Protein 6ME6 (pdb70)

Structure (mmCIF, N/CA/C/O backbone):
data_6ME6
#
_entry.id   6ME6
#
_cell.length_a   69.500
_cell.length_b   146.180
_cell.length_c   77.280
_cell.angle_alpha   90.00
_cell.angle_beta   111.72
_cell.angle_gamma   90.00
#
_symmetry.space_group_name_H-M   'P 1 21 1'
#
loop_
_entity.id
_entity.type
_entity.pdbx_description
1 polymer 'Soluble cytochrome b562,Melatonin receptor type 1B,Rubredoxin'
2 non-polymer N-[2-(5-methoxy-2-phenyl-1H-indol-3-yl)ethyl]acetamide
3 non-polymer 'ZINC ION'
4 non-polymer '(2R)-2,3-dihydroxypropyl (9Z)-octadec-9-enoate'
#
loop_
_atom_site.group_PDB
_atom_site.id
_atom_site.type_symbol
_atom_site.label_atom_id
_atom_site.label_alt_id
_atom_site.label_comp_id
_atom_site.label_asym_id
_atom_site.label_entity_id
_atom_site.label_seq_id
_atom_site.pdbx_PDB_ins_code
_atom_site.Cartn_x
_atom_site.Cartn_y
_atom_site.Cartn_z
_atom_site.occupancy
_atom_site.B_iso_or_equiv
_atom_site.auth_seq_id
_atom_site.auth_comp_id
_atom_site.auth_asym_id
_atom_site.auth_atom_id
_atom_site.pdbx_PDB_model_num
ATOM 1 N N . ALA A 1 1 ? 35.686 -73.441 95.773 1.00 182.30 2001 ALA A N 1
ATOM 2 C CA . ALA A 1 1 ? 35.416 -72.054 95.414 1.00 182.11 2001 ALA A CA 1
ATOM 3 C C . ALA A 1 1 ? 36.338 -71.578 94.280 1.00 186.64 2001 ALA A C 1
ATOM 4 O O . ALA A 1 1 ? 37.506 -71.975 94.231 1.00 186.39 2001 ALA A O 1
ATOM 6 N N . ASP A 1 2 ? 35.806 -70.732 93.370 1.00 183.78 2002 ASP A N 1
ATOM 7 C CA . ASP A 1 2 ? 36.525 -70.169 92.215 1.00 184.03 2002 ASP A CA 1
ATOM 8 C C . ASP A 1 2 ? 37.633 -69.176 92.654 1.00 189.14 2002 ASP A C 1
ATOM 9 O O . ASP A 1 2 ? 37.475 -68.498 93.673 1.00 189.70 2002 ASP A O 1
ATOM 14 N N . LEU A 1 3 ? 38.744 -69.099 91.877 1.00 185.19 2003 LEU A N 1
ATOM 15 C CA . LEU A 1 3 ? 39.907 -68.228 92.126 1.00 184.83 2003 LEU A CA 1
ATOM 16 C C . LEU A 1 3 ? 39.552 -66.729 92.051 1.00 186.89 2003 LEU A C 1
ATOM 17 O O . LEU A 1 3 ? 40.040 -65.949 92.876 1.00 185.96 2003 LEU A O 1
ATOM 22 N N . GLU A 1 4 ? 38.733 -66.334 91.054 1.00 182.72 2004 GLU A N 1
ATOM 23 C CA . GLU A 1 4 ? 38.281 -64.952 90.876 1.00 182.38 2004 GLU A CA 1
ATOM 24 C C . GLU A 1 4 ? 37.324 -64.567 92.019 1.00 185.05 2004 GLU A C 1
ATOM 25 O O . GLU A 1 4 ? 37.391 -63.447 92.533 1.00 184.37 2004 GLU A O 1
ATOM 27 N N . ASP A 1 5 ? 36.470 -65.527 92.435 1.00 180.80 2005 ASP A N 1
ATOM 28 C CA . ASP A 1 5 ? 35.501 -65.404 93.525 1.00 180.15 2005 ASP A CA 1
ATOM 29 C C . ASP A 1 5 ? 36.225 -65.257 94.876 1.00 180.96 2005 ASP A C 1
ATOM 30 O O . ASP A 1 5 ? 35.871 -64.369 95.652 1.00 180.31 2005 ASP A O 1
ATOM 35 N N . ASN A 1 6 ? 37.258 -66.097 95.133 1.00 175.34 2006 ASN A N 1
ATOM 36 C CA . ASN A 1 6 ? 38.079 -66.066 96.348 1.00 174.10 2006 ASN A CA 1
ATOM 37 C C . ASN A 1 6 ? 38.893 -64.767 96.458 1.00 177.27 2006 ASN A C 1
ATOM 38 O O . ASN A 1 6 ? 39.195 -64.349 97.577 1.00 176.67 2006 ASN A O 1
ATOM 43 N N . TRP A 1 7 ? 39.241 -64.123 95.315 1.00 173.63 2007 TRP A N 1
ATOM 44 C CA . TRP A 1 7 ? 39.980 -62.852 95.314 1.00 173.11 2007 TRP A CA 1
ATOM 45 C C . TRP A 1 7 ? 39.053 -61.718 95.783 1.00 171.83 2007 TRP A C 1
ATOM 46 O O . TRP A 1 7 ? 39.515 -60.789 96.443 1.00 171.39 2007 TRP A O 1
ATOM 57 N N . GLU A 1 8 ? 37.748 -61.824 95.487 1.00 164.25 2008 GLU A N 1
ATOM 58 C CA . GLU A 1 8 ? 36.756 -60.856 95.941 1.00 162.17 2008 GLU A CA 1
ATOM 59 C C . GLU A 1 8 ? 36.527 -61.006 97.456 1.00 162.56 2008 GLU A C 1
ATOM 60 O O . GLU A 1 8 ? 36.408 -59.994 98.142 1.00 162.79 2008 GLU A O 1
ATOM 62 N N . THR A 1 9 ? 36.514 -62.264 97.975 1.00 155.41 2009 THR A N 1
ATOM 63 C CA . THR A 1 9 ? 36.324 -62.622 99.392 1.00 153.37 2009 THR A CA 1
ATOM 64 C C . THR A 1 9 ? 37.411 -61.971 100.272 1.00 152.75 2009 THR A C 1
ATOM 65 O O . THR A 1 9 ? 37.066 -61.262 101.216 1.00 152.29 2009 THR A O 1
ATOM 69 N N . LEU A 1 10 ? 38.704 -62.196 99.947 1.00 146.25 2010 LEU A N 1
ATOM 70 C CA . LEU A 1 10 ? 39.868 -61.671 100.672 1.00 144.55 2010 LEU A CA 1
ATOM 71 C C . LEU A 1 10 ? 39.920 -60.126 100.691 1.00 146.12 2010 LEU A C 1
ATOM 72 O O . LEU A 1 10 ? 40.472 -59.559 101.633 1.00 145.63 2010 LEU A O 1
ATOM 74 N N . ASN A 1 11 ? 39.351 -59.453 99.674 1.00 141.04 2011 ASN A N 1
ATOM 75 C CA . ASN A 1 11 ? 39.327 -57.983 99.586 1.00 140.13 2011 ASN A CA 1
ATOM 76 C C . ASN A 1 11 ? 38.127 -57.393 100.351 1.00 140.58 2011 ASN A C 1
ATOM 77 O O . ASN A 1 11 ? 38.221 -56.279 100.865 1.00 139.81 2011 ASN A O 1
ATOM 82 N N . ASP A 1 12 ? 37.009 -58.141 100.428 1.00 135.10 2012 ASP A N 1
ATOM 83 C CA . ASP A 1 12 ? 35.784 -57.748 101.131 1.00 133.86 2012 ASP A CA 1
ATOM 84 C C . ASP A 1 12 ? 35.996 -57.732 102.648 1.00 133.76 2012 ASP A C 1
ATOM 85 O O . ASP A 1 12 ? 35.617 -56.762 103.299 1.00 133.14 2012 ASP A O 1
ATOM 90 N N . ASN A 1 13 ? 36.616 -58.799 103.201 1.00 127.78 2013 ASN A N 1
ATOM 91 C CA . ASN A 1 13 ? 36.947 -58.938 104.627 1.00 126.27 2013 ASN A CA 1
ATOM 92 C C . ASN A 1 13 ? 38.040 -57.944 105.044 1.00 127.81 2013 ASN A C 1
ATOM 93 O O . ASN A 1 13 ? 38.110 -57.567 106.214 1.00 126.57 2013 ASN A O 1
ATOM 98 N N . LEU A 1 14 ? 38.886 -57.529 104.081 1.00 123.51 2014 LEU A N 1
ATOM 99 C CA . LEU A 1 14 ? 39.954 -56.549 104.265 1.00 122.79 2014 LEU A CA 1
ATOM 100 C C . LEU A 1 14 ? 39.328 -55.178 104.543 1.00 125.36 2014 LEU A C 1
ATOM 101 O O . LEU A 1 14 ? 39.807 -54.450 105.420 1.00 125.30 2014 LEU A O 1
ATOM 106 N N . LYS A 1 15 ? 38.213 -54.865 103.837 1.00 120.16 2015 LYS A N 1
ATOM 107 C CA . LYS A 1 15 ? 37.419 -53.643 104.005 1.00 118.99 2015 LYS A CA 1
ATOM 108 C C . LYS A 1 15 ? 36.689 -53.656 105.363 1.00 122.55 2015 LYS A C 1
ATOM 109 O O . LYS A 1 15 ? 36.569 -52.606 105.994 1.00 122.66 2015 LYS A O 1
ATOM 111 N N . VAL A 1 16 ? 36.236 -54.853 105.817 1.00 118.64 2016 VAL A N 1
ATOM 112 C CA . VAL A 1 16 ? 35.519 -55.101 107.084 1.00 118.10 2016 VAL A CA 1
ATOM 113 C C . VAL A 1 16 ? 36.414 -54.779 108.295 1.00 121.89 2016 VAL A C 1
ATOM 114 O O . VAL A 1 16 ? 35.930 -54.169 109.249 1.00 119.53 2016 VAL A O 1
ATOM 118 N N . ILE A 1 17 ? 37.705 -55.190 108.246 1.00 120.72 2017 ILE A N 1
ATOM 119 C CA . ILE A 1 17 ? 38.716 -54.979 109.291 1.00 121.61 2017 ILE A CA 1
ATOM 120 C C . ILE A 1 17 ? 38.880 -53.469 109.545 1.00 128.22 2017 ILE A C 1
ATOM 121 O O . ILE A 1 17 ? 39.029 -53.069 110.704 1.00 128.03 2017 ILE A O 1
ATOM 126 N N . GLU A 1 18 ? 38.806 -52.641 108.473 1.00 126.35 2018 GLU A N 1
ATOM 127 C CA . GLU A 1 18 ? 38.902 -51.180 108.556 1.00 127.01 2018 GLU A CA 1
ATOM 128 C C . GLU A 1 18 ? 37.683 -50.599 109.282 1.00 132.26 2018 GLU A C 1
ATOM 129 O O . GLU A 1 18 ? 37.849 -49.938 110.313 1.00 133.01 2018 GLU A O 1
ATOM 135 N N . LYS A 1 19 ? 36.465 -50.907 108.795 1.00 128.13 2019 LYS A N 1
ATOM 136 C CA . LYS A 1 19 ? 35.217 -50.430 109.381 1.00 128.07 2019 LYS A CA 1
ATOM 137 C C . LYS A 1 19 ? 34.841 -51.165 110.723 1.00 134.82 2019 LYS A C 1
ATOM 138 O O . LYS A 1 19 ? 33.745 -50.929 111.253 1.00 134.77 2019 LYS A O 1
ATOM 140 N N . ALA A 1 20 ? 35.764 -52.000 111.291 1.00 132.89 2020 ALA A N 1
ATOM 141 C CA . ALA A 1 20 ? 35.552 -52.779 112.532 1.00 133.01 2020 ALA A CA 1
ATOM 142 C C . ALA A 1 20 ? 35.759 -51.949 113.797 1.00 136.61 2020 ALA A C 1
ATOM 143 O O . ALA A 1 20 ? 36.649 -51.095 113.846 1.00 136.41 2020 ALA A O 1
ATOM 145 N N . ASP A 1 21 ? 34.943 -52.245 114.835 1.00 132.58 2021 ASP A N 1
ATOM 146 C CA . ASP A 1 21 ? 34.947 -51.554 116.123 1.00 131.88 2021 ASP A CA 1
ATOM 147 C C . ASP A 1 21 ? 35.478 -52.415 117.276 1.00 133.86 2021 ASP A C 1
ATOM 148 O O . ASP A 1 21 ? 35.760 -51.858 118.332 1.00 133.71 2021 ASP A O 1
ATOM 153 N N . ASN A 1 22 ? 35.633 -53.747 117.090 1.00 128.96 2022 ASN A N 1
ATOM 154 C CA . ASN A 1 22 ? 36.159 -54.636 118.142 1.00 127.84 2022 ASN A CA 1
ATOM 155 C C . ASN A 1 22 ? 37.019 -55.766 117.557 1.00 128.01 2022 ASN A C 1
ATOM 156 O O . ASN A 1 22 ? 36.793 -56.184 116.421 1.00 127.44 2022 ASN A O 1
ATOM 161 N N . ALA A 1 23 ? 37.995 -56.255 118.354 1.00 121.70 2023 ALA A N 1
ATOM 162 C CA . ALA A 1 23 ? 38.947 -57.320 118.032 1.00 120.18 2023 ALA A CA 1
ATOM 163 C C . ALA A 1 23 ? 38.276 -58.615 117.531 1.00 122.39 2023 ALA A C 1
ATOM 164 O O . ALA A 1 23 ? 38.867 -59.297 116.697 1.00 122.70 2023 ALA A O 1
ATOM 166 N N . ALA A 1 24 ? 37.061 -58.944 118.013 1.00 117.36 2024 ALA A N 1
ATOM 167 C CA . ALA A 1 24 ? 36.309 -60.135 117.595 1.00 116.62 2024 ALA A CA 1
ATOM 168 C C . ALA A 1 24 ? 35.845 -60.020 116.147 1.00 118.81 2024 ALA A C 1
ATOM 169 O O . ALA A 1 24 ? 35.886 -61.025 115.436 1.00 118.76 2024 ALA A O 1
ATOM 171 N N . GLN A 1 25 ? 35.418 -58.804 115.713 1.00 114.37 2025 GLN A N 1
ATOM 172 C CA . GLN A 1 25 ? 35.001 -58.500 114.334 1.00 114.65 2025 GLN A CA 1
ATOM 173 C C . GLN A 1 25 ? 36.182 -58.661 113.377 1.00 119.04 2025 GLN A C 1
ATOM 174 O O . GLN A 1 25 ? 35.992 -59.056 112.228 1.00 118.18 2025 GLN A O 1
ATOM 180 N N . VAL A 1 26 ? 37.401 -58.326 113.872 1.00 116.82 2026 VAL A N 1
ATOM 181 C CA . VAL A 1 26 ? 38.701 -58.389 113.185 1.00 116.94 2026 VAL A CA 1
ATOM 182 C C . VAL A 1 26 ? 39.155 -59.861 113.099 1.00 120.50 2026 VAL A C 1
ATOM 183 O O . VAL A 1 26 ? 39.505 -60.307 111.996 1.00 121.19 2026 VAL A O 1
ATOM 187 N N . LYS A 1 27 ? 39.127 -60.608 114.249 1.00 114.40 2027 LYS A N 1
ATOM 188 C CA . LYS A 1 27 ? 39.495 -62.029 114.351 1.00 113.39 2027 LYS A CA 1
ATOM 189 C C . LYS A 1 27 ? 38.602 -62.894 113.465 1.00 117.72 2027 LYS A C 1
ATOM 190 O O . LYS A 1 27 ? 39.081 -63.879 112.915 1.00 117.51 2027 LYS A O 1
ATOM 192 N N . ASP A 1 28 ? 37.321 -62.511 113.302 1.00 114.70 2028 ASP A N 1
ATOM 193 C CA . ASP A 1 28 ? 36.357 -63.202 112.441 1.00 114.56 2028 ASP A CA 1
ATOM 194 C C . ASP A 1 28 ? 36.716 -62.984 110.955 1.00 118.24 2028 ASP A C 1
ATOM 195 O O . ASP A 1 28 ? 36.731 -63.950 110.184 1.00 117.46 2028 ASP A O 1
ATOM 200 N N . ALA A 1 29 ? 37.044 -61.729 110.575 1.00 114.79 2029 ALA A N 1
ATOM 201 C CA . ALA A 1 29 ? 37.420 -61.344 109.213 1.00 114.84 2029 ALA A CA 1
ATOM 202 C C . ALA A 1 29 ? 38.772 -61.946 108.789 1.00 119.51 2029 ALA A C 1
ATOM 203 O O . ALA A 1 29 ? 38.909 -62.357 107.628 1.00 118.99 2029 ALA A O 1
ATOM 205 N N . LEU A 1 30 ? 39.757 -62.023 109.727 1.00 116.12 2030 LEU A N 1
ATOM 206 C CA . LEU A 1 30 ? 41.088 -62.597 109.465 1.00 115.54 2030 LEU A CA 1
ATOM 207 C C . LEU A 1 30 ? 41.036 -64.134 109.285 1.00 122.23 2030 LEU A C 1
ATOM 208 O O . LEU A 1 30 ? 41.938 -64.692 108.666 1.00 122.17 2030 LEU A O 1
ATOM 213 N N . THR A 1 31 ? 39.983 -64.809 109.815 1.00 119.84 2031 THR A N 1
ATOM 214 C CA . THR A 1 31 ? 39.790 -66.263 109.698 1.00 119.12 2031 THR A CA 1
ATOM 215 C C . THR A 1 31 ? 39.225 -66.593 108.311 1.00 121.52 2031 THR A C 1
ATOM 216 O O . THR A 1 31 ? 39.623 -67.589 107.716 1.00 120.77 2031 THR A O 1
ATOM 220 N N . LYS A 1 32 ? 38.310 -65.764 107.801 1.00 118.40 2032 LYS A N 1
ATOM 221 C CA . LYS A 1 32 ? 37.715 -65.958 106.483 1.00 119.19 2032 LYS A CA 1
ATOM 222 C C . LYS A 1 32 ? 38.755 -65.662 105.391 1.00 128.95 2032 LYS A C 1
ATOM 223 O O . LYS A 1 32 ? 38.725 -66.294 104.331 1.00 129.58 2032 LYS A O 1
ATOM 229 N N . MET A 1 33 ? 39.690 -64.716 105.667 1.00 128.25 2033 MET A N 1
ATOM 230 C CA . MET A 1 33 ? 40.775 -64.312 104.762 1.00 128.93 2033 MET A CA 1
ATOM 231 C C . MET A 1 33 ? 41.829 -65.418 104.585 1.00 135.17 2033 MET A C 1
ATOM 232 O O . MET A 1 33 ? 42.279 -65.636 103.463 1.00 135.04 2033 MET A O 1
ATOM 237 N N . ARG A 1 34 ? 42.228 -66.101 105.681 1.00 133.50 2034 ARG A N 1
ATOM 238 C CA . ARG A 1 34 ? 43.217 -67.191 105.662 1.00 134.31 2034 ARG A CA 1
ATOM 239 C C . ARG A 1 34 ? 42.651 -68.427 104.933 1.00 139.65 2034 ARG A C 1
ATOM 240 O O . ARG A 1 34 ? 43.383 -69.086 104.195 1.00 139.02 2034 ARG A O 1
ATOM 248 N N . ALA A 1 35 ? 41.348 -68.715 105.138 1.00 136.99 2035 ALA A N 1
ATOM 249 C CA . ALA A 1 35 ? 40.621 -69.832 104.538 1.00 137.23 2035 ALA A CA 1
ATOM 250 C C . ALA A 1 35 ? 40.492 -69.674 103.018 1.00 142.49 2035 ALA A C 1
ATOM 251 O O . ALA A 1 35 ? 40.714 -70.640 102.282 1.00 141.74 2035 ALA A O 1
ATOM 253 N N . ALA A 1 36 ? 40.154 -68.454 102.557 1.00 141.34 2036 ALA A N 1
ATOM 254 C CA . ALA A 1 36 ? 40.006 -68.107 101.140 1.00 142.44 2036 ALA A CA 1
ATOM 255 C C . ALA A 1 36 ? 41.377 -67.991 100.435 1.00 147.97 2036 ALA A C 1
ATOM 256 O O . ALA A 1 36 ? 41.429 -68.101 99.207 1.00 147.74 2036 ALA A O 1
ATOM 258 N N . ALA A 1 37 ? 42.477 -67.779 101.210 1.00 145.08 2037 ALA A N 1
ATOM 259 C CA . ALA A 1 37 ? 43.849 -67.690 100.700 1.00 145.03 2037 ALA A CA 1
ATOM 260 C C . ALA A 1 37 ? 44.372 -69.075 100.310 1.00 151.65 2037 ALA A C 1
ATOM 261 O O . ALA A 1 37 ? 45.002 -69.212 99.261 1.00 151.47 2037 ALA A O 1
ATOM 263 N N . LEU A 1 38 ? 44.095 -70.097 101.159 1.00 149.98 2038 LEU A N 1
ATOM 264 C CA . LEU A 1 38 ? 44.487 -71.500 100.988 1.00 150.46 2038 LEU A CA 1
ATOM 265 C C . LEU A 1 38 ? 43.699 -72.178 99.860 1.00 157.78 2038 LEU A C 1
ATOM 266 O O . L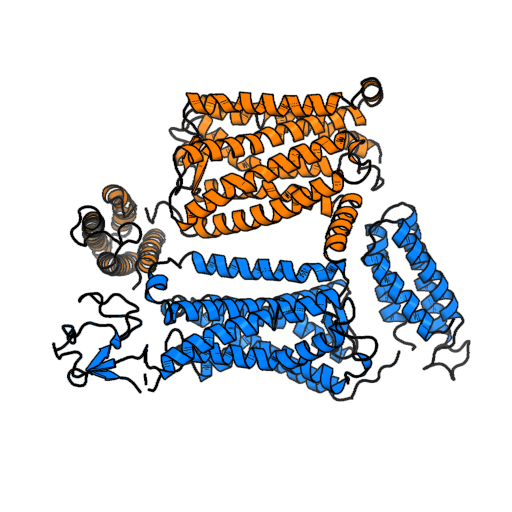EU A 1 38 ? 44.213 -73.108 99.240 1.00 157.98 2038 LEU A O 1
ATOM 271 N N . ASP A 1 39 ? 42.459 -71.726 99.603 1.00 156.80 2039 ASP A N 1
ATOM 272 C CA . ASP A 1 39 ? 41.599 -72.250 98.538 1.00 158.24 2039 ASP A CA 1
ATOM 273 C C . ASP A 1 39 ? 42.095 -71.761 97.162 1.00 165.62 2039 ASP A C 1
ATOM 274 O O . ASP A 1 39 ? 42.149 -72.549 96.215 1.00 165.41 2039 ASP A O 1
ATOM 279 N N . ALA A 1 40 ? 42.466 -70.463 97.067 1.00 164.65 2040 ALA A N 1
ATOM 280 C CA . ALA A 1 40 ? 42.964 -69.811 95.850 1.00 165.69 2040 ALA A CA 1
ATOM 281 C C . ALA A 1 40 ? 44.369 -70.296 95.482 1.00 172.67 2040 ALA A C 1
ATOM 282 O O . ALA A 1 40 ? 44.732 -70.267 94.305 1.00 172.33 2040 ALA A O 1
ATOM 284 N N . GLN A 1 41 ? 45.154 -70.739 96.488 1.00 171.48 2041 GLN A N 1
ATOM 285 C CA . GLN A 1 41 ? 46.503 -71.291 96.322 1.00 172.32 2041 GLN A CA 1
ATOM 286 C C . GLN A 1 41 ? 46.417 -72.655 95.605 1.00 180.01 2041 GLN A C 1
ATOM 287 O O . GLN A 1 41 ? 47.315 -73.005 94.836 1.00 179.59 2041 GLN A O 1
ATOM 293 N N . LYS A 1 42 ? 45.310 -73.396 95.835 1.00 179.55 2042 LYS A N 1
ATOM 294 C CA . LYS A 1 42 ? 45.024 -74.695 95.223 1.00 180.75 2042 LYS A CA 1
ATOM 295 C C . LYS A 1 42 ? 44.541 -74.534 93.767 1.00 188.23 2042 LYS A C 1
ATOM 296 O O . LYS A 1 42 ? 44.496 -75.526 93.032 1.00 188.13 2042 LYS A O 1
ATOM 298 N N . ALA A 1 43 ? 44.199 -73.288 93.355 1.00 187.23 2043 ALA A N 1
ATOM 299 C CA . ALA A 1 43 ? 43.699 -72.947 92.017 1.00 188.35 2043 ALA A CA 1
ATOM 300 C C . ALA A 1 43 ? 44.819 -72.502 91.055 1.00 195.10 2043 ALA A C 1
ATOM 301 O O . ALA A 1 43 ? 45.850 -71.979 91.494 1.00 194.47 2043 ALA A O 1
ATOM 303 N N . THR A 1 44 ? 44.597 -72.710 89.737 1.00 193.98 2044 THR A N 1
ATOM 304 C CA . THR A 1 44 ? 45.535 -72.355 88.662 1.00 194.79 2044 THR A CA 1
ATOM 305 C C . THR A 1 44 ? 45.220 -70.947 88.124 1.00 201.08 2044 THR A C 1
ATOM 306 O O . THR A 1 44 ? 44.062 -70.670 87.788 1.00 200.19 2044 THR A O 1
ATOM 310 N N . PRO A 1 45 ? 46.239 -70.058 88.006 1.00 200.23 2045 PRO A N 1
ATOM 311 C CA . PRO A 1 45 ? 45.978 -68.702 87.485 1.00 201.07 2045 PRO A CA 1
ATOM 312 C C . PRO A 1 45 ? 45.592 -68.705 85.995 1.00 207.98 2045 PRO A C 1
ATOM 313 O O . PRO A 1 45 ? 45.866 -69.696 85.310 1.00 207.57 2045 PRO A O 1
ATOM 317 N N . PRO A 1 46 ? 44.956 -67.634 85.458 1.00 207.04 2046 PRO A N 1
ATOM 318 C CA . PRO A 1 46 ? 44.570 -67.662 84.032 1.00 207.82 2046 PRO A CA 1
ATOM 319 C C . PRO A 1 46 ? 45.722 -67.351 83.058 1.00 213.58 2046 PRO A C 1
ATOM 320 O O . PRO A 1 46 ? 45.797 -67.991 82.003 1.00 213.12 2046 PRO A O 1
ATOM 324 N N . LYS A 1 47 ? 46.603 -66.374 83.395 1.00 211.20 2047 LYS A N 1
ATOM 325 C CA . LYS A 1 47 ? 47.751 -65.969 82.578 1.00 211.28 2047 LYS A CA 1
ATOM 326 C C . LYS A 1 47 ? 48.766 -67.117 82.458 1.00 215.69 2047 LYS A C 1
ATOM 327 O O . LYS A 1 47 ? 49.201 -67.429 81.348 1.00 215.29 2047 LYS A O 1
ATOM 329 N N . LEU A 1 48 ? 49.101 -67.761 83.597 1.00 212.54 2048 LEU A N 1
ATOM 330 C CA . LEU A 1 48 ? 50.023 -68.900 83.687 1.00 212.45 2048 LEU A CA 1
ATOM 331 C C . LEU A 1 48 ? 49.232 -70.228 83.848 1.00 216.80 2048 LEU A C 1
ATOM 332 O O . LEU A 1 48 ? 49.467 -70.999 84.790 1.00 216.46 2048 LEU A O 1
ATOM 334 N N . GLU A 1 49 ? 48.292 -70.480 82.907 1.00 213.40 2049 GLU A N 1
ATOM 335 C CA . GLU A 1 49 ? 47.456 -71.687 82.856 1.00 213.21 2049 GLU A CA 1
ATOM 336 C C . GLU A 1 49 ? 48.143 -72.788 82.037 1.00 217.56 2049 GLU A C 1
ATOM 337 O O . GLU A 1 49 ? 47.972 -73.971 82.340 1.00 217.15 2049 GLU A O 1
ATOM 339 N N . ASP A 1 50 ? 48.919 -72.389 81.001 1.00 214.44 2050 ASP A N 1
ATOM 340 C CA . ASP A 1 50 ? 49.673 -73.271 80.104 1.00 214.29 2050 ASP A CA 1
ATOM 341 C C . ASP A 1 50 ? 50.991 -73.748 80.739 1.00 218.48 2050 ASP A C 1
ATOM 342 O O . ASP A 1 50 ? 51.542 -74.764 80.308 1.00 217.61 2050 ASP A O 1
ATOM 344 N N . LYS A 1 51 ? 51.491 -73.012 81.755 1.00 215.80 2051 LYS A N 1
ATOM 345 C CA . LYS A 1 51 ? 52.730 -73.310 82.477 1.00 215.88 2051 LYS A CA 1
ATOM 346 C C . LYS A 1 51 ? 52.596 -74.566 83.361 1.00 220.80 2051 LYS A C 1
ATOM 347 O O . LYS A 1 51 ? 51.484 -74.947 83.732 1.00 220.47 2051 LYS A O 1
ATOM 349 N N . SER A 1 52 ? 53.740 -75.205 83.683 1.00 218.01 2052 SER A N 1
ATOM 350 C CA . SER A 1 52 ? 53.830 -76.415 84.514 1.00 218.06 2052 SER A CA 1
ATOM 351 C C . SER A 1 52 ? 53.519 -76.111 85.987 1.00 222.28 2052 SER A C 1
ATOM 352 O O . SER A 1 52 ? 53.890 -75.029 86.450 1.00 221.76 2052 SER A O 1
ATOM 354 N N . PRO A 1 53 ? 52.900 -77.052 86.757 1.00 219.35 2053 PRO A N 1
ATOM 355 C CA . PRO A 1 53 ? 52.597 -76.769 88.180 1.00 219.54 2053 PRO A CA 1
ATOM 356 C C . PRO A 1 53 ? 53.839 -76.515 89.066 1.00 224.12 2053 PRO A C 1
ATOM 357 O O . PRO A 1 53 ? 53.711 -75.936 90.154 1.00 223.99 2053 PRO A O 1
ATOM 361 N N . ASP A 1 54 ? 55.032 -76.933 88.588 1.00 220.51 2054 ASP A N 1
ATOM 362 C CA . ASP A 1 54 ? 56.307 -76.765 89.286 1.00 220.18 2054 ASP A CA 1
ATOM 363 C C . ASP A 1 54 ? 57.207 -75.713 88.595 1.00 223.40 2054 ASP A C 1
ATOM 364 O O . ASP A 1 54 ? 58.295 -75.420 89.104 1.00 222.74 2054 ASP A O 1
ATOM 366 N N . SER A 1 55 ? 56.739 -75.137 87.457 1.00 219.71 2055 SER A N 1
ATOM 367 C CA . SER A 1 55 ? 57.433 -74.108 86.668 1.00 219.40 2055 SER A CA 1
ATOM 368 C C . SER A 1 55 ? 57.739 -72.874 87.525 1.00 223.27 2055 SER A C 1
ATOM 369 O O . SER A 1 55 ? 56.923 -72.530 88.387 1.00 222.91 2055 SER A O 1
ATOM 372 N N . PRO A 1 56 ? 58.868 -72.164 87.268 1.00 219.76 2056 PRO A N 1
ATOM 373 C CA . PRO A 1 56 ? 59.218 -70.989 88.092 1.00 219.44 2056 PRO A CA 1
ATOM 374 C C . PRO A 1 56 ? 58.184 -69.855 88.084 1.00 222.56 2056 PRO A C 1
ATOM 375 O O . PRO A 1 56 ? 58.222 -69.011 88.983 1.00 221.91 2056 PRO A O 1
ATOM 379 N N . GLU A 1 57 ? 57.259 -69.844 87.095 1.00 218.67 2057 GLU A N 1
ATOM 380 C CA . GLU A 1 57 ? 56.184 -68.854 86.964 1.00 218.05 2057 GLU A CA 1
ATOM 381 C C . GLU A 1 57 ? 54.953 -69.240 87.820 1.00 220.31 2057 GLU A C 1
ATOM 382 O O . GLU A 1 57 ? 54.405 -68.373 88.506 1.00 219.89 2057 GLU A O 1
ATOM 384 N N . MET A 1 58 ? 54.538 -70.534 87.791 1.00 215.18 2058 MET A N 1
ATOM 385 C CA . MET A 1 58 ? 53.377 -71.061 88.526 1.00 214.00 2058 MET A CA 1
ATOM 386 C C . MET A 1 58 ? 53.672 -71.335 90.014 1.00 215.52 2058 MET A C 1
ATOM 387 O O . MET A 1 58 ? 52.763 -71.209 90.835 1.00 215.22 2058 MET A O 1
ATOM 389 N N . LYS A 1 59 ? 54.920 -71.705 90.361 1.00 210.12 2059 LYS A N 1
ATOM 390 C CA . LYS A 1 59 ? 55.330 -71.945 91.748 1.00 208.90 2059 LYS A CA 1
ATOM 391 C C . LYS A 1 59 ? 55.576 -70.597 92.487 1.00 210.52 2059 LYS A C 1
ATOM 392 O O . LYS A 1 59 ? 55.668 -70.581 93.718 1.00 209.70 2059 LYS A O 1
ATOM 394 N N . ASP A 1 60 ? 55.668 -69.476 91.724 1.00 205.69 2060 ASP A N 1
ATOM 395 C CA . ASP A 1 60 ? 55.855 -68.105 92.222 1.00 204.81 2060 ASP A CA 1
ATOM 396 C C . ASP A 1 60 ? 54.558 -67.588 92.846 1.00 206.37 2060 ASP A C 1
ATOM 397 O O . ASP A 1 60 ? 54.609 -66.856 93.837 1.00 205.80 2060 ASP A O 1
ATOM 402 N N . PHE A 1 61 ? 53.398 -67.953 92.250 1.00 201.08 2061 PHE A N 1
ATOM 403 C CA . PHE A 1 61 ? 52.064 -67.586 92.735 1.00 199.90 2061 PHE A CA 1
ATOM 404 C C . PHE A 1 61 ? 51.726 -68.379 94.005 1.00 201.83 2061 PHE A C 1
ATOM 405 O O . PHE A 1 61 ? 51.133 -67.815 94.925 1.00 201.64 2061 PHE A O 1
ATOM 407 N N . ARG A 1 62 ? 52.122 -69.678 94.056 1.00 196.29 2062 ARG A N 1
ATOM 408 C CA . ARG A 1 62 ? 51.923 -70.591 95.190 1.00 194.78 2062 ARG A CA 1
ATOM 409 C C . ARG A 1 62 ? 52.636 -70.079 96.448 1.00 195.77 2062 ARG A C 1
ATOM 410 O O . ARG A 1 62 ? 52.057 -70.101 97.535 1.00 195.09 2062 ARG A O 1
ATOM 412 N N . HIS A 1 63 ? 53.886 -69.609 96.283 1.00 190.57 2063 HIS A N 1
ATOM 413 C CA . HIS A 1 63 ? 54.722 -69.089 97.361 1.00 189.65 2063 HIS A CA 1
ATOM 414 C C . HIS A 1 63 ? 54.222 -67.733 97.880 1.00 191.45 2063 HIS A C 1
ATOM 415 O O . HIS A 1 63 ? 54.347 -67.462 99.077 1.00 191.27 2063 HIS A O 1
ATOM 422 N N . GLY A 1 64 ? 53.671 -66.908 96.986 1.00 185.94 2064 GLY A N 1
ATOM 423 C CA . GLY A 1 64 ? 53.118 -65.594 97.317 1.00 184.47 2064 GLY A CA 1
ATOM 424 C C . GLY A 1 64 ? 52.020 -65.656 98.362 1.00 184.60 2064 GLY A C 1
ATOM 425 O O . GLY A 1 64 ? 51.927 -64.773 99.217 1.00 183.68 2064 GLY A O 1
ATOM 426 N N . PHE A 1 65 ? 51.205 -66.725 98.312 1.00 178.93 2065 PHE A N 1
ATOM 427 C CA . PHE A 1 65 ? 50.127 -66.991 99.256 1.00 177.79 2065 PHE A CA 1
ATOM 428 C C . PHE A 1 65 ? 50.669 -67.436 100.613 1.00 179.08 2065 PHE A C 1
ATOM 429 O O . PHE A 1 65 ? 50.069 -67.094 101.632 1.00 179.18 2065 PHE A O 1
ATOM 437 N N . ASP A 1 66 ? 51.793 -68.194 100.634 1.00 172.75 2066 ASP A N 1
ATOM 438 C CA . ASP A 1 66 ? 52.424 -68.694 101.864 1.00 171.12 2066 ASP A CA 1
ATOM 439 C C . ASP A 1 66 ? 52.840 -67.553 102.790 1.00 172.17 2066 ASP A C 1
ATOM 440 O O . ASP A 1 66 ? 52.715 -67.687 104.007 1.00 171.71 2066 ASP A O 1
ATOM 445 N N . ILE A 1 67 ? 53.314 -66.431 102.207 1.00 166.68 2067 ILE A N 1
ATOM 446 C CA . ILE A 1 67 ? 53.740 -65.223 102.925 1.00 165.55 2067 ILE A CA 1
ATOM 447 C C . ILE A 1 67 ? 52.514 -64.537 103.558 1.00 166.25 2067 ILE A C 1
ATOM 448 O O . ILE A 1 67 ? 52.536 -64.236 104.753 1.00 165.93 2067 ILE A O 1
ATOM 453 N N . LEU A 1 68 ? 51.453 -64.308 102.744 1.00 159.82 2068 LEU A N 1
ATOM 454 C CA . LEU A 1 68 ? 50.194 -63.681 103.139 1.00 158.24 2068 LEU A CA 1
ATOM 455 C C . LEU A 1 68 ? 49.539 -64.434 104.300 1.00 162.14 2068 LEU A C 1
ATOM 456 O O . LEU A 1 68 ? 49.103 -63.789 105.251 1.00 162.07 2068 LEU A O 1
ATOM 459 N N . VAL A 1 69 ? 49.509 -65.793 104.247 1.00 158.33 2069 VAL A N 1
ATOM 460 C CA . VAL A 1 69 ? 48.916 -66.649 105.293 1.00 157.86 2069 VAL A CA 1
ATOM 461 C C . VAL A 1 69 ? 49.710 -66.491 106.606 1.00 160.79 2069 VAL A C 1
ATOM 462 O O . VAL A 1 69 ? 49.115 -66.468 107.684 1.00 160.53 2069 VAL A O 1
ATOM 466 N N . GLY A 1 70 ? 51.022 -66.332 106.495 1.00 156.63 2070 GLY A N 1
ATOM 467 C CA . GLY A 1 70 ? 51.892 -66.132 107.646 1.00 156.19 2070 GLY A CA 1
ATOM 468 C C . GLY A 1 70 ? 51.615 -64.838 108.387 1.00 158.73 2070 GLY A C 1
ATOM 469 O O . GLY A 1 70 ? 51.520 -64.844 109.620 1.00 158.38 2070 GLY A O 1
ATOM 470 N N . GLN A 1 71 ? 51.462 -63.722 107.629 1.00 153.78 2071 GLN A N 1
ATOM 471 C CA . GLN A 1 71 ? 51.199 -62.388 108.182 1.00 152.74 2071 GLN A CA 1
ATOM 472 C C . GLN A 1 71 ? 49.732 -62.245 108.677 1.00 153.36 2071 GLN A C 1
ATOM 473 O O . GLN A 1 71 ? 49.499 -61.439 109.584 1.00 152.65 2071 GLN A O 1
ATOM 479 N N . ILE A 1 72 ? 48.761 -63.023 108.096 1.00 147.05 2072 ILE A N 1
ATOM 480 C CA . ILE A 1 72 ? 47.368 -63.064 108.564 1.00 145.21 2072 ILE A CA 1
ATOM 481 C C . ILE A 1 72 ? 47.391 -63.674 109.986 1.00 150.26 2072 ILE A C 1
ATOM 482 O O . ILE A 1 72 ? 46.764 -63.120 110.888 1.00 150.21 2072 ILE A O 1
ATOM 487 N N . ASP A 1 73 ? 48.160 -64.783 110.178 1.00 147.31 2073 ASP A N 1
ATOM 488 C CA . ASP A 1 73 ? 48.363 -65.476 111.459 1.00 147.23 2073 ASP A CA 1
ATOM 489 C C . ASP A 1 73 ? 49.037 -64.541 112.482 1.00 151.01 2073 ASP A C 1
ATOM 490 O O . ASP A 1 73 ? 48.719 -64.590 113.673 1.00 150.83 2073 ASP A O 1
ATOM 495 N N . ASP A 1 74 ? 49.945 -63.679 111.995 1.00 147.36 2074 ASP A N 1
ATOM 496 C CA . ASP A 1 74 ? 50.662 -62.670 112.769 1.00 147.27 2074 ASP A CA 1
ATOM 497 C C . ASP A 1 74 ? 49.696 -61.568 113.228 1.00 150.69 2074 ASP A C 1
ATOM 498 O O . ASP A 1 74 ? 49.807 -61.086 114.359 1.00 149.66 2074 ASP A O 1
ATOM 503 N N . ALA A 1 75 ? 48.743 -61.186 112.342 1.00 147.46 2075 ALA A N 1
ATOM 504 C CA . ALA A 1 75 ? 47.709 -60.169 112.585 1.00 147.08 2075 ALA A CA 1
ATOM 505 C C . ALA A 1 75 ? 46.631 -60.674 113.556 1.00 150.17 2075 ALA A C 1
ATOM 506 O O . ALA A 1 75 ? 46.188 -59.897 114.405 1.00 150.06 2075 ALA A O 1
ATOM 508 N N . LEU A 1 76 ? 46.215 -61.964 113.450 1.00 145.48 2076 LEU A N 1
ATOM 509 C CA . LEU A 1 76 ? 45.213 -62.526 114.361 1.00 144.53 2076 LEU A CA 1
ATOM 510 C C . LEU A 1 76 ? 45.840 -62.861 115.731 1.00 148.36 2076 LEU A C 1
ATOM 511 O O . LEU A 1 76 ? 45.102 -63.055 116.700 1.00 148.49 2076 LEU A O 1
ATOM 516 N N . LYS A 1 77 ? 47.188 -62.862 115.828 1.00 144.27 2077 LYS A N 1
ATOM 517 C CA . LYS A 1 77 ? 47.891 -63.062 117.097 1.00 143.82 2077 LYS A CA 1
ATOM 518 C C . LYS A 1 77 ? 47.719 -61.802 117.962 1.00 147.98 2077 LYS A C 1
ATOM 519 O O . LYS A 1 77 ? 47.709 -61.892 119.191 1.00 148.17 2077 LYS A O 1
ATOM 521 N N . LEU A 1 78 ? 47.531 -60.633 117.300 1.00 143.99 2078 LEU A N 1
ATOM 522 C CA . LEU A 1 78 ? 47.300 -59.316 117.919 1.00 143.19 2078 LEU A CA 1
ATOM 523 C C . LEU A 1 78 ? 45.825 -59.141 118.259 1.00 144.72 2078 LEU A C 1
ATOM 524 O O . LEU A 1 78 ? 45.513 -58.643 119.338 1.00 144.37 2078 LEU A O 1
ATOM 529 N N . ALA A 1 79 ? 44.924 -59.546 117.329 1.00 139.64 2079 ALA A N 1
ATOM 530 C CA . ALA A 1 79 ? 43.466 -59.471 117.467 1.00 138.91 2079 ALA A CA 1
ATOM 531 C C . ALA A 1 79 ? 42.944 -60.372 118.608 1.00 142.76 2079 ALA A C 1
ATOM 532 O O . ALA A 1 79 ? 41.894 -60.072 119.181 1.00 142.66 2079 ALA A O 1
ATOM 534 N N . ASN A 1 80 ? 43.680 -61.453 118.952 1.00 138.69 2080 ASN A N 1
ATOM 535 C CA . ASN A 1 80 ? 43.320 -62.344 120.060 1.00 138.11 2080 ASN A CA 1
ATOM 536 C C . ASN A 1 80 ? 43.630 -61.673 121.403 1.00 140.55 2080 ASN A C 1
ATOM 537 O O . ASN A 1 80 ? 42.880 -61.847 122.367 1.00 139.72 2080 ASN A O 1
ATOM 542 N N . GLU A 1 81 ? 44.711 -60.865 121.438 1.00 136.37 2081 GLU A N 1
ATOM 543 C CA . GLU A 1 81 ? 45.150 -60.116 122.614 1.00 135.85 2081 GLU A CA 1
ATOM 544 C C . GLU A 1 81 ? 44.181 -58.948 122.947 1.00 138.64 2081 GLU A C 1
ATOM 545 O O . GLU A 1 81 ? 44.284 -58.364 124.028 1.00 138.85 2081 GLU A O 1
ATOM 547 N N . GLY A 1 82 ? 43.243 -58.654 122.041 1.00 133.46 2082 GLY A N 1
ATOM 548 C CA . GLY A 1 82 ? 42.260 -57.586 122.196 1.00 132.73 2082 GLY A CA 1
ATOM 549 C C . GLY A 1 82 ? 42.724 -56.241 121.664 1.00 136.01 2082 GLY A C 1
ATOM 550 O O . GLY A 1 82 ? 42.053 -55.227 121.883 1.00 135.37 2082 GLY A O 1
ATOM 551 N N . LYS A 1 83 ? 43.890 -56.232 120.963 1.00 131.98 2083 LYS A N 1
ATOM 552 C CA . LYS A 1 83 ? 44.543 -55.071 120.338 1.00 131.19 2083 LYS A CA 1
ATOM 553 C C . LYS A 1 83 ? 43.948 -54.868 118.933 1.00 135.22 2083 LYS A C 1
ATOM 554 O O . LYS A 1 83 ? 44.384 -55.513 117.974 1.00 134.61 2083 LYS A O 1
ATOM 558 N N . VAL A 1 84 ? 42.924 -53.998 118.826 1.00 131.95 2084 VAL A N 1
ATOM 559 C CA . VAL A 1 84 ? 42.182 -53.769 117.582 1.00 131.74 2084 VAL A CA 1
ATOM 560 C C . VAL A 1 84 ? 42.993 -52.933 116.583 1.00 136.17 2084 VAL A C 1
ATOM 561 O O . VAL A 1 84 ? 43.252 -53.431 115.487 1.00 135.88 2084 VAL A O 1
ATOM 565 N N . LYS A 1 85 ? 43.383 -51.684 116.938 1.00 132.72 2085 LYS A N 1
ATOM 566 C CA . LYS A 1 85 ? 44.143 -50.799 116.042 1.00 132.26 2085 LYS A CA 1
ATOM 567 C C . LYS A 1 85 ? 45.480 -51.427 115.611 1.00 136.79 2085 LYS A C 1
ATOM 568 O O . LYS A 1 85 ? 45.847 -51.292 114.447 1.00 136.62 2085 LYS A O 1
ATOM 570 N N . GLU A 1 86 ? 46.168 -52.142 116.534 1.00 133.96 2086 GLU A N 1
ATOM 571 C CA . GLU A 1 86 ? 47.460 -52.819 116.326 1.00 134.45 2086 GLU A CA 1
ATOM 572 C C . GLU A 1 86 ? 47.393 -53.890 115.208 1.00 139.38 2086 GLU A C 1
ATOM 573 O O . GLU A 1 86 ? 48.365 -54.060 114.459 1.00 138.37 2086 GLU A O 1
ATOM 579 N N . ALA A 1 87 ? 46.247 -54.606 115.114 1.00 136.56 2087 ALA A N 1
ATOM 580 C CA . ALA A 1 87 ? 45.988 -55.637 114.103 1.00 136.13 2087 ALA A CA 1
ATOM 581 C C . ALA A 1 87 ? 45.400 -55.008 112.833 1.00 139.91 2087 ALA A C 1
ATOM 582 O O . ALA A 1 87 ? 45.647 -55.523 111.748 1.00 139.00 2087 ALA A O 1
ATOM 584 N N . GLN A 1 88 ? 44.639 -53.886 112.969 1.00 137.49 2088 GLN A N 1
ATOM 585 C CA . GLN A 1 88 ? 44.034 -53.115 111.862 1.00 137.77 2088 GLN A CA 1
ATOM 586 C C . GLN A 1 88 ? 45.125 -52.505 110.992 1.00 144.25 2088 GLN A C 1
ATOM 587 O O . GLN A 1 88 ? 44.943 -52.346 109.784 1.00 143.45 2088 GLN A O 1
ATOM 593 N N . ALA A 1 89 ? 46.261 -52.163 111.629 1.00 143.73 2089 ALA A N 1
ATOM 594 C CA . ALA A 1 89 ? 47.466 -51.605 111.011 1.00 144.73 2089 ALA A CA 1
ATOM 595 C C . ALA A 1 89 ? 48.277 -52.710 110.323 1.00 149.34 2089 ALA A C 1
ATOM 596 O O . ALA A 1 89 ? 48.728 -52.517 109.191 1.00 149.56 2089 ALA A O 1
ATOM 598 N N . ALA A 1 90 ? 48.431 -53.877 110.992 1.00 145.52 2090 ALA A N 1
ATOM 599 C CA . ALA A 1 90 ? 49.149 -55.045 110.466 1.00 145.11 2090 ALA A CA 1
ATOM 600 C C . ALA A 1 90 ? 48.356 -55.734 109.337 1.00 149.30 2090 ALA A C 1
ATOM 601 O O . ALA A 1 90 ? 48.872 -56.662 108.711 1.00 149.21 2090 ALA A O 1
ATOM 603 N N . ALA A 1 91 ? 47.096 -55.295 109.110 1.00 145.93 2091 ALA A N 1
ATOM 604 C CA . ALA A 1 91 ? 46.202 -55.777 108.056 1.00 145.82 2091 ALA A CA 1
ATOM 605 C C . ALA A 1 91 ? 46.376 -54.932 106.798 1.00 151.37 2091 ALA A C 1
ATOM 606 O O . ALA A 1 91 ? 45.838 -55.285 105.750 1.00 151.12 2091 ALA A O 1
ATOM 608 N N . GLU A 1 92 ? 47.129 -53.813 106.901 1.00 149.28 2092 GLU A N 1
ATOM 609 C CA . GLU A 1 92 ? 47.446 -52.927 105.774 1.00 149.52 2092 GLU A CA 1
ATOM 610 C C . GLU A 1 92 ? 48.755 -53.380 105.134 1.00 154.24 2092 GLU A C 1
ATOM 611 O O . GLU A 1 92 ? 48.882 -53.308 103.912 1.00 153.53 2092 GLU A O 1
ATOM 617 N N . GLN A 1 93 ? 49.698 -53.922 105.949 1.00 151.93 2093 GLN A N 1
ATOM 618 C CA . GLN A 1 93 ? 50.948 -54.531 105.472 1.00 152.28 2093 GLN A CA 1
ATOM 619 C C . GLN A 1 93 ? 50.590 -55.788 104.641 1.00 157.50 2093 GLN A C 1
ATOM 620 O O . GLN A 1 93 ? 51.340 -56.163 103.737 1.00 157.60 2093 GLN A O 1
ATOM 622 N N . LEU A 1 94 ? 49.408 -56.397 104.941 1.00 154.03 2094 LEU A N 1
ATOM 623 C CA . LEU A 1 94 ? 48.790 -57.531 104.247 1.00 153.76 2094 LEU A CA 1
ATOM 624 C C . LEU A 1 94 ? 48.090 -57.030 102.969 1.00 158.66 2094 LEU A C 1
ATOM 625 O O . LEU A 1 94 ? 48.054 -57.750 101.976 1.00 157.94 2094 LEU A O 1
ATOM 628 N N . LYS A 1 95 ? 47.560 -55.791 102.993 1.00 156.84 2095 LYS A N 1
ATOM 629 C CA . LYS A 1 95 ? 46.886 -55.166 101.851 1.00 157.41 2095 LYS A CA 1
ATOM 630 C C . LYS A 1 95 ? 47.890 -54.813 100.754 1.00 163.56 2095 LYS A C 1
ATOM 631 O O . LYS A 1 95 ? 47.538 -54.843 99.572 1.00 163.34 2095 LYS A O 1
ATOM 633 N N . THR A 1 96 ? 49.140 -54.487 101.147 1.00 161.44 2096 THR A N 1
ATOM 634 C CA . THR A 1 96 ? 50.202 -54.094 100.210 1.00 161.67 2096 THR A CA 1
ATOM 635 C C . THR A 1 96 ? 50.751 -55.302 99.448 1.00 163.83 2096 THR A C 1
ATOM 636 O O . THR A 1 96 ? 50.797 -55.256 98.221 1.00 162.78 2096 THR A O 1
ATOM 640 N N . THR A 1 97 ? 51.164 -56.369 100.177 1.00 159.71 2097 THR A N 1
ATOM 641 C CA . THR A 1 97 ? 51.732 -57.600 99.615 1.00 159.25 2097 THR A CA 1
ATOM 642 C C . THR A 1 97 ? 50.725 -58.300 98.706 1.00 163.84 2097 THR A C 1
ATOM 643 O O . THR A 1 97 ? 51.100 -58.778 97.642 1.00 163.04 2097 THR A O 1
ATOM 647 N N . ARG A 1 98 ? 49.438 -58.293 99.091 1.00 161.72 2098 ARG A N 1
ATOM 648 C CA . ARG A 1 98 ? 48.368 -58.879 98.284 1.00 162.23 2098 ARG A CA 1
ATOM 649 C C . ARG A 1 98 ? 48.079 -58.032 97.024 1.00 167.05 2098 ARG A C 1
ATOM 650 O O . ARG A 1 98 ? 47.390 -58.514 96.123 1.00 166.94 2098 ARG A O 1
ATOM 652 N N . ASN A 1 99 ? 48.609 -56.790 96.953 1.00 163.72 2099 ASN A N 1
ATOM 653 C CA . ASN A 1 99 ? 48.402 -55.919 95.797 1.00 163.55 2099 ASN A CA 1
ATOM 654 C C . ASN A 1 99 ? 49.717 -55.646 95.028 1.00 166.75 2099 ASN A C 1
ATOM 655 O O . ASN A 1 99 ? 49.676 -55.066 93.938 1.00 166.44 2099 ASN A O 1
ATOM 660 N N . ALA A 1 100 ? 50.865 -56.116 95.570 1.00 162.01 2100 ALA A N 1
ATOM 661 C CA . ALA A 1 100 ? 52.186 -55.996 94.944 1.00 160.84 2100 ALA A CA 1
ATOM 662 C C . ALA A 1 100 ? 52.656 -57.349 94.417 1.00 163.23 2100 ALA A C 1
ATOM 663 O O . ALA A 1 100 ? 53.361 -57.395 93.411 1.00 162.90 2100 ALA A O 1
ATOM 665 N N . TYR A 1 101 ? 52.268 -58.447 95.102 1.00 158.48 2101 TYR A N 1
ATOM 666 C CA . TYR A 1 101 ? 52.682 -59.805 94.760 1.00 157.82 2101 TYR A CA 1
ATOM 667 C C . TYR A 1 101 ? 51.563 -60.596 94.060 1.00 163.24 2101 TYR A C 1
ATOM 668 O O . TYR A 1 101 ? 51.852 -61.304 93.100 1.00 162.63 2101 TYR A O 1
ATOM 677 N N . ILE A 1 102 ? 50.301 -60.477 94.520 1.00 161.83 2102 ILE A N 1
ATOM 678 C CA . ILE A 1 102 ? 49.158 -61.209 93.942 1.00 162.71 2102 ILE A CA 1
ATOM 679 C C . ILE A 1 102 ? 48.416 -60.416 92.818 1.00 168.72 2102 ILE A C 1
ATOM 680 O O . ILE A 1 102 ? 47.453 -60.940 92.243 1.00 168.12 2102 ILE A O 1
ATOM 682 N N . GLN A 1 103 ? 48.867 -59.181 92.494 1.00 167.04 2103 GLN A N 1
ATOM 683 C CA . GLN A 1 103 ? 48.281 -58.385 91.408 1.00 167.70 2103 GLN A CA 1
ATOM 684 C C . GLN A 1 103 ? 48.909 -58.800 90.059 1.00 174.64 2103 GLN A C 1
ATOM 685 O O . GLN A 1 103 ? 48.359 -58.480 88.999 1.00 174.40 2103 GLN A O 1
ATOM 687 N N . LYS A 1 104 ? 50.054 -59.533 90.120 1.00 173.15 2104 LYS A N 1
ATOM 688 C CA . LYS A 1 104 ? 50.841 -60.092 89.007 1.00 173.73 2104 LYS A CA 1
ATOM 689 C C . LYS A 1 104 ? 49.948 -61.041 88.166 1.00 180.71 2104 LYS A C 1
ATOM 690 O O . LYS A 1 104 ? 49.629 -60.722 87.015 1.00 180.29 2104 LYS A O 1
ATOM 696 N N . TYR A 1 105 ? 49.520 -62.176 88.765 1.00 179.39 2105 TYR A N 1
ATOM 697 C CA . TYR A 1 105 ? 48.642 -63.165 88.142 1.00 180.00 2105 TYR A CA 1
ATOM 698 C C . TYR A 1 105 ? 47.183 -62.747 88.330 1.00 186.26 2105 TYR A C 1
ATOM 699 O O . TYR A 1 105 ? 46.861 -62.043 89.296 1.00 185.54 2105 TYR A O 1
ATOM 701 N N . LEU A 1 106 ? 46.310 -63.159 87.384 1.00 184.95 2106 LEU A N 1
ATOM 702 C CA . LEU A 1 106 ? 44.870 -62.855 87.340 1.00 185.58 2106 LEU A CA 1
ATOM 703 C C . LEU A 1 106 ? 44.602 -61.336 87.171 1.00 190.73 2106 LEU A C 1
ATOM 704 O O . LEU A 1 106 ? 45.538 -60.523 87.123 1.00 190.27 2106 LEU A O 1
ATOM 706 N N . GLY A 1 107 ? 43.321 -60.990 87.041 1.00 187.74 31 GLY A N 1
ATOM 707 C CA . GLY A 1 107 ? 42.869 -59.616 86.866 1.00 187.35 31 GLY A CA 1
ATOM 708 C C . GLY A 1 107 ? 42.668 -59.233 85.416 1.00 189.97 31 GLY A C 1
ATOM 709 O O . GLY A 1 107 ? 43.540 -59.486 84.576 1.00 189.57 31 GLY A O 1
ATOM 710 N N . ASP A 1 108 ? 41.509 -58.619 85.118 1.00 185.37 32 ASP A N 1
ATOM 711 C CA . ASP A 1 108 ? 41.146 -58.173 83.776 1.00 184.49 32 ASP A CA 1
ATOM 712 C C . ASP A 1 108 ? 41.676 -56.756 83.533 1.00 186.15 32 ASP A C 1
ATOM 713 O O . ASP A 1 108 ? 41.041 -55.767 83.919 1.00 185.69 32 ASP A O 1
ATOM 715 N N . GLY A 1 109 ? 42.851 -56.685 82.911 1.00 180.90 33 GLY A N 1
ATOM 716 C CA . GLY A 1 109 ? 43.514 -55.430 82.580 1.00 179.74 33 GLY A CA 1
ATOM 717 C C . GLY A 1 109 ? 43.133 -54.934 81.203 1.00 180.81 33 GLY A C 1
ATOM 718 O O . GLY A 1 109 ? 44.006 -54.749 80.352 1.00 180.50 33 GLY A O 1
ATOM 719 N N . ALA A 1 110 ? 41.820 -54.714 80.980 1.00 174.73 34 ALA A N 1
ATOM 720 C CA . ALA A 1 110 ? 41.262 -54.255 79.712 1.00 173.05 34 ALA A CA 1
ATOM 721 C C . ALA A 1 110 ? 40.900 -52.763 79.765 1.00 172.59 34 ALA A C 1
ATOM 722 O O . ALA A 1 110 ? 39.775 -52.374 80.112 1.00 171.95 34 ALA A O 1
ATOM 724 N N . ARG A 1 111 ? 41.921 -51.946 79.445 1.00 165.44 35 ARG A N 1
ATOM 725 C CA . ARG A 1 111 ? 41.957 -50.487 79.324 1.00 163.03 35 ARG A CA 1
ATOM 726 C C . ARG A 1 111 ? 42.302 -50.136 77.899 1.00 160.67 35 ARG A C 1
ATOM 727 O O . ARG A 1 111 ? 43.176 -50.793 77.333 1.00 160.08 35 ARG A O 1
ATOM 735 N N . PRO A 1 112 ? 41.713 -49.094 77.291 1.00 152.77 36 PRO A N 1
ATOM 736 C CA . PRO A 1 112 ? 42.148 -48.728 75.936 1.00 150.70 36 PRO A CA 1
ATOM 737 C C . PRO A 1 112 ? 43.537 -48.108 75.976 1.00 149.04 36 PRO A C 1
ATOM 738 O O . PRO A 1 112 ? 43.947 -47.530 76.990 1.00 148.23 36 PRO A O 1
ATOM 742 N N . SER A 1 113 ? 44.270 -48.254 74.870 1.00 141.49 37 SER A N 1
ATOM 743 C CA . SER A 1 113 ? 45.650 -47.792 74.761 1.00 138.81 37 SER A CA 1
ATOM 744 C C . SER A 1 113 ? 45.786 -46.280 74.901 1.00 134.93 37 SER A C 1
ATOM 745 O O . SER A 1 113 ? 46.897 -45.827 75.159 1.00 134.38 37 SER A O 1
ATOM 748 N N . TRP A 1 114 ? 44.685 -45.510 74.796 1.00 125.64 38 TRP A N 1
ATOM 749 C CA . TRP A 1 114 ? 44.736 -44.052 74.858 1.00 122.95 38 TRP A CA 1
ATOM 750 C C . TRP A 1 114 ? 44.611 -43.459 76.259 1.00 122.08 38 TRP A C 1
ATOM 751 O O . TRP A 1 114 ? 45.073 -42.337 76.465 1.00 120.35 38 TRP A O 1
ATOM 762 N N . VAL A 1 115 ? 43.982 -44.162 77.210 1.00 116.43 39 VAL A N 1
ATOM 763 C CA . VAL A 1 115 ? 43.786 -43.614 78.557 1.00 115.44 39 VAL A CA 1
ATOM 764 C C . VAL A 1 115 ? 45.120 -43.265 79.240 1.00 114.55 39 VAL A C 1
ATOM 765 O O . VAL A 1 115 ? 45.115 -42.442 80.151 1.00 115.74 39 VAL A O 1
ATOM 769 N N . ALA A 1 116 ? 46.240 -43.870 78.817 1.00 105.44 40 ALA A N 1
ATOM 770 C CA . ALA A 1 116 ? 47.531 -43.543 79.405 1.00 102.98 40 ALA A CA 1
ATOM 771 C C . ALA A 1 116 ? 48.094 -42.244 78.806 1.00 104.77 40 ALA A C 1
ATOM 772 O O . ALA A 1 116 ? 48.340 -41.325 79.581 1.00 104.49 40 ALA A O 1
ATOM 774 N N . PRO A 1 117 ? 48.260 -42.083 77.469 1.00 100.11 41 PRO A N 1
ATOM 775 C CA . PRO A 1 117 ? 48.843 -40.835 76.965 1.00 99.79 41 PRO A CA 1
ATOM 776 C C . PRO A 1 117 ? 47.919 -39.616 77.058 1.00 102.96 41 PRO A C 1
ATOM 777 O O . PRO A 1 117 ? 48.423 -38.503 77.210 1.00 102.63 41 PRO A O 1
ATOM 781 N N . ALA A 1 118 ? 46.596 -39.804 76.954 1.00 98.17 42 ALA A N 1
ATOM 782 C CA . ALA A 1 118 ? 45.673 -38.675 77.042 1.00 97.61 42 ALA A CA 1
ATOM 783 C C . ALA A 1 118 ? 45.685 -38.094 78.456 1.00 100.54 42 ALA A C 1
ATOM 784 O O . ALA A 1 118 ? 45.941 -36.902 78.630 1.00 100.67 42 ALA A O 1
ATOM 786 N N . LEU A 1 119 ? 45.443 -38.944 79.461 1.00 96.61 43 LEU A N 1
ATOM 787 C CA . LEU A 1 119 ? 45.454 -38.567 80.866 1.00 96.13 43 LEU A CA 1
ATOM 788 C C . LEU A 1 119 ? 46.733 -37.831 81.209 1.00 98.04 43 LEU A C 1
ATOM 789 O O . LEU A 1 119 ? 46.668 -36.752 81.777 1.00 97.02 43 LEU A O 1
ATOM 794 N N . SER A 1 120 ? 47.897 -38.415 80.863 1.00 93.70 44 SER A N 1
ATOM 795 C CA . SER A 1 120 ? 49.179 -37.823 81.209 1.00 93.30 44 SER A CA 1
ATOM 796 C C . SER A 1 120 ? 49.376 -36.488 80.500 1.00 97.41 44 SER A C 1
ATOM 797 O O . SER A 1 120 ? 49.905 -35.556 81.102 1.00 96.33 44 SER A O 1
ATOM 800 N N . ALA A 1 121 ? 48.876 -36.350 79.264 1.00 94.36 45 ALA A N 1
ATOM 801 C CA . ALA A 1 121 ? 48.966 -35.062 78.569 1.00 92.86 45 ALA A CA 1
ATOM 802 C C . ALA A 1 121 ? 48.090 -34.028 79.268 1.00 95.57 45 ALA A C 1
ATOM 803 O O . ALA A 1 121 ? 48.561 -32.922 79.544 1.00 95.44 45 ALA A O 1
ATOM 805 N N . VAL A 1 122 ? 46.839 -34.396 79.593 1.00 90.32 46 VAL A N 1
ATOM 806 C CA . VAL A 1 122 ? 45.904 -33.482 80.251 1.00 89.98 46 VAL A CA 1
ATOM 807 C C . VAL A 1 122 ? 46.446 -33.038 81.608 1.00 95.33 46 VAL A C 1
ATOM 808 O O . VAL A 1 122 ? 46.427 -31.851 81.896 1.00 96.18 46 VAL A O 1
ATOM 812 N N . LEU A 1 123 ? 46.950 -33.965 82.414 1.00 92.10 47 LEU A N 1
ATOM 813 C CA . LEU A 1 123 ? 47.488 -33.629 83.730 1.00 91.82 47 LEU A CA 1
ATOM 814 C C . LEU A 1 123 ? 48.718 -32.735 83.625 1.00 97.71 47 LEU A C 1
ATOM 815 O O . LEU A 1 123 ? 48.810 -31.760 84.376 1.00 99.84 47 LEU A O 1
ATOM 820 N N . ILE A 1 124 ? 49.638 -33.020 82.679 1.00 92.30 48 ILE A N 1
ATOM 821 C CA . ILE A 1 124 ? 50.845 -32.198 82.532 1.00 92.14 48 ILE A CA 1
ATOM 822 C C . ILE A 1 124 ? 50.467 -30.743 82.212 1.00 97.12 48 ILE A C 1
ATOM 823 O O . ILE A 1 124 ? 50.975 -29.803 82.833 1.00 95.46 48 ILE A O 1
ATOM 828 N N . VAL A 1 125 ? 49.571 -30.571 81.249 1.00 95.22 49 VAL A N 1
ATOM 829 C CA . VAL A 1 125 ? 49.127 -29.257 80.815 1.00 94.30 49 VAL A CA 1
ATOM 830 C C . VAL A 1 125 ? 48.356 -28.592 81.941 1.00 95.67 49 VAL A C 1
ATOM 831 O O . VAL A 1 125 ? 48.624 -27.426 82.245 1.00 96.47 49 VAL A O 1
ATOM 835 N N . THR A 1 126 ? 47.428 -29.320 82.579 1.00 88.80 50 THR A N 1
ATOM 836 C CA . THR A 1 126 ? 46.623 -28.756 83.662 1.00 86.86 50 THR A CA 1
ATOM 837 C C . THR A 1 126 ? 47.508 -28.308 84.819 1.00 88.48 50 THR A C 1
ATOM 838 O O . THR A 1 126 ? 47.351 -27.178 85.271 1.00 87.78 50 THR A O 1
ATOM 842 N N . THR A 1 127 ? 48.442 -29.154 85.273 1.00 83.95 51 THR A N 1
ATOM 843 C CA . THR A 1 127 ? 49.347 -28.786 86.362 1.00 84.27 51 THR A CA 1
ATOM 844 C C . THR A 1 127 ? 50.177 -27.563 85.983 1.00 89.20 51 THR A C 1
ATOM 845 O O . THR A 1 127 ? 50.337 -26.670 86.809 1.00 89.86 51 THR A O 1
ATOM 849 N N . ALA A 1 128 ? 50.684 -27.509 84.750 1.00 86.69 52 ALA A N 1
ATOM 850 C CA . ALA A 1 128 ? 51.535 -26.399 84.309 1.00 87.61 52 ALA A CA 1
ATOM 851 C C . ALA A 1 128 ? 50.809 -25.053 84.296 1.00 93.68 52 ALA A C 1
ATOM 852 O O . ALA A 1 128 ? 51.340 -24.061 84.802 1.00 93.10 52 ALA A O 1
ATOM 854 N N . VAL A 1 129 ? 49.612 -24.999 83.726 1.00 91.79 53 VAL A N 1
ATOM 855 C CA . VAL A 1 129 ? 48.887 -23.736 83.673 1.00 92.26 53 VAL A CA 1
ATOM 856 C C . VAL A 1 129 ? 48.339 -23.420 85.064 1.00 99.40 53 VAL A C 1
ATOM 857 O O . VAL A 1 129 ? 48.315 -22.250 85.449 1.00 101.06 53 VAL A O 1
ATOM 861 N N . ASP A 1 130 ? 47.920 -24.451 85.823 1.00 95.24 54 ASP A N 1
ATOM 862 C CA . ASP A 1 130 ? 47.406 -24.261 87.178 1.00 94.23 54 ASP A CA 1
ATOM 863 C C . ASP A 1 130 ? 48.398 -23.455 88.050 1.00 100.16 54 ASP A C 1
ATOM 864 O O . ASP A 1 130 ? 48.020 -22.423 88.612 1.00 100.11 54 ASP A O 1
ATOM 869 N N . VAL A 1 131 ? 49.651 -23.926 88.158 1.00 96.75 55 VAL A N 1
ATOM 870 C CA . VAL A 1 131 ? 50.623 -23.282 89.024 1.00 96.58 55 VAL A CA 1
ATOM 871 C C . VAL A 1 131 ? 50.872 -21.837 88.584 1.00 99.15 55 VAL A C 1
ATOM 872 O O . VAL A 1 131 ? 50.659 -20.927 89.378 1.00 98.17 55 VAL A O 1
ATOM 876 N N . VAL A 1 132 ? 51.254 -21.616 87.330 1.00 96.88 56 VAL A N 1
ATOM 877 C CA . VAL A 1 132 ? 51.558 -20.262 86.828 1.00 96.79 56 VAL A CA 1
ATOM 878 C C . VAL A 1 132 ? 50.308 -19.357 86.926 1.00 102.31 56 VAL A C 1
ATOM 879 O O . VAL A 1 132 ? 50.345 -18.310 87.590 1.00 101.20 56 VAL A O 1
ATOM 883 N N . GLY A 1 133 ? 49.225 -19.808 86.289 1.00 100.57 57 GLY A N 1
ATOM 884 C CA . GLY A 1 133 ? 47.955 -19.100 86.209 1.00 100.94 57 GLY A CA 1
ATOM 885 C C . GLY A 1 133 ? 47.421 -18.631 87.536 1.00 106.18 57 GLY A C 1
ATOM 886 O O . GLY A 1 133 ? 47.219 -17.436 87.727 1.00 104.32 57 GLY A O 1
ATOM 887 N N . ASN A 1 134 ? 47.192 -19.557 88.468 1.00 105.31 58 ASN A N 1
ATOM 888 C CA . ASN A 1 134 ? 46.643 -19.159 89.764 1.00 105.75 58 ASN A CA 1
ATOM 889 C C . ASN A 1 134 ? 47.663 -18.436 90.640 1.00 112.96 58 ASN A C 1
ATOM 890 O O . ASN A 1 134 ? 47.254 -17.602 91.465 1.00 113.73 58 ASN A O 1
ATOM 895 N N . LEU A 1 135 ? 48.979 -18.703 90.449 1.00 109.66 59 LEU A N 1
ATOM 896 C CA . LEU A 1 135 ? 49.987 -17.949 91.194 1.00 109.36 59 LEU A CA 1
ATOM 897 C C . LEU A 1 135 ? 49.944 -16.475 90.777 1.00 111.97 59 LEU A C 1
ATOM 898 O O . LEU A 1 135 ? 50.238 -15.602 91.595 1.00 111.65 59 LEU A O 1
ATOM 903 N N . LEU A 1 136 ? 49.534 -16.197 89.523 1.00 106.72 60 LEU A N 1
ATOM 904 C CA . LEU A 1 136 ? 49.351 -14.819 89.084 1.00 105.28 60 LEU A CA 1
ATOM 905 C C . LEU A 1 136 ? 48.160 -14.191 89.810 1.00 107.37 60 LEU A C 1
ATOM 906 O O . LEU A 1 136 ? 48.292 -13.072 90.300 1.00 108.21 60 LEU A O 1
ATOM 911 N N . VAL A 1 137 ? 46.998 -14.885 89.885 1.00 101.40 61 VAL A N 1
ATOM 912 C CA . VAL A 1 137 ? 45.773 -14.356 90.525 1.00 99.91 61 VAL A CA 1
ATOM 913 C C . VAL A 1 137 ? 46.043 -14.066 92.006 1.00 103.61 61 VAL A C 1
ATOM 914 O O . VAL A 1 137 ? 45.706 -12.970 92.466 1.00 102.39 61 VAL A O 1
ATOM 918 N N . ILE A 1 138 ? 46.659 -15.023 92.746 1.00 99.81 62 ILE A N 1
ATOM 919 C CA . ILE A 1 138 ? 47.010 -14.753 94.135 1.00 99.54 62 ILE A CA 1
ATOM 920 C C . ILE A 1 138 ? 47.802 -13.434 94.189 1.00 102.06 62 ILE A C 1
ATOM 921 O O . ILE A 1 138 ? 47.381 -12.510 94.876 1.00 101.12 62 ILE A O 1
ATOM 926 N N . LEU A 1 139 ? 48.879 -13.318 93.404 1.00 97.74 63 LEU A N 1
ATOM 927 C CA . LEU A 1 139 ? 49.728 -12.139 93.410 1.00 97.96 63 LEU A CA 1
ATOM 928 C C . LEU A 1 139 ? 48.985 -10.830 93.091 1.00 104.04 63 LEU A C 1
ATOM 929 O O . LEU A 1 139 ? 49.101 -9.858 93.837 1.00 103.63 63 LEU A O 1
ATOM 934 N N . SER A 1 140 ? 48.235 -10.796 91.999 1.00 101.64 64 SER A N 1
ATOM 935 C CA . SER A 1 140 ? 47.544 -9.582 91.585 1.00 101.53 64 SER A CA 1
ATOM 936 C C . SER A 1 140 ? 46.488 -9.107 92.590 1.00 107.77 64 SER A C 1
ATOM 937 O O . SER A 1 140 ? 46.213 -7.906 92.668 1.00 107.73 64 SER A O 1
ATOM 940 N N . VAL A 1 141 ? 45.904 -10.022 93.367 1.00 105.86 65 VAL A N 1
ATOM 941 C CA . VAL A 1 141 ? 44.881 -9.606 94.315 1.00 105.87 65 VAL A CA 1
ATOM 942 C C . VAL A 1 141 ? 45.534 -9.001 95.552 1.00 114.33 65 VAL A C 1
ATOM 943 O O . VAL A 1 141 ? 45.108 -7.925 95.969 1.00 115.17 65 VAL A O 1
ATOM 947 N N . LEU A 1 142 ? 46.576 -9.639 96.111 1.00 112.88 66 LEU A N 1
ATOM 948 C CA . LEU A 1 142 ? 47.257 -9.057 97.272 1.00 113.65 66 LEU A CA 1
ATOM 949 C C . LEU A 1 142 ? 48.055 -7.813 96.872 1.00 119.87 66 LEU A C 1
ATOM 950 O O . LEU A 1 142 ? 48.179 -6.892 97.682 1.00 120.07 66 LEU A O 1
ATOM 955 N N . ARG A 1 143 ? 48.582 -7.772 95.630 1.00 116.97 67 ARG A N 1
ATOM 956 C CA . ARG A 1 143 ? 49.343 -6.621 95.125 1.00 117.04 67 ARG A CA 1
ATOM 957 C C . ARG A 1 143 ? 48.447 -5.376 95.074 1.00 120.26 67 ARG A C 1
ATOM 958 O O . ARG A 1 143 ? 48.729 -4.382 95.749 1.00 120.31 67 ARG A O 1
ATOM 966 N N . ASN A 1 144 ? 47.355 -5.459 94.303 1.00 115.43 68 ASN A N 1
ATOM 967 C CA . ASN A 1 144 ? 46.432 -4.357 94.083 1.00 114.20 68 ASN A CA 1
ATOM 968 C C . ASN A 1 144 ? 45.359 -4.340 95.203 1.00 118.55 68 ASN A C 1
ATOM 969 O O . ASN A 1 144 ? 44.457 -5.179 95.242 1.00 118.42 68 ASN A O 1
ATOM 974 N N . ARG A 1 145 ? 45.490 -3.374 96.123 1.00 115.31 69 ARG A N 1
ATOM 975 C CA . ARG A 1 145 ? 44.610 -3.209 97.284 1.00 114.67 69 ARG A CA 1
ATOM 976 C C . ARG A 1 145 ? 43.193 -2.793 96.905 1.00 115.77 69 ARG A C 1
ATOM 977 O O . ARG A 1 145 ? 42.276 -3.032 97.686 1.00 115.53 69 ARG A O 1
ATOM 979 N N . LYS A 1 146 ? 43.006 -2.173 95.739 1.00 110.49 70 LYS A N 1
ATOM 980 C CA . LYS A 1 146 ? 41.680 -1.738 95.318 1.00 109.98 70 LYS A CA 1
ATOM 981 C C . LYS A 1 146 ? 40.851 -2.900 94.791 1.00 113.46 70 LYS A C 1
ATOM 982 O O . LYS A 1 146 ? 39.680 -3.018 95.162 1.00 114.08 70 LYS A O 1
ATOM 984 N N . LEU A 1 147 ? 41.435 -3.756 93.944 1.00 108.31 71 LEU A N 1
ATOM 985 C CA . LEU A 1 147 ? 40.709 -4.893 93.368 1.00 107.04 71 LEU A CA 1
ATOM 986 C C . LEU A 1 147 ? 40.470 -5.989 94.434 1.00 107.32 71 LEU A C 1
ATOM 987 O O . LEU A 1 147 ? 39.465 -6.700 94.362 1.00 106.78 71 LEU A O 1
ATOM 992 N N . ARG A 1 148 ? 41.341 -6.079 95.448 1.00 101.17 72 ARG A N 1
ATOM 993 C CA . ARG A 1 148 ? 41.137 -7.008 96.552 1.00 100.21 72 ARG A CA 1
ATOM 994 C C . ARG A 1 148 ? 39.813 -6.674 97.292 1.00 103.07 72 ARG A C 1
ATOM 995 O O . ARG A 1 148 ? 38.989 -7.555 97.518 1.00 101.55 72 ARG A O 1
ATOM 1003 N N . ASN A 1 149 ? 39.600 -5.396 97.613 1.00 100.69 73 ASN A N 1
ATOM 1004 C CA . ASN A 1 149 ? 38.422 -4.959 98.354 1.00 100.82 73 ASN A CA 1
ATOM 1005 C C . ASN A 1 149 ? 37.150 -5.006 97.511 1.00 106.33 73 ASN A C 1
ATOM 1006 O O . ASN A 1 149 ? 36.054 -4.858 98.072 1.00 106.08 73 ASN A O 1
ATOM 1011 N N . ALA A 1 150 ? 37.272 -5.272 96.190 1.00 102.37 74 ALA A N 1
ATOM 1012 C CA . ALA A 1 150 ? 36.118 -5.374 95.295 1.00 101.87 74 ALA A CA 1
ATOM 1013 C C . ALA A 1 150 ? 35.486 -6.788 95.338 1.00 104.87 74 ALA A C 1
ATOM 1014 O O . ALA A 1 150 ? 35.185 -7.363 94.290 1.00 104.26 74 ALA A O 1
ATOM 1016 N N . GLY A 1 151 ? 35.295 -7.321 96.550 1.00 101.04 75 GLY A N 1
ATOM 1017 C CA . GLY A 1 151 ? 34.711 -8.638 96.817 1.00 100.00 75 GLY A CA 1
ATOM 1018 C C . GLY A 1 151 ? 35.494 -9.821 96.278 1.00 100.57 75 GLY A C 1
ATOM 1019 O O . GLY A 1 151 ? 34.982 -10.944 96.246 1.00 97.19 75 GLY A O 1
ATOM 1020 N N . ASN A 1 152 ? 36.747 -9.584 95.860 1.00 97.59 76 ASN A N 1
ATOM 1021 C CA . ASN A 1 152 ? 37.570 -10.614 95.248 1.00 97.09 76 ASN A CA 1
ATOM 1022 C C . ASN A 1 152 ? 38.496 -11.284 96.255 1.00 102.65 76 ASN A C 1
ATOM 1023 O O . ASN A 1 152 ? 39.521 -11.838 95.872 1.00 103.58 76 ASN A O 1
ATOM 1028 N N . LEU A 1 153 ? 38.115 -11.302 97.527 1.00 99.08 77 LEU A N 1
ATOM 1029 C CA . LEU A 1 153 ? 38.9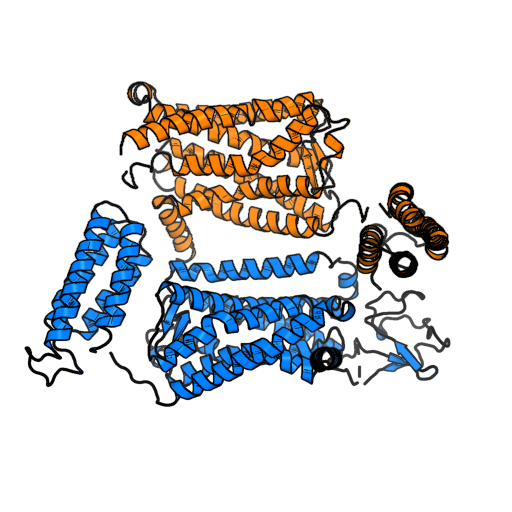18 -12.038 98.481 1.00 99.69 77 LEU A CA 1
ATOM 1030 C C . LEU A 1 153 ? 38.579 -13.551 98.398 1.00 103.72 77 LEU A C 1
ATOM 1031 O O . LEU A 1 153 ? 39.433 -14.387 98.708 1.00 104.68 77 LEU A O 1
ATOM 1036 N N . PHE A 1 154 ? 37.379 -13.903 97.911 1.00 97.71 78 PHE A N 1
ATOM 1037 C CA . PHE A 1 154 ? 37.053 -15.304 97.688 1.00 96.38 78 PHE A CA 1
ATOM 1038 C C . PHE A 1 154 ? 37.826 -15.878 96.477 1.00 98.00 78 PHE A C 1
ATOM 1039 O O . PHE A 1 154 ? 37.979 -17.093 96.370 1.00 98.00 78 PHE A O 1
ATOM 1047 N N . LEU A 1 155 ? 38.351 -15.017 95.583 1.00 91.51 79 LEU A N 1
ATOM 1048 C CA . LEU A 1 155 ? 39.113 -15.492 94.419 1.00 88.18 79 LEU A CA 1
ATOM 1049 C C . LEU A 1 155 ? 40.458 -16.077 94.819 1.00 90.87 79 LEU A C 1
ATOM 1050 O O . LEU A 1 155 ? 40.906 -17.020 94.167 1.00 89.11 79 LEU A O 1
ATOM 1055 N N . VAL A 1 156 ? 41.100 -15.541 95.886 1.00 89.13 80 VAL A N 1
ATOM 1056 C CA . VAL A 1 156 ? 42.360 -16.095 96.425 1.00 89.45 80 VAL A CA 1
ATOM 1057 C C . VAL A 1 156 ? 42.043 -17.444 97.065 1.00 94.84 80 VAL A C 1
ATOM 1058 O O . VAL A 1 156 ? 42.847 -18.386 96.982 1.00 95.41 80 VAL A O 1
ATOM 1062 N N . SER A 1 157 ? 40.871 -17.531 97.717 1.00 90.81 81 SER A N 1
ATOM 1063 C CA . SER A 1 157 ? 40.426 -18.797 98.305 1.00 90.37 81 SER A CA 1
ATOM 1064 C C . SER A 1 157 ? 40.173 -19.835 97.192 1.00 96.21 81 SER A C 1
ATOM 1065 O O . SER A 1 157 ? 40.590 -20.990 97.322 1.00 98.01 81 SER A O 1
ATOM 1068 N N . LEU A 1 158 ? 39.539 -19.409 96.071 1.00 90.07 82 LEU A N 1
ATOM 1069 C CA . LEU A 1 158 ? 39.254 -20.316 94.956 1.00 87.01 82 LEU A CA 1
ATOM 1070 C C . LEU A 1 158 ? 40.521 -20.754 94.292 1.00 92.37 82 LEU A C 1
ATOM 1071 O O . LEU A 1 158 ? 40.625 -21.910 93.900 1.00 91.17 82 LEU A O 1
ATOM 1076 N N . ALA A 1 159 ? 41.486 -19.833 94.165 1.00 92.65 83 ALA A N 1
ATOM 1077 C CA . ALA A 1 159 ? 42.762 -20.125 93.518 1.00 93.59 83 ALA A CA 1
ATOM 1078 C C . ALA A 1 159 ? 43.602 -21.104 94.358 1.00 98.32 83 ALA A C 1
ATOM 1079 O O . ALA A 1 159 ? 44.242 -21.985 93.781 1.00 97.88 83 ALA A O 1
ATOM 1081 N N . LEU A 1 160 ? 43.540 -21.013 95.700 1.00 94.76 84 LEU A N 1
ATOM 1082 C CA . LEU A 1 160 ? 44.253 -21.963 96.552 1.00 94.89 84 LEU A CA 1
ATOM 1083 C C . LEU A 1 160 ? 43.652 -23.369 96.428 1.00 100.23 84 LEU A C 1
ATOM 1084 O O . LEU A 1 160 ? 44.402 -24.354 96.488 1.00 100.27 84 LEU A O 1
ATOM 1089 N N . ALA A 1 161 ? 42.316 -23.460 96.195 1.00 96.53 85 ALA A N 1
ATOM 1090 C CA . ALA A 1 161 ? 41.644 -24.735 95.943 1.00 96.13 85 ALA A CA 1
ATOM 1091 C C . ALA A 1 161 ? 42.179 -25.359 94.648 1.00 102.55 85 ALA A C 1
ATOM 1092 O O . ALA A 1 161 ? 42.446 -26.558 94.612 1.00 104.68 85 ALA A O 1
ATOM 1094 N N . ASN A 1 162 ? 42.390 -24.545 93.603 1.00 98.02 86 ASN A N 1
ATOM 1095 C CA . ASN A 1 162 ? 42.929 -25.055 92.354 1.00 97.93 86 ASN A CA 1
ATOM 1096 C C . ASN A 1 162 ? 44.379 -25.471 92.541 1.00 105.84 86 ASN A C 1
ATOM 1097 O O . ASN A 1 162 ? 44.761 -26.545 92.086 1.00 107.27 86 ASN A O 1
ATOM 1102 N N . LEU A 1 163 ? 45.178 -24.660 93.255 1.00 104.36 87 LEU A N 1
ATOM 1103 C CA . LEU A 1 163 ? 46.620 -24.900 93.359 1.00 105.29 87 LEU A CA 1
ATOM 1104 C C . LEU A 1 163 ? 47.001 -26.171 94.056 1.00 110.76 87 LEU A C 1
ATOM 1105 O O . LEU A 1 163 ? 47.769 -26.957 93.509 1.00 109.79 87 LEU A O 1
ATOM 1110 N N . VAL A 1 164 ? 46.522 -26.352 95.279 1.00 109.06 88 VAL A N 1
ATOM 1111 C CA . VAL A 1 164 ? 46.923 -27.441 96.170 1.00 108.91 88 VAL A CA 1
ATOM 1112 C C . VAL A 1 164 ? 46.948 -28.808 95.464 1.00 113.55 88 VAL A C 1
ATOM 1113 O O . VAL A 1 164 ? 47.850 -29.623 95.709 1.00 114.68 88 VAL A O 1
ATOM 1117 N N . VAL A 1 165 ? 45.970 -29.043 94.585 1.00 107.91 89 VAL A N 1
ATOM 1118 C CA . VAL A 1 165 ? 45.829 -30.318 93.905 1.00 105.78 89 VAL A CA 1
ATOM 1119 C C . VAL A 1 165 ? 46.977 -30.524 92.886 1.00 107.13 89 VAL A C 1
ATOM 1120 O O . VAL A 1 165 ? 47.405 -31.655 92.681 1.00 106.91 89 VAL A O 1
ATOM 1124 N N . ALA A 1 166 ? 47.520 -29.441 92.312 1.00 101.77 90 ALA A N 1
ATOM 1125 C CA . ALA A 1 166 ? 48.636 -29.536 91.377 1.00 100.63 90 ALA A CA 1
ATOM 1126 C C . ALA A 1 166 ? 49.948 -29.846 92.078 1.00 104.99 90 ALA A C 1
ATOM 1127 O O . ALA A 1 166 ? 50.892 -30.255 91.421 1.00 103.62 90 ALA A O 1
ATOM 1129 N N . PHE A 1 167 ? 50.011 -29.666 93.399 1.00 104.50 91 PHE A N 1
ATOM 1130 C CA . PHE A 1 167 ? 51.233 -29.891 94.162 1.00 105.86 91 PHE A CA 1
ATOM 1131 C C . PHE A 1 167 ? 51.317 -31.276 94.822 1.00 108.97 91 PHE A C 1
ATOM 1132 O O . PHE A 1 167 ? 52.412 -31.657 95.245 1.00 110.51 91 PHE A O 1
ATOM 1140 N N . TYR A 1 168 ? 50.209 -32.032 94.924 1.00 101.92 92 TYR A N 1
ATOM 1141 C CA . TYR A 1 168 ? 50.319 -33.320 95.589 1.00 100.55 92 TYR A CA 1
ATOM 1142 C C . TYR A 1 168 ? 49.654 -34.434 94.776 1.00 103.02 92 TYR A C 1
ATOM 1143 O O . TYR A 1 168 ? 50.402 -35.292 94.292 1.00 101.63 92 TYR A O 1
ATOM 1152 N N . PRO A 1 169 ? 48.313 -34.493 94.567 1.00 99.64 93 PRO A N 1
ATOM 1153 C CA . PRO A 1 169 ? 47.761 -35.662 93.853 1.00 99.05 93 PRO A CA 1
ATOM 1154 C C . PRO A 1 169 ? 48.097 -35.729 92.360 1.00 104.71 93 PRO A C 1
ATOM 1155 O O . PRO A 1 169 ? 48.412 -36.821 91.890 1.00 105.30 93 PRO A O 1
ATOM 1159 N N . TYR A 1 170 ? 48.067 -34.603 91.617 1.00 100.16 94 TYR A N 1
ATOM 1160 C CA . TYR A 1 170 ? 48.370 -34.637 90.177 1.00 98.79 94 TYR A CA 1
ATOM 1161 C C . TYR A 1 170 ? 49.760 -35.205 89.884 1.00 102.63 94 TYR A C 1
ATOM 1162 O O . TYR A 1 170 ? 49.826 -36.140 89.082 1.00 102.30 94 TYR A O 1
ATOM 1171 N N . PRO A 1 171 ? 50.861 -34.768 90.544 1.00 99.37 95 PRO A N 1
ATOM 1172 C CA . PRO A 1 171 ? 52.165 -35.401 90.267 1.00 99.43 95 PRO A CA 1
ATOM 1173 C C . PRO A 1 171 ? 52.194 -36.904 90.580 1.00 105.11 95 PRO A C 1
ATOM 1174 O O . PRO A 1 171 ? 52.826 -37.658 89.856 1.00 105.58 95 PRO A O 1
ATOM 1178 N N . LEU A 1 172 ? 51.476 -37.351 91.618 1.00 102.22 96 LEU A N 1
ATOM 1179 C CA . LEU A 1 172 ? 51.451 -38.771 91.980 1.00 101.46 96 LEU A CA 1
ATOM 1180 C C . LEU A 1 172 ? 50.799 -39.610 90.892 1.00 103.46 96 LEU A C 1
ATOM 1181 O O . LEU A 1 172 ? 51.380 -40.603 90.474 1.00 102.42 96 LEU A O 1
ATOM 1186 N N . ILE A 1 173 ? 49.609 -39.201 90.410 1.00 100.30 97 ILE A N 1
ATOM 1187 C CA . ILE A 1 173 ? 48.899 -39.890 89.321 1.00 99.73 97 ILE A CA 1
ATOM 1188 C C . ILE A 1 173 ? 49.818 -40.100 88.141 1.00 106.46 97 ILE A C 1
ATOM 1189 O O . ILE A 1 173 ? 49.779 -41.146 87.503 1.00 106.00 97 ILE A O 1
ATOM 1194 N N . LEU A 1 174 ? 50.613 -39.076 87.816 1.00 104.84 98 LEU A N 1
ATOM 1195 C CA . LEU A 1 174 ? 51.532 -39.173 86.695 1.00 105.25 98 LEU A CA 1
ATOM 1196 C C . LEU A 1 174 ? 52.561 -40.261 86.957 1.00 109.12 98 LEU A C 1
ATOM 1197 O O . LEU A 1 174 ? 52.903 -40.995 86.027 1.00 109.21 98 LEU A O 1
ATOM 1202 N N . VAL A 1 175 ? 52.974 -40.446 88.214 1.00 104.49 99 VAL A N 1
ATOM 1203 C CA . VAL A 1 175 ? 53.866 -41.556 88.519 1.00 104.05 99 VAL A CA 1
ATOM 1204 C C . VAL A 1 175 ? 53.081 -42.879 88.393 1.00 107.07 99 VAL A C 1
ATOM 1205 O O . VAL A 1 175 ? 53.654 -43.890 87.991 1.00 106.93 99 VAL A O 1
ATOM 1209 N N . ALA A 1 176 ? 51.771 -42.859 88.689 1.00 102.88 100 ALA A N 1
ATOM 1210 C CA . ALA A 1 176 ? 50.940 -44.056 88.597 1.00 102.88 100 ALA A CA 1
ATOM 1211 C C . ALA A 1 176 ? 50.685 -44.479 87.142 1.00 109.38 100 ALA A C 1
ATOM 1212 O O . ALA A 1 176 ? 50.407 -45.650 86.897 1.00 109.35 100 ALA A O 1
ATOM 1214 N N . ILE A 1 177 ? 50.782 -43.562 86.181 1.00 108.50 101 ILE A N 1
ATOM 1215 C CA . ILE A 1 177 ? 50.597 -43.941 84.777 1.00 109.65 101 ILE A CA 1
ATOM 1216 C C . ILE A 1 177 ? 51.899 -44.570 84.251 1.00 115.51 101 ILE A C 1
ATOM 1217 O O . ILE A 1 177 ? 51.865 -45.643 83.639 1.00 114.65 101 ILE A O 1
ATOM 1222 N N . PHE A 1 178 ? 53.038 -43.903 84.502 1.00 114.13 102 PHE A N 1
ATOM 1223 C CA . PHE A 1 178 ? 54.344 -44.357 84.032 1.00 115.48 102 PHE A CA 1
ATOM 1224 C C . PHE A 1 178 ? 54.815 -45.634 84.736 1.00 121.89 102 PHE A C 1
ATOM 1225 O O . PHE A 1 178 ? 55.694 -46.316 84.203 1.00 121.21 102 PHE A O 1
ATOM 1233 N N . TYR A 1 179 ? 54.229 -45.969 85.905 1.00 121.04 103 TYR A N 1
ATOM 1234 C CA . TYR A 1 179 ? 54.547 -47.197 86.644 1.00 122.20 103 TYR A CA 1
ATOM 1235 C C . TYR A 1 179 ? 53.436 -48.238 86.510 1.00 125.90 103 TYR A C 1
ATOM 1236 O O . TYR A 1 179 ? 53.626 -49.371 86.961 1.00 125.68 103 TYR A O 1
ATOM 1245 N N . ASP A 1 180 ? 52.290 -47.867 85.883 1.00 122.40 104 ASP A N 1
ATOM 1246 C CA . ASP A 1 180 ? 51.125 -48.728 85.647 1.00 122.58 104 ASP A CA 1
ATOM 1247 C C . ASP A 1 180 ? 50.678 -49.394 86.948 1.00 129.43 104 ASP A C 1
ATOM 1248 O O . ASP A 1 180 ? 50.943 -50.578 87.171 1.00 129.48 104 ASP A O 1
ATOM 1253 N N . GLY A 1 181 ? 50.021 -48.607 87.793 1.00 128.19 105 GLY A N 1
ATOM 1254 C CA . GLY A 1 181 ? 49.570 -49.003 89.121 1.00 128.54 105 GLY A CA 1
ATOM 1255 C C . GLY A 1 181 ? 50.087 -48.029 90.158 1.00 132.82 105 GLY A C 1
ATOM 1256 O O . GLY A 1 181 ? 51.127 -47.393 89.957 1.00 131.36 105 GLY A O 1
ATOM 1257 N N . TRP A 1 182 ? 49.373 -47.911 91.271 1.00 131.87 106 TRP A N 1
ATOM 1258 C CA . TRP A 1 182 ? 49.747 -46.959 92.303 1.00 133.55 106 TRP A CA 1
ATOM 1259 C C . TRP A 1 182 ? 51.087 -47.323 92.954 1.00 133.42 106 TRP A C 1
ATOM 1260 O O . TRP A 1 182 ? 51.183 -48.287 93.707 1.00 132.73 106 TRP A O 1
ATOM 1271 N N . ALA A 1 183 ? 52.090 -46.474 92.712 1.00 127.34 107 ALA A N 1
ATOM 1272 C CA . ALA A 1 183 ? 53.470 -46.644 93.136 1.00 127.04 107 ALA A CA 1
ATOM 1273 C C . ALA A 1 183 ? 53.793 -46.165 94.558 1.00 132.88 107 ALA A C 1
ATOM 1274 O O . ALA A 1 183 ? 54.939 -46.317 94.982 1.00 132.42 107 ALA A O 1
ATOM 1276 N N . PHE A 1 184 ? 52.837 -45.584 95.285 1.00 131.38 108 PHE A N 1
ATOM 1277 C CA . PHE A 1 184 ? 53.079 -45.088 96.645 1.00 131.84 108 PHE A CA 1
ATOM 1278 C C . PHE A 1 184 ? 52.233 -45.863 97.653 1.00 137.53 108 PHE A C 1
ATOM 1279 O O . PHE A 1 184 ? 51.454 -46.746 97.265 1.00 138.96 108 PHE A O 1
ATOM 1287 N N . GLY A 1 185 ? 52.418 -45.574 98.936 1.00 132.81 109 GLY A N 1
ATOM 1288 C CA . GLY A 1 185 ? 51.725 -46.326 99.973 1.00 132.42 109 GLY A CA 1
ATOM 1289 C C . GLY A 1 185 ? 50.223 -46.155 99.984 1.00 135.59 109 GLY A C 1
ATOM 1290 O O . GLY A 1 185 ? 49.673 -45.336 99.246 1.00 135.64 109 GLY A O 1
ATOM 1291 N N . GLU A 1 186 ? 49.550 -46.913 100.840 1.00 131.08 110 GLU A N 1
ATOM 1292 C CA . GLU A 1 186 ? 48.111 -46.772 101.038 1.00 130.14 110 GLU A CA 1
ATOM 1293 C C . GLU A 1 186 ? 47.852 -45.482 101.839 1.00 132.06 110 GLU A C 1
ATOM 1294 O O . GLU A 1 186 ? 46.730 -44.968 101.835 1.00 131.39 110 GLU A O 1
ATOM 1300 N N . GLU A 1 187 ? 48.909 -44.948 102.501 1.00 127.53 111 GLU A N 1
ATOM 1301 C CA . GLU A 1 187 ? 48.858 -43.679 103.232 1.00 127.21 111 GLU A CA 1
ATOM 1302 C C . GLU A 1 187 ? 48.596 -42.560 102.224 1.00 127.41 111 GLU A C 1
ATOM 1303 O O . GLU A 1 187 ? 47.569 -41.884 102.298 1.00 126.80 111 GLU A O 1
ATOM 1309 N N . HIS A 1 188 ? 49.500 -42.425 101.229 1.00 120.86 112 HIS A N 1
ATOM 1310 C CA . HIS A 1 188 ? 49.415 -41.429 100.173 1.00 118.81 112 HIS A CA 1
ATOM 1311 C C . HIS A 1 188 ? 48.227 -41.660 99.257 1.00 120.83 112 HIS A C 1
ATOM 1312 O O . HIS A 1 188 ? 47.922 -40.778 98.468 1.00 120.94 112 HIS A O 1
ATOM 1319 N N . CYS A 1 189 ? 47.547 -42.813 99.351 1.00 116.61 113 CYS A N 1
ATOM 1320 C CA . CYS A 1 189 ? 46.401 -43.121 98.499 1.00 116.16 113 CYS A CA 1
ATOM 1321 C C . CYS A 1 189 ? 45.178 -42.328 98.934 1.00 115.85 113 CYS A C 1
ATOM 1322 O O . CYS A 1 189 ? 44.712 -41.452 98.192 1.00 113.16 113 CYS A O 1
ATOM 1325 N N . LYS A 1 190 ? 44.622 -42.680 100.115 1.00 111.60 114 LYS A N 1
ATOM 1326 C CA . LYS A 1 190 ? 43.424 -42.059 100.665 1.00 110.27 114 LYS A CA 1
ATOM 1327 C C . LYS A 1 190 ? 43.676 -40.596 100.979 1.00 111.47 114 LYS A C 1
ATOM 1328 O O . LYS A 1 190 ? 42.721 -39.826 100.992 1.00 111.83 114 LYS A O 1
ATOM 1330 N N . ALA A 1 191 ? 44.950 -40.202 101.192 1.00 105.74 115 ALA A N 1
ATOM 1331 C CA . ALA A 1 191 ? 45.321 -38.810 101.456 1.00 105.15 115 ALA A CA 1
ATOM 1332 C C . ALA A 1 191 ? 45.212 -37.971 100.183 1.00 109.82 115 ALA A C 1
ATOM 1333 O O . ALA A 1 191 ? 44.566 -36.927 100.211 1.00 110.26 115 ALA A O 1
ATOM 1335 N N . SER A 1 192 ? 45.830 -38.426 99.061 1.00 105.45 116 SER A N 1
ATOM 1336 C CA . SER A 1 192 ? 45.725 -37.755 97.771 1.00 104.25 116 SER A CA 1
ATOM 1337 C C . SER A 1 192 ? 44.284 -37.678 97.357 1.00 107.23 116 SER A C 1
ATOM 1338 O O . SER A 1 192 ? 43.872 -36.653 96.850 1.00 108.05 116 SER A O 1
ATOM 1341 N N . ALA A 1 193 ? 43.501 -38.722 97.622 1.00 103.03 117 ALA A N 1
ATOM 1342 C CA . ALA A 1 193 ? 42.073 -38.723 97.324 1.00 103.18 117 ALA A CA 1
ATOM 1343 C C . ALA A 1 193 ? 41.323 -37.673 98.165 1.00 105.46 117 ALA A C 1
ATOM 1344 O O . ALA A 1 193 ? 40.293 -37.165 97.727 1.00 103.60 117 ALA A O 1
ATOM 1346 N N . PHE A 1 194 ? 41.827 -37.354 99.366 1.00 102.67 118 PHE A N 1
ATOM 1347 C CA . PHE A 1 194 ? 41.190 -36.356 100.221 1.00 102.66 118 PHE A CA 1
ATOM 1348 C C . PHE A 1 194 ? 41.471 -34.937 99.718 1.00 106.20 118 PHE A C 1
ATOM 1349 O O . PHE A 1 194 ? 40.550 -34.119 99.629 1.00 107.30 118 PHE A O 1
ATOM 1357 N N . VAL A 1 195 ? 42.739 -34.662 99.369 1.00 100.95 119 VAL A N 1
ATOM 1358 C CA . VAL A 1 195 ? 43.171 -33.363 98.854 1.00 100.48 119 VAL A CA 1
ATOM 1359 C C . VAL A 1 195 ? 42.370 -32.980 97.598 1.00 104.40 119 VAL A C 1
ATOM 1360 O O . VAL A 1 195 ? 42.059 -31.804 97.420 1.00 104.96 119 VAL A O 1
ATOM 1364 N N . MET A 1 196 ? 42.010 -33.955 96.758 1.00 100.07 120 MET A N 1
ATOM 1365 C CA . MET A 1 196 ? 41.180 -33.681 95.591 1.00 100.21 120 MET A CA 1
ATOM 1366 C C . MET A 1 196 ? 39.745 -33.362 96.011 1.00 103.53 120 MET A C 1
ATOM 1367 O O . MET A 1 196 ? 39.139 -32.446 95.449 1.00 104.01 120 MET A O 1
ATOM 1372 N N . GLY A 1 197 ? 39.229 -34.061 97.017 1.00 97.93 121 GLY A N 1
ATOM 1373 C CA . GLY A 1 197 ? 37.891 -33.804 97.533 1.00 97.46 121 GLY A CA 1
ATOM 1374 C C . GLY A 1 197 ? 37.764 -32.408 98.097 1.00 102.70 121 GLY A C 1
ATOM 1375 O O . GLY A 1 197 ? 36.734 -31.745 97.914 1.00 102.29 121 GLY A O 1
ATOM 1376 N N . LEU A 1 198 ? 38.824 -31.940 98.780 1.00 99.84 122 LEU A N 1
ATOM 1377 C CA . LEU A 1 198 ? 38.827 -30.583 99.322 1.00 100.16 122 LEU A CA 1
ATOM 1378 C C . LEU A 1 198 ? 38.682 -29.558 98.195 1.00 103.38 122 LEU A C 1
ATOM 1379 O O . LEU A 1 198 ? 37.851 -28.655 98.288 1.00 103.80 122 LEU A O 1
ATOM 1384 N N . SER A 1 199 ? 39.485 -29.709 97.131 1.00 98.06 123 SER A N 1
ATOM 1385 C CA . SER A 1 199 ? 39.467 -28.777 96.020 1.00 98.21 123 SER A CA 1
ATOM 1386 C C . SER A 1 199 ? 38.142 -28.776 95.288 1.00 101.32 123 SER A C 1
ATOM 1387 O O . SER A 1 199 ? 37.531 -27.722 95.172 1.00 101.83 123 SER A O 1
ATOM 1390 N N . VAL A 1 200 ? 37.687 -29.931 94.815 1.00 96.70 124 VAL A N 1
ATOM 1391 C CA . VAL A 1 200 ? 36.457 -30.014 94.035 1.00 96.77 124 VAL A CA 1
ATOM 1392 C C . VAL A 1 200 ? 35.230 -29.577 94.863 1.00 100.62 124 VAL A C 1
ATOM 1393 O O . VAL A 1 200 ? 34.366 -28.869 94.337 1.00 99.29 124 VAL A O 1
ATOM 1397 N N . ILE A 1 201 ? 35.167 -29.972 96.152 1.00 98.39 125 ILE A N 1
ATOM 1398 C CA . ILE A 1 201 ? 34.035 -29.606 96.996 1.00 98.81 125 ILE A CA 1
ATOM 1399 C C . ILE A 1 201 ? 34.162 -28.149 97.427 1.00 102.04 125 ILE A C 1
ATOM 1400 O O . ILE A 1 201 ? 33.193 -27.387 97.302 1.00 101.43 125 ILE A O 1
ATOM 1405 N N . GLY A 1 202 ? 35.339 -27.776 97.922 1.00 97.64 126 GLY A N 1
ATOM 1406 C CA . GLY A 1 202 ? 35.589 -26.422 98.394 1.00 97.19 126 GLY A CA 1
ATOM 1407 C C . GLY A 1 202 ? 35.366 -25.377 97.318 1.00 102.90 126 GLY A C 1
ATOM 1408 O O . GLY A 1 202 ? 34.925 -24.256 97.606 1.00 102.22 126 GLY A O 1
ATOM 1409 N N . SER A 1 203 ? 35.663 -25.736 96.059 1.00 100.92 127 SER A N 1
ATOM 1410 C CA . SER A 1 203 ? 35.474 -24.817 94.933 1.00 100.91 127 SER A CA 1
ATOM 1411 C C . SER A 1 203 ? 34.007 -24.483 94.731 1.00 102.58 127 SER A C 1
ATOM 1412 O O . SER A 1 203 ? 33.727 -23.307 94.577 1.00 104.11 127 SER A O 1
ATOM 1415 N N . VAL A 1 204 ? 33.071 -25.455 94.769 1.00 95.34 128 VAL A N 1
ATOM 1416 C CA . VAL A 1 204 ? 31.681 -25.072 94.556 1.00 95.28 128 VAL A CA 1
ATOM 1417 C C . VAL A 1 204 ? 31.179 -24.187 95.655 1.00 101.82 128 VAL A C 1
ATOM 1418 O O . VAL A 1 204 ? 30.385 -23.287 95.390 1.00 102.11 128 VAL A O 1
ATOM 1422 N N . TRP A 1 205 ? 31.637 -24.398 96.893 1.00 99.60 129 TRP A N 1
ATOM 1423 C CA . TRP A 1 205 ? 31.172 -23.520 97.955 1.00 99.67 129 TRP A CA 1
ATOM 1424 C C . TRP A 1 205 ? 31.813 -22.149 97.816 1.00 99.47 129 TRP A C 1
ATOM 1425 O O . TRP A 1 205 ? 31.142 -21.151 98.081 1.00 100.50 129 TRP A O 1
ATOM 1436 N N . ASN A 1 206 ? 33.055 -22.094 97.281 1.00 91.79 130 ASN A N 1
ATOM 1437 C CA . ASN A 1 206 ? 33.690 -20.816 96.996 1.00 90.70 130 ASN A CA 1
ATOM 1438 C C . ASN A 1 206 ? 32.931 -20.080 95.885 1.00 92.13 130 ASN A C 1
ATOM 1439 O O . ASN A 1 206 ? 32.644 -18.895 96.028 1.00 91.09 130 ASN A O 1
ATOM 1444 N N . ILE A 1 207 ? 32.565 -20.790 94.823 1.00 88.41 131 ILE A N 1
ATOM 1445 C CA . ILE A 1 207 ? 31.811 -20.276 93.684 1.00 88.97 131 ILE A CA 1
ATOM 1446 C C . ILE A 1 207 ? 30.386 -19.884 94.126 1.00 99.39 131 ILE A C 1
ATOM 1447 O O . ILE A 1 207 ? 29.821 -18.917 93.593 1.00 102.20 131 ILE A O 1
ATOM 1452 N N . THR A 1 208 ? 29.821 -20.592 95.117 1.00 96.16 132 THR A N 1
ATOM 1453 C CA . THR A 1 208 ? 28.490 -20.221 95.601 1.00 96.09 132 THR A CA 1
ATOM 1454 C C . THR A 1 208 ? 28.582 -18.959 96.424 1.00 97.12 132 THR A C 1
ATOM 1455 O O . THR A 1 208 ? 27.794 -18.041 96.202 1.00 94.61 132 THR A O 1
ATOM 1459 N N . ALA A 1 209 ? 29.573 -18.891 97.338 1.00 93.48 133 ALA A N 1
ATOM 1460 C CA . ALA A 1 209 ? 29.777 -17.740 98.209 1.00 92.87 133 ALA A CA 1
ATOM 1461 C C . ALA A 1 209 ? 29.906 -16.454 97.405 1.00 101.37 133 ALA A C 1
ATOM 1462 O O . ALA A 1 209 ? 29.411 -15.411 97.852 1.00 102.09 133 ALA A O 1
ATOM 1464 N N . ILE A 1 210 ? 30.541 -16.510 96.217 1.00 98.77 134 ILE A N 1
ATOM 1465 C CA . ILE A 1 210 ? 30.663 -15.322 95.387 1.00 98.66 134 ILE A CA 1
ATOM 1466 C C . ILE A 1 210 ? 29.301 -15.036 94.738 1.00 103.79 134 ILE A C 1
ATOM 1467 O O . ILE A 1 210 ? 28.855 -13.896 94.745 1.00 104.65 134 ILE A O 1
ATOM 1472 N N . ALA A 1 211 ? 28.638 -16.062 94.196 1.00 100.15 135 ALA A N 1
ATOM 1473 C CA . ALA A 1 211 ? 27.347 -15.866 93.534 1.00 100.10 135 ALA A CA 1
ATOM 1474 C C . ALA A 1 211 ? 26.352 -15.157 94.455 1.00 103.39 135 ALA A C 1
ATOM 1475 O O . ALA A 1 211 ? 25.669 -14.239 94.000 1.00 102.28 135 ALA A O 1
ATOM 1477 N N . ILE A 1 212 ? 26.322 -15.537 95.761 1.00 100.16 136 ILE A N 1
ATOM 1478 C CA . ILE A 1 212 ? 25.473 -14.890 96.757 1.00 100.53 136 ILE A CA 1
ATOM 1479 C C . ILE A 1 212 ? 25.998 -13.480 96.993 1.00 106.63 136 ILE A C 1
ATOM 1480 O O . ILE A 1 212 ? 25.192 -12.543 97.082 1.00 107.84 136 ILE A O 1
ATOM 1485 N N . ASP A 1 213 ? 27.343 -13.319 97.109 1.00 100.80 137 ASP A N 1
ATOM 1486 C CA . ASP A 1 213 ? 27.948 -12.004 97.357 1.00 97.82 137 ASP A CA 1
ATOM 1487 C C . ASP A 1 213 ? 27.561 -11.028 96.268 1.00 98.53 137 ASP A C 1
ATOM 1488 O O . ASP A 1 213 ? 27.059 -9.951 96.557 1.00 97.59 137 ASP A O 1
ATOM 1493 N N . ARG A 1 214 ? 27.775 -11.398 95.016 1.00 95.14 138 ARG A N 1
ATOM 1494 C CA . ARG A 1 214 ? 27.434 -10.516 93.913 1.00 95.01 138 ARG A CA 1
ATOM 1495 C C . ARG A 1 214 ? 25.907 -10.384 93.792 1.00 103.97 138 ARG A C 1
ATOM 1496 O O . ARG A 1 214 ? 25.438 -9.310 93.424 1.00 103.35 138 ARG A O 1
ATOM 1504 N N . TYR A 1 215 ? 25.134 -11.413 94.204 1.00 103.67 139 TYR A N 1
ATOM 1505 C CA . TYR A 1 215 ? 23.675 -11.302 94.176 1.00 104.66 139 TYR A CA 1
ATOM 1506 C C . TYR A 1 215 ? 23.201 -10.172 95.102 1.00 108.53 139 TYR A C 1
ATOM 1507 O O . TYR A 1 215 ? 22.375 -9.355 94.704 1.00 107.21 139 TYR A O 1
ATOM 1516 N N . LEU A 1 216 ? 23.708 -10.140 96.330 1.00 106.16 140 LEU A N 1
ATOM 1517 C CA . LEU A 1 216 ? 23.301 -9.110 97.273 1.00 106.26 140 LEU A CA 1
ATOM 1518 C C . LEU A 1 216 ? 23.865 -7.743 96.881 1.00 110.31 140 LEU A C 1
ATOM 1519 O O . LEU A 1 216 ? 23.162 -6.749 97.008 1.00 110.21 140 LEU A O 1
ATOM 1524 N N . TYR A 1 217 ? 25.097 -7.690 96.365 1.00 106.47 141 TYR A N 1
ATOM 1525 C CA . TYR A 1 217 ? 25.737 -6.433 95.988 1.00 105.98 141 TYR A CA 1
ATOM 1526 C C . TYR A 1 217 ? 24.988 -5.707 94.865 1.00 109.95 141 TYR A C 1
ATOM 1527 O O . TYR A 1 217 ? 24.948 -4.476 94.856 1.00 110.38 141 TYR A O 1
ATOM 1536 N N . ILE A 1 218 ? 24.387 -6.454 93.949 1.00 106.36 142 ILE A N 1
ATOM 1537 C CA . ILE A 1 218 ? 23.691 -5.894 92.800 1.00 105.94 142 ILE A CA 1
ATOM 1538 C C . ILE A 1 218 ? 22.187 -5.743 93.073 1.00 114.22 142 ILE A C 1
ATOM 1539 O O . ILE A 1 218 ? 21.619 -4.713 92.715 1.00 114.05 142 ILE A O 1
ATOM 1544 N N . CYS A 1 219 ? 21.551 -6.743 93.704 1.00 114.01 143 CYS A N 1
ATOM 1545 C CA . CYS A 1 219 ? 20.104 -6.733 93.918 1.00 115.98 143 CYS A CA 1
ATOM 1546 C C . CYS A 1 219 ? 19.684 -6.071 95.214 1.00 122.33 143 CYS A C 1
ATOM 1547 O O . CYS A 1 219 ? 18.618 -5.459 95.254 1.00 123.03 143 CYS A O 1
ATOM 1550 N N . HIS A 1 220 ? 20.458 -6.256 96.291 1.00 119.01 144 HIS A N 1
ATOM 1551 C CA . HIS A 1 220 ? 20.133 -5.678 97.594 1.00 118.66 144 HIS A CA 1
ATOM 1552 C C . HIS A 1 220 ? 21.210 -4.692 97.996 1.00 120.23 144 HIS A C 1
ATOM 1553 O O . HIS A 1 220 ? 21.650 -4.674 99.139 1.00 118.12 144 HIS A O 1
ATOM 1560 N N . SER A 1 221 ? 21.630 -3.863 97.037 1.00 118.52 145 SER A N 1
ATOM 1561 C CA . SER A 1 221 ? 22.721 -2.897 97.155 1.00 119.10 145 SER A CA 1
ATOM 1562 C C . SER A 1 221 ? 22.608 -2.011 98.385 1.00 123.96 145 SER A C 1
ATOM 1563 O O . SER A 1 221 ? 23.595 -1.842 99.105 1.00 123.27 145 SER A O 1
ATOM 1566 N N . MET A 1 222 ? 21.414 -1.455 98.632 1.00 121.54 146 MET A N 1
ATOM 1567 C CA . MET A 1 222 ? 21.158 -0.557 99.757 1.00 121.71 146 MET A CA 1
ATOM 1568 C C . MET A 1 222 ? 21.399 -1.257 101.101 1.00 122.22 146 MET A C 1
ATOM 1569 O O . MET A 1 222 ? 22.205 -0.785 101.915 1.00 120.20 146 MET A O 1
ATOM 1574 N N . ALA A 1 223 ? 20.727 -2.413 101.295 1.00 117.84 147 ALA A N 1
ATOM 1575 C CA . ALA A 1 223 ? 20.854 -3.237 102.495 1.00 116.97 147 ALA A CA 1
ATOM 1576 C C . ALA A 1 223 ? 22.257 -3.790 102.627 1.00 119.59 147 ALA A C 1
ATOM 1577 O O . ALA A 1 223 ? 22.737 -3.986 103.737 1.00 117.83 147 ALA A O 1
ATOM 1579 N N . TYR A 1 224 ? 22.910 -4.025 101.492 1.00 117.29 148 TYR A N 1
ATOM 1580 C CA . TYR A 1 224 ? 24.259 -4.550 101.440 1.00 117.79 148 TYR A CA 1
ATOM 1581 C C . TYR A 1 224 ? 25.224 -3.637 102.150 1.00 122.02 148 TYR A C 1
ATOM 1582 O O . TYR A 1 224 ? 25.903 -4.070 103.086 1.00 120.71 148 TYR A O 1
ATOM 1591 N N . HIS A 1 225 ? 25.279 -2.371 101.703 1.00 119.45 149 HIS A N 1
ATOM 1592 C CA . HIS A 1 225 ? 26.218 -1.396 102.227 1.00 119.37 149 HIS A CA 1
ATOM 1593 C C . HIS A 1 225 ? 25.974 -1.103 103.702 1.00 125.46 149 HIS A C 1
ATOM 1594 O O . HIS A 1 225 ? 26.939 -0.795 104.412 1.00 124.28 149 HIS A O 1
ATOM 1601 N N . ARG A 1 226 ? 24.725 -1.289 104.175 1.00 124.96 150 ARG A N 1
ATOM 1602 C CA . ARG A 1 226 ? 24.362 -1.105 105.580 1.00 125.83 150 ARG A CA 1
ATOM 1603 C C . ARG A 1 226 ? 25.088 -2.131 106.480 1.00 130.92 150 ARG A C 1
ATOM 1604 O O . ARG A 1 226 ? 25.445 -1.818 107.618 1.00 129.34 150 ARG A O 1
ATOM 1608 N N . ILE A 1 227 ? 25.342 -3.343 105.934 1.00 129.40 151 ILE A N 1
ATOM 1609 C CA . ILE A 1 227 ? 26.001 -4.451 106.626 1.00 129.30 151 ILE A CA 1
ATOM 1610 C C . ILE A 1 227 ? 27.504 -4.431 106.347 1.00 135.00 151 ILE A C 1
ATOM 1611 O O . ILE A 1 227 ? 27.932 -4.344 105.194 1.00 132.36 151 ILE A O 1
ATOM 1616 N N . TYR A 1 228 ? 28.303 -4.560 107.425 1.00 134.84 152 TYR A N 1
ATOM 1617 C CA . TYR A 1 228 ? 29.777 -4.528 107.437 1.00 135.37 152 TYR A CA 1
ATOM 1618 C C . TYR A 1 228 ? 30.355 -5.617 106.572 1.00 137.37 152 TYR A C 1
ATOM 1619 O O . TYR A 1 228 ? 29.595 -6.405 106.022 1.00 138.59 152 TYR A O 1
ATOM 1628 N N . ARG A 1 229 ? 31.687 -5.699 106.450 1.00 132.19 153 ARG A N 1
ATOM 1629 C CA . ARG A 1 229 ? 32.277 -6.761 105.617 1.00 131.61 153 ARG A CA 1
ATOM 1630 C C . ARG A 1 229 ? 33.708 -7.075 105.949 1.00 135.43 153 ARG A C 1
ATOM 1631 O O . ARG A 1 229 ? 34.117 -8.223 105.790 1.00 136.25 153 ARG A O 1
ATOM 1636 N N . ARG A 1 230 ? 34.500 -6.069 106.350 1.00 130.36 154 ARG A N 1
ATOM 1637 C CA . ARG A 1 230 ? 35.941 -6.242 106.545 1.00 129.56 154 ARG A CA 1
ATOM 1638 C C . ARG A 1 230 ? 36.295 -7.516 107.318 1.00 128.66 154 ARG A C 1
ATOM 1639 O O . ARG A 1 230 ? 37.236 -8.225 106.925 1.00 129.61 154 ARG A O 1
ATOM 1647 N N . TRP A 1 231 ? 35.502 -7.838 108.352 1.00 118.25 155 TRP A N 1
ATOM 1648 C CA . TRP A 1 231 ? 35.732 -9.030 109.140 1.00 115.21 155 TRP A CA 1
ATOM 1649 C C . TRP A 1 231 ? 34.746 -10.142 108.767 1.00 112.02 155 TRP A C 1
ATOM 1650 O O . TRP A 1 231 ? 34.979 -11.292 109.146 1.00 112.31 155 TRP A O 1
ATOM 1661 N N . HIS A 1 232 ? 33.680 -9.826 108.012 1.00 102.35 156 HIS A N 1
ATOM 1662 C CA . HIS A 1 232 ? 32.697 -10.832 107.610 1.00 99.73 156 HIS A CA 1
ATOM 1663 C C . HIS A 1 232 ? 33.259 -11.861 106.631 1.00 102.82 156 HIS A C 1
ATOM 1664 O O . HIS A 1 232 ? 33.114 -13.065 106.869 1.00 102.57 156 HIS A O 1
ATOM 1671 N N . THR A 1 233 ? 33.856 -11.427 105.507 1.00 99.12 157 THR A N 1
ATOM 1672 C CA . THR A 1 233 ? 34.295 -12.366 104.461 1.00 98.88 157 THR A CA 1
ATOM 1673 C C . THR A 1 233 ? 35.426 -13.301 104.918 1.00 102.13 157 THR A C 1
ATOM 1674 O O . THR A 1 233 ? 35.340 -14.477 104.559 1.00 101.56 157 THR A O 1
ATOM 1678 N N . PRO A 1 234 ? 36.445 -12.891 105.723 1.00 97.32 158 PRO A N 1
ATOM 1679 C CA . PRO A 1 234 ? 37.401 -13.897 106.226 1.00 96.78 158 PRO A CA 1
ATOM 1680 C C . PRO A 1 234 ? 36.706 -14.924 107.152 1.00 102.34 158 PRO A C 1
ATOM 1681 O O . PRO A 1 234 ? 37.128 -16.083 107.203 1.00 103.77 158 PRO A O 1
ATOM 1685 N N . LEU A 1 235 ? 35.617 -14.531 107.851 1.00 97.35 159 LEU A N 1
ATOM 1686 C CA . LEU A 1 235 ? 34.833 -15.488 108.628 1.00 96.06 159 LEU A CA 1
ATOM 1687 C C . LEU A 1 235 ? 34.090 -16.416 107.665 1.00 101.43 159 LEU A C 1
ATOM 1688 O O . LEU A 1 235 ? 34.098 -17.628 107.873 1.00 103.21 159 LEU A O 1
ATOM 1693 N N . HIS A 1 236 ? 33.501 -15.871 106.591 1.00 97.41 160 HIS A N 1
ATOM 1694 C CA . HIS A 1 236 ? 32.813 -16.698 105.600 1.00 97.56 160 HIS A CA 1
ATOM 1695 C C . HIS A 1 236 ? 33.758 -17.698 104.911 1.00 101.00 160 HIS A C 1
ATOM 1696 O O . HIS A 1 236 ? 33.384 -18.861 104.735 1.00 101.11 160 HIS A O 1
ATOM 1703 N N . ILE A 1 237 ? 34.978 -17.260 104.528 1.00 96.69 161 ILE A N 1
ATOM 1704 C CA . ILE A 1 237 ? 35.965 -18.137 103.869 1.00 96.10 161 ILE A CA 1
ATOM 1705 C C . ILE A 1 237 ? 36.359 -19.258 104.827 1.00 102.54 161 ILE A C 1
ATOM 1706 O O . ILE A 1 237 ? 36.414 -20.433 104.438 1.00 101.96 161 ILE A O 1
ATOM 1711 N N . CYS A 1 238 ? 36.607 -18.894 106.085 1.00 100.38 162 CYS A N 1
ATOM 1712 C CA . CYS A 1 238 ? 36.973 -19.875 107.086 1.00 100.77 162 CYS A CA 1
ATOM 1713 C C . CYS A 1 238 ? 35.843 -20.890 107.276 1.00 101.56 162 CYS A C 1
ATOM 1714 O O . CYS A 1 238 ? 36.111 -22.086 107.431 1.00 100.06 162 CYS A O 1
ATOM 1717 N N . LEU A 1 239 ? 34.593 -20.427 107.242 1.00 96.87 163 LEU A N 1
ATOM 1718 C CA . LEU A 1 239 ? 33.469 -21.314 107.455 1.00 97.26 163 LEU A CA 1
ATOM 1719 C C . LEU A 1 239 ? 33.291 -22.316 106.331 1.00 104.61 163 LEU A C 1
ATOM 1720 O O . LEU A 1 239 ? 33.014 -23.484 106.611 1.00 103.84 163 LEU A O 1
ATOM 1725 N N . ILE A 1 240 ? 33.482 -21.888 105.072 1.00 105.62 164 ILE A N 1
ATOM 1726 C CA . ILE A 1 240 ? 33.291 -22.798 103.935 1.00 107.24 164 ILE A CA 1
ATOM 1727 C C . ILE A 1 240 ? 34.331 -23.935 103.945 1.00 111.60 164 ILE A C 1
ATOM 1728 O O . ILE A 1 240 ? 34.006 -25.049 103.529 1.00 111.44 164 ILE A O 1
ATOM 1733 N N . TRP A 1 241 ? 35.559 -23.658 104.399 1.00 107.75 165 TRP A N 1
ATOM 1734 C CA . TRP A 1 241 ? 36.595 -24.682 104.406 1.00 107.67 165 TRP A CA 1
ATOM 1735 C C . TRP A 1 241 ? 36.391 -25.697 105.520 1.00 110.65 165 TRP A C 1
ATOM 1736 O O . TRP A 1 241 ? 36.704 -26.867 105.318 1.00 109.88 165 TRP A O 1
ATOM 1747 N N . LEU A 1 242 ? 35.837 -25.277 106.669 1.00 107.42 166 LEU A N 1
ATOM 1748 C CA . LEU A 1 242 ? 35.516 -26.218 107.739 1.00 107.26 166 LEU A CA 1
ATOM 1749 C C . LEU A 1 242 ? 34.288 -27.011 107.328 1.00 111.23 166 LEU A C 1
ATOM 1750 O O . LEU A 1 242 ? 34.282 -28.232 107.513 1.00 110.78 166 LEU A O 1
ATOM 1755 N N . LEU A 1 243 ? 33.275 -26.331 106.713 1.00 106.63 167 LEU A N 1
ATOM 1756 C CA . LEU A 1 243 ? 32.088 -26.963 106.133 1.00 105.83 167 LEU A CA 1
ATOM 1757 C C . LEU A 1 243 ? 32.514 -28.107 105.234 1.00 110.00 167 LEU A C 1
ATOM 1758 O O . LEU A 1 243 ? 31.906 -29.169 105.273 1.00 109.59 167 LEU A O 1
ATOM 1763 N N . THR A 1 244 ? 33.541 -27.867 104.400 1.00 107.13 168 THR A N 1
ATOM 1764 C CA . THR A 1 244 ? 34.051 -28.803 103.403 1.00 106.88 168 THR A CA 1
ATOM 1765 C C . THR A 1 244 ? 34.684 -30.016 104.065 1.00 110.25 168 THR A C 1
ATOM 1766 O O . THR A 1 244 ? 34.323 -31.138 103.709 1.00 110.44 168 THR A O 1
ATOM 1770 N N . VAL A 1 245 ? 35.616 -29.796 105.016 1.00 104.60 169 VAL A N 1
ATOM 1771 C CA . VAL A 1 245 ? 36.294 -30.875 105.729 1.00 102.94 169 VAL A CA 1
ATOM 1772 C C . VAL A 1 245 ? 35.253 -31.773 106.382 1.00 108.40 169 VAL A C 1
ATOM 1773 O O . VAL A 1 245 ? 35.367 -32.989 106.303 1.00 108.24 169 VAL A O 1
ATOM 1777 N N . VAL A 1 246 ? 34.218 -31.179 106.968 1.00 107.52 170 VAL A N 1
ATOM 1778 C CA . VAL A 1 246 ? 33.130 -31.917 107.601 1.00 108.76 170 VAL A CA 1
ATOM 1779 C C . VAL A 1 246 ? 32.429 -32.846 106.595 1.00 112.69 170 VAL A C 1
ATOM 1780 O O . VAL A 1 246 ? 32.237 -34.031 106.895 1.00 113.04 170 VAL A O 1
ATOM 1784 N N . ALA A 1 247 ? 32.082 -32.331 105.418 1.00 108.16 171 ALA A N 1
ATOM 1785 C CA . ALA A 1 247 ? 31.377 -33.095 104.394 1.00 108.42 171 ALA A CA 1
ATOM 1786 C C . ALA A 1 247 ? 32.192 -34.273 103.847 1.00 112.86 171 ALA A C 1
ATOM 1787 O O . ALA A 1 247 ? 31.623 -35.185 103.241 1.00 112.21 171 ALA A O 1
ATOM 1789 N N . LEU A 1 248 ? 33.514 -34.242 104.044 1.00 109.16 172 LEU A N 1
ATOM 1790 C CA . LEU A 1 248 ? 34.447 -35.235 103.528 1.00 108.55 172 LEU A CA 1
ATOM 1791 C C . LEU A 1 248 ? 34.769 -36.351 104.520 1.00 115.39 172 LEU A C 1
ATOM 1792 O O . LEU A 1 248 ? 35.273 -37.391 104.098 1.00 115.44 172 LEU A O 1
ATOM 1797 N N . LEU A 1 249 ? 34.499 -36.149 105.817 1.00 113.15 173 LEU A N 1
ATOM 1798 C CA . LEU A 1 249 ? 34.829 -37.126 106.859 1.00 113.70 173 LEU A CA 1
ATOM 1799 C C . LEU A 1 249 ? 34.091 -38.479 106.728 1.00 118.15 173 LEU A C 1
ATOM 1800 O O . LEU A 1 249 ? 34.730 -39.488 107.039 1.00 116.85 173 LEU A O 1
ATOM 1805 N N . PRO A 1 250 ? 32.812 -38.574 106.245 1.00 115.91 174 PRO A N 1
ATOM 1806 C CA . PRO A 1 250 ? 32.184 -39.905 106.103 1.00 116.11 174 PRO A CA 1
ATOM 1807 C C . PRO A 1 250 ? 32.976 -40.886 105.216 1.00 121.20 174 PRO A C 1
ATOM 1808 O O . PRO A 1 250 ? 32.720 -42.093 105.241 1.00 120.25 174 PRO A O 1
ATOM 1812 N N . ASN A 1 251 ? 33.941 -40.368 104.445 1.00 118.95 175 ASN A N 1
ATOM 1813 C CA . ASN A 1 251 ? 34.787 -41.162 103.559 1.00 119.06 175 ASN A CA 1
ATOM 1814 C C . ASN A 1 251 ? 35.651 -42.168 104.317 1.00 124.33 175 ASN A C 1
ATOM 1815 O O . ASN A 1 251 ? 35.992 -43.213 103.763 1.00 123.39 175 ASN A O 1
ATOM 1820 N N . PHE A 1 252 ? 36.006 -41.851 105.568 1.00 122.95 176 PHE A N 1
ATOM 1821 C CA . PHE A 1 252 ? 36.865 -42.693 106.396 1.00 124.49 176 PHE A CA 1
ATOM 1822 C C . PHE A 1 252 ? 36.086 -43.772 107.166 1.00 128.91 176 PHE A C 1
ATOM 1823 O O . PHE A 1 252 ? 36.685 -44.730 107.671 1.00 127.86 176 PHE A O 1
ATOM 1831 N N . PHE A 1 253 ? 34.761 -43.631 107.230 1.00 125.48 177 PHE A N 1
ATOM 1832 C CA . PHE A 1 253 ? 33.921 -44.601 107.905 1.00 125.24 177 PHE A CA 1
ATOM 1833 C C . PHE A 1 253 ? 33.259 -45.534 106.898 1.00 125.94 177 PHE A C 1
ATOM 1834 O O . PHE A 1 253 ? 33.081 -46.719 107.191 1.00 127.20 177 PHE A O 1
ATOM 1842 N N . VAL A 1 254 ? 32.953 -45.033 105.707 1.00 117.94 178 VAL A N 1
ATOM 1843 C CA . VAL A 1 254 ? 32.284 -45.815 104.679 1.00 116.00 178 VAL A CA 1
ATOM 1844 C C . VAL A 1 254 ? 33.305 -46.445 103.691 1.00 117.51 178 VAL A C 1
ATOM 1845 O O . VAL A 1 254 ? 32.916 -47.261 102.843 1.00 115.84 178 VAL A O 1
ATOM 1849 N N . GLY A 1 255 ? 34.592 -46.114 103.859 1.00 114.25 179 GLY A N 1
ATOM 1850 C CA . GLY A 1 255 ? 35.702 -46.636 103.050 1.00 113.92 179 GLY A CA 1
ATOM 1851 C C . GLY A 1 255 ? 35.561 -46.406 101.549 1.00 115.55 179 GLY A C 1
ATOM 1852 O O . GLY A 1 255 ? 35.551 -47.364 100.762 1.00 114.42 179 GLY A O 1
ATOM 1853 N N . SER A 1 256 ? 35.453 -45.121 101.143 1.00 110.19 180 SER A N 1
ATOM 1854 C CA . SER A 1 256 ? 35.214 -44.769 99.747 1.00 108.76 180 SER A CA 1
ATOM 1855 C C . SER A 1 256 ? 36.426 -44.153 99.034 1.00 108.52 180 SER A C 1
ATOM 1856 O O . SER A 1 256 ? 36.304 -43.778 97.875 1.00 104.14 180 SER A O 1
ATOM 1859 N N . LEU A 1 257 ? 37.585 -44.077 99.694 1.00 106.90 181 LEU A N 1
ATOM 1860 C CA . LEU A 1 257 ? 38.787 -43.535 99.062 1.00 107.66 181 LEU A CA 1
ATOM 1861 C C . LEU A 1 257 ? 39.788 -44.642 98.786 1.00 113.89 181 LEU A C 1
ATOM 1862 O O . LEU A 1 257 ? 40.522 -45.059 99.691 1.00 114.21 181 LEU A O 1
ATOM 1867 N N . GLU A 1 258 ? 39.827 -45.115 97.532 1.00 110.82 182 GLU A N 1
ATOM 1868 C CA . GLU A 1 258 ? 40.729 -46.175 97.100 1.00 110.64 182 GLU A CA 1
ATOM 1869 C C . GLU A 1 258 ? 41.099 -45.970 95.628 1.00 110.56 182 GLU A C 1
ATOM 1870 O O . GLU A 1 258 ? 40.439 -45.213 94.911 1.00 107.98 182 GLU A O 1
ATOM 1872 N N . TYR A 1 259 ? 42.180 -46.638 95.195 1.00 106.14 183 TYR A N 1
ATOM 1873 C CA . TYR A 1 259 ? 42.697 -46.500 93.849 1.00 105.07 183 TYR A CA 1
ATOM 1874 C C . TYR A 1 259 ? 41.782 -47.126 92.833 1.00 104.57 183 TYR A C 1
ATOM 1875 O O . TYR A 1 259 ? 41.339 -48.252 92.996 1.00 104.28 183 TYR A O 1
ATOM 1884 N N . ASP A 1 260 ? 41.505 -46.359 91.783 1.00 98.28 184 ASP A N 1
ATOM 1885 C CA . ASP A 1 260 ? 40.713 -46.760 90.646 1.00 97.49 184 ASP A CA 1
ATOM 1886 C C . ASP A 1 260 ? 41.635 -47.064 89.475 1.00 104.29 184 ASP A C 1
ATOM 1887 O O . ASP A 1 260 ? 42.238 -46.143 88.927 1.00 104.41 184 ASP A O 1
ATOM 1892 N N . PRO A 1 261 ? 41.757 -48.335 89.057 1.00 102.72 185 PRO A N 1
ATOM 1893 C CA . PRO A 1 261 ? 42.691 -48.662 87.970 1.00 103.06 185 PRO A CA 1
ATOM 1894 C C . PRO A 1 261 ? 42.354 -48.019 86.632 1.00 106.81 185 PRO A C 1
ATOM 1895 O O . PRO A 1 261 ? 43.269 -47.793 85.844 1.00 107.43 185 PRO A O 1
ATOM 1899 N N . ARG A 1 262 ? 41.063 -47.730 86.372 1.00 101.95 186 ARG A N 1
ATOM 1900 C CA . ARG A 1 262 ? 40.641 -47.158 85.095 1.00 101.06 186 ARG A CA 1
ATOM 1901 C C . ARG A 1 262 ? 41.237 -45.776 84.868 1.00 106.49 186 ARG A C 1
ATOM 1902 O O . ARG A 1 262 ? 41.610 -45.445 83.741 1.00 107.45 186 ARG A O 1
ATOM 1910 N N . ILE A 1 263 ? 41.350 -44.981 85.926 1.00 103.88 187 ILE A N 1
ATOM 1911 C CA . ILE A 1 263 ? 41.827 -43.600 85.823 1.00 103.70 187 ILE A CA 1
ATOM 1912 C C . ILE A 1 263 ? 43.197 -43.403 86.466 1.00 107.17 187 ILE A C 1
ATOM 1913 O O . ILE A 1 263 ? 43.594 -42.258 86.699 1.00 106.30 187 ILE A O 1
ATOM 1918 N N . TYR A 1 264 ? 43.907 -44.509 86.776 1.00 104.04 188 TYR A N 1
ATOM 1919 C CA . TYR A 1 264 ? 45.227 -44.503 87.421 1.00 104.94 188 TYR A CA 1
ATOM 1920 C C . TYR A 1 264 ? 45.295 -43.614 88.673 1.00 109.03 188 TYR A C 1
ATOM 1921 O O . TYR A 1 264 ? 46.405 -43.305 89.116 1.00 107.20 188 TYR A O 1
ATOM 1930 N N . SER A 1 265 ? 44.135 -43.225 89.253 1.00 108.16 189 SER A N 1
ATOM 1931 C CA . SER A 1 265 ? 44.093 -42.325 90.406 1.00 109.09 189 SER A CA 1
ATOM 1932 C C . SER A 1 265 ? 43.364 -42.885 91.606 1.00 116.33 189 SER A C 1
ATOM 1933 O O . SER A 1 265 ? 42.287 -43.465 91.455 1.00 117.01 189 SER A O 1
ATOM 1936 N N . CYS A 1 266 ? 43.913 -42.662 92.812 1.00 114.07 190 CYS A N 1
ATOM 1937 C CA . CYS A 1 266 ? 43.213 -43.003 94.049 1.00 114.28 190 CYS A CA 1
ATOM 1938 C C . CYS A 1 266 ? 42.253 -41.864 94.292 1.00 114.05 190 CYS A C 1
ATOM 1939 O O . CYS A 1 266 ? 42.671 -40.728 94.517 1.00 113.59 190 CYS A O 1
ATOM 1942 N N . THR A 1 267 ? 40.969 -42.171 94.229 1.00 107.35 191 THR A N 1
ATOM 1943 C CA . THR A 1 267 ? 39.896 -41.211 94.285 1.00 105.63 191 THR A CA 1
ATOM 1944 C C . THR A 1 267 ? 38.715 -41.796 95.070 1.00 107.96 191 THR A C 1
ATOM 1945 O O . THR A 1 267 ? 38.845 -42.847 95.701 1.00 109.04 191 THR A O 1
ATOM 1949 N N . PHE A 1 268 ? 37.567 -41.105 95.021 1.00 101.75 192 PHE A N 1
ATOM 1950 C CA . PHE A 1 268 ? 36.308 -41.469 95.654 1.00 100.25 192 PHE A CA 1
ATOM 1951 C C . PHE A 1 268 ? 35.528 -42.466 94.795 1.00 105.27 192 PHE A C 1
ATOM 1952 O O . PHE A 1 268 ? 35.312 -42.212 93.606 1.00 105.79 192 PHE A O 1
ATOM 1960 N N . ILE A 1 269 ? 35.061 -43.565 95.417 1.00 102.08 193 ILE A N 1
ATOM 1961 C CA . ILE A 1 269 ? 34.357 -44.652 94.735 1.00 101.68 193 ILE A CA 1
ATOM 1962 C C . ILE A 1 269 ? 32.858 -44.537 94.944 1.00 106.40 193 ILE A C 1
ATOM 1963 O O . ILE A 1 269 ? 32.362 -44.551 96.073 1.00 104.83 193 ILE A O 1
ATOM 1968 N N . GLN A 1 270 ? 32.151 -44.437 93.821 1.00 105.73 194 GLN A N 1
ATOM 1969 C CA . GLN A 1 270 ? 30.715 -44.230 93.730 1.00 107.63 194 GLN A CA 1
ATOM 1970 C C . GLN A 1 270 ? 29.906 -45.431 94.156 1.00 118.34 194 GLN A C 1
ATOM 1971 O O . GLN A 1 270 ? 28.737 -45.262 94.510 1.00 119.73 194 GLN A O 1
ATOM 1977 N N . THR A 1 271 ? 30.495 -46.639 94.104 1.00 117.59 195 THR A N 1
ATOM 1978 C CA . THR A 1 271 ? 29.795 -47.886 94.444 1.00 118.19 195 THR A CA 1
ATOM 1979 C C . THR A 1 271 ? 30.014 -48.321 95.900 1.00 124.61 195 THR A C 1
ATOM 1980 O O . THR A 1 271 ? 29.234 -49.138 96.392 1.00 126.04 195 THR A O 1
ATOM 1984 N N . ALA A 1 272 ? 31.058 -47.790 96.583 1.00 120.46 196 ALA A N 1
ATOM 1985 C CA . ALA A 1 272 ? 31.394 -48.159 97.959 1.00 119.92 196 ALA A CA 1
ATOM 1986 C C . ALA A 1 272 ? 30.222 -47.947 98.913 1.00 127.62 196 ALA A C 1
ATOM 1987 O O . ALA A 1 272 ? 30.047 -48.748 99.833 1.00 128.47 196 ALA A O 1
ATOM 1989 N N . SER A 1 273 ? 29.398 -46.902 98.677 1.00 125.92 197 SER A N 1
ATOM 1990 C CA . SER A 1 273 ? 28.193 -46.578 99.461 1.00 125.81 197 SER A CA 1
ATOM 1991 C C . SER A 1 273 ? 27.324 -45.651 98.666 1.00 129.20 197 SER A C 1
ATOM 1992 O O . SER A 1 273 ? 27.590 -44.448 98.619 1.00 128.97 197 SER A O 1
ATOM 1995 N N . THR A 1 274 ? 26.275 -46.194 98.054 1.00 124.98 198 THR A N 1
ATOM 1996 C CA . THR A 1 274 ? 25.413 -45.382 97.213 1.00 124.94 198 THR A CA 1
ATOM 1997 C C . THR A 1 274 ? 24.665 -44.313 98.011 1.00 130.03 198 THR A C 1
ATOM 1998 O O . THR A 1 274 ? 24.237 -43.328 97.411 1.00 130.87 198 THR A O 1
ATOM 2002 N N . GLN A 1 275 ? 24.539 -44.471 99.347 1.00 125.48 199 GLN A N 1
ATOM 2003 C CA . GLN A 1 275 ? 23.872 -43.475 100.200 1.00 123.97 199 GLN A CA 1
ATOM 2004 C C . GLN A 1 275 ? 24.701 -42.192 100.258 1.00 123.76 199 GLN A C 1
ATOM 2005 O O . GLN A 1 275 ? 24.170 -41.111 100.012 1.00 123.00 199 GLN A O 1
ATOM 2007 N N . TYR A 1 276 ? 26.001 -42.318 100.556 1.00 118.30 200 TYR A N 1
ATOM 2008 C CA . TYR A 1 276 ? 26.913 -41.184 100.636 1.00 117.60 200 TYR A CA 1
ATOM 2009 C C . TYR A 1 276 ? 27.053 -40.498 99.269 1.00 119.37 200 TYR A C 1
ATOM 2010 O O . TYR A 1 276 ? 26.929 -39.278 99.196 1.00 117.81 200 TYR A O 1
ATOM 2019 N N . THR A 1 277 ? 27.261 -41.268 98.198 1.00 116.41 201 THR A N 1
ATOM 2020 C CA . THR A 1 277 ? 27.434 -40.682 96.872 1.00 117.14 201 THR A CA 1
ATOM 2021 C C . THR A 1 277 ? 26.155 -39.984 96.407 1.00 122.67 201 THR A C 1
ATOM 2022 O O . THR A 1 277 ? 26.250 -38.975 95.708 1.00 124.73 201 THR A O 1
ATOM 2026 N N . ALA A 1 278 ? 24.970 -40.490 96.787 1.00 117.43 202 ALA A N 1
ATOM 2027 C CA . ALA A 1 278 ? 23.725 -39.822 96.410 1.00 116.80 202 ALA A CA 1
ATOM 2028 C C . ALA A 1 278 ? 23.668 -38.438 97.050 1.00 121.83 202 ALA A C 1
ATOM 2029 O O . ALA A 1 278 ? 23.278 -37.471 96.390 1.00 120.64 202 ALA A O 1
ATOM 2031 N N . ALA A 1 279 ? 24.104 -38.332 98.325 1.00 119.86 203 ALA A N 1
ATOM 2032 C CA . ALA A 1 279 ? 24.158 -37.048 99.028 1.00 119.69 203 ALA A CA 1
ATOM 2033 C C . ALA A 1 279 ? 25.222 -36.153 98.409 1.00 123.71 203 ALA A C 1
ATOM 2034 O O . ALA A 1 279 ? 24.971 -34.967 98.218 1.00 124.52 203 ALA A O 1
ATOM 2036 N N . VAL A 1 280 ? 26.392 -36.716 98.063 1.00 119.06 204 VAL A N 1
ATOM 2037 C CA . VAL A 1 280 ? 27.494 -35.959 97.460 1.00 118.29 204 VAL A CA 1
ATOM 2038 C C . VAL A 1 280 ? 27.030 -35.329 96.134 1.00 122.43 204 VAL A C 1
ATOM 2039 O O . VAL A 1 280 ? 27.336 -34.168 95.875 1.00 122.49 204 VAL A O 1
ATOM 2043 N N . VAL A 1 281 ? 26.267 -36.068 95.327 1.00 117.83 205 VAL A N 1
ATOM 2044 C CA . VAL A 1 281 ? 25.790 -35.534 94.063 1.00 117.23 205 VAL A CA 1
ATOM 2045 C C . VAL A 1 281 ? 24.698 -34.468 94.307 1.00 122.11 205 VAL A C 1
ATOM 2046 O O . VAL A 1 281 ? 24.674 -33.454 93.610 1.00 122.24 205 VAL A O 1
ATOM 2050 N N . VAL A 1 282 ? 23.843 -34.658 95.312 1.00 118.75 206 VAL A N 1
ATOM 2051 C CA . VAL A 1 282 ? 22.758 -33.706 95.545 1.00 118.60 206 VAL A CA 1
ATOM 2052 C C . VAL A 1 282 ? 23.229 -32.475 96.328 1.00 121.94 206 VAL A C 1
ATOM 2053 O O . VAL A 1 282 ? 23.197 -31.359 95.797 1.00 121.72 206 VAL A O 1
ATOM 2057 N N . ILE A 1 283 ? 23.632 -32.676 97.582 1.00 116.93 207 ILE A N 1
ATOM 2058 C CA . ILE A 1 283 ? 23.995 -31.601 98.501 1.00 115.62 207 ILE A CA 1
ATOM 2059 C C . ILE A 1 283 ? 25.226 -30.820 98.027 1.00 117.07 207 ILE A C 1
ATOM 2060 O O . ILE A 1 283 ? 25.312 -29.613 98.275 1.00 116.61 207 ILE A O 1
ATOM 2065 N N . HIS A 1 284 ? 26.146 -31.478 97.324 1.00 112.15 208 HIS A N 1
ATOM 2066 C CA . HIS A 1 284 ? 27.368 -30.809 96.910 1.00 111.29 208 HIS A CA 1
ATOM 2067 C C . HIS A 1 284 ? 27.511 -30.645 95.381 1.00 113.27 208 HIS A C 1
ATOM 2068 O O . HIS A 1 284 ? 28.627 -30.506 94.877 1.00 112.59 208 HIS A O 1
ATOM 2075 N N . PHE A 1 285 ? 26.389 -30.613 94.655 1.00 109.08 209 PHE A N 1
ATOM 2076 C CA . PHE A 1 285 ? 26.424 -30.271 93.246 1.00 109.45 209 PHE A CA 1
ATOM 2077 C C . PHE A 1 285 ? 25.108 -29.688 92.804 1.00 119.09 209 PHE A C 1
ATOM 2078 O O . PHE A 1 285 ? 25.037 -28.485 92.578 1.00 119.67 209 PHE A O 1
ATOM 2086 N N . LEU A 1 286 ? 24.065 -30.512 92.661 1.00 119.09 210 LEU A N 1
ATOM 2087 C CA . LEU A 1 286 ? 22.794 -30.009 92.126 1.00 120.25 210 LEU A CA 1
ATOM 2088 C C . LEU A 1 286 ? 22.166 -28.962 93.041 1.00 125.46 210 LEU A C 1
ATOM 2089 O O . LEU A 1 286 ? 21.544 -28.025 92.536 1.00 124.60 210 LEU A O 1
ATOM 2094 N N . LEU A 1 287 ? 22.372 -29.070 94.369 1.00 123.64 211 LEU A N 1
ATOM 2095 C CA . LEU A 1 287 ? 21.868 -28.037 95.283 1.00 124.12 211 LEU A CA 1
ATOM 2096 C C . LEU A 1 287 ? 22.608 -26.700 94.996 1.00 128.61 211 LEU A C 1
ATOM 2097 O O . LEU A 1 287 ? 21.937 -25.750 94.583 1.00 128.98 211 LEU A O 1
ATOM 2102 N N . PRO A 1 288 ? 23.960 -26.598 95.125 1.00 123.55 212 PRO A N 1
ATOM 2103 C CA . PRO A 1 288 ? 24.617 -25.311 94.849 1.00 121.85 212 PRO A CA 1
ATOM 2104 C C . PRO A 1 288 ? 24.462 -24.820 93.404 1.00 121.73 212 PRO A C 1
ATOM 2105 O O . PRO A 1 288 ? 24.278 -23.622 93.217 1.00 121.67 212 PRO A O 1
ATOM 2109 N N . ILE A 1 289 ? 24.486 -25.710 92.395 1.00 115.07 213 ILE A N 1
ATOM 2110 C CA . ILE A 1 289 ? 24.288 -25.291 90.999 1.00 113.16 213 ILE A CA 1
ATOM 2111 C C . ILE A 1 289 ? 22.907 -24.644 90.853 1.00 114.77 213 ILE A C 1
ATOM 2112 O O . ILE A 1 289 ? 22.743 -23.732 90.052 1.00 113.12 213 ILE A O 1
ATOM 2117 N N . ALA A 1 290 ? 21.937 -25.076 91.667 1.00 111.88 214 ALA A N 1
ATOM 2118 C CA . ALA A 1 290 ? 20.594 -24.524 91.614 1.00 112.38 214 ALA A CA 1
ATOM 2119 C C . ALA A 1 290 ? 20.525 -23.137 92.241 1.00 118.78 214 ALA A C 1
ATOM 2120 O O . ALA A 1 290 ? 20.014 -22.212 91.604 1.00 120.66 214 ALA A O 1
ATOM 2122 N N . VAL A 1 291 ? 21.057 -22.966 93.458 1.00 114.42 215 VAL A N 1
ATOM 2123 C CA . VAL A 1 291 ? 20.995 -21.667 94.140 1.00 113.89 215 VAL A CA 1
ATOM 2124 C C . VAL A 1 291 ? 21.766 -20.581 93.362 1.00 116.80 215 VAL A C 1
ATOM 2125 O O . VAL A 1 291 ? 21.358 -19.425 93.378 1.00 116.36 215 VAL A O 1
ATOM 2129 N N . VAL A 1 292 ? 22.852 -20.945 92.679 1.00 112.44 216 VAL A N 1
ATOM 2130 C CA . VAL A 1 292 ? 23.641 -19.967 91.943 1.00 112.06 216 VAL A CA 1
ATOM 2131 C C . VAL A 1 292 ? 22.966 -19.673 90.624 1.00 116.99 216 VAL A C 1
ATOM 2132 O O . VAL A 1 292 ? 23.021 -18.532 90.165 1.00 116.82 216 VAL A O 1
ATOM 2136 N N . SER A 1 293 ? 22.312 -20.671 90.013 1.00 114.94 217 SER A N 1
ATOM 2137 C CA . SER A 1 293 ? 21.558 -20.373 88.797 1.00 115.55 217 SER A CA 1
ATOM 2138 C C . SER A 1 293 ? 20.449 -19.390 89.158 1.00 119.22 217 SER A C 1
ATOM 2139 O O . SER A 1 293 ? 20.148 -18.497 88.364 1.00 119.14 217 SER A O 1
ATOM 2142 N N . PHE A 1 294 ? 19.912 -19.493 90.397 1.00 114.99 218 PHE A N 1
ATOM 2143 C CA . PHE A 1 294 ? 18.921 -18.545 90.904 1.00 114.94 218 PHE A CA 1
ATOM 2144 C C . PHE A 1 294 ? 19.564 -17.176 91.126 1.00 115.36 218 PHE A C 1
ATOM 2145 O O . PHE A 1 294 ? 18.962 -16.161 90.781 1.00 113.14 218 PHE A O 1
ATOM 2153 N N . CYS A 1 295 ? 20.764 -17.139 91.713 1.00 111.19 219 CYS A N 1
ATOM 2154 C CA . CYS A 1 295 ? 21.425 -15.873 91.956 1.00 110.46 219 CYS A CA 1
ATOM 2155 C C . CYS A 1 295 ? 21.645 -15.103 90.657 1.00 116.46 219 CYS A C 1
ATOM 2156 O O . CYS A 1 295 ? 21.302 -13.923 90.595 1.00 116.94 219 CYS A O 1
ATOM 2159 N N . TYR A 1 296 ? 22.143 -15.775 89.609 1.00 113.44 220 TYR A N 1
ATOM 2160 C CA . TYR A 1 296 ? 22.451 -15.127 88.341 1.00 113.38 220 TYR A CA 1
ATOM 2161 C C . TYR A 1 296 ? 21.226 -14.886 87.462 1.00 121.68 220 TYR A C 1
ATOM 2162 O O . TYR A 1 296 ? 21.323 -14.087 86.527 1.00 122.13 220 TYR A O 1
ATOM 2171 N N . LEU A 1 297 ? 20.077 -15.520 87.757 1.00 120.30 221 LEU A N 1
ATOM 2172 C CA . LEU A 1 297 ? 18.860 -15.225 86.997 1.00 121.03 221 LEU A CA 1
ATOM 2173 C C . LEU A 1 297 ? 18.280 -13.897 87.472 1.00 124.12 221 LEU A C 1
ATOM 2174 O O . LEU A 1 297 ? 17.786 -13.122 86.657 1.00 124.43 221 LEU A O 1
ATOM 2179 N N . ARG A 1 298 ? 18.364 -13.613 88.780 1.00 119.16 222 ARG A N 1
ATOM 2180 C CA . ARG A 1 298 ? 17.890 -12.350 89.332 1.00 118.34 222 ARG A CA 1
ATOM 2181 C C . ARG A 1 298 ? 18.848 -11.185 88.986 1.00 122.11 222 ARG A C 1
ATOM 2182 O O . ARG A 1 298 ? 18.451 -10.023 89.092 1.00 122.97 222 ARG A O 1
ATOM 2188 N N . ILE A 1 299 ? 20.085 -11.478 88.574 1.00 116.66 223 ILE A N 1
ATOM 2189 C CA . ILE A 1 299 ? 20.995 -10.421 88.155 1.00 115.63 223 ILE A CA 1
ATOM 2190 C C . ILE A 1 299 ? 20.700 -10.098 86.703 1.00 121.60 223 ILE A C 1
ATOM 2191 O O . ILE A 1 299 ? 20.546 -8.927 86.349 1.00 120.71 223 ILE A O 1
ATOM 2196 N N . TRP A 1 300 ? 20.618 -11.145 85.860 1.00 121.36 224 TRP A N 1
ATOM 2197 C CA . TRP A 1 300 ? 20.394 -10.988 84.423 1.00 122.54 224 TRP A CA 1
ATOM 2198 C C . TRP A 1 300 ? 19.041 -10.352 84.124 1.00 126.86 224 TRP A C 1
ATOM 2199 O O . TRP A 1 300 ? 18.905 -9.708 83.082 1.00 125.02 224 TRP A O 1
ATOM 2210 N N . VAL A 1 301 ? 18.072 -10.475 85.046 1.00 125.70 225 VAL A N 1
ATOM 2211 C CA . VAL A 1 301 ? 16.788 -9.818 84.845 1.00 127.29 225 VAL A CA 1
ATOM 2212 C C . VAL A 1 301 ? 16.942 -8.302 85.031 1.00 133.96 225 VAL A C 1
ATOM 2213 O O . VAL A 1 301 ? 16.293 -7.546 84.303 1.00 134.62 225 VAL A O 1
ATOM 2217 N N . LEU A 1 302 ? 17.822 -7.860 85.963 1.00 130.34 226 LEU A N 1
ATOM 2218 C CA . LEU A 1 302 ? 18.100 -6.439 86.160 1.00 129.54 226 LEU A CA 1
ATOM 2219 C C . LEU A 1 302 ? 18.801 -5.868 84.945 1.00 134.61 226 LEU A C 1
ATOM 2220 O O . LEU A 1 302 ? 18.463 -4.773 84.510 1.00 134.75 226 LEU A O 1
ATOM 2225 N N . VAL A 1 303 ? 19.773 -6.595 84.398 1.00 132.34 227 VAL A N 1
ATOM 2226 C CA . VAL A 1 303 ? 20.544 -6.148 83.235 1.00 133.16 227 VAL A CA 1
ATOM 2227 C C . VAL A 1 303 ? 19.619 -6.000 82.024 1.00 136.97 227 VAL A C 1
ATOM 2228 O O . VAL A 1 303 ? 19.721 -5.022 81.281 1.00 135.36 227 VAL A O 1
ATOM 2232 N N . LEU A 1 304 ? 18.717 -6.975 81.838 1.00 134.86 228 LEU A N 1
ATOM 2233 C CA . LEU A 1 304 ? 17.747 -6.946 80.751 1.00 134.79 228 LEU A CA 1
ATOM 2234 C C . LEU A 1 304 ? 16.792 -5.757 80.934 1.00 138.36 228 LEU A C 1
ATOM 2235 O O . LEU A 1 304 ? 16.432 -5.109 79.952 1.00 137.66 228 LEU A O 1
ATOM 2237 N N . GLN A 1 305 ? 16.427 -5.443 82.196 1.00 134.56 229 GLN A N 1
ATOM 2238 C CA . GLN A 1 305 ? 15.542 -4.328 82.527 1.00 133.93 229 GLN A CA 1
ATOM 2239 C C . GLN A 1 305 ? 16.298 -2.987 82.542 1.00 136.77 229 GLN A C 1
ATOM 2240 O O . GLN A 1 305 ? 15.644 -1.940 82.587 1.00 136.26 229 GLN A O 1
ATOM 2243 N N . ALA A 1 306 ? 17.664 -3.019 82.504 1.00 131.69 230 ALA A N 1
ATOM 2244 C CA . ALA A 1 306 ? 18.588 -1.863 82.571 1.00 129.94 230 ALA A CA 1
ATOM 2245 C C . ALA A 1 306 ? 18.512 -1.201 83.961 1.00 128.42 230 ALA A C 1
ATOM 2246 O O . ALA A 1 306 ? 18.755 0.000 84.122 1.00 127.69 230 ALA A O 1
ATOM 2248 N N . ARG A 1 307 ? 18.223 -2.017 84.968 1.00 121.93 231 ARG A N 1
ATOM 2249 C CA . ARG A 1 307 ? 18.027 -1.522 86.319 1.00 120.80 231 ARG A CA 1
ATOM 2250 C C . ARG A 1 307 ? 19.334 -1.307 87.110 1.00 121.76 231 ARG A C 1
ATOM 2251 O O . ARG A 1 307 ? 19.238 -1.030 88.313 1.00 124.34 231 ARG A O 1
ATOM 2253 N N . MET A 1 308 ? 20.538 -1.429 86.494 1.00 111.23 1000 MET A N 1
ATOM 2254 C CA . MET A 1 308 ? 21.738 -1.089 87.272 1.00 108.68 1000 MET A CA 1
ATOM 2255 C C . MET A 1 308 ? 22.857 -0.620 86.335 1.00 115.78 1000 MET A C 1
ATOM 2256 O O . MET A 1 308 ? 24.032 -0.968 86.510 1.00 116.13 1000 MET A O 1
ATOM 2261 N N . LYS A 1 309 ? 22.477 0.207 85.341 1.00 113.38 1001 LYS A N 1
ATOM 2262 C CA . LYS A 1 309 ? 23.343 0.699 84.277 1.00 112.81 1001 LYS A CA 1
ATOM 2263 C C . LYS A 1 309 ? 23.917 2.079 84.587 1.00 116.46 1001 LYS A C 1
ATOM 2264 O O . LYS A 1 309 ? 23.295 2.851 85.329 1.00 116.67 1001 LYS A O 1
ATOM 2266 N N . LYS A 1 310 ? 25.112 2.377 83.989 1.00 111.22 1002 LYS A N 1
ATOM 2267 C CA . LYS A 1 310 ? 25.819 3.662 84.073 1.00 109.75 1002 LYS A CA 1
ATOM 2268 C C . LYS A 1 310 ? 25.202 4.639 83.097 1.00 115.86 1002 LYS A C 1
ATOM 2269 O O . LYS A 1 310 ? 24.885 4.259 81.965 1.00 116.03 1002 LYS A O 1
ATOM 2275 N N . TYR A 1 311 ? 25.073 5.909 83.508 1.00 113.13 1003 TYR A N 1
ATOM 2276 C CA . TYR A 1 311 ? 24.475 6.940 82.674 1.00 112.72 1003 TYR A CA 1
ATOM 2277 C C . TYR A 1 311 ? 25.465 8.052 82.403 1.00 116.52 1003 TYR A C 1
ATOM 2278 O O . TYR A 1 311 ? 25.913 8.725 83.327 1.00 116.19 1003 TYR A O 1
ATOM 2287 N N . THR A 1 312 ? 25.802 8.247 81.131 1.00 113.30 1004 THR A N 1
ATOM 2288 C CA . THR A 1 312 ? 26.725 9.293 80.715 1.00 113.73 1004 THR A CA 1
ATOM 2289 C C . THR A 1 312 ? 25.960 10.588 80.387 1.00 117.51 1004 THR A C 1
ATOM 2290 O O . THR A 1 312 ? 24.890 10.544 79.766 1.00 117.57 1004 THR A O 1
ATOM 2294 N N . CYS A 1 313 ? 26.523 11.732 80.797 1.00 113.03 1005 CYS A N 1
ATOM 2295 C CA . CYS A 1 313 ? 25.929 13.040 80.572 1.00 113.13 1005 CYS A CA 1
ATOM 2296 C C . CYS A 1 313 ? 26.173 13.504 79.153 1.00 114.76 1005 CYS A C 1
ATOM 2297 O O . CYS A 1 313 ? 27.323 13.586 78.716 1.00 113.23 1005 CYS A O 1
ATOM 2300 N N . THR A 1 314 ? 25.093 13.877 78.460 1.00 110.54 1006 THR A N 1
ATOM 2301 C CA . THR A 1 314 ? 25.171 14.323 77.068 1.00 109.81 1006 THR A CA 1
ATOM 2302 C C . THR A 1 314 ? 25.696 15.771 76.931 1.00 113.60 1006 THR A C 1
ATOM 2303 O O . THR A 1 314 ? 25.697 16.297 75.817 1.00 114.85 1006 THR A O 1
ATOM 2307 N N . VAL A 1 315 ? 26.159 16.405 78.032 1.00 107.16 1007 VAL A N 1
ATOM 2308 C CA . VAL A 1 315 ? 26.624 17.784 77.994 1.00 104.84 1007 VAL A CA 1
ATOM 2309 C C . VAL A 1 315 ? 28.059 17.912 78.550 1.00 107.75 1007 VAL A C 1
ATOM 2310 O O . VAL A 1 315 ? 28.938 18.351 77.816 1.00 108.60 1007 VAL A O 1
ATOM 2314 N N . CYS A 1 316 ? 28.302 17.583 79.827 1.00 102.34 1008 CYS A N 1
ATOM 2315 C CA . CYS A 1 316 ? 29.653 17.741 80.376 1.00 101.09 1008 CYS A CA 1
ATOM 2316 C C . CYS A 1 316 ? 30.413 16.434 80.338 1.00 103.52 1008 CYS A C 1
ATOM 2317 O O . CYS A 1 316 ? 31.622 16.448 80.584 1.00 103.24 1008 CYS A O 1
ATOM 2320 N N . GLY A 1 317 ? 29.716 15.331 80.029 1.00 98.23 1009 GLY A N 1
ATOM 2321 C CA . GLY A 1 317 ? 30.329 14.019 79.889 1.00 97.40 1009 GLY A CA 1
ATOM 2322 C C . GLY A 1 317 ? 30.406 13.188 81.142 1.00 102.50 1009 GLY A C 1
ATOM 2323 O O . GLY A 1 317 ? 30.830 12.029 81.073 1.00 102.86 1009 GLY A O 1
ATOM 2324 N N . TYR A 1 318 ? 30.007 13.760 82.291 1.00 99.68 1010 TYR A N 1
ATOM 2325 C CA . TYR A 1 318 ? 29.997 13.062 83.581 1.00 99.41 1010 TYR A CA 1
ATOM 2326 C C . TYR A 1 318 ? 29.212 11.772 83.487 1.00 107.21 1010 TYR A C 1
ATOM 2327 O O . TYR A 1 318 ? 28.087 11.777 82.977 1.00 107.39 1010 TYR A O 1
ATOM 2336 N N . ILE A 1 319 ? 29.792 10.672 83.999 1.00 105.81 1011 ILE A N 1
ATOM 2337 C CA . ILE A 1 319 ? 29.119 9.373 84.018 1.00 106.04 1011 ILE A CA 1
ATOM 2338 C C . ILE A 1 319 ? 28.602 9.095 85.412 1.00 109.57 1011 ILE A C 1
ATOM 2339 O O . ILE A 1 319 ? 29.364 9.135 86.386 1.00 108.33 1011 ILE A O 1
ATOM 2344 N N . TYR A 1 320 ? 27.312 8.807 85.503 1.00 107.39 1012 TYR A N 1
ATOM 2345 C CA . TYR A 1 320 ? 26.689 8.387 86.744 1.00 107.90 1012 TYR A CA 1
ATOM 2346 C C . TYR A 1 320 ? 26.957 6.909 86.943 1.00 111.08 1012 TYR A C 1
ATOM 2347 O O . TYR A 1 320 ? 26.772 6.125 86.014 1.00 111.19 1012 TYR A O 1
ATOM 2356 N N . ASN A 1 321 ? 27.394 6.530 88.146 1.00 105.58 1013 ASN A N 1
ATOM 2357 C CA . ASN A 1 321 ? 27.690 5.145 88.479 1.00 103.86 1013 ASN A CA 1
ATOM 2358 C C . ASN A 1 321 ? 26.765 4.665 89.606 1.00 105.96 1013 ASN A C 1
ATOM 2359 O O . ASN A 1 321 ? 26.853 5.188 90.728 1.00 106.32 1013 ASN A O 1
ATOM 2364 N N . PRO A 1 322 ? 25.867 3.677 89.360 1.00 98.30 1014 PRO A N 1
ATOM 2365 C CA . PRO A 1 322 ? 24.984 3.235 90.445 1.00 96.16 1014 PRO A CA 1
ATOM 2366 C C . PRO A 1 322 ? 25.764 2.653 91.617 1.00 97.24 1014 PRO A C 1
ATOM 2367 O O . PRO A 1 322 ? 25.322 2.796 92.747 1.00 95.86 1014 PRO A O 1
ATOM 2371 N N . GLU A 1 323 ? 26.944 2.064 91.364 1.00 94.05 1015 GLU A N 1
ATOM 2372 C CA . GLU A 1 323 ? 27.822 1.530 92.415 1.00 94.03 1015 GLU A CA 1
ATOM 2373 C C . GLU A 1 323 ? 28.352 2.638 93.314 1.00 96.01 1015 GLU A C 1
ATOM 2374 O O . GLU A 1 323 ? 28.720 2.373 94.455 1.00 95.88 1015 GLU A O 1
ATOM 2380 N N . ASP A 1 324 ? 28.412 3.859 92.794 1.00 91.68 1016 ASP A N 1
ATOM 2381 C CA . ASP A 1 324 ? 28.966 4.999 93.501 1.00 92.12 1016 ASP A CA 1
ATOM 2382 C C . ASP A 1 324 ? 27.897 5.961 94.070 1.00 95.87 1016 ASP A C 1
ATOM 2383 O O . ASP A 1 324 ? 28.064 6.469 95.202 1.00 93.66 1016 ASP A O 1
ATOM 2388 N N . GLY A 1 325 ? 26.847 6.223 93.269 1.00 91.82 1017 GLY A N 1
ATOM 2389 C CA . GLY A 1 325 ? 25.812 7.189 93.585 1.00 90.91 1017 GLY A CA 1
ATOM 2390 C C . GLY A 1 325 ? 26.374 8.597 93.496 1.00 95.81 1017 GLY A C 1
ATOM 2391 O O . GLY A 1 325 ? 27.386 8.849 92.841 1.00 94.35 1017 GLY A O 1
ATOM 2392 N N . ASP A 1 326 ? 25.713 9.533 94.169 1.00 94.73 1018 ASP A N 1
ATOM 2393 C CA . ASP A 1 326 ? 26.116 10.933 94.266 1.00 95.07 1018 ASP A CA 1
ATOM 2394 C C . ASP A 1 326 ? 25.871 11.304 95.702 1.00 103.19 1018 ASP A C 1
ATOM 2395 O O . ASP A 1 326 ? 24.848 11.913 96.026 1.00 103.07 1018 ASP A O 1
ATOM 2400 N N . PRO A 1 327 ? 26.728 10.805 96.612 1.00 103.67 1019 PRO A N 1
ATOM 2401 C CA . PRO A 1 327 ? 26.445 10.960 98.045 1.00 104.51 1019 PRO A CA 1
ATOM 2402 C C . PRO A 1 327 ? 26.361 12.408 98.512 1.00 111.17 1019 PRO A C 1
ATOM 2403 O O . PRO A 1 327 ? 25.476 12.731 99.306 1.00 113.17 1019 PRO A O 1
ATOM 2407 N N . ASP A 1 328 ? 27.222 13.282 97.986 1.00 107.30 1020 ASP A N 1
ATOM 2408 C CA . ASP A 1 328 ? 27.260 14.679 98.392 1.00 106.86 1020 ASP A CA 1
ATOM 2409 C C . ASP A 1 328 ? 25.983 15.445 98.039 1.00 108.64 1020 ASP A C 1
ATOM 2410 O O . ASP A 1 328 ? 25.759 16.510 98.602 1.00 109.22 1020 ASP A O 1
ATOM 2415 N N . ASN A 1 329 ? 25.143 14.917 97.143 1.00 103.33 1021 ASN A N 1
ATOM 2416 C CA . ASN A 1 329 ? 23.889 15.572 96.789 1.00 102.44 1021 ASN A CA 1
ATOM 2417 C C . ASN A 1 329 ? 22.704 14.669 97.087 1.00 104.38 1021 ASN A C 1
ATOM 2418 O O . ASN A 1 329 ? 21.664 14.761 96.420 1.00 102.40 1021 ASN A O 1
ATOM 2423 N N . GLY A 1 330 ? 22.869 13.820 98.104 1.00 101.84 1022 GLY A N 1
ATOM 2424 C CA . GLY A 1 330 ? 21.811 12.978 98.650 1.00 101.72 1022 GLY A CA 1
ATOM 2425 C C . GLY A 1 330 ? 21.657 11.555 98.167 1.00 106.42 1022 GLY A C 1
ATOM 2426 O O . GLY A 1 330 ? 20.996 10.779 98.849 1.00 107.39 1022 GLY A O 1
ATOM 2427 N N . VAL A 1 331 ? 22.212 11.184 97.012 1.00 102.27 1023 VAL A N 1
ATOM 2428 C CA . VAL A 1 331 ? 22.044 9.826 96.468 1.00 102.36 1023 VAL A CA 1
ATOM 2429 C C . VAL A 1 331 ? 23.118 8.913 97.004 1.00 105.44 1023 VAL A C 1
ATOM 2430 O O . VAL A 1 331 ? 24.222 8.881 96.455 1.00 103.42 1023 VAL A O 1
ATOM 2434 N N . ASN A 1 332 ? 22.816 8.187 98.078 1.00 102.96 1024 ASN A N 1
ATOM 2435 C CA . ASN A 1 332 ? 23.746 7.262 98.726 1.00 103.03 1024 ASN A CA 1
ATOM 2436 C C . ASN A 1 332 ? 24.201 6.127 97.752 1.00 106.15 1024 ASN A C 1
ATOM 2437 O O . ASN A 1 332 ? 23.492 5.793 96.804 1.00 103.98 1024 ASN A O 1
ATOM 2442 N N . PRO A 1 333 ? 25.412 5.566 97.937 1.00 103.77 1025 PRO A N 1
ATOM 2443 C CA . PRO A 1 333 ? 25.894 4.541 96.998 1.00 103.45 1025 PRO A CA 1
ATOM 2444 C C . PRO A 1 333 ? 24.980 3.330 96.922 1.00 106.38 1025 PRO A C 1
ATOM 2445 O O . PRO A 1 333 ? 24.448 2.883 97.942 1.00 107.12 1025 PRO A O 1
ATOM 2449 N N . GLY A 1 334 ? 24.801 2.828 95.711 1.00 102.07 1026 GLY A N 1
ATOM 2450 C CA . GLY A 1 334 ? 23.941 1.688 95.438 1.00 102.43 1026 GLY A CA 1
ATOM 2451 C C . GLY A 1 334 ? 22.607 2.071 94.833 1.00 108.92 1026 GLY A C 1
ATOM 2452 O O . GLY A 1 334 ? 21.781 1.194 94.567 1.00 108.78 1026 GLY A O 1
ATOM 2453 N N . THR A 1 335 ? 22.373 3.369 94.615 1.00 107.89 1027 THR A N 1
ATOM 2454 C CA . THR A 1 335 ? 21.097 3.829 94.060 1.00 109.01 1027 THR A CA 1
ATOM 2455 C C . THR A 1 335 ? 21.081 3.699 92.547 1.00 116.33 1027 THR A C 1
ATOM 2456 O O . THR A 1 335 ? 22.056 4.073 91.899 1.00 118.03 1027 THR A O 1
ATOM 2460 N N . ASP A 1 336 ? 19.976 3.192 91.980 1.00 113.02 1028 ASP A N 1
ATOM 2461 C CA . ASP A 1 336 ? 19.855 3.137 90.530 1.00 113.12 1028 ASP A CA 1
ATOM 2462 C C . ASP A 1 336 ? 19.450 4.514 90.015 1.00 116.86 1028 ASP A C 1
ATOM 2463 O O . ASP A 1 336 ? 18.685 5.221 90.678 1.00 115.53 1028 ASP A O 1
ATOM 2468 N N . PHE A 1 337 ? 19.970 4.893 88.832 1.00 114.25 1029 PHE A N 1
ATOM 2469 C CA . PHE A 1 337 ? 19.649 6.167 88.200 1.00 114.25 1029 PHE A CA 1
ATOM 2470 C C . PHE A 1 337 ? 18.147 6.324 88.014 1.00 119.60 1029 PHE A C 1
ATOM 2471 O O . PHE A 1 337 ? 17.628 7.421 88.198 1.00 119.98 1029 PHE A O 1
ATOM 2479 N N . LYS A 1 338 ? 17.437 5.240 87.689 1.00 116.48 1030 LYS A N 1
ATOM 2480 C CA . LYS A 1 338 ? 16.001 5.350 87.506 1.00 116.35 1030 LYS A CA 1
ATOM 2481 C C . LYS A 1 338 ? 15.278 5.606 88.848 1.00 121.11 1030 LYS A C 1
ATOM 2482 O O . LYS A 1 338 ? 14.071 5.857 88.838 1.00 121.10 1030 LYS A O 1
ATOM 2484 N N . ASP A 1 339 ? 16.007 5.568 89.985 1.00 117.68 1031 ASP A N 1
ATOM 2485 C CA . ASP A 1 339 ? 15.422 5.775 91.310 1.00 118.02 1031 ASP A CA 1
ATOM 2486 C C . ASP A 1 339 ? 15.789 7.135 91.903 1.00 123.38 1031 ASP A C 1
ATOM 2487 O O . ASP A 1 339 ? 15.353 7.447 93.025 1.00 123.51 1031 ASP A O 1
ATOM 2492 N N . ILE A 1 340 ? 16.546 7.963 91.150 1.00 119.34 1032 ILE A N 1
ATOM 2493 C CA . ILE A 1 340 ? 16.846 9.309 91.625 1.00 118.35 1032 ILE A CA 1
ATOM 2494 C C . ILE A 1 340 ? 15.658 10.213 91.307 1.00 121.94 1032 ILE A C 1
ATOM 2495 O O . ILE A 1 340 ? 15.196 10.177 90.152 1.00 120.95 1032 ILE A O 1
ATOM 2500 N N . PRO A 1 341 ? 15.173 11.034 92.294 1.00 118.11 1033 PRO A N 1
ATOM 2501 C CA . PRO A 1 341 ? 14.057 11.961 92.003 1.00 118.13 1033 PRO A CA 1
ATOM 2502 C C . PRO A 1 341 ? 14.437 13.012 90.946 1.00 122.08 1033 PRO A C 1
ATOM 2503 O O . PRO A 1 341 ? 15.616 13.355 90.797 1.00 121.68 1033 PRO A O 1
ATOM 2507 N N . ASP A 1 342 ? 13.425 13.500 90.202 1.00 118.35 1034 ASP A N 1
ATOM 2508 C CA . ASP A 1 342 ? 13.546 14.417 89.058 1.00 118.10 1034 ASP A CA 1
ATOM 2509 C C . ASP A 1 342 ? 14.331 15.714 89.324 1.00 119.88 1034 ASP A C 1
ATOM 2510 O O . ASP A 1 342 ? 14.943 16.254 88.393 1.00 119.49 1034 ASP A O 1
ATOM 2515 N N . ASP A 1 343 ? 14.333 16.197 90.573 1.00 113.17 1035 ASP A N 1
ATOM 2516 C CA . ASP A 1 343 ? 15.005 17.437 90.933 1.00 110.80 1035 ASP A CA 1
ATOM 2517 C C . ASP A 1 343 ? 16.544 17.306 91.008 1.00 111.04 1035 ASP A C 1
ATOM 2518 O O . ASP A 1 343 ? 17.223 18.311 91.247 1.00 110.58 1035 ASP A O 1
ATOM 2523 N N . TRP A 1 344 ? 17.085 16.091 90.821 1.00 105.52 1036 TRP A N 1
ATOM 2524 C CA . TRP A 1 344 ? 18.526 15.848 90.8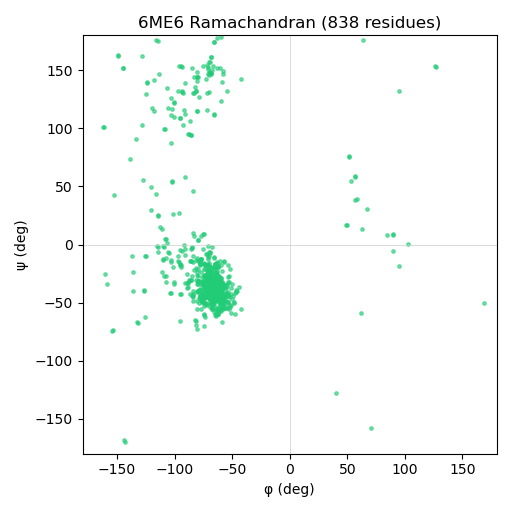06 1.00 105.38 1036 TRP A CA 1
ATOM 2525 C C . TRP A 1 344 ? 19.117 16.401 89.519 1.00 109.05 1036 TRP A C 1
ATOM 2526 O O . TRP A 1 344 ? 18.493 16.310 88.448 1.00 109.46 1036 TRP A O 1
ATOM 2537 N N . VAL A 1 345 ? 20.325 16.973 89.621 1.00 103.74 1037 VAL A N 1
ATOM 2538 C CA . VAL A 1 345 ? 21.038 17.527 88.459 1.00 101.76 1037 VAL A CA 1
ATOM 2539 C C . VAL A 1 345 ? 22.459 16.959 88.403 1.00 105.78 1037 VAL A C 1
ATOM 2540 O O . VAL A 1 345 ? 22.974 16.448 89.409 1.00 105.03 1037 VAL A O 1
ATOM 2544 N N . CYS A 1 346 ? 23.096 17.066 87.232 1.00 102.19 1038 CYS A N 1
ATOM 2545 C CA . CYS A 1 346 ? 24.473 16.628 87.065 1.00 101.70 1038 CYS A CA 1
ATOM 2546 C C . CYS A 1 346 ? 25.353 17.412 88.023 1.00 103.87 1038 CYS A C 1
ATOM 2547 O O . CYS A 1 346 ? 25.364 18.640 87.962 1.00 103.76 1038 CYS A O 1
ATOM 2550 N N . PRO A 1 347 ? 26.109 16.726 88.892 1.00 99.25 1039 PRO A N 1
ATOM 2551 C CA . PRO A 1 347 ? 26.947 17.442 89.868 1.00 99.34 1039 PRO A CA 1
ATOM 2552 C C . PRO A 1 347 ? 28.121 18.232 89.277 1.00 104.32 1039 PRO A C 1
ATOM 2553 O O . PRO A 1 347 ? 28.832 18.892 90.038 1.00 103.91 1039 PRO A O 1
ATOM 2557 N N . LEU A 1 348 ? 28.324 18.178 87.944 1.00 101.35 1040 LEU A N 1
ATOM 2558 C CA . LEU A 1 348 ? 29.430 18.868 87.296 1.00 100.95 1040 LEU A CA 1
ATOM 2559 C C . LEU A 1 348 ? 28.999 20.060 86.454 1.00 106.47 1040 LEU A C 1
ATOM 2560 O O . LEU A 1 348 ? 29.808 20.974 86.271 1.00 105.72 1040 LEU A O 1
ATOM 2565 N N . CYS A 1 349 ? 27.759 20.064 85.920 1.00 103.97 1041 CYS A N 1
ATOM 2566 C CA . CYS A 1 349 ? 27.314 21.190 85.095 1.00 103.54 1041 CYS A CA 1
ATOM 2567 C C . CYS A 1 349 ? 25.870 21.646 85.389 1.00 108.49 1041 CYS A C 1
ATOM 2568 O O . CYS A 1 349 ? 25.470 22.700 84.889 1.00 109.85 1041 CYS A O 1
ATOM 2571 N N . GLY A 1 350 ? 25.111 20.894 86.176 1.00 103.37 1042 GLY A N 1
ATOM 2572 C CA . GLY A 1 350 ? 23.774 21.328 86.558 1.00 102.51 1042 GLY A CA 1
ATOM 2573 C C . GLY A 1 350 ? 22.675 21.009 85.583 1.00 107.29 1042 GLY A C 1
ATOM 2574 O O . GLY A 1 350 ? 21.554 21.480 85.755 1.00 106.21 1042 GLY A O 1
ATOM 2575 N N . VAL A 1 351 ? 22.980 20.220 84.556 1.00 107.43 1043 VAL A N 1
ATOM 2576 C CA . VAL A 1 351 ? 21.987 19.727 83.595 1.00 109.44 1043 VAL A CA 1
ATOM 2577 C C . VAL A 1 351 ? 21.070 18.733 84.354 1.00 116.40 1043 VAL A C 1
ATOM 2578 O O . VAL A 1 351 ? 21.527 18.031 85.261 1.00 115.68 1043 VAL A O 1
ATOM 2582 N N . GLY A 1 352 ? 19.800 18.689 83.974 1.00 115.57 1044 GLY A N 1
ATOM 2583 C CA . GLY A 1 352 ? 18.853 17.790 84.615 1.00 117.33 1044 GLY A CA 1
ATOM 2584 C C . GLY A 1 352 ? 19.022 16.345 84.200 1.00 125.08 1044 GLY A C 1
ATOM 2585 O O . GLY A 1 352 ? 19.475 16.074 83.082 1.00 124.97 1044 GLY A O 1
ATOM 2586 N N . LYS A 1 353 ? 18.621 15.394 85.089 1.00 123.88 1045 LYS A N 1
ATOM 2587 C CA . LYS A 1 353 ? 18.653 13.939 84.794 1.00 124.51 1045 LYS A CA 1
ATOM 2588 C C . LYS A 1 353 ? 17.888 13.635 83.486 1.00 130.92 1045 LYS A C 1
ATOM 2589 O O . LYS A 1 353 ? 18.057 12.588 82.870 1.00 130.62 1045 LYS A O 1
ATOM 2591 N N . ASP A 1 354 ? 17.075 14.595 83.084 1.00 129.68 1046 ASP A N 1
ATOM 2592 C CA . ASP A 1 354 ? 16.329 14.746 81.857 1.00 130.71 1046 ASP A CA 1
ATOM 2593 C C . ASP A 1 354 ? 17.205 14.532 80.606 1.00 134.68 1046 ASP A C 1
ATOM 2594 O O . ASP A 1 354 ? 16.702 14.056 79.589 1.00 134.55 1046 ASP A O 1
ATOM 2599 N N . GLN A 1 355 ? 18.495 14.928 80.669 1.00 131.11 1047 GLN A N 1
ATOM 2600 C CA . GLN A 1 355 ? 19.421 14.905 79.528 1.00 130.79 1047 GLN A CA 1
ATOM 2601 C C . GLN A 1 355 ? 20.662 14.005 79.796 1.00 133.88 1047 GLN A C 1
ATOM 2602 O O . GLN A 1 355 ? 21.826 14.393 79.574 1.00 132.80 1047 GLN A O 1
ATOM 2608 N N . PHE A 1 356 ? 20.378 12.777 80.251 1.00 129.40 1048 PHE A N 1
ATOM 2609 C CA . PHE A 1 356 ? 21.358 11.736 80.552 1.00 127.79 1048 PHE A CA 1
ATOM 2610 C C . PHE A 1 356 ? 21.014 10.484 79.766 1.00 131.48 1048 PHE A C 1
ATOM 2611 O O . PHE A 1 356 ? 19.860 10.036 79.823 1.00 131.68 1048 PHE A O 1
ATOM 2619 N N . GLU A 1 357 ? 21.995 9.905 79.046 1.00 127.60 1049 GLU A N 1
ATOM 2620 C CA . GLU A 1 357 ? 21.777 8.662 78.297 1.00 127.49 1049 GLU A CA 1
ATOM 2621 C C . GLU A 1 357 ? 22.600 7.518 78.897 1.00 130.69 1049 GLU A C 1
ATOM 2622 O O . GLU A 1 357 ? 23.690 7.758 79.419 1.00 129.75 1049 GLU A O 1
ATOM 2628 N N . GLU A 1 358 ? 22.068 6.281 78.834 1.00 127.29 1050 GLU A N 1
ATOM 2629 C CA . GLU A 1 358 ? 22.745 5.114 79.416 1.00 126.90 1050 GLU A CA 1
ATOM 2630 C C . GLU A 1 358 ? 23.840 4.555 78.547 1.00 130.00 1050 GLU A C 1
ATOM 2631 O O . GLU A 1 358 ? 23.731 4.573 77.319 1.00 130.20 1050 GLU A O 1
ATOM 2637 N N . VAL A 1 359 ? 24.875 4.000 79.202 1.00 125.40 1051 VAL A N 1
ATOM 2638 C CA . VAL A 1 359 ? 25.954 3.286 78.535 1.00 125.17 1051 VAL A CA 1
ATOM 2639 C C . VAL A 1 359 ? 25.351 1.960 78.061 1.00 131.46 1051 VAL A C 1
ATOM 2640 O O . VAL A 1 359 ? 24.909 1.162 78.894 1.00 130.52 1051 VAL A O 1
ATOM 2642 N N . GLU A 1 360 ? 25.297 1.743 76.718 1.00 131.13 1052 GLU A N 1
ATOM 2643 C CA . GLU A 1 360 ? 24.643 0.601 76.062 1.00 132.46 1052 GLU A CA 1
ATOM 2644 C C . GLU A 1 360 ? 25.327 -0.722 76.366 1.00 139.10 1052 GLU A C 1
ATOM 2645 O O . GLU A 1 360 ? 24.684 -1.647 76.877 1.00 138.55 1052 GLU A O 1
ATOM 2647 N N . CYS A 1 361 ? 26.651 -0.768 76.138 1.00 137.70 241 CYS A N 1
ATOM 2648 C CA . CYS A 1 361 ? 27.465 -1.966 76.273 1.00 138.21 241 CYS A CA 1
ATOM 2649 C C . CYS A 1 361 ? 28.077 -2.097 77.681 1.00 143.07 241 CYS A C 1
ATOM 2650 O O . CYS A 1 361 ? 28.876 -1.253 78.093 1.00 142.94 241 CYS A O 1
ATOM 2652 N N . LEU A 1 362 ? 27.665 -3.151 78.415 1.00 139.36 242 LEU A N 1
ATOM 2653 C CA . LEU A 1 362 ? 28.142 -3.440 79.766 1.00 138.59 242 LEU A CA 1
ATOM 2654 C C . LEU A 1 362 ? 29.362 -4.348 79.723 1.00 139.52 242 LEU A C 1
ATOM 2655 O O . LEU A 1 362 ? 29.243 -5.507 79.321 1.00 138.29 242 LEU A O 1
ATOM 2657 N N . LYS A 1 363 ? 30.538 -3.812 80.120 1.00 134.70 243 LYS A N 1
ATOM 2658 C CA . LYS A 1 363 ? 31.811 -4.535 80.125 1.00 133.72 243 LYS A CA 1
ATOM 2659 C C . LYS A 1 363 ? 31.805 -5.686 81.157 1.00 135.47 243 LYS A C 1
ATOM 2660 O O . LYS A 1 363 ? 31.066 -5.619 82.147 1.00 135.28 243 LYS A O 1
ATOM 2662 N N . PRO A 1 364 ? 32.606 -6.758 80.947 1.00 129.55 244 PRO A N 1
ATOM 2663 C CA . PRO A 1 364 ? 32.601 -7.870 81.913 1.00 128.08 244 PRO A CA 1
ATOM 2664 C C . PRO A 1 364 ? 33.148 -7.485 83.285 1.00 128.28 244 PRO A C 1
ATOM 2665 O O . PRO A 1 364 ? 32.793 -8.158 84.248 1.00 128.69 244 PRO A O 1
ATOM 2669 N N . SER A 1 365 ? 33.964 -6.403 83.390 1.00 120.47 245 SER A N 1
ATOM 2670 C CA . SER A 1 365 ? 34.515 -5.939 84.669 1.00 117.83 245 SER A CA 1
ATOM 2671 C C . SER A 1 365 ? 33.437 -5.287 85.591 1.00 117.47 245 SER A C 1
ATOM 2672 O O . SER A 1 365 ? 33.635 -5.149 86.810 1.00 114.27 245 SER A O 1
ATOM 2674 N N . ASP A 1 366 ? 32.297 -4.914 85.003 1.00 113.24 246 ASP A N 1
ATOM 2675 C CA . ASP A 1 366 ? 31.229 -4.221 85.698 1.00 112.16 246 ASP A CA 1
ATOM 2676 C C . ASP A 1 366 ? 30.555 -5.065 86.735 1.00 113.98 246 ASP A C 1
ATOM 2677 O O . ASP A 1 366 ? 30.486 -6.290 86.600 1.00 114.95 246 ASP A O 1
ATOM 2682 N N . LEU A 1 367 ? 30.055 -4.384 87.785 1.00 107.51 247 LEU A N 1
ATOM 2683 C CA . LEU A 1 367 ? 29.289 -4.956 88.887 1.00 105.58 247 LEU A CA 1
ATOM 2684 C C . LEU A 1 367 ? 30.040 -6.115 89.516 1.00 109.76 247 LEU A C 1
ATOM 2685 O O . LEU A 1 367 ? 29.541 -7.241 89.605 1.00 109.47 247 LEU A O 1
ATOM 2690 N N . ARG A 1 368 ? 31.283 -5.818 89.922 1.00 106.00 248 ARG A N 1
ATOM 2691 C CA . ARG A 1 368 ? 32.221 -6.760 90.528 1.00 104.85 248 ARG A CA 1
ATOM 2692 C C . ARG A 1 368 ? 32.494 -7.942 89.591 1.00 108.66 248 ARG A C 1
ATOM 2693 O O . ARG A 1 368 ? 32.596 -9.086 90.045 1.00 107.92 248 ARG A O 1
ATOM 2701 N N . SER A 1 369 ? 32.601 -7.655 88.270 1.00 105.04 249 SER A N 1
ATOM 2702 C CA . SER A 1 369 ? 32.897 -8.631 87.224 1.00 104.16 249 SER A CA 1
ATOM 2703 C C . SER A 1 369 ? 31.886 -9.770 87.222 1.00 107.09 249 SER A C 1
ATOM 2704 O O . SER A 1 369 ? 32.251 -10.930 87.002 1.00 106.18 249 SER A O 1
ATOM 2707 N N . PHE A 1 370 ? 30.607 -9.451 87.466 1.00 103.14 250 PHE A N 1
ATOM 2708 C CA . PHE A 1 370 ? 29.577 -10.476 87.547 1.00 102.49 250 PHE A CA 1
ATOM 2709 C C . PHE A 1 370 ? 29.571 -11.355 86.280 1.00 106.26 250 PHE A C 1
ATOM 2710 O O . PHE A 1 370 ? 29.319 -12.550 86.386 1.00 106.87 250 PHE A O 1
ATOM 2718 N N . LEU A 1 371 ? 29.883 -10.788 85.111 1.00 102.06 251 LEU A N 1
ATOM 2719 C CA . LEU A 1 371 ? 29.923 -11.541 83.857 1.00 101.65 251 LEU A CA 1
ATOM 2720 C C . LEU A 1 371 ? 31.050 -12.570 83.866 1.00 103.24 251 LEU A C 1
ATOM 2721 O O . LEU A 1 371 ? 30.792 -13.757 83.599 1.00 102.00 251 LEU A O 1
ATOM 2726 N N . THR A 1 372 ? 32.282 -12.127 84.217 1.00 97.40 252 THR A N 1
ATOM 2727 C CA . THR A 1 372 ? 33.445 -13.012 84.344 1.00 95.74 252 THR A CA 1
ATOM 2728 C C . THR A 1 372 ? 33.167 -14.161 85.333 1.00 98.50 252 THR A C 1
ATOM 2729 O O . THR A 1 372 ? 33.510 -15.305 85.036 1.00 98.26 252 THR A O 1
ATOM 2733 N N . MET A 1 373 ? 32.551 -13.842 86.507 1.00 93.30 253 MET A N 1
ATOM 2734 C CA . MET A 1 373 ? 32.224 -14.802 87.563 1.00 91.57 253 MET A CA 1
ATOM 2735 C C . MET A 1 373 ? 31.140 -15.783 87.098 1.00 98.09 253 MET A C 1
ATOM 2736 O O . MET A 1 373 ? 31.193 -16.978 87.435 1.00 97.54 253 MET A O 1
ATOM 2741 N N . PHE A 1 374 ? 30.164 -15.285 86.327 1.00 96.10 254 PHE A N 1
ATOM 2742 C CA . PHE A 1 374 ? 29.095 -16.124 85.811 1.00 96.45 254 PHE A CA 1
ATOM 2743 C C . PHE A 1 374 ? 29.652 -17.117 84.825 1.00 97.75 254 PHE A C 1
ATOM 2744 O O . PHE A 1 374 ? 29.214 -18.262 84.803 1.00 97.76 254 PHE A O 1
ATOM 2752 N N . VAL A 1 375 ? 30.621 -16.685 84.014 1.00 93.65 255 VAL A N 1
ATOM 2753 C CA . VAL A 1 375 ? 31.273 -17.558 83.043 1.00 93.28 255 VAL A CA 1
ATOM 2754 C C . VAL A 1 375 ? 31.958 -18.715 83.783 1.00 99.75 255 VAL A C 1
ATOM 2755 O O . VAL A 1 375 ? 31.688 -19.866 83.453 1.00 99.34 255 VAL A O 1
ATOM 2759 N N . VAL A 1 376 ? 32.784 -18.414 84.813 1.00 98.26 256 VAL A N 1
ATOM 2760 C CA . VAL A 1 376 ? 33.489 -19.425 85.628 1.00 98.91 256 VAL A CA 1
ATOM 2761 C C . VAL A 1 376 ? 32.468 -20.460 86.160 1.00 104.51 256 VAL A C 1
ATOM 2762 O O . VAL A 1 376 ? 32.737 -21.674 86.124 1.00 104.82 256 VAL A O 1
ATOM 2766 N N . PHE A 1 377 ? 31.308 -19.979 86.651 1.00 101.25 257 PHE A N 1
ATOM 2767 C CA . PHE A 1 377 ? 30.272 -20.883 87.131 1.00 101.31 257 PHE A CA 1
ATOM 2768 C C . PHE A 1 377 ? 29.834 -21.847 86.012 1.00 105.72 257 PHE A C 1
ATOM 2769 O O . PHE A 1 377 ? 29.818 -23.063 86.224 1.00 105.64 257 PHE A O 1
ATOM 2777 N N . VAL A 1 378 ? 29.509 -21.306 84.830 1.00 100.97 258 VAL A N 1
ATOM 2778 C CA . VAL A 1 378 ? 29.070 -22.118 83.701 1.00 99.69 258 VAL A CA 1
ATOM 2779 C C . VAL A 1 378 ? 30.147 -23.154 83.342 1.00 103.18 258 VAL A C 1
ATOM 2780 O O . VAL A 1 378 ? 29.821 -24.331 83.188 1.00 101.47 258 VAL A O 1
ATOM 2784 N N . ILE A 1 379 ? 31.421 -22.730 83.234 1.00 101.28 259 ILE A N 1
ATOM 2785 C CA . ILE A 1 379 ? 32.539 -23.629 82.926 1.00 101.57 259 ILE A CA 1
ATOM 2786 C C . ILE A 1 379 ? 32.594 -24.727 83.977 1.00 106.47 259 ILE A C 1
ATOM 2787 O O . ILE A 1 379 ? 32.724 -25.904 83.620 1.00 106.11 259 ILE A O 1
ATOM 2792 N N . PHE A 1 380 ? 32.507 -24.350 85.274 1.00 103.20 260 PHE A N 1
ATOM 2793 C CA . PHE A 1 380 ? 32.564 -25.351 86.334 1.00 103.01 260 PHE A CA 1
ATOM 2794 C C . PHE A 1 380 ? 31.490 -26.389 86.123 1.00 105.99 260 PHE A C 1
ATOM 2795 O O . PHE A 1 380 ? 31.793 -27.579 86.109 1.00 106.31 260 PHE A O 1
ATOM 2803 N N . ALA A 1 381 ? 30.243 -25.937 85.939 1.00 101.34 261 ALA A N 1
ATOM 2804 C CA . ALA A 1 381 ? 29.104 -26.812 85.735 1.00 101.50 261 ALA A CA 1
ATOM 2805 C C . ALA A 1 381 ? 29.344 -27.786 84.592 1.00 108.80 261 ALA A C 1
ATOM 2806 O O . ALA A 1 381 ? 29.164 -28.983 84.801 1.00 109.45 261 ALA A O 1
ATOM 2808 N N . ILE A 1 382 ? 29.793 -27.303 83.409 1.00 105.35 262 ILE A N 1
ATOM 2809 C CA . ILE A 1 382 ? 30.071 -28.202 82.278 1.00 104.61 262 ILE A CA 1
ATOM 2810 C C . ILE A 1 382 ? 31.134 -29.206 82.683 1.00 107.02 262 ILE A C 1
ATOM 2811 O O . ILE A 1 382 ? 30.975 -30.384 82.427 1.00 105.56 262 ILE A O 1
ATOM 2816 N N . CYS A 1 383 ? 32.192 -28.744 83.342 1.00 104.76 263 CYS A N 1
ATOM 2817 C CA . CYS A 1 383 ? 33.299 -29.601 83.730 1.00 105.06 263 CYS A CA 1
ATOM 2818 C C . CYS A 1 383 ? 32.891 -30.720 84.686 1.00 109.85 263 CYS A C 1
ATOM 2819 O O . CYS A 1 383 ? 33.474 -31.809 84.616 1.00 110.86 263 CYS A O 1
ATOM 2822 N N . PHE A 1 384 ? 31.897 -30.486 85.544 1.00 105.16 264 PHE A N 1
ATOM 2823 C CA . PHE A 1 384 ? 31.571 -31.513 86.513 1.00 105.54 264 PHE A CA 1
ATOM 2824 C C . PHE A 1 384 ? 30.192 -32.115 86.342 1.00 113.00 264 PHE A C 1
ATOM 2825 O O . PHE A 1 384 ? 29.849 -33.040 87.087 1.00 112.73 264 PHE A O 1
ATOM 2833 N N . ALA A 1 385 ? 29.412 -31.648 85.363 1.00 111.06 265 ALA A N 1
ATOM 2834 C CA . ALA A 1 385 ? 28.081 -32.203 85.146 1.00 111.14 265 ALA A CA 1
ATOM 2835 C C . ALA A 1 385 ? 28.136 -33.675 84.704 1.00 114.68 265 ALA A C 1
ATOM 2836 O O . ALA A 1 385 ? 27.370 -34.460 85.262 1.00 114.95 265 ALA A O 1
ATOM 2838 N N . PRO A 1 386 ? 29.023 -34.106 83.765 1.00 110.53 266 PRO A N 1
ATOM 2839 C CA . PRO A 1 386 ? 28.993 -35.513 83.342 1.00 110.15 266 PRO A CA 1
ATOM 2840 C C . PRO A 1 386 ? 29.259 -36.509 84.470 1.00 113.36 266 PRO A C 1
ATOM 2841 O O . PRO A 1 386 ? 28.469 -37.435 84.636 1.00 114.11 266 PRO A O 1
ATOM 2845 N N . LEU A 1 387 ? 30.333 -36.321 85.253 1.00 106.89 267 LEU A N 1
ATOM 2846 C CA . LEU A 1 387 ? 30.678 -37.261 86.316 1.00 104.58 267 LEU A CA 1
ATOM 2847 C C . LEU A 1 387 ? 29.617 -37.296 87.399 1.00 108.71 267 LEU A C 1
ATOM 2848 O O . LEU A 1 387 ? 29.354 -38.360 87.956 1.00 107.39 267 LEU A O 1
ATOM 2853 N N . ASN A 1 388 ? 28.989 -36.160 87.684 1.00 108.60 268 ASN A N 1
ATOM 2854 C CA . ASN A 1 388 ? 27.935 -36.143 88.690 1.00 110.23 268 ASN A CA 1
ATOM 2855 C C . ASN A 1 388 ? 26.730 -36.919 88.176 1.00 119.43 268 ASN A C 1
ATOM 2856 O O . ASN A 1 388 ? 26.009 -37.497 88.986 1.00 119.11 268 ASN A O 1
ATOM 2861 N N . CYS A 1 389 ? 26.550 -36.994 86.841 1.00 120.08 269 CYS A N 1
ATOM 2862 C CA . CYS A 1 389 ? 25.462 -37.771 86.252 1.00 122.37 269 CYS A CA 1
ATOM 2863 C C . CYS A 1 389 ? 25.751 -39.257 86.359 1.00 127.89 269 CYS A C 1
ATOM 2864 O O . CYS A 1 389 ? 24.832 -40.030 86.630 1.00 127.85 269 CYS A O 1
ATOM 2867 N N . ILE A 1 390 ? 27.016 -39.657 86.170 1.00 124.65 270 ILE A N 1
ATOM 2868 C CA . ILE A 1 390 ? 27.449 -41.043 86.302 1.00 124.33 270 ILE A CA 1
ATOM 2869 C C . ILE A 1 390 ? 27.193 -41.492 87.748 1.00 128.33 270 ILE A C 1
ATOM 2870 O O . ILE A 1 390 ? 26.607 -42.554 87.969 1.00 128.03 270 ILE A O 1
ATOM 2875 N N . GLY A 1 391 ? 27.593 -40.652 88.701 1.00 125.43 271 GLY A N 1
ATOM 2876 C CA . GLY A 1 391 ? 27.414 -40.882 90.130 1.00 125.94 271 GLY A CA 1
ATOM 2877 C C . GLY A 1 391 ? 25.965 -40.967 90.559 1.00 131.62 271 GLY A C 1
ATOM 2878 O O . GLY A 1 391 ? 25.644 -41.663 91.519 1.00 130.11 271 GLY A O 1
ATOM 2879 N N . LEU A 1 392 ? 25.085 -40.256 89.856 1.00 130.76 272 LEU A N 1
ATOM 2880 C CA . LEU A 1 392 ? 23.654 -40.240 90.132 1.00 131.64 272 LEU A CA 1
ATOM 2881 C C . LEU A 1 392 ? 23.025 -41.523 89.604 1.00 137.15 272 LEU A C 1
ATOM 2882 O O . LEU A 1 392 ? 22.187 -42.114 90.283 1.00 136.56 272 LEU A O 1
ATOM 2887 N N . ALA A 1 393 ? 23.436 -41.966 88.405 1.00 135.47 273 ALA A N 1
ATOM 2888 C CA . ALA A 1 393 ? 22.922 -43.201 87.814 1.00 136.31 273 ALA A CA 1
ATOM 2889 C C . ALA A 1 393 ? 23.313 -44.409 88.663 1.00 142.61 273 ALA A C 1
ATOM 2890 O O . ALA A 1 393 ? 22.487 -45.297 88.877 1.00 142.66 273 ALA A O 1
ATOM 2892 N N . VAL A 1 394 ? 24.542 -44.409 89.195 1.00 140.18 274 VAL A N 1
ATOM 2893 C CA . VAL A 1 394 ? 25.028 -45.476 90.063 1.00 140.30 274 VAL A CA 1
ATOM 2894 C C . VAL A 1 394 ? 24.303 -45.410 91.422 1.00 148.01 274 VAL A C 1
ATOM 2895 O O . VAL A 1 394 ? 24.054 -46.449 92.026 1.00 148.02 274 VAL A O 1
ATOM 2899 N N . ALA A 1 395 ? 23.936 -44.210 91.877 1.00 147.78 275 ALA A N 1
ATOM 2900 C CA . ALA A 1 395 ? 23.275 -44.040 93.168 1.00 149.25 275 ALA A CA 1
ATOM 2901 C C . ALA A 1 395 ? 21.851 -44.598 93.196 1.00 156.91 275 ALA A C 1
ATOM 2902 O O . ALA A 1 395 ? 21.380 -44.954 94.277 1.00 156.54 275 ALA A O 1
ATOM 2904 N N . ILE A 1 396 ? 21.177 -44.694 92.040 1.00 156.52 276 ILE A N 1
ATOM 2905 C CA . ILE A 1 396 ? 19.805 -45.201 91.994 1.00 158.14 276 ILE A CA 1
ATOM 2906 C C . ILE A 1 396 ? 19.843 -46.736 92.031 1.00 165.89 276 ILE A C 1
ATOM 2907 O O . ILE A 1 396 ? 19.500 -47.345 93.054 1.00 165.38 276 ILE A O 1
ATOM 2912 N N . ASN A 1 397 ? 20.253 -47.346 90.916 1.00 164.77 277 ASN A N 1
ATOM 2913 C CA . ASN A 1 397 ? 20.379 -48.784 90.833 1.00 165.34 277 ASN A CA 1
ATOM 2914 C C . ASN A 1 397 ? 21.761 -49.151 90.314 1.00 170.57 277 ASN A C 1
ATOM 2915 O O . ASN A 1 397 ? 22.009 -49.050 89.117 1.00 169.75 277 ASN A O 1
ATOM 2920 N N . PRO A 1 398 ? 22.679 -49.580 91.198 1.00 168.59 278 PRO A N 1
ATOM 2921 C CA . PRO A 1 398 ? 24.017 -49.991 90.726 1.00 169.07 278 PRO A CA 1
ATOM 2922 C C . PRO A 1 398 ? 24.103 -51.461 90.263 1.00 174.53 278 PRO A C 1
ATOM 2923 O O . PRO A 1 398 ? 25.088 -51.845 89.624 1.00 173.78 278 PRO A O 1
ATOM 2927 N N . GLN A 1 399 ? 23.092 -52.286 90.586 1.00 171.96 279 GLN A N 1
ATOM 2928 C CA . GLN A 1 399 ? 23.091 -53.699 90.206 1.00 171.87 279 GLN A CA 1
ATOM 2929 C C . GLN A 1 399 ? 22.893 -53.881 88.693 1.00 175.75 279 GLN A C 1
ATOM 2930 O O . GLN A 1 399 ? 23.332 -54.890 88.135 1.00 175.48 279 GLN A O 1
ATOM 2936 N N . GLU A 1 400 ? 22.246 -52.901 88.038 1.00 171.78 280 GLU A N 1
ATOM 2937 C CA . GLU A 1 400 ? 21.935 -52.955 86.614 1.00 171.31 280 GLU A CA 1
ATOM 2938 C C . GLU A 1 400 ? 22.440 -51.726 85.840 1.00 175.23 280 GLU A C 1
ATOM 2939 O O . GLU A 1 400 ? 22.915 -51.879 84.711 1.00 175.01 280 GLU A O 1
ATOM 2945 N N . MET A 1 401 ? 22.329 -50.521 86.422 1.00 171.17 281 MET A N 1
ATOM 2946 C CA . MET A 1 401 ? 22.734 -49.300 85.722 1.00 170.40 281 MET A CA 1
ATOM 2947 C C . MET A 1 401 ? 24.245 -49.066 85.763 1.00 171.64 281 MET A C 1
ATOM 2948 O O . MET A 1 401 ? 24.768 -48.408 84.864 1.00 170.72 281 MET A O 1
ATOM 2953 N N . ALA A 1 402 ? 24.946 -49.584 86.785 1.00 167.05 282 ALA A N 1
ATOM 2954 C CA . ALA A 1 402 ? 26.385 -49.360 86.910 1.00 166.65 282 ALA A CA 1
ATOM 2955 C C . ALA A 1 402 ? 27.218 -50.101 85.841 1.00 170.41 282 ALA A C 1
ATOM 2956 O O . ALA A 1 402 ? 28.093 -49.452 85.255 1.00 170.63 282 ALA A O 1
ATOM 2958 N N . PRO A 1 403 ? 26.988 -51.404 85.518 1.00 165.40 283 PRO A N 1
ATOM 2959 C CA . PRO A 1 403 ? 27.817 -52.043 84.473 1.00 163.85 283 PRO A CA 1
ATOM 2960 C C . PRO A 1 403 ? 27.613 -51.430 83.083 1.00 162.88 283 PRO A C 1
ATOM 2961 O O . PRO A 1 403 ? 28.456 -51.621 82.206 1.00 161.91 283 PRO A O 1
ATOM 2965 N N . GLN A 1 404 ? 26.516 -50.668 82.898 1.00 156.41 284 GLN A N 1
ATOM 2966 C CA . GLN A 1 404 ? 26.169 -50.005 81.642 1.00 154.76 284 GLN A CA 1
ATOM 2967 C C . GLN A 1 404 ? 26.956 -48.694 81.425 1.00 154.82 284 GLN A C 1
ATOM 2968 O O . GLN A 1 404 ? 26.700 -47.995 80.439 1.00 155.11 284 GLN A O 1
ATOM 2970 N N . ILE A 1 405 ? 27.903 -48.357 82.326 1.00 146.94 285 ILE A N 1
ATOM 2971 C CA . ILE A 1 405 ? 28.736 -47.163 82.183 1.00 144.24 285 ILE A CA 1
ATOM 2972 C C . ILE A 1 405 ? 30.047 -47.578 81.504 1.00 142.47 285 ILE A C 1
ATOM 2973 O O . ILE A 1 405 ? 30.840 -48.303 82.111 1.00 141.53 285 ILE A O 1
ATOM 2975 N N . PRO A 1 406 ? 30.265 -47.192 80.228 1.00 135.58 286 PRO A N 1
ATOM 2976 C CA . PRO A 1 406 ? 31.490 -47.614 79.532 1.00 134.35 286 PRO A CA 1
ATOM 2977 C C . PRO A 1 406 ? 32.730 -46.935 80.074 1.00 136.00 286 PRO A C 1
ATOM 2978 O O . PRO A 1 406 ? 32.666 -45.789 80.502 1.00 135.65 286 PRO A O 1
ATOM 2982 N N . GLU A 1 407 ? 33.864 -47.637 80.030 1.00 131.18 287 GLU A N 1
ATOM 2983 C CA . GLU A 1 407 ? 35.137 -47.113 80.508 1.00 130.51 287 GLU A CA 1
ATOM 2984 C C . GLU A 1 407 ? 35.533 -45.843 79.752 1.00 134.49 287 GLU A C 1
ATOM 2985 O O . GLU A 1 407 ? 36.034 -44.903 80.374 1.00 134.77 287 GLU A O 1
ATOM 2991 N N . GLY A 1 408 ? 35.275 -45.813 78.437 1.00 129.87 288 GLY A N 1
ATOM 2992 C CA . GLY A 1 408 ? 35.575 -44.671 77.571 1.00 128.41 288 GLY A CA 1
ATOM 2993 C C . GLY A 1 408 ? 34.876 -43.400 78.011 1.00 128.26 288 GLY A C 1
ATOM 2994 O O . GLY A 1 408 ? 35.458 -42.311 77.950 1.00 128.97 288 GLY A O 1
ATOM 2995 N N . LEU A 1 409 ? 33.628 -43.534 78.473 1.00 119.46 289 LEU A N 1
ATOM 2996 C CA . LEU A 1 409 ? 32.872 -42.393 78.958 1.00 116.75 289 LEU A CA 1
ATOM 2997 C C . LEU A 1 409 ? 33.367 -41.967 80.337 1.00 117.31 289 LEU A C 1
ATOM 2998 O O . LEU A 1 409 ? 33.563 -40.772 80.569 1.00 118.99 289 LEU A O 1
ATOM 3003 N N . PHE A 1 410 ? 33.574 -42.928 81.245 1.00 108.80 290 PHE A N 1
ATOM 3004 C CA . PHE A 1 410 ? 34.010 -42.644 82.602 1.00 106.11 290 PHE A CA 1
ATOM 3005 C C . PHE A 1 410 ? 35.302 -41.840 82.627 1.00 110.63 290 PHE A C 1
ATOM 3006 O O . PHE A 1 410 ? 35.360 -40.835 83.355 1.00 111.43 290 PHE A O 1
ATOM 3014 N N . VAL A 1 411 ? 36.325 -42.259 81.847 1.00 105.41 291 VAL A N 1
ATOM 3015 C CA . VAL A 1 411 ? 37.596 -41.535 81.835 1.00 105.79 291 VAL A CA 1
ATOM 3016 C C . VAL A 1 411 ? 37.386 -40.122 81.255 1.00 112.28 291 VAL A C 1
ATOM 3017 O O . VAL A 1 411 ? 37.956 -39.161 81.779 1.00 112.32 291 VAL A O 1
ATOM 3021 N N . THR A 1 412 ? 36.530 -39.991 80.216 1.00 109.43 292 THR A N 1
ATOM 3022 C CA . THR A 1 412 ? 36.223 -38.693 79.603 1.00 108.90 292 THR A CA 1
ATOM 3023 C C . THR A 1 412 ? 35.667 -37.725 80.656 1.00 111.72 292 THR A C 1
ATOM 3024 O O . THR A 1 412 ? 36.006 -36.544 80.607 1.00 112.55 292 THR A O 1
ATOM 3028 N N . SER A 1 413 ? 34.871 -38.217 81.617 1.00 105.63 293 SER A N 1
ATOM 3029 C CA . SER A 1 413 ? 34.347 -37.385 82.693 1.00 104.79 293 SER A CA 1
ATOM 3030 C C . SER A 1 413 ? 35.436 -36.947 83.650 1.00 104.25 293 SER A C 1
ATOM 3031 O O . SER A 1 413 ? 35.398 -35.807 84.110 1.00 103.92 293 SER A O 1
ATOM 3034 N N . TYR A 1 414 ? 36.398 -37.826 83.956 1.00 98.89 294 TYR A N 1
ATOM 3035 C CA . TYR A 1 414 ? 37.491 -37.453 84.846 1.00 98.59 294 TYR A CA 1
ATOM 3036 C C . TYR A 1 414 ? 38.499 -36.539 84.149 1.00 102.75 294 TYR A C 1
ATOM 3037 O O . TYR A 1 414 ? 39.068 -35.671 84.822 1.00 102.73 294 TYR A O 1
ATOM 3046 N N . LEU A 1 415 ? 38.693 -36.689 82.811 1.00 98.30 295 LEU A N 1
ATOM 3047 C CA . LEU A 1 415 ? 39.638 -35.844 82.069 1.00 97.77 295 LEU A CA 1
ATOM 3048 C C . LEU A 1 415 ? 39.216 -34.380 82.088 1.00 101.10 295 LEU A C 1
ATOM 3049 O O . LEU A 1 415 ? 40.072 -33.503 82.233 1.00 99.07 295 LEU A O 1
ATOM 3054 N N . LEU A 1 416 ? 37.909 -34.103 81.948 1.00 99.05 296 LEU A N 1
ATOM 3055 C CA . LEU A 1 416 ? 37.426 -32.725 82.024 1.00 99.94 296 LEU A CA 1
ATOM 3056 C C . LEU A 1 416 ? 37.512 -32.178 83.431 1.00 102.22 296 LEU A C 1
ATOM 3057 O O . LEU A 1 416 ? 37.831 -31.010 83.624 1.00 102.27 296 LEU A O 1
ATOM 3062 N N . ALA A 1 417 ? 37.087 -32.987 84.407 1.00 96.72 297 ALA A N 1
ATOM 3063 C CA . ALA A 1 417 ? 37.069 -32.576 85.800 1.00 95.49 297 ALA A CA 1
ATOM 3064 C C . ALA A 1 417 ? 38.477 -32.212 86.288 1.00 97.14 297 ALA A C 1
ATOM 3065 O O . ALA A 1 417 ? 38.621 -31.322 87.126 1.00 96.08 297 ALA A O 1
ATOM 3067 N N . TYR A 1 418 ? 39.504 -32.886 85.768 1.00 92.69 298 TYR A N 1
ATOM 3068 C CA . TYR A 1 418 ? 40.872 -32.554 86.122 1.00 92.32 298 TYR A CA 1
ATOM 3069 C C . TYR A 1 418 ? 41.287 -31.253 85.453 1.00 94.93 298 TYR A C 1
ATOM 3070 O O . TYR A 1 418 ? 41.941 -30.417 86.075 1.00 96.04 298 TYR A O 1
ATOM 3079 N N . PHE A 1 419 ? 40.886 -31.073 84.195 1.00 88.46 299 PHE A N 1
ATOM 3080 C CA . PHE A 1 419 ? 41.209 -29.902 83.390 1.00 86.71 299 PHE A CA 1
ATOM 3081 C C . PHE A 1 419 ? 40.700 -28.585 83.997 1.00 90.00 299 PHE A C 1
ATOM 3082 O O . PHE A 1 419 ? 41.310 -27.527 83.793 1.00 91.56 299 PHE A O 1
ATOM 3090 N N . ASN A 1 420 ? 39.607 -28.645 84.762 1.00 84.56 300 ASN A N 1
ATOM 3091 C CA . ASN A 1 420 ? 38.987 -27.467 85.362 1.00 83.80 300 ASN A CA 1
ATOM 3092 C C . ASN A 1 420 ? 39.901 -26.732 86.356 1.00 88.62 300 ASN A C 1
ATOM 3093 O O . ASN A 1 420 ? 39.673 -25.543 86.622 1.00 88.21 300 ASN A O 1
ATOM 3098 N N . SER A 1 421 ? 40.941 -27.410 86.870 1.00 86.48 301 SER A N 1
ATOM 3099 C CA . SER A 1 421 ? 41.849 -26.854 87.875 1.00 87.54 301 SER A CA 1
ATOM 3100 C C . SER A 1 421 ? 42.743 -25.727 87.348 1.00 94.27 301 SER A C 1
ATOM 3101 O O . SER A 1 421 ? 43.420 -25.077 88.152 1.00 91.39 301 SER A O 1
ATOM 3104 N N . CYS A 1 422 ? 42.723 -25.464 86.023 1.00 95.85 302 CYS A N 1
ATOM 3105 C CA . CYS A 1 422 ? 43.616 -24.464 85.445 1.00 97.32 302 CYS A CA 1
ATOM 3106 C C . CYS A 1 422 ? 42.896 -23.377 84.649 1.00 101.86 302 CYS A C 1
ATOM 3107 O O . CYS A 1 422 ? 43.543 -22.391 84.289 1.00 100.62 302 CYS A O 1
ATOM 3110 N N . LEU A 1 423 ? 41.597 -23.539 84.375 1.00 98.54 303 LEU A N 1
ATOM 3111 C CA . LEU A 1 423 ? 40.873 -22.656 83.473 1.00 97.68 303 LEU A CA 1
ATOM 3112 C C . LEU A 1 423 ? 40.561 -21.259 83.990 1.00 101.98 303 LEU A C 1
ATOM 3113 O O . LEU A 1 423 ? 40.638 -20.300 83.224 1.00 103.82 303 LEU A O 1
ATOM 3118 N N . ASN A 1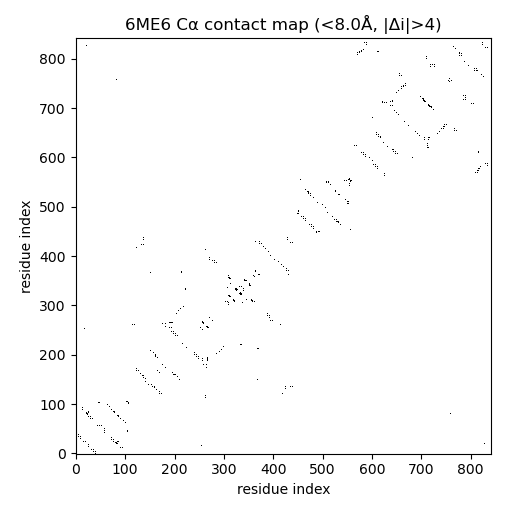 424 ? 40.136 -21.120 85.217 1.00 96.77 304 ASN A N 1
ATOM 3119 C CA . ASN A 1 424 ? 39.648 -19.826 85.667 1.00 95.79 304 ASN A CA 1
ATOM 3120 C C . ASN A 1 424 ? 40.688 -18.679 85.529 1.00 97.52 304 ASN A C 1
ATOM 3121 O O . ASN A 1 424 ? 40.297 -17.648 84.972 1.00 96.59 304 ASN A O 1
ATOM 3126 N N . PRO A 1 425 ? 41.991 -18.795 85.901 1.00 93.66 305 PRO A N 1
ATOM 3127 C CA . PRO A 1 425 ? 42.904 -17.664 85.657 1.00 93.07 305 PRO A CA 1
ATOM 3128 C C . PRO A 1 425 ? 42.891 -17.178 84.202 1.00 97.26 305 PRO A C 1
ATOM 3129 O O . PRO A 1 425 ? 43.111 -15.987 83.964 1.00 96.80 305 PRO A O 1
ATOM 3133 N N . ILE A 1 426 ? 42.568 -18.067 83.246 1.00 93.36 306 ILE A N 1
ATOM 3134 C CA . ILE A 1 426 ? 42.475 -17.700 81.839 1.00 92.38 306 ILE A CA 1
ATOM 3135 C C . ILE A 1 426 ? 41.189 -16.904 81.598 1.00 97.90 306 ILE A C 1
ATOM 3136 O O . ILE A 1 426 ? 41.249 -15.852 80.963 1.00 97.90 306 ILE A O 1
ATOM 3141 N N . VAL A 1 427 ? 40.039 -17.365 82.140 1.00 95.30 307 VAL A N 1
ATOM 3142 C CA . VAL A 1 427 ? 38.789 -16.627 81.943 1.00 95.53 307 VAL A CA 1
ATOM 3143 C C . VAL A 1 427 ? 38.889 -15.229 82.573 1.00 97.74 307 VAL A C 1
ATOM 3144 O O . VAL A 1 427 ? 38.334 -14.269 82.025 1.00 97.18 307 VAL A O 1
ATOM 3148 N N . TYR A 1 428 ? 39.634 -15.095 83.670 1.00 92.83 308 TYR A N 1
ATOM 3149 C CA . TYR A 1 428 ? 39.847 -13.769 84.232 1.00 91.47 308 TYR A CA 1
ATOM 3150 C C . TYR A 1 428 ? 40.630 -12.886 83.245 1.00 95.76 308 TYR A C 1
ATOM 3151 O O . TYR A 1 428 ? 40.266 -11.736 83.053 1.00 95.23 308 TYR A O 1
ATOM 3160 N N . GLY A 1 429 ? 41.699 -13.415 82.647 1.00 92.37 309 GLY A N 1
ATOM 3161 C CA . GLY A 1 429 ? 42.555 -12.644 81.739 1.00 91.80 309 GLY A CA 1
ATOM 3162 C C . GLY A 1 429 ? 41.900 -12.253 80.435 1.00 93.76 309 GLY A C 1
ATOM 3163 O O . GLY A 1 429 ? 42.198 -11.211 79.861 1.00 90.57 309 GLY A O 1
ATOM 3164 N N . LEU A 1 430 ? 40.997 -13.080 79.967 1.00 92.20 310 LEU A N 1
ATOM 3165 C CA . LEU A 1 430 ? 40.282 -12.823 78.732 1.00 91.61 310 LEU A CA 1
ATOM 3166 C C . LEU A 1 430 ? 39.107 -11.869 78.925 1.00 95.97 310 LEU A C 1
ATOM 3167 O O . LEU A 1 430 ? 38.751 -11.169 77.989 1.00 95.31 310 LEU A O 1
ATOM 3172 N N . LEU A 1 431 ? 38.474 -11.864 80.096 1.00 94.23 311 LEU A N 1
ATOM 3173 C CA . LEU A 1 431 ? 37.280 -11.041 80.286 1.00 96.06 311 LEU A CA 1
ATOM 3174 C C . LEU A 1 431 ? 37.457 -9.862 81.238 1.00 105.17 311 LEU A C 1
ATOM 3175 O O . LEU A 1 431 ? 36.707 -8.894 81.124 1.00 104.21 311 LEU A O 1
ATOM 3180 N N . ASP A 1 432 ? 38.425 -9.919 82.165 1.00 105.98 312 ASP A N 1
ATOM 3181 C CA . ASP A 1 432 ? 38.654 -8.810 83.097 1.00 107.01 312 ASP A CA 1
ATOM 3182 C C . ASP A 1 432 ? 39.845 -7.997 82.674 1.00 110.16 312 ASP A C 1
ATOM 3183 O O . ASP A 1 432 ? 40.972 -8.491 82.653 1.00 107.32 312 ASP A O 1
ATOM 3188 N N . GLN A 1 433 ? 39.575 -6.729 82.350 1.00 109.14 313 GLN A N 1
ATOM 3189 C CA . GLN A 1 433 ? 40.569 -5.751 81.934 1.00 109.45 313 GLN A CA 1
ATOM 3190 C C . GLN A 1 433 ? 41.587 -5.500 83.059 1.00 115.12 313 GLN A C 1
ATOM 3191 O O . GLN A 1 433 ? 42.792 -5.438 82.803 1.00 114.56 313 GLN A O 1
ATOM 3193 N N . ASN A 1 434 ? 41.098 -5.399 84.301 1.00 112.79 314 ASN A N 1
ATOM 3194 C CA . ASN A 1 434 ? 41.916 -5.107 85.476 1.00 113.03 314 ASN A CA 1
ATOM 3195 C C . ASN A 1 434 ? 42.812 -6.283 85.862 1.00 115.71 314 ASN A C 1
ATOM 3196 O O . ASN A 1 434 ? 43.885 -6.062 86.439 1.00 115.41 314 ASN A O 1
ATOM 3201 N N . PHE A 1 435 ? 42.403 -7.519 85.521 1.00 110.46 315 PHE A N 1
ATOM 3202 C CA . PHE A 1 435 ? 43.244 -8.673 85.782 1.00 109.14 315 PHE A CA 1
ATOM 3203 C C . PHE A 1 435 ? 44.337 -8.742 84.724 1.00 112.20 315 PHE A C 1
ATOM 3204 O O . PHE A 1 435 ? 45.501 -8.943 85.060 1.00 111.34 315 PHE A O 1
ATOM 3212 N N . ARG A 1 436 ? 43.966 -8.548 83.454 1.00 109.20 316 ARG A N 1
ATOM 3213 C CA . ARG A 1 436 ? 44.883 -8.543 82.310 1.00 109.42 316 ARG A CA 1
ATOM 3214 C C . ARG A 1 436 ? 46.005 -7.513 82.543 1.00 116.24 316 ARG A C 1
ATOM 3215 O O . ARG A 1 436 ? 47.179 -7.827 82.305 1.00 114.80 316 ARG A O 1
ATOM 3223 N N . ARG A 1 437 ? 45.636 -6.294 83.037 1.00 114.61 317 ARG A N 1
ATOM 3224 C CA . ARG A 1 437 ? 46.579 -5.231 83.375 1.00 114.97 317 ARG A CA 1
ATOM 3225 C C . ARG A 1 437 ? 47.526 -5.714 84.473 1.00 119.47 317 ARG A C 1
ATOM 3226 O O . ARG A 1 437 ? 48.741 -5.507 84.374 1.00 118.52 317 ARG A O 1
ATOM 3234 N N . GLU A 1 438 ? 46.960 -6.366 85.514 1.00 116.40 318 GLU A N 1
ATOM 3235 C CA . GLU A 1 438 ? 47.727 -6.860 86.644 1.00 116.27 318 GLU A CA 1
ATOM 3236 C C . GLU A 1 438 ? 48.677 -7.966 86.224 1.00 121.43 318 GLU A C 1
ATOM 3237 O O . GLU A 1 438 ? 49.835 -7.955 86.634 1.00 120.81 318 GLU A O 1
ATOM 3243 N N . TYR A 1 439 ? 48.204 -8.888 85.374 1.00 119.74 319 TYR A N 1
ATOM 3244 C CA . TYR A 1 439 ? 49.039 -9.961 84.849 1.00 120.40 319 TYR A CA 1
ATOM 3245 C C . TYR A 1 439 ? 50.273 -9.379 84.153 1.00 124.73 319 TYR A C 1
ATOM 3246 O O . TYR A 1 439 ? 51.385 -9.859 84.384 1.00 123.27 319 TYR A O 1
ATOM 3255 N N . LYS A 1 440 ? 50.076 -8.319 83.331 1.00 122.59 320 LYS A N 1
ATOM 3256 C CA . LYS A 1 440 ? 51.153 -7.656 82.592 1.00 122.43 320 LYS A CA 1
ATOM 3257 C C . LYS A 1 440 ? 52.152 -7.025 83.547 1.00 126.75 320 LYS A C 1
ATOM 3258 O O . LYS A 1 440 ? 53.355 -7.133 83.316 1.00 126.09 320 LYS A O 1
ATOM 3260 N N . ARG A 1 441 ? 51.655 -6.402 84.636 1.00 123.56 321 ARG A N 1
ATOM 3261 C CA . ARG A 1 441 ? 52.502 -5.756 85.643 1.00 123.58 321 ARG A CA 1
ATOM 3262 C C . ARG A 1 441 ? 53.375 -6.778 86.378 1.00 130.16 321 ARG A C 1
ATOM 3263 O O . ARG A 1 441 ? 54.507 -6.469 86.740 1.00 129.44 321 ARG A O 1
ATOM 3271 N N . ILE A 1 442 ? 52.849 -7.989 86.600 1.00 129.60 322 ILE A N 1
ATOM 3272 C CA . ILE A 1 442 ? 53.601 -9.059 87.251 1.00 130.49 322 ILE A CA 1
ATOM 3273 C C . ILE A 1 442 ? 54.666 -9.564 86.285 1.00 137.32 322 ILE A C 1
ATOM 3274 O O . ILE A 1 442 ? 55.842 -9.632 86.641 1.00 136.23 322 ILE A O 1
ATOM 3279 N N . LEU A 1 443 ? 54.259 -9.874 85.053 1.00 136.99 323 LEU A N 1
ATOM 3280 C CA . LEU A 1 443 ? 55.171 -10.413 84.054 1.00 138.30 323 LEU A CA 1
ATOM 3281 C C . LEU A 1 443 ? 56.282 -9.430 83.705 1.00 148.41 323 LEU A C 1
ATOM 3282 O O . LEU A 1 443 ? 57.420 -9.859 83.553 1.00 148.83 323 LEU A O 1
ATOM 3287 N N . LEU A 1 444 ? 55.971 -8.125 83.615 1.00 148.47 324 LEU A N 1
ATOM 3288 C CA . LEU A 1 444 ? 56.963 -7.118 83.248 1.00 149.89 324 LEU A CA 1
ATOM 3289 C C . LEU A 1 444 ? 57.939 -6.806 84.374 1.00 158.20 324 LEU A C 1
ATOM 3290 O O . LEU A 1 444 ? 59.059 -6.394 84.080 1.00 158.30 324 LEU A O 1
ATOM 3295 N N . ALA A 1 445 ? 57.538 -6.992 85.642 1.00 158.10 325 ALA A N 1
ATOM 3296 C CA . ALA A 1 445 ? 58.427 -6.708 86.774 1.00 159.83 325 ALA A CA 1
ATOM 3297 C C . ALA A 1 445 ? 59.491 -7.801 86.937 1.00 168.93 325 ALA A C 1
ATOM 3298 O O . ALA A 1 445 ? 60.644 -7.496 87.253 1.00 169.11 325 ALA A O 1
ATOM 3300 N N . LEU A 1 446 ? 59.110 -9.063 86.713 1.00 168.59 326 LEU A N 1
ATOM 3301 C CA . LEU A 1 446 ? 60.036 -10.181 86.811 1.00 169.86 326 LEU A CA 1
ATOM 3302 C C . LEU A 1 446 ? 60.972 -10.230 85.603 1.00 177.91 326 LEU A C 1
ATOM 3303 O O . LEU A 1 446 ? 62.132 -10.627 85.744 1.00 178.05 326 LEU A O 1
ATOM 3308 N N . TRP A 1 447 ? 60.467 -9.828 84.422 1.00 176.66 327 TRP A N 1
ATOM 3309 C CA . TRP A 1 447 ? 61.225 -9.818 83.173 1.00 177.34 327 TRP A CA 1
ATOM 3310 C C . TRP A 1 447 ? 62.266 -8.705 83.198 1.00 179.95 327 TRP A C 1
ATOM 3311 O O . TRP A 1 447 ? 63.390 -8.921 82.743 1.00 179.27 327 TRP A O 1
ATOM 3322 N N . ASN A 1 448 ? 61.896 -7.531 83.751 1.00 175.86 328 ASN A N 1
ATOM 3323 C CA . ASN A 1 448 ? 62.777 -6.370 83.879 1.00 191.44 328 ASN A CA 1
ATOM 3324 C C . ASN A 1 448 ? 63.266 -6.224 85.318 1.00 194.16 328 ASN A C 1
ATOM 3325 O O . ASN A 1 448 ? 64.288 -5.584 85.562 1.00 141.43 328 ASN A O 1
ATOM 3327 N N . ALA B 1 1 ? 37.173 6.394 99.066 1.00 192.92 2001 ALA B N 1
ATOM 3328 C CA . ALA B 1 1 ? 37.650 5.285 99.891 1.00 192.75 2001 ALA B CA 1
ATOM 3329 C C . ALA B 1 1 ? 36.711 5.024 101.076 1.00 196.65 2001 ALA B C 1
ATOM 3330 O O . ALA B 1 1 ? 36.154 5.968 101.639 1.00 196.50 2001 ALA B O 1
ATOM 3332 N N . ASP B 1 2 ? 36.538 3.736 101.445 1.00 192.72 2002 ASP B N 1
ATOM 3333 C CA . ASP B 1 2 ? 35.672 3.277 102.542 1.00 192.14 2002 ASP B CA 1
ATOM 3334 C C . ASP B 1 2 ? 36.224 3.704 103.924 1.00 194.39 2002 ASP B C 1
ATOM 3335 O O . ASP B 1 2 ? 37.444 3.790 104.092 1.00 193.87 2002 ASP B O 1
ATOM 3340 N N . LEU B 1 3 ? 35.316 3.967 104.904 1.00 189.38 2003 LEU B N 1
ATOM 3341 C CA . LEU B 1 3 ? 35.638 4.395 106.279 1.00 188.27 2003 LEU B CA 1
ATOM 3342 C C . LEU B 1 3 ? 36.414 3.328 107.064 1.00 189.67 2003 LEU B C 1
ATOM 3343 O O . LEU B 1 3 ? 37.342 3.677 107.795 1.00 188.68 2003 LEU B O 1
ATOM 3345 N N . GLU B 1 4 ? 36.020 2.038 106.927 1.00 184.81 2004 GLU B N 1
ATOM 3346 C CA . GLU B 1 4 ? 36.681 0.902 107.580 1.00 183.64 2004 GLU B CA 1
ATOM 3347 C C . GLU B 1 4 ? 38.069 0.697 106.963 1.00 185.87 2004 GLU B C 1
ATOM 3348 O O . GLU B 1 4 ? 39.027 0.419 107.684 1.00 185.25 2004 GLU B O 1
ATOM 3350 N N . ASP B 1 5 ? 38.172 0.889 105.631 1.00 181.43 2005 ASP B N 1
ATOM 3351 C CA . ASP B 1 5 ? 39.399 0.781 104.840 1.00 180.88 2005 ASP B CA 1
ATOM 3352 C C . ASP B 1 5 ? 40.386 1.898 105.221 1.00 182.79 2005 ASP B C 1
ATOM 3353 O O . ASP B 1 5 ? 41.562 1.610 105.451 1.00 181.78 2005 ASP B O 1
ATOM 3358 N N . ASN B 1 6 ? 39.892 3.159 105.328 1.00 178.50 2006 ASN B N 1
ATOM 3359 C CA . ASN B 1 6 ? 40.681 4.335 105.717 1.00 177.85 2006 ASN B CA 1
ATOM 3360 C C . ASN B 1 6 ? 41.178 4.237 107.160 1.00 181.30 2006 ASN B C 1
ATOM 3361 O O . ASN B 1 6 ? 42.226 4.810 107.468 1.00 180.84 2006 ASN B O 1
ATOM 3366 N N . TRP B 1 7 ? 40.419 3.532 108.041 1.00 177.60 2007 TRP B N 1
ATOM 3367 C CA . TRP B 1 7 ? 40.793 3.294 109.441 1.00 177.33 2007 TRP B CA 1
ATOM 3368 C C . TRP B 1 7 ? 42.035 2.402 109.504 1.00 179.66 2007 TRP B C 1
ATOM 3369 O O . TRP B 1 7 ? 42.876 2.592 110.383 1.00 178.44 2007 TRP B O 1
ATOM 3380 N N . GLU B 1 8 ? 42.139 1.422 108.568 1.00 176.24 2008 GLU B N 1
ATOM 3381 C CA . GLU B 1 8 ? 43.270 0.495 108.461 1.00 175.95 2008 GLU B CA 1
ATOM 3382 C C . GLU B 1 8 ? 44.514 1.232 107.950 1.00 179.15 2008 GLU B C 1
ATOM 3383 O O . GLU B 1 8 ? 45.605 0.988 108.460 1.00 178.43 2008 GLU B O 1
ATOM 3385 N N . THR B 1 9 ? 44.334 2.157 106.973 1.00 175.48 2009 THR B N 1
ATOM 3386 C CA . THR B 1 9 ? 45.384 2.977 106.347 1.00 174.92 2009 THR B CA 1
ATOM 3387 C C . THR B 1 9 ? 46.126 3.816 107.404 1.00 178.07 2009 THR B C 1
ATOM 3388 O O . THR B 1 9 ? 47.349 3.709 107.498 1.00 177.06 2009 THR B O 1
ATOM 3392 N N . LEU B 1 10 ? 45.382 4.623 108.200 1.00 174.78 2010 LEU B N 1
ATOM 3393 C CA . LEU B 1 10 ? 45.909 5.509 109.247 1.00 174.66 2010 LEU B CA 1
ATOM 3394 C C . LEU B 1 10 ? 46.651 4.749 110.367 1.00 178.72 2010 LEU B C 1
ATOM 3395 O O . LEU B 1 10 ? 47.550 5.322 110.982 1.00 178.00 2010 LEU B O 1
ATOM 3397 N N . ASN B 1 11 ? 46.288 3.478 110.627 1.00 175.97 2011 ASN B N 1
ATOM 3398 C CA . ASN B 1 11 ? 46.924 2.654 111.661 1.00 176.30 2011 ASN B CA 1
ATOM 3399 C C . ASN B 1 11 ? 48.189 1.955 111.126 1.00 181.51 2011 ASN B C 1
ATOM 3400 O O . ASN B 1 11 ? 49.123 1.715 111.896 1.00 181.02 2011 ASN B O 1
ATOM 3405 N N . ASP B 1 12 ? 48.211 1.633 109.810 1.00 178.89 2012 ASP B N 1
ATOM 3406 C CA . ASP B 1 12 ? 49.333 0.978 109.126 1.00 178.81 2012 ASP B CA 1
ATOM 3407 C C . ASP B 1 12 ? 50.542 1.917 109.024 1.00 183.75 2012 ASP B C 1
ATOM 3408 O O . ASP B 1 12 ? 51.659 1.506 109.347 1.00 182.98 2012 ASP B O 1
ATOM 3413 N N . ASN B 1 13 ? 50.309 3.179 108.592 1.00 181.23 2013 ASN B N 1
ATOM 3414 C CA . ASN B 1 13 ? 51.330 4.224 108.462 1.00 181.28 2013 ASN B CA 1
ATOM 3415 C C . ASN B 1 13 ? 51.840 4.673 109.836 1.00 185.63 2013 ASN B C 1
ATOM 3416 O O . ASN B 1 13 ? 52.973 5.149 109.940 1.00 185.89 2013 ASN B O 1
ATOM 3421 N N . LEU B 1 14 ? 50.997 4.524 110.881 1.00 181.70 2014 LEU B N 1
ATOM 3422 C CA . LEU B 1 14 ? 51.316 4.843 112.273 1.00 181.38 2014 LEU B CA 1
ATOM 3423 C C . LEU B 1 14 ? 52.391 3.875 112.772 1.00 185.87 2014 LEU B C 1
ATOM 3424 O O . LEU B 1 14 ? 53.326 4.296 113.462 1.00 185.20 2014 LEU B O 1
ATOM 3426 N N . LYS B 1 15 ? 52.277 2.587 112.365 1.00 183.13 2015 LYS B N 1
ATOM 3427 C CA . LYS B 1 15 ? 53.227 1.516 112.673 1.00 183.16 2015 LYS B CA 1
ATOM 3428 C C . LYS B 1 15 ? 54.558 1.747 111.929 1.00 187.90 2015 LYS B C 1
ATOM 3429 O O . LYS B 1 15 ? 55.621 1.466 112.489 1.00 187.64 2015 LYS B O 1
ATOM 3431 N N . VAL B 1 16 ? 54.486 2.286 110.680 1.00 184.64 2016 VAL B N 1
ATOM 3432 C CA . VAL B 1 16 ? 55.618 2.596 109.795 1.00 184.37 2016 VAL B CA 1
ATOM 3433 C C . VAL B 1 16 ? 56.518 3.684 110.402 1.00 189.15 2016 VAL B C 1
ATOM 3434 O O . VAL B 1 16 ? 57.740 3.545 110.341 1.00 188.81 2016 VAL B O 1
ATOM 3436 N N . ILE B 1 17 ? 55.911 4.750 110.998 1.00 186.24 2017 ILE B N 1
ATOM 3437 C CA . ILE B 1 17 ? 56.592 5.885 111.648 1.00 186.07 2017 ILE B CA 1
ATOM 3438 C C . ILE B 1 17 ? 57.485 5.367 112.798 1.00 192.31 2017 ILE B C 1
ATOM 3439 O O . ILE B 1 17 ? 58.598 5.875 112.977 1.00 191.74 2017 ILE B O 1
ATOM 3444 N N . GLU B 1 18 ? 57.016 4.329 113.529 1.00 190.88 2018 GLU B N 1
ATOM 3445 C CA . GLU B 1 18 ? 57.759 3.698 114.622 1.00 191.59 2018 GLU B CA 1
ATOM 3446 C C . GLU B 1 18 ? 58.996 2.962 114.082 1.00 197.28 2018 GLU B C 1
ATOM 3447 O O . GLU B 1 18 ? 60.117 3.279 114.486 1.00 196.99 2018 GLU B O 1
ATOM 3449 N N . LYS B 1 19 ? 58.798 2.039 113.122 1.00 195.01 2019 LYS B N 1
ATOM 3450 C CA . LYS B 1 19 ? 59.873 1.257 112.507 1.00 195.41 2019 LYS B CA 1
ATOM 3451 C C . LYS B 1 19 ? 60.722 2.080 111.482 1.00 201.02 2019 LYS B C 1
ATOM 3452 O O . LYS B 1 19 ? 61.568 1.493 110.798 1.00 200.82 2019 LYS B O 1
ATOM 3454 N N . ALA B 1 20 ? 60.529 3.428 111.406 1.00 198.66 2020 ALA B N 1
ATOM 3455 C CA . ALA B 1 20 ? 61.241 4.327 110.478 1.00 198.79 2020 ALA B CA 1
ATOM 3456 C C . ALA B 1 20 ? 62.637 4.715 110.970 1.00 203.31 2020 ALA B C 1
ATOM 3457 O O . ALA B 1 20 ? 62.839 4.927 112.171 1.00 202.51 2020 ALA B O 1
ATOM 3459 N N . ASP B 1 21 ? 63.585 4.840 110.012 1.00 200.69 2021 ASP B N 1
ATOM 3460 C CA . ASP B 1 21 ? 64.991 5.165 110.257 1.00 200.71 2021 ASP B CA 1
ATOM 3461 C C . ASP B 1 21 ? 65.389 6.580 109.773 1.00 204.47 2021 ASP B C 1
ATOM 3462 O O . ASP B 1 21 ? 66.463 7.051 110.149 1.00 203.73 2021 ASP B O 1
ATOM 3464 N N . ASN B 1 22 ? 64.548 7.254 108.953 1.00 201.14 2022 ASN B N 1
ATOM 3465 C CA . ASN B 1 22 ? 64.844 8.612 108.471 1.00 200.92 2022 ASN B CA 1
ATOM 3466 C C . ASN B 1 22 ? 63.567 9.462 108.350 1.00 205.09 2022 ASN B C 1
ATOM 3467 O O . ASN B 1 22 ? 62.479 8.923 108.129 1.00 204.61 2022 ASN B O 1
ATOM 3469 N N . ALA B 1 23 ? 63.722 10.798 108.497 1.00 202.02 2023 ALA B N 1
ATOM 3470 C CA . ALA B 1 23 ? 62.665 11.820 108.446 1.00 202.08 2023 ALA B CA 1
ATOM 3471 C C . ALA B 1 23 ? 61.802 11.748 107.172 1.00 206.43 2023 ALA B C 1
ATOM 3472 O O . ALA B 1 23 ? 60.616 12.065 107.248 1.00 206.14 2023 ALA B O 1
ATOM 3474 N N . ALA B 1 24 ? 62.383 11.326 106.020 1.00 203.03 2024 ALA B N 1
ATOM 3475 C CA . ALA B 1 24 ? 61.673 11.186 104.738 1.00 202.66 2024 ALA B CA 1
ATOM 3476 C C . ALA B 1 24 ? 60.646 10.051 104.790 1.00 205.39 2024 ALA B C 1
ATOM 3477 O O . ALA B 1 24 ? 59.556 10.209 104.236 1.00 204.83 2024 ALA B O 1
ATOM 3479 N N . GLN B 1 25 ? 60.990 8.920 105.465 1.00 200.92 2025 GLN B N 1
ATOM 3480 C CA . GLN B 1 25 ? 60.110 7.759 105.674 1.00 200.00 2025 GLN B CA 1
ATOM 3481 C C . GLN B 1 25 ? 58.911 8.156 106.538 1.00 202.00 2025 GLN B C 1
ATOM 3482 O O . GLN B 1 25 ? 57.812 7.635 106.345 1.00 201.23 2025 GLN B O 1
ATOM 3488 N N . VAL B 1 26 ? 59.151 9.081 107.500 1.00 197.50 2026 VAL B N 1
ATOM 3489 C CA . VAL B 1 26 ? 58.193 9.643 108.459 1.00 196.83 2026 VAL B CA 1
ATOM 3490 C C . VAL B 1 26 ? 57.282 10.652 107.729 1.00 199.51 2026 VAL B C 1
ATOM 3491 O O . VAL B 1 26 ? 56.059 10.547 107.857 1.00 199.23 2026 VAL B O 1
ATOM 3495 N N . LYS B 1 27 ? 57.881 11.607 106.959 1.00 195.00 2027 LYS B N 1
ATOM 3496 C CA . LYS B 1 27 ? 57.177 12.638 106.177 1.00 194.27 2027 LYS B CA 1
ATOM 3497 C C . LYS B 1 27 ? 56.266 12.007 105.117 1.00 196.41 2027 LYS B C 1
ATOM 3498 O O . LYS B 1 27 ? 55.201 12.558 104.834 1.00 196.08 2027 LYS B O 1
ATOM 3500 N N . ASP B 1 28 ? 56.671 10.846 104.559 1.00 191.31 2028 ASP B N 1
ATOM 3501 C CA . ASP B 1 28 ? 55.886 10.091 103.580 1.00 190.24 2028 ASP B CA 1
ATOM 3502 C C . ASP B 1 28 ? 54.655 9.465 104.256 1.00 192.30 2028 ASP B C 1
ATOM 3503 O O . ASP B 1 28 ? 53.541 9.575 103.731 1.00 191.82 2028 ASP B O 1
ATOM 3505 N N . ALA B 1 29 ? 54.861 8.844 105.439 1.00 187.51 2029 ALA B N 1
ATOM 3506 C CA . ALA B 1 29 ? 53.813 8.194 106.232 1.00 186.53 2029 ALA B CA 1
ATOM 3507 C C . ALA B 1 29 ? 52.797 9.201 106.800 1.00 188.35 2029 ALA B C 1
ATOM 3508 O O . ALA B 1 29 ? 51.602 8.895 106.821 1.00 188.12 2029 ALA B O 1
ATOM 3510 N N . LEU B 1 30 ? 53.264 10.397 107.239 1.00 182.85 2030 LEU B N 1
ATOM 3511 C CA . LEU B 1 30 ? 52.407 11.456 107.791 1.00 181.59 2030 LEU B CA 1
ATOM 3512 C C . LEU B 1 30 ? 51.525 12.119 106.706 1.00 183.35 2030 LEU B C 1
ATOM 3513 O O . LEU B 1 30 ? 50.489 12.695 107.049 1.00 182.93 2030 LEU B O 1
ATOM 3518 N N . THR B 1 31 ? 51.927 12.033 105.414 1.00 177.96 2031 THR B N 1
ATOM 3519 C CA . THR B 1 31 ? 51.178 12.597 104.286 1.00 176.82 2031 THR B CA 1
ATOM 3520 C C . THR B 1 31 ? 50.008 11.673 103.928 1.00 179.22 2031 THR B C 1
ATOM 3521 O O . THR B 1 31 ? 48.913 12.156 103.626 1.00 178.36 2031 THR B O 1
ATOM 3523 N N . LYS B 1 32 ? 50.238 10.346 103.976 1.00 175.24 2032 LYS B N 1
ATOM 3524 C CA . LYS B 1 32 ? 49.208 9.345 103.687 1.00 174.75 2032 LYS B CA 1
ATOM 3525 C C . LYS B 1 32 ? 48.160 9.323 104.814 1.00 177.16 2032 LYS B C 1
ATOM 3526 O O . LYS B 1 32 ? 46.980 9.081 104.546 1.00 176.20 2032 LYS B O 1
ATOM 3528 N N . MET B 1 33 ? 48.599 9.608 106.064 1.00 172.90 2033 MET B N 1
ATOM 3529 C CA . MET B 1 33 ? 47.759 9.656 107.265 1.00 172.16 2033 MET B CA 1
ATOM 3530 C C . MET B 1 33 ? 46.791 10.845 107.253 1.00 176.97 2033 MET B C 1
ATOM 3531 O O . MET B 1 33 ? 45.636 10.666 107.637 1.00 176.40 2033 MET B O 1
ATOM 3536 N N . ARG B 1 34 ? 47.257 12.049 106.838 1.00 174.36 2034 ARG B N 1
ATOM 3537 C CA . ARG B 1 34 ? 46.439 13.270 106.767 1.00 174.47 2034 ARG B CA 1
ATOM 3538 C C . ARG B 1 34 ? 45.373 13.148 105.663 1.00 179.03 2034 ARG B C 1
ATOM 3539 O O . ARG B 1 34 ? 44.237 13.591 105.857 1.00 178.97 2034 ARG B O 1
ATOM 3547 N N . ALA B 1 35 ? 45.749 12.535 104.523 1.00 175.46 2035 ALA B N 1
ATOM 3548 C CA . ALA B 1 35 ? 44.890 12.316 103.358 1.00 175.13 2035 ALA B CA 1
ATOM 3549 C C . ALA B 1 35 ? 43.739 11.352 103.683 1.00 178.53 2035 ALA B C 1
ATOM 3550 O O . ALA B 1 35 ? 42.589 11.625 103.322 1.00 177.50 2035 ALA B O 1
ATOM 3552 N N . ALA B 1 36 ? 44.056 10.241 104.383 1.00 175.41 2036 ALA B N 1
ATOM 3553 C CA . ALA B 1 36 ? 43.098 9.217 104.794 1.00 175.54 2036 ALA B CA 1
ATOM 3554 C C . ALA B 1 36 ? 42.211 9.694 105.958 1.00 180.29 2036 ALA B C 1
ATOM 3555 O O . ALA B 1 36 ? 41.131 9.137 106.154 1.00 180.20 2036 ALA B O 1
ATOM 3557 N N . ALA B 1 37 ? 42.663 10.720 106.721 1.00 177.01 2037 ALA B N 1
ATOM 3558 C CA . ALA B 1 37 ? 41.921 11.316 107.842 1.00 176.56 2037 ALA B CA 1
ATOM 3559 C C . ALA B 1 37 ? 40.769 12.182 107.335 1.00 179.52 2037 ALA B C 1
ATOM 3560 O O . ALA B 1 37 ? 39.668 12.120 107.889 1.00 178.71 2037 ALA B O 1
ATOM 3562 N N . LEU B 1 38 ? 41.036 12.986 106.278 1.00 176.07 2038 LEU B N 1
ATOM 3563 C CA . LEU B 1 38 ? 40.089 13.899 105.626 1.00 175.87 2038 LEU B CA 1
ATOM 3564 C C . LEU B 1 38 ? 39.022 13.138 104.821 1.00 180.17 2038 LEU B C 1
ATOM 3565 O O . LEU B 1 38 ? 37.905 13.641 104.656 1.00 179.70 2038 LEU B O 1
ATOM 3570 N N . ASP B 1 39 ? 39.372 11.941 104.309 1.00 176.76 2039 ASP B N 1
ATOM 3571 C CA . ASP B 1 39 ? 38.466 11.083 103.543 1.00 176.31 2039 ASP B CA 1
ATOM 3572 C C . ASP B 1 39 ? 37.442 10.418 104.486 1.00 179.17 2039 ASP B C 1
ATOM 3573 O O . ASP B 1 39 ? 36.253 10.369 104.160 1.00 178.55 2039 ASP B O 1
ATOM 3578 N N . ALA B 1 40 ? 37.913 9.922 105.657 1.00 174.80 2040 ALA B N 1
ATOM 3579 C CA . ALA B 1 40 ? 37.106 9.255 106.686 1.00 173.97 2040 ALA B CA 1
ATOM 3580 C C . ALA B 1 40 ? 36.188 10.239 107.410 1.00 176.88 2040 ALA B C 1
ATOM 3581 O O . ALA B 1 40 ? 35.140 9.831 107.909 1.00 176.76 2040 ALA B O 1
ATOM 3583 N N . GLN B 1 41 ? 36.579 11.531 107.466 1.00 172.25 2041 GLN B N 1
ATOM 3584 C CA . GLN B 1 41 ? 35.803 12.622 108.066 1.00 171.26 2041 GLN B CA 1
ATOM 3585 C C . GLN B 1 41 ? 34.549 12.899 107.200 1.00 174.89 2041 GLN B C 1
ATOM 3586 O O . GLN B 1 41 ? 33.496 13.268 107.728 1.00 174.34 2041 GLN B O 1
ATOM 3592 N N . LYS B 1 42 ? 34.667 12.677 105.872 1.00 171.31 2042 LYS B N 1
ATOM 3593 C CA . LYS B 1 42 ? 33.588 12.839 104.895 1.00 171.03 2042 LYS B CA 1
ATOM 3594 C C . LYS B 1 42 ? 32.603 11.652 104.945 1.00 174.82 2042 LYS B C 1
ATOM 3595 O O . LYS B 1 42 ? 31.517 11.741 104.367 1.00 174.65 2042 LYS B O 1
ATOM 3597 N N . ALA B 1 43 ? 32.984 10.552 105.642 1.00 170.82 2043 ALA B N 1
ATOM 3598 C CA . ALA B 1 43 ? 32.198 9.320 105.781 1.00 170.06 2043 ALA B CA 1
ATOM 3599 C C . ALA B 1 43 ? 31.335 9.292 107.055 1.00 172.11 2043 ALA B C 1
ATOM 3600 O O . ALA B 1 43 ? 31.666 9.926 108.060 1.00 171.06 2043 ALA B O 1
ATOM 3602 N N . THR B 1 44 ? 30.230 8.527 106.990 1.00 168.35 2044 THR B N 1
ATOM 3603 C CA . THR B 1 44 ? 29.250 8.367 108.062 1.00 168.18 2044 THR B CA 1
ATOM 3604 C C . THR B 1 44 ? 29.580 7.135 108.931 1.00 171.50 2044 THR B C 1
ATOM 3605 O O . THR B 1 44 ? 29.775 6.042 108.384 1.00 171.29 2044 THR B O 1
ATOM 3609 N N . PRO B 1 45 ? 29.591 7.280 110.281 1.00 167.05 2045 PRO B N 1
ATOM 3610 C CA . PRO B 1 45 ? 29.865 6.116 111.152 1.00 166.31 2045 PRO B CA 1
ATOM 3611 C C . PRO B 1 45 ? 28.739 5.065 111.119 1.00 168.38 2045 PRO B C 1
ATOM 3612 O O . PRO B 1 45 ? 27.630 5.402 110.698 1.00 168.13 2045 PRO B O 1
ATOM 3616 N N . PRO B 1 46 ? 28.970 3.795 111.545 1.00 163.46 2046 PRO B N 1
ATOM 3617 C CA . PRO B 1 46 ? 27.891 2.795 111.457 1.00 162.68 2046 PRO B CA 1
ATOM 3618 C C . PRO B 1 46 ? 26.858 2.875 112.592 1.00 165.73 2046 PRO B C 1
ATOM 3619 O O . PRO B 1 46 ? 25.661 2.708 112.323 1.00 165.25 2046 PRO B O 1
ATOM 3623 N N . LYS B 1 47 ? 27.307 3.115 113.846 1.00 161.57 2047 LYS B N 1
ATOM 3624 C CA . LYS B 1 47 ? 26.431 3.205 115.021 1.00 161.35 2047 LYS B CA 1
ATOM 3625 C C . LYS B 1 47 ? 25.507 4.426 114.914 1.00 166.62 2047 LYS B C 1
ATOM 3626 O O . LYS B 1 47 ? 24.297 4.301 115.139 1.00 165.74 2047 LYS B O 1
ATOM 3628 N N . LEU B 1 48 ? 26.085 5.594 114.532 1.00 164.60 2048 LEU B N 1
ATOM 3629 C CA . LEU B 1 48 ? 25.386 6.868 114.341 1.00 164.56 2048 LEU B CA 1
ATOM 3630 C C . LEU B 1 48 ? 25.155 7.139 112.827 1.00 168.78 2048 LEU B C 1
ATOM 3631 O O . LEU B 1 48 ? 25.533 8.200 112.309 1.00 168.68 2048 LEU B O 1
ATOM 3633 N N . GLU B 1 49 ? 24.526 6.156 112.129 1.00 164.65 2049 GLU B N 1
ATOM 3634 C CA . GLU B 1 49 ? 24.194 6.219 110.700 1.00 163.75 2049 GLU B CA 1
ATOM 3635 C C . GLU B 1 49 ? 22.811 6.855 110.485 1.00 165.28 2049 GLU B C 1
ATOM 3636 O O . GLU B 1 49 ? 22.599 7.539 109.482 1.00 164.81 2049 GLU B O 1
ATOM 3638 N N . ASP B 1 50 ? 21.885 6.632 111.433 1.00 159.89 2050 ASP B N 1
ATOM 3639 C CA . ASP B 1 50 ? 20.522 7.159 111.404 1.00 158.95 2050 ASP B CA 1
ATOM 3640 C C . ASP B 1 50 ? 20.463 8.618 111.897 1.00 161.02 2050 ASP B C 1
ATOM 3641 O O . ASP B 1 50 ? 19.498 9.321 111.597 1.00 160.02 2050 ASP B O 1
ATOM 3646 N N . LYS B 1 51 ? 21.491 9.060 112.652 1.00 157.35 2051 LYS B N 1
ATOM 3647 C CA . LYS B 1 51 ? 21.613 10.407 113.218 1.00 157.32 2051 LYS B CA 1
ATOM 3648 C C . LYS B 1 51 ? 21.844 11.466 112.127 1.00 162.33 2051 LYS B C 1
ATOM 3649 O O . LYS B 1 51 ? 22.317 11.140 111.032 1.00 161.40 2051 LYS B O 1
ATOM 3651 N N . SER B 1 52 ? 21.497 12.736 112.445 1.00 159.96 2052 SER B N 1
ATOM 3652 C CA . SER B 1 52 ? 21.626 13.905 111.567 1.00 160.00 2052 SER B CA 1
ATOM 3653 C C . SER B 1 52 ? 23.100 14.290 111.364 1.00 164.25 2052 SER B C 1
ATOM 3654 O O . SER B 1 52 ? 23.870 14.177 112.320 1.00 163.21 2052 SER B O 1
ATOM 3657 N N . PRO B 1 53 ? 23.505 14.810 110.166 1.00 161.75 2053 PRO B N 1
ATOM 3658 C CA . PRO B 1 53 ? 24.921 15.204 109.964 1.00 162.09 2053 PRO B CA 1
ATOM 3659 C C . PRO B 1 53 ? 25.398 16.352 110.874 1.00 168.59 2053 PRO B C 1
ATOM 3660 O O . PRO B 1 53 ? 26.609 16.545 111.027 1.00 167.55 2053 PRO B O 1
ATOM 3664 N N . ASP B 1 54 ? 24.456 17.090 111.497 1.00 167.81 2054 ASP B N 1
ATOM 3665 C CA . ASP B 1 54 ? 24.736 18.194 112.417 1.00 168.55 2054 ASP B CA 1
ATOM 3666 C C . ASP B 1 54 ? 24.377 17.832 113.883 1.00 174.48 2054 ASP B C 1
ATOM 3667 O O . ASP B 1 54 ? 24.627 18.642 114.783 1.00 174.18 2054 ASP B O 1
ATOM 3672 N N . SER B 1 55 ? 23.837 16.603 114.115 1.00 172.29 2055 SER B N 1
ATOM 3673 C CA . SER B 1 55 ? 23.465 16.061 115.432 1.00 172.71 2055 SER B CA 1
ATOM 3674 C C . SER B 1 55 ? 24.670 16.035 116.370 1.00 178.15 2055 SER B C 1
ATOM 3675 O O . SER B 1 55 ? 25.780 15.770 115.905 1.00 177.71 2055 SER B O 1
ATOM 3678 N N . PRO B 1 56 ? 24.456 16.186 117.696 1.00 176.29 2056 PRO B N 1
ATOM 3679 C CA . PRO B 1 56 ? 25.595 16.252 118.642 1.00 177.06 2056 PRO B CA 1
ATOM 3680 C C . PRO B 1 56 ? 26.452 14.976 118.689 1.00 182.75 2056 PRO B C 1
ATOM 3681 O O . PRO B 1 56 ? 27.597 15.033 119.154 1.00 182.58 2056 PRO B O 1
ATOM 3683 N N . GLU B 1 57 ? 25.903 13.837 118.199 1.00 180.03 2057 GLU B N 1
ATOM 3684 C CA . GLU B 1 57 ? 26.579 12.537 118.144 1.00 179.93 2057 GLU B CA 1
ATOM 3685 C C . GLU B 1 57 ? 27.458 12.414 116.875 1.00 184.29 2057 GLU B C 1
ATOM 3686 O O . GLU B 1 57 ? 28.604 11.964 116.978 1.00 184.14 2057 GLU B O 1
ATOM 3688 N N . MET B 1 58 ? 26.921 12.827 115.690 1.00 180.47 2058 MET B N 1
ATOM 3689 C CA . MET B 1 58 ? 27.602 12.756 114.389 1.00 179.82 2058 MET B CA 1
ATOM 3690 C C . MET B 1 58 ? 28.622 13.890 114.175 1.00 182.30 2058 MET B C 1
ATOM 3691 O O . MET B 1 58 ? 29.615 13.674 113.481 1.00 181.99 2058 MET B O 1
ATOM 3693 N N . LYS B 1 59 ? 28.384 15.086 114.754 1.00 177.46 2059 LYS B N 1
ATOM 3694 C CA . LYS B 1 59 ? 29.301 16.232 114.663 1.00 176.24 2059 LYS B CA 1
ATOM 3695 C C . LYS B 1 59 ? 30.485 16.059 115.626 1.00 177.82 2059 LYS B C 1
ATOM 3696 O O . LYS B 1 59 ? 31.479 16.775 115.498 1.00 177.52 2059 LYS B O 1
ATOM 3698 N N . ASP B 1 60 ? 30.376 15.105 116.582 1.00 172.50 2060 ASP B N 1
ATOM 3699 C CA . ASP B 1 60 ? 31.406 14.762 117.569 1.00 171.51 2060 ASP B CA 1
ATOM 3700 C C . ASP B 1 60 ? 32.548 13.986 116.897 1.00 173.25 2060 ASP B C 1
ATOM 3701 O O . ASP B 1 60 ? 33.714 14.168 117.263 1.00 172.73 2060 ASP B O 1
ATOM 3706 N N . PHE B 1 61 ? 32.201 13.112 115.926 1.00 168.27 2061 PHE B N 1
ATOM 3707 C CA . PHE B 1 61 ? 33.153 12.315 115.148 1.00 167.41 2061 PHE B CA 1
ATOM 3708 C C . PHE B 1 61 ? 33.899 13.208 114.144 1.00 170.35 2061 PHE B C 1
ATOM 3709 O O . PHE B 1 61 ? 35.100 13.024 113.948 1.00 170.01 2061 PHE B O 1
ATOM 3711 N N . ARG B 1 62 ? 33.186 14.182 113.524 1.00 165.99 2062 ARG B N 1
ATOM 3712 C CA . ARG B 1 62 ? 33.718 15.157 112.558 1.00 165.27 2062 ARG B CA 1
ATOM 3713 C C . ARG B 1 62 ? 34.808 16.023 113.193 1.00 168.70 2062 ARG B C 1
ATOM 3714 O O . ARG B 1 62 ? 35.849 16.252 112.577 1.00 167.83 2062 ARG B O 1
ATOM 3718 N N . HIS B 1 63 ? 34.559 16.495 114.428 1.00 165.78 2063 HIS B N 1
ATOM 3719 C CA . HIS B 1 63 ? 35.466 17.349 115.187 1.00 165.95 2063 HIS B CA 1
ATOM 3720 C C . HIS B 1 63 ? 36.708 16.584 115.666 1.00 168.45 2063 HIS B C 1
ATOM 3721 O O . HIS B 1 63 ? 37.789 17.173 115.729 1.00 168.00 2063 HIS B O 1
ATOM 3728 N N . GLY B 1 64 ? 36.539 15.300 115.996 1.00 163.83 2064 GLY B N 1
ATOM 3729 C CA . GLY B 1 64 ? 37.618 14.424 116.442 1.00 163.18 2064 GLY B CA 1
ATOM 3730 C C . GLY B 1 64 ? 38.752 14.322 115.438 1.00 166.26 2064 GLY B C 1
ATOM 3731 O O . GLY B 1 64 ? 39.923 14.258 115.822 1.00 165.74 2064 GLY B O 1
ATOM 3732 N N . PHE B 1 65 ? 38.403 14.340 114.138 1.00 162.53 2065 PHE B N 1
ATOM 3733 C CA . PHE B 1 65 ? 39.348 14.289 113.028 1.00 162.46 2065 PHE B CA 1
ATOM 3734 C C . PHE B 1 65 ? 40.089 15.620 112.867 1.00 167.17 2065 PHE B C 1
ATOM 3735 O O . PHE B 1 65 ? 41.263 15.608 112.499 1.00 166.55 2065 PHE B O 1
ATOM 3737 N N . ASP B 1 66 ? 39.411 16.760 113.144 1.00 164.52 2066 ASP B N 1
ATOM 3738 C CA . ASP B 1 66 ? 39.989 18.107 113.036 1.00 164.64 2066 ASP B CA 1
ATOM 3739 C C . ASP B 1 66 ? 41.198 18.278 113.948 1.00 168.75 2066 ASP B C 1
ATOM 3740 O O . ASP B 1 66 ? 42.158 18.942 113.558 1.00 168.06 2066 ASP B O 1
ATOM 3745 N N . ILE B 1 67 ? 41.153 17.665 115.149 1.00 166.06 2067 ILE B N 1
ATOM 3746 C CA . ILE B 1 67 ? 42.221 17.699 116.150 1.00 166.42 2067 ILE B CA 1
ATOM 3747 C C . ILE B 1 67 ? 43.456 16.933 115.628 1.00 172.36 2067 ILE B C 1
ATOM 3748 O O . ILE B 1 67 ? 44.556 17.494 115.645 1.00 171.77 2067 ILE B O 1
ATOM 3753 N N . LEU B 1 68 ? 43.273 15.678 115.148 1.00 170.54 2068 LEU B N 1
ATOM 3754 C CA . LEU B 1 68 ? 44.365 14.838 114.643 1.00 170.95 2068 LEU B CA 1
ATOM 3755 C C . LEU B 1 68 ? 45.023 15.411 113.369 1.00 177.30 2068 LEU B C 1
ATOM 3756 O O . LEU B 1 68 ? 46.238 15.263 113.235 1.00 177.00 2068 LEU B O 1
ATOM 3759 N N . VAL B 1 69 ? 44.246 16.082 112.463 1.00 175.68 2069 VAL B N 1
ATOM 3760 C CA . VAL B 1 69 ? 44.744 16.710 111.212 1.00 176.16 2069 VAL B CA 1
ATOM 3761 C C . VAL B 1 69 ? 45.815 17.763 111.572 1.00 182.45 2069 VAL B C 1
ATOM 3762 O O . VAL B 1 69 ? 46.908 17.737 111.004 1.00 181.85 2069 VAL B O 1
ATOM 3766 N N . GLY B 1 70 ? 45.498 18.622 112.543 1.00 181.19 2070 GLY B N 1
ATOM 3767 C CA . GLY B 1 70 ? 46.400 19.644 113.061 1.00 182.03 2070 GLY B CA 1
ATOM 3768 C C . GLY B 1 70 ? 47.595 19.047 113.781 1.00 188.33 2070 GLY B C 1
ATOM 3769 O O . GLY B 1 70 ? 48.697 19.592 113.697 1.00 187.76 2070 GLY B O 1
ATOM 3770 N N . GLN B 1 71 ? 47.383 17.904 114.472 1.00 187.19 2071 GLN B N 1
ATOM 3771 C CA . GLN B 1 71 ? 48.418 17.156 115.196 1.00 188.34 2071 GLN B CA 1
ATOM 3772 C C . GLN B 1 71 ? 49.410 16.492 114.236 1.00 195.68 2071 GLN B C 1
ATOM 3773 O O . GLN B 1 71 ? 50.578 16.317 114.594 1.00 195.37 2071 GLN B O 1
ATOM 3779 N N . ILE B 1 72 ? 48.929 16.102 113.030 1.00 194.64 2072 ILE B N 1
ATOM 3780 C CA . ILE B 1 72 ? 49.704 15.462 111.956 1.00 195.48 2072 ILE B CA 1
ATOM 3781 C C . ILE B 1 72 ? 50.573 16.541 111.280 1.00 202.41 2072 ILE B C 1
ATOM 3782 O O . ILE B 1 72 ? 51.765 16.306 111.058 1.00 202.35 2072 ILE B O 1
ATOM 3787 N N . ASP B 1 73 ? 49.976 17.731 111.001 1.00 200.55 2073 ASP B N 1
ATOM 3788 C CA . ASP B 1 73 ? 50.641 18.906 110.416 1.00 200.99 2073 ASP B CA 1
ATOM 3789 C C . ASP B 1 73 ? 51.760 19.413 111.340 1.00 206.10 2073 ASP B C 1
ATOM 3790 O O . ASP B 1 73 ? 52.804 19.862 110.860 1.00 205.74 2073 ASP B O 1
ATOM 3795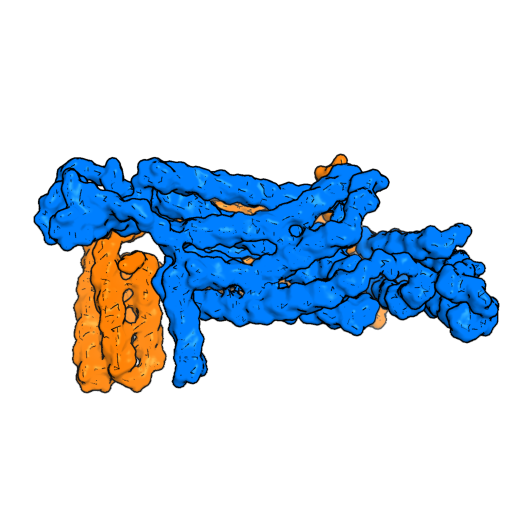 N N . ASP B 1 74 ? 51.535 19.313 112.666 1.00 203.45 2074 ASP B N 1
ATOM 3796 C CA . ASP B 1 74 ? 52.475 19.671 113.728 1.00 203.49 2074 ASP B CA 1
ATOM 3797 C C . ASP B 1 74 ? 53.663 18.702 113.727 1.00 207.15 2074 ASP B C 1
ATOM 3798 O O . ASP B 1 74 ? 54.803 19.131 113.923 1.00 206.60 2074 ASP B O 1
ATOM 3803 N N . ALA B 1 75 ? 53.383 17.395 113.493 1.00 203.59 2075 ALA B N 1
ATOM 3804 C CA . ALA B 1 75 ? 54.366 16.312 113.444 1.00 203.24 2075 ALA B CA 1
ATOM 3805 C C . ALA B 1 75 ? 55.209 16.367 112.167 1.00 206.91 2075 ALA B C 1
ATOM 3806 O O . ALA B 1 75 ? 56.415 16.125 112.244 1.00 206.45 2075 ALA B O 1
ATOM 3808 N N . LEU B 1 76 ? 54.596 16.697 111.001 1.00 203.43 2076 LEU B N 1
ATOM 3809 C CA . LEU B 1 76 ? 55.345 16.796 109.743 1.00 203.38 2076 LEU B CA 1
ATOM 3810 C C . LEU B 1 76 ? 56.134 18.118 109.676 1.00 208.61 2076 LEU B C 1
ATOM 3811 O O . LEU B 1 76 ? 57.037 18.233 108.846 1.00 208.57 2076 LEU B O 1
ATOM 3816 N N . LYS B 1 77 ? 55.844 19.083 110.580 1.00 205.80 2077 LYS B N 1
ATOM 3817 C CA . LYS B 1 77 ? 56.596 20.337 110.682 1.00 205.89 2077 LYS B CA 1
ATOM 3818 C C . LYS B 1 77 ? 57.982 20.035 111.276 1.00 210.89 2077 LYS B C 1
ATOM 3819 O O . LYS B 1 77 ? 58.950 20.731 110.967 1.00 210.65 2077 LYS B O 1
ATOM 3821 N N . LEU B 1 78 ? 58.069 18.962 112.100 1.00 208.20 2078 LEU B N 1
ATOM 3822 C CA . LEU B 1 78 ? 59.293 18.466 112.737 1.00 208.32 2078 LEU B CA 1
ATOM 3823 C C . LEU B 1 78 ? 60.066 17.559 111.783 1.00 212.98 2078 LEU B C 1
ATOM 3824 O O . LEU B 1 78 ? 61.289 17.670 111.709 1.00 212.41 2078 LEU B O 1
ATOM 3826 N N . ALA B 1 79 ? 59.346 16.660 111.060 1.00 210.13 2079 ALA B N 1
ATOM 3827 C CA . ALA B 1 79 ? 59.898 15.704 110.088 1.00 210.00 2079 ALA B CA 1
ATOM 3828 C C . ALA B 1 79 ? 60.537 16.414 108.877 1.00 213.76 2079 ALA B C 1
ATOM 3829 O O . ALA B 1 79 ? 61.444 15.849 108.258 1.00 213.44 2079 ALA B O 1
ATOM 3831 N N . ASN B 1 80 ? 60.080 17.649 108.552 1.00 209.71 2080 ASN B N 1
ATOM 3832 C CA . ASN B 1 80 ? 60.644 18.457 107.465 1.00 208.96 2080 ASN B CA 1
ATOM 3833 C C . ASN B 1 80 ? 61.987 19.045 107.887 1.00 213.00 2080 ASN B C 1
ATOM 3834 O O . ASN B 1 80 ? 62.894 19.152 107.061 1.00 212.63 2080 ASN B O 1
ATOM 3839 N N . GLU B 1 81 ? 62.126 19.378 109.186 1.00 209.75 2081 GLU B N 1
ATOM 3840 C CA . GLU B 1 81 ? 63.348 19.919 109.781 1.00 209.74 2081 GLU B CA 1
ATOM 3841 C C . GLU B 1 81 ? 64.467 18.847 109.875 1.00 214.45 2081 GLU B C 1
ATOM 3842 O O . GLU B 1 81 ? 65.618 19.195 110.144 1.00 214.18 2081 GLU B O 1
ATOM 3844 N N . GLY B 1 82 ? 64.124 17.578 109.624 1.00 211.38 2082 GLY B N 1
ATOM 3845 C CA . GLY B 1 82 ? 65.050 16.448 109.673 1.00 211.23 2082 GLY B CA 1
ATOM 3846 C C . GLY B 1 82 ? 65.150 15.799 111.042 1.00 215.08 2082 GLY B C 1
ATOM 3847 O O . GLY B 1 82 ? 66.017 14.947 111.260 1.00 214.74 2082 GLY B O 1
ATOM 3848 N N . LYS B 1 83 ? 64.258 16.212 111.977 1.00 211.42 2083 LYS B N 1
ATOM 3849 C CA . LYS B 1 83 ? 64.143 15.733 113.364 1.00 211.00 2083 LYS B CA 1
ATOM 3850 C C . LYS B 1 83 ? 63.252 14.481 113.383 1.00 214.76 2083 LYS B C 1
ATOM 3851 O O . LYS B 1 83 ? 62.024 14.596 113.417 1.00 214.13 2083 LYS B O 1
ATOM 3855 N N . VAL B 1 84 ? 63.873 13.288 113.316 1.00 211.55 2084 VAL B N 1
ATOM 3856 C CA . VAL B 1 84 ? 63.166 12.010 113.233 1.00 211.47 2084 VAL B CA 1
ATOM 3857 C C . VAL B 1 84 ? 62.539 11.607 114.572 1.00 215.96 2084 VAL B C 1
ATOM 3858 O O . VAL B 1 84 ? 61.319 11.447 114.611 1.00 215.94 2084 VAL B O 1
ATOM 3860 N N . LYS B 1 85 ? 63.343 11.441 115.654 1.00 212.38 2085 LYS B N 1
ATOM 3861 C CA . LYS B 1 85 ? 62.835 11.033 116.974 1.00 212.02 2085 LYS B CA 1
ATOM 3862 C C . LYS B 1 85 ? 61.806 12.028 117.527 1.00 215.96 2085 LYS B C 1
ATOM 3863 O O . LYS B 1 85 ? 60.815 11.591 118.113 1.00 215.49 2085 LYS B O 1
ATOM 3865 N N . GLU B 1 86 ? 62.023 13.352 117.300 1.00 212.52 2086 GLU B N 1
ATOM 3866 C CA . GLU B 1 86 ? 61.158 14.460 117.739 1.00 212.25 2086 GLU B CA 1
ATOM 3867 C C . GLU B 1 86 ? 59.733 14.363 117.155 1.00 216.11 2086 GLU B C 1
ATOM 3868 O O . GLU B 1 86 ? 58.768 14.711 117.843 1.00 215.68 2086 GLU B O 1
ATOM 3870 N N . ALA B 1 87 ? 59.612 13.896 115.890 1.00 212.38 2087 ALA B N 1
ATOM 3871 C CA . ALA B 1 87 ? 58.338 13.698 115.187 1.00 211.85 2087 ALA B CA 1
ATOM 3872 C C . ALA B 1 87 ? 57.759 12.307 115.485 1.00 214.82 2087 ALA B C 1
ATOM 3873 O O . ALA B 1 87 ? 56.537 12.160 115.507 1.00 214.45 2087 ALA B O 1
ATOM 3875 N N . GLN B 1 88 ? 58.637 11.293 115.726 1.00 210.39 2088 GLN B N 1
ATOM 3876 C CA . GLN B 1 88 ? 58.267 9.912 116.072 1.00 209.55 2088 GLN B CA 1
ATOM 3877 C C . GLN B 1 88 ? 57.554 9.883 117.422 1.00 212.53 2088 GLN B C 1
ATOM 3878 O O . GLN B 1 88 ? 56.672 9.049 117.639 1.00 212.02 2088 GLN B O 1
ATOM 3880 N N . ALA B 1 89 ? 57.946 10.814 118.319 1.00 208.51 2089 ALA B N 1
ATOM 3881 C CA . ALA B 1 89 ? 57.388 11.019 119.653 1.00 208.01 2089 ALA B CA 1
ATOM 3882 C C . ALA B 1 89 ? 56.059 11.775 119.570 1.00 211.12 2089 ALA B C 1
ATOM 3883 O O . ALA B 1 89 ? 55.104 11.394 120.246 1.00 210.73 2089 ALA B O 1
ATOM 3885 N N . ALA B 1 90 ? 55.987 12.822 118.716 1.00 207.15 2090 ALA B N 1
ATOM 3886 C CA . ALA B 1 90 ? 54.783 13.632 118.496 1.00 206.70 2090 ALA B CA 1
ATOM 3887 C C . ALA B 1 90 ? 53.705 12.847 117.720 1.00 209.98 2090 ALA B C 1
ATOM 3888 O O . ALA B 1 90 ? 52.607 13.361 117.504 1.00 208.99 2090 ALA B O 1
ATOM 3890 N N . ALA B 1 91 ? 54.007 11.593 117.338 1.00 206.84 2091 ALA B N 1
ATOM 3891 C CA . ALA B 1 91 ? 53.099 10.717 116.609 1.00 206.75 2091 ALA B CA 1
ATOM 3892 C C . ALA B 1 91 ? 52.339 9.799 117.564 1.00 210.76 2091 ALA B C 1
ATOM 3893 O O . ALA B 1 91 ? 51.125 9.934 117.693 1.00 209.81 2091 ALA B O 1
ATOM 3895 N N . GLU B 1 92 ? 53.059 8.884 118.248 1.00 208.17 2092 GLU B N 1
ATOM 3896 C CA . GLU B 1 92 ? 52.499 7.896 119.173 1.00 208.41 2092 GLU B CA 1
ATOM 3897 C C . GLU B 1 92 ? 51.867 8.536 120.414 1.00 213.38 2092 GLU B C 1
ATOM 3898 O O . GLU B 1 92 ? 50.754 8.158 120.783 1.00 213.06 2092 GLU B O 1
ATOM 3900 N N . GLN B 1 93 ? 52.563 9.502 121.045 1.00 210.54 2093 GLN B N 1
ATOM 3901 C CA . GLN B 1 93 ? 52.113 10.176 122.269 1.00 210.54 2093 GLN B CA 1
ATOM 3902 C C . GLN B 1 93 ? 51.153 11.366 122.002 1.00 214.26 2093 GLN B C 1
ATOM 3903 O O . GLN B 1 93 ? 50.834 12.108 122.938 1.00 213.85 2093 GLN B O 1
ATOM 3905 N N . LEU B 1 94 ? 50.667 11.530 120.753 1.00 210.55 2094 LEU B N 1
ATOM 3906 C CA . LEU B 1 94 ? 49.748 12.621 120.426 1.00 210.21 2094 LEU B CA 1
ATOM 3907 C C . LEU B 1 94 ? 48.585 12.161 119.539 1.00 213.42 2094 LEU B C 1
ATOM 3908 O O . LEU B 1 94 ? 47.460 12.610 119.767 1.00 213.32 2094 LEU B O 1
ATOM 3910 N N . LYS B 1 95 ? 48.830 11.282 118.541 1.00 208.90 2095 LYS B N 1
ATOM 3911 C CA . LYS B 1 95 ? 47.747 10.791 117.685 1.00 208.15 2095 LYS B CA 1
ATOM 3912 C C . LYS B 1 95 ? 46.845 9.832 118.475 1.00 211.32 2095 LYS B C 1
ATOM 3913 O O . LYS B 1 95 ? 45.633 9.841 118.266 1.00 211.19 2095 LYS B O 1
ATOM 3915 N N . THR B 1 96 ? 47.431 9.061 119.423 1.00 206.86 2096 THR B N 1
ATOM 3916 C CA . THR B 1 96 ? 46.736 8.097 120.284 1.00 206.16 2096 THR B CA 1
ATOM 3917 C C . THR B 1 96 ? 46.160 8.743 121.557 1.00 208.82 2096 THR B C 1
ATOM 3918 O O . THR B 1 96 ? 45.044 8.405 121.947 1.00 208.06 2096 THR B O 1
ATOM 3920 N N . THR B 1 97 ? 46.930 9.640 122.216 1.00 204.74 2097 THR B N 1
ATOM 3921 C CA . THR B 1 97 ? 46.536 10.324 123.451 1.00 204.12 2097 THR B CA 1
ATOM 3922 C C . THR B 1 97 ? 45.313 11.216 123.228 1.00 208.02 2097 THR B C 1
ATOM 3923 O O . THR B 1 97 ? 44.412 11.210 124.065 1.00 207.34 2097 THR B O 1
ATOM 3925 N N . ARG B 1 98 ? 45.270 11.970 122.110 1.00 205.24 2098 ARG B N 1
ATOM 3926 C CA . ARG B 1 98 ? 44.142 12.849 121.784 1.00 205.46 2098 ARG B CA 1
ATOM 3927 C C . ARG B 1 98 ? 42.969 12.058 121.232 1.00 210.28 2098 ARG B C 1
ATOM 3928 O O . ARG B 1 98 ? 41.856 12.585 121.194 1.00 209.67 2098 ARG B O 1
ATOM 3930 N N . ASN B 1 99 ? 43.214 10.800 120.801 1.00 208.03 2099 ASN B N 1
ATOM 3931 C CA . ASN B 1 99 ? 42.186 9.885 120.298 1.00 208.43 2099 ASN B CA 1
ATOM 3932 C C . ASN B 1 99 ? 41.201 9.536 121.430 1.00 213.13 2099 ASN B C 1
ATOM 3933 O O . ASN B 1 99 ? 39.991 9.466 121.192 1.00 213.20 2099 ASN B O 1
ATOM 3935 N N . ALA B 1 100 ? 41.728 9.363 122.669 1.00 209.18 2100 ALA B N 1
ATOM 3936 C CA . ALA B 1 100 ? 40.945 9.114 123.882 1.00 208.45 2100 ALA B CA 1
ATOM 3937 C C . ALA B 1 100 ? 40.191 10.398 124.292 1.00 210.70 2100 ALA B C 1
ATOM 3938 O O . ALA B 1 100 ? 39.119 10.306 124.897 1.00 210.77 2100 ALA B O 1
ATOM 3940 N N . TYR B 1 101 ? 40.741 11.588 123.927 1.00 204.95 2101 TYR B N 1
ATOM 3941 C CA . TYR B 1 101 ? 40.138 12.903 124.164 1.00 203.53 2101 TYR B CA 1
ATOM 3942 C C . TYR B 1 101 ? 39.080 13.217 123.074 1.00 205.32 2101 TYR B C 1
ATOM 3943 O O . TYR B 1 101 ? 38.285 14.141 123.254 1.00 204.79 2101 TYR B O 1
ATOM 3945 N N . ILE B 1 102 ? 39.063 12.425 121.962 1.00 200.28 2102 ILE B N 1
ATOM 3946 C CA . ILE B 1 102 ? 38.128 12.525 120.823 1.00 199.13 2102 ILE B CA 1
ATOM 3947 C C . ILE B 1 102 ? 37.100 11.367 120.821 1.00 200.36 2102 ILE B C 1
ATOM 3948 O O . ILE B 1 102 ? 36.139 11.416 120.045 1.00 199.88 2102 ILE B O 1
ATOM 3950 N N . GLN B 1 103 ? 37.330 10.329 121.678 1.00 194.63 2103 GLN B N 1
ATOM 3951 C CA . GLN B 1 103 ? 36.529 9.117 121.946 1.00 193.15 2103 GLN B CA 1
ATOM 3952 C C . GLN B 1 103 ? 36.350 8.181 120.726 1.00 193.70 2103 GLN B C 1
ATOM 3953 O O . GLN B 1 103 ? 36.716 7.007 120.822 1.00 192.54 2103 GLN B O 1
ATOM 3955 N N . LYS B 1 104 ? 35.766 8.685 119.610 1.00 188.48 2104 LYS B N 1
ATOM 3956 C CA . LYS B 1 104 ? 35.493 7.936 118.372 1.00 187.23 2104 LYS B CA 1
ATOM 3957 C C . LYS B 1 104 ? 36.783 7.552 117.613 1.00 188.22 2104 LYS B C 1
ATOM 3958 O O . LYS B 1 104 ? 36.759 6.627 116.795 1.00 187.39 2104 LYS B O 1
ATOM 3960 N N . TYR B 1 105 ? 37.896 8.257 117.882 1.00 182.73 2105 TYR B N 1
ATOM 3961 C CA . TYR B 1 105 ? 39.196 7.978 117.280 1.00 181.43 2105 TYR B CA 1
ATOM 3962 C C . TYR B 1 105 ? 40.001 6.986 118.162 1.00 183.54 2105 TYR B C 1
ATOM 3963 O O . TYR B 1 105 ? 41.086 6.561 117.761 1.00 182.84 2105 TYR B O 1
ATOM 3965 N N . LEU B 1 106 ? 39.452 6.607 119.350 1.00 179.17 2106 LEU B N 1
ATOM 3966 C CA . LEU B 1 106 ? 40.061 5.687 120.329 1.00 178.41 2106 LEU B CA 1
ATOM 3967 C C . LEU B 1 106 ? 39.481 4.269 120.271 1.00 180.69 2106 LEU B C 1
ATOM 3968 O O . LEU B 1 106 ? 40.103 3.339 120.789 1.00 179.66 2106 LEU B O 1
ATOM 3970 N N . GLY B 1 107 ? 38.294 4.131 119.679 1.00 176.87 31 GLY B N 1
ATOM 3971 C CA . GLY B 1 107 ? 37.576 2.867 119.562 1.00 176.59 31 GLY B CA 1
ATOM 3972 C C . GLY B 1 107 ? 38.158 1.904 118.552 1.00 180.57 31 GLY B C 1
ATOM 3973 O O . GLY B 1 107 ? 38.140 0.693 118.777 1.00 179.74 31 GLY B O 1
ATOM 3974 N N . ASP B 1 108 ? 38.659 2.431 117.425 1.00 177.68 32 ASP B N 1
ATOM 3975 C CA . ASP B 1 108 ? 39.257 1.628 116.359 1.00 177.61 32 ASP B CA 1
ATOM 3976 C C . ASP B 1 108 ? 40.607 1.008 116.804 1.00 182.00 32 ASP B C 1
ATOM 3977 O O . ASP B 1 108 ? 40.898 -0.139 116.442 1.00 182.55 32 ASP B O 1
ATOM 3982 N N . GLY B 1 109 ? 41.401 1.777 117.568 1.00 176.54 33 GLY B N 1
ATOM 3983 C CA . GLY B 1 109 ? 42.714 1.377 118.080 1.00 174.40 33 GLY B CA 1
ATOM 3984 C C . GLY B 1 109 ? 42.686 0.610 119.391 1.00 171.48 33 GLY B C 1
ATOM 3985 O O . GLY B 1 109 ? 43.738 0.177 119.882 1.00 170.89 33 GLY B O 1
ATOM 3986 N N . ALA B 1 110 ? 41.487 0.451 119.974 1.00 162.11 34 ALA B N 1
ATOM 3987 C CA . ALA B 1 110 ? 41.322 -0.283 121.217 1.00 158.93 34 ALA B CA 1
ATOM 3988 C C . ALA B 1 110 ? 41.385 -1.783 120.949 1.00 155.37 34 ALA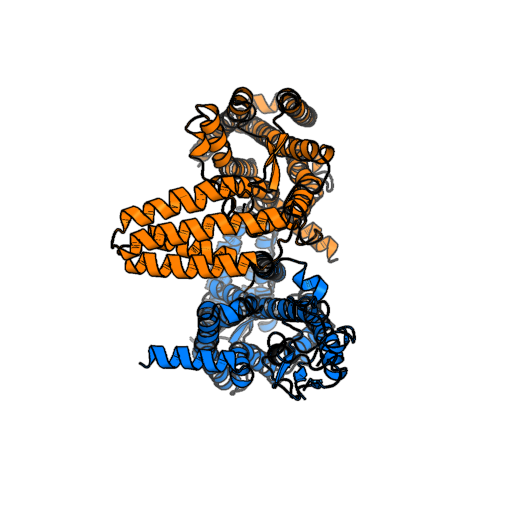 B C 1
ATOM 3989 O O . ALA B 1 110 ? 42.226 -2.475 121.524 1.00 154.97 34 ALA B O 1
ATOM 3991 N N . ARG B 1 111 ? 40.517 -2.268 120.041 1.00 145.99 35 ARG B N 1
ATOM 3992 C CA . ARG B 1 111 ? 40.361 -3.672 119.698 1.00 142.90 35 ARG B CA 1
ATOM 3993 C C . ARG B 1 111 ? 40.947 -3.998 118.330 1.00 140.77 35 ARG B C 1
ATOM 3994 O O . ARG B 1 111 ? 40.655 -3.279 117.369 1.00 140.28 35 ARG B O 1
ATOM 4002 N N . PRO B 1 112 ? 41.716 -5.108 118.201 1.00 132.56 36 PRO B N 1
ATOM 4003 C CA . PRO B 1 112 ? 42.246 -5.473 116.885 1.00 131.03 36 PRO B CA 1
ATOM 4004 C C . PRO B 1 112 ? 41.144 -5.990 115.982 1.00 132.11 36 PRO B C 1
ATOM 4005 O O . PRO B 1 112 ? 40.122 -6.498 116.452 1.00 131.96 36 PRO B O 1
ATOM 4009 N N . SER B 1 113 ? 41.354 -5.847 114.678 1.00 126.36 37 SER B N 1
ATOM 4010 C CA . SER B 1 113 ? 40.389 -6.249 113.661 1.00 124.72 37 SER B CA 1
ATOM 4011 C C . SER B 1 113 ? 40.111 -7.752 113.663 1.00 120.96 37 SER B C 1
ATOM 4012 O O . SER B 1 113 ? 39.054 -8.164 113.175 1.00 120.58 37 SER B O 1
ATOM 4015 N N . TRP B 1 114 ? 41.052 -8.553 114.204 1.00 111.62 38 TRP B N 1
ATOM 4016 C CA . TRP B 1 114 ? 40.960 -10.004 114.135 1.00 109.66 38 TRP B CA 1
ATOM 4017 C C . TRP B 1 114 ? 40.092 -10.678 115.206 1.00 110.79 38 TRP B C 1
ATOM 4018 O O . TRP B 1 114 ? 39.695 -11.829 114.989 1.00 110.31 38 TRP B O 1
ATOM 4029 N N . VAL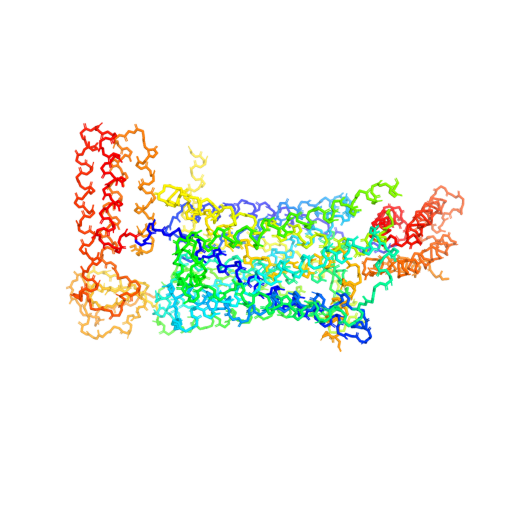 B 1 115 ? 39.845 -10.036 116.359 1.00 104.40 39 VAL B N 1
ATOM 4030 C CA . VAL B 1 115 ? 39.115 -10.719 117.416 1.00 103.09 39 VAL B CA 1
ATOM 4031 C C . VAL B 1 115 ? 37.678 -11.007 116.998 1.00 104.60 39 VAL B C 1
ATOM 4032 O O . VAL B 1 115 ? 37.202 -12.112 117.255 1.00 104.57 39 VAL B O 1
ATOM 4036 N N . ALA B 1 116 ? 37.000 -10.052 116.331 1.00 98.68 40 ALA B N 1
ATOM 4037 C CA . ALA B 1 116 ? 35.615 -10.284 115.922 1.00 97.67 40 ALA B CA 1
ATOM 4038 C C . ALA B 1 116 ? 35.485 -11.567 115.079 1.00 101.30 40 ALA B C 1
ATOM 4039 O O . ALA B 1 116 ? 34.739 -12.449 115.499 1.00 101.10 40 ALA B O 1
ATOM 4041 N N . PRO B 1 117 ? 36.228 -11.758 113.961 1.00 97.17 41 PRO B N 1
ATOM 4042 C CA . PRO B 1 117 ? 36.042 -13.000 113.180 1.00 96.69 41 PRO B CA 1
ATOM 4043 C C . PRO B 1 117 ? 36.623 -14.266 113.834 1.00 97.56 41 PRO B C 1
ATOM 4044 O O . PRO B 1 117 ? 36.095 -15.349 113.565 1.00 95.77 41 PRO B O 1
ATOM 4048 N N . ALA B 1 118 ? 37.686 -14.147 114.668 1.00 92.61 42 ALA B N 1
ATOM 4049 C CA . ALA B 1 118 ? 38.258 -15.323 115.320 1.00 92.15 42 ALA B CA 1
ATOM 4050 C C . ALA B 1 118 ? 37.288 -15.869 116.373 1.00 100.12 42 ALA B C 1
ATOM 4051 O O . ALA B 1 118 ? 36.918 -17.057 116.335 1.00 100.52 42 ALA B O 1
ATOM 4053 N N . LEU B 1 119 ? 36.849 -14.988 117.296 1.00 96.71 43 LEU B N 1
ATOM 4054 C CA . LEU B 1 119 ? 35.894 -15.319 118.348 1.00 95.64 43 LEU B CA 1
ATOM 4055 C C . LEU B 1 119 ? 34.663 -15.962 117.758 1.00 97.77 43 LEU B C 1
ATOM 4056 O O . LEU B 1 119 ? 34.263 -17.026 118.222 1.00 99.38 43 LEU B O 1
ATOM 4061 N N . SER B 1 120 ? 34.049 -15.315 116.740 1.00 90.82 44 SER B N 1
ATOM 4062 C CA . SER B 1 120 ? 32.819 -15.825 116.151 1.00 89.95 44 SER B CA 1
ATOM 4063 C C . SER B 1 120 ? 33.056 -17.169 115.480 1.00 93.04 44 SER B C 1
ATOM 4064 O O . SER B 1 120 ? 32.215 -18.060 115.609 1.00 93.73 44 SER B O 1
ATOM 4067 N N . ALA B 1 121 ? 34.232 -17.374 114.872 1.00 87.68 45 ALA B N 1
ATOM 4068 C CA . ALA B 1 121 ? 34.529 -18.682 114.289 1.00 86.40 45 ALA B CA 1
ATOM 4069 C C . ALA B 1 121 ? 34.648 -19.739 115.378 1.00 88.57 45 ALA B C 1
ATOM 4070 O O . ALA B 1 121 ? 34.037 -20.806 115.263 1.00 88.78 45 ALA B O 1
ATOM 4072 N N . VAL B 1 122 ? 35.388 -19.431 116.450 1.00 83.63 46 VAL B N 1
ATOM 4073 C CA . VAL B 1 122 ? 35.589 -20.384 117.544 1.00 82.94 46 VAL B CA 1
ATOM 4074 C C . VAL B 1 122 ? 34.260 -20.735 118.219 1.00 85.70 46 VAL B C 1
ATOM 4075 O O . VAL B 1 122 ? 33.997 -21.910 118.458 1.00 84.57 46 VAL B O 1
ATOM 4079 N N . LEU B 1 123 ? 33.416 -19.745 118.482 1.00 82.95 47 LEU B N 1
ATOM 4080 C CA . LEU B 1 123 ? 32.124 -19.998 119.126 1.00 83.73 47 LEU B CA 1
ATOM 4081 C C . LEU B 1 123 ? 31.196 -20.825 118.236 1.00 88.44 47 LEU B C 1
ATOM 4082 O O . LEU B 1 123 ? 30.544 -21.735 118.747 1.00 86.90 47 LEU B O 1
ATOM 4087 N N . ILE B 1 124 ? 31.152 -20.532 116.915 1.00 85.92 48 ILE B N 1
ATOM 4088 C CA . ILE B 1 124 ? 30.312 -21.287 115.990 1.00 86.17 48 ILE B CA 1
ATOM 4089 C C . ILE B 1 124 ? 30.717 -22.764 115.999 1.00 88.84 48 ILE B C 1
ATOM 4090 O O . ILE B 1 124 ? 29.864 -23.644 116.113 1.00 89.13 48 ILE B O 1
ATOM 4095 N N . VAL B 1 125 ? 32.010 -23.027 115.876 1.00 84.22 49 VAL B N 1
ATOM 4096 C CA . VAL B 1 125 ? 32.536 -24.384 115.843 1.00 83.63 49 VAL B CA 1
ATOM 4097 C C . VAL B 1 125 ? 32.314 -25.040 117.195 1.00 90.03 49 VAL B C 1
ATOM 4098 O O . VAL B 1 125 ? 31.837 -26.178 117.247 1.00 92.26 49 VAL B O 1
ATOM 4102 N N . THR B 1 126 ? 32.625 -24.329 118.290 1.00 85.17 50 THR B N 1
ATOM 4103 C CA . THR B 1 126 ? 32.467 -24.901 119.624 1.00 84.91 50 THR B CA 1
ATOM 4104 C C . THR B 1 126 ? 31.012 -25.249 119.895 1.00 88.47 50 THR B C 1
ATOM 4105 O O . THR B 1 126 ? 30.747 -26.373 120.300 1.00 87.95 50 THR B O 1
ATOM 4109 N N . THR B 1 127 ? 30.082 -24.321 119.633 1.00 85.89 51 THR B N 1
ATOM 4110 C CA . THR B 1 127 ? 28.659 -24.573 119.838 1.00 87.09 51 THR B CA 1
ATOM 4111 C C . THR B 1 127 ? 28.201 -25.763 118.993 1.00 95.80 51 THR B C 1
ATOM 4112 O O . THR B 1 127 ? 27.474 -26.611 119.499 1.00 97.95 51 THR B O 1
ATOM 4116 N N . ALA B 1 128 ? 28.639 -25.846 117.738 1.00 93.12 52 ALA B N 1
ATOM 4117 C CA . ALA B 1 128 ? 28.211 -26.912 116.844 1.00 94.44 52 ALA B CA 1
ATOM 4118 C C . ALA B 1 128 ? 28.690 -28.280 117.287 1.00 101.77 52 ALA B C 1
ATOM 4119 O O . ALA B 1 128 ? 27.895 -29.219 117.301 1.00 102.65 52 ALA B O 1
ATOM 4121 N N . VAL B 1 129 ? 29.979 -28.417 117.624 1.00 98.52 53 VAL B N 1
ATOM 4122 C CA . VAL B 1 129 ? 30.518 -29.725 118.000 1.00 98.44 53 VAL B CA 1
ATOM 4123 C C . VAL B 1 129 ? 30.031 -30.091 119.407 1.00 102.02 53 VAL B C 1
ATOM 4124 O O . VAL B 1 129 ? 29.882 -31.282 119.717 1.00 101.17 53 VAL B O 1
ATOM 4128 N N . ASP B 1 130 ? 29.741 -29.062 120.238 1.00 97.85 54 ASP B N 1
ATOM 4129 C CA . ASP B 1 130 ? 29.220 -29.241 121.597 1.00 96.69 54 ASP B CA 1
ATOM 4130 C C . ASP B 1 130 ? 27.851 -29.934 121.585 1.00 100.42 54 ASP B C 1
ATOM 4131 O O . ASP B 1 130 ? 27.690 -31.004 122.186 1.00 98.59 54 ASP B O 1
ATOM 4136 N N . VAL B 1 131 ? 26.866 -29.315 120.919 1.00 97.06 55 VAL B N 1
ATOM 4137 C CA . VAL B 1 131 ? 25.516 -29.853 120.884 1.00 96.30 55 VAL B CA 1
ATOM 4138 C C . VAL B 1 131 ? 25.526 -31.282 120.332 1.00 98.45 55 VAL B C 1
ATOM 4139 O O . VAL B 1 131 ? 25.090 -32.183 121.026 1.00 99.29 55 VAL B O 1
ATOM 4143 N N . VAL B 1 132 ? 26.086 -31.506 119.155 1.00 93.74 56 VAL B N 1
ATOM 4144 C CA . VAL B 1 132 ? 26.100 -32.845 118.533 1.00 92.87 56 VAL B CA 1
ATOM 4145 C C . VAL B 1 132 ? 26.891 -33.831 119.420 1.00 96.23 56 VAL B C 1
ATOM 4146 O O . VAL B 1 132 ? 26.322 -34.804 119.911 1.00 95.63 56 VAL B O 1
ATOM 4150 N N . GLY B 1 133 ? 28.169 -33.529 119.646 1.00 92.80 57 GLY B N 1
ATOM 4151 C CA . GLY B 1 133 ? 29.075 -34.349 120.436 1.00 92.41 57 GLY B CA 1
ATOM 4152 C C . GLY B 1 133 ? 28.520 -34.806 121.766 1.00 99.71 57 GLY B C 1
ATOM 4153 O O . GLY B 1 133 ? 28.411 -36.007 121.996 1.00 100.21 57 GLY B O 1
ATOM 4154 N N . ASN B 1 134 ? 28.145 -33.856 122.655 1.00 97.65 58 ASN B N 1
ATOM 4155 C CA . ASN B 1 134 ? 27.642 -34.206 123.988 1.00 96.79 58 ASN B CA 1
ATOM 4156 C C . ASN B 1 134 ? 26.250 -34.803 123.941 1.00 100.38 58 ASN B C 1
ATOM 4157 O O . ASN B 1 134 ? 25.934 -35.612 124.820 1.00 100.83 58 ASN B O 1
ATOM 4162 N N . LEU B 1 135 ? 25.432 -34.472 122.912 1.00 95.11 59 LEU B N 1
ATOM 4163 C CA . LEU B 1 135 ? 24.120 -35.122 122.780 1.00 94.33 59 LEU B CA 1
ATOM 4164 C C . LEU B 1 135 ? 24.308 -36.600 122.480 1.00 97.19 59 LEU B C 1
ATOM 4165 O O . LEU B 1 135 ? 23.515 -37.431 122.934 1.00 96.15 59 LEU B O 1
ATOM 4170 N N . LEU B 1 136 ? 25.378 -36.935 121.732 1.00 92.55 60 LEU B N 1
ATOM 4171 C CA . LEU B 1 136 ? 25.673 -38.331 121.455 1.00 91.96 60 LEU B CA 1
ATOM 4172 C C . LEU B 1 136 ? 26.066 -39.030 122.733 1.00 94.53 60 LEU B C 1
ATOM 4173 O O . LEU B 1 136 ? 25.600 -40.139 123.001 1.00 94.02 60 LEU B O 1
ATOM 4178 N N . VAL B 1 137 ? 26.890 -38.354 123.545 1.00 89.96 61 VAL B N 1
ATOM 4179 C CA . VAL B 1 137 ? 27.364 -38.927 124.793 1.00 89.26 61 VAL B CA 1
ATOM 4180 C C . VAL B 1 137 ? 26.163 -39.270 125.683 1.00 93.38 61 VAL B C 1
ATOM 4181 O O . VAL B 1 137 ? 26.080 -40.403 126.164 1.00 91.75 61 VAL B O 1
ATOM 4185 N N . ILE B 1 138 ? 25.201 -38.340 125.809 1.00 90.62 62 ILE B N 1
ATOM 4186 C CA . ILE B 1 138 ? 23.984 -38.585 126.589 1.00 91.03 62 ILE B CA 1
ATOM 4187 C C . ILE B 1 138 ? 23.275 -39.862 126.112 1.00 96.69 62 ILE B C 1
ATOM 4188 O O . ILE B 1 138 ? 23.030 -40.764 126.911 1.00 95.05 62 ILE B O 1
ATOM 4193 N N . LEU B 1 139 ? 22.977 -39.942 124.812 1.00 96.33 63 LEU B N 1
ATOM 4194 C CA . LEU B 1 139 ? 22.255 -41.073 124.228 1.00 97.33 63 LEU B CA 1
ATOM 4195 C C . LEU B 1 139 ? 23.016 -42.379 124.317 1.00 100.96 63 LEU B C 1
ATOM 4196 O O . LEU B 1 139 ? 22.399 -43.436 124.471 1.00 99.59 63 LEU B O 1
ATOM 4201 N N . SER B 1 140 ? 24.343 -42.326 124.203 1.00 99.18 64 SER B N 1
ATOM 4202 C CA . SER B 1 140 ? 25.144 -43.532 124.317 1.00 100.49 64 SER B CA 1
ATOM 4203 C C . SER B 1 140 ? 24.986 -44.139 125.714 1.00 109.35 64 SER B C 1
ATOM 4204 O O . SER B 1 140 ? 24.786 -45.346 125.847 1.00 110.51 64 SER B O 1
ATOM 4207 N N . VAL B 1 141 ? 25.016 -43.294 126.746 1.00 108.12 65 VAL B N 1
ATOM 4208 C CA . VAL B 1 141 ? 24.940 -43.703 128.146 1.00 107.94 65 VAL B CA 1
ATOM 4209 C C . VAL B 1 141 ? 23.495 -44.042 128.582 1.00 112.77 65 VAL B C 1
ATOM 4210 O O . VAL B 1 141 ? 23.328 -44.758 129.565 1.00 113.70 65 VAL B O 1
ATOM 4214 N N . LEU B 1 142 ? 22.471 -43.609 127.845 1.00 109.07 66 LEU B N 1
ATOM 4215 C CA . LEU B 1 142 ? 21.098 -43.892 128.257 1.00 109.14 66 LEU B CA 1
ATOM 4216 C C . LEU B 1 142 ? 20.621 -45.310 127.888 1.00 116.99 66 LEU B C 1
ATOM 4217 O O . LEU B 1 142 ? 19.946 -45.952 128.707 1.00 117.71 66 LEU B O 1
ATOM 4222 N N . ARG B 1 143 ? 20.977 -45.797 126.671 1.00 114.54 67 ARG B N 1
ATOM 4223 C CA . ARG B 1 143 ? 20.576 -47.109 126.101 1.00 113.71 67 ARG B CA 1
ATOM 4224 C C . ARG B 1 143 ? 20.622 -48.268 127.109 1.00 114.55 67 ARG B C 1
ATOM 4225 O O . ARG B 1 143 ? 21.525 -48.322 127.952 1.00 114.51 67 ARG B O 1
ATOM 4227 N N . ASN B 1 144 ? 19.644 -49.192 126.999 1.00 108.04 68 ASN B N 1
ATOM 4228 C CA . ASN B 1 144 ? 19.488 -50.403 127.824 1.00 106.64 68 ASN B CA 1
ATOM 4229 C C . ASN B 1 144 ? 19.809 -50.186 129.316 1.00 108.29 68 ASN B C 1
ATOM 4230 O O . ASN B 1 144 ? 19.276 -49.269 129.939 1.00 108.51 68 ASN B O 1
ATOM 4235 N N . ARG B 1 145 ? 20.694 -51.029 129.869 1.00 102.70 69 ARG B N 1
ATOM 4236 C CA . ARG B 1 145 ? 21.085 -51.011 131.276 1.00 101.95 69 ARG B CA 1
ATOM 4237 C C . ARG B 1 145 ? 22.423 -50.336 131.469 1.00 105.70 69 ARG B C 1
ATOM 4238 O O . ARG B 1 145 ? 23.100 -50.632 132.449 1.00 105.65 69 ARG B O 1
ATOM 4246 N N . LYS B 1 146 ? 22.811 -49.420 130.579 1.00 102.50 70 LYS B N 1
ATOM 4247 C CA . LYS B 1 146 ? 24.104 -48.765 130.733 1.00 102.32 70 LYS B CA 1
ATOM 4248 C C . LYS B 1 146 ? 24.150 -47.879 131.984 1.00 108.60 70 LYS B C 1
ATOM 4249 O O . LYS B 1 146 ? 25.180 -47.845 132.668 1.00 107.59 70 LYS B O 1
ATOM 4255 N N . LEU B 1 147 ? 23.019 -47.243 132.337 1.00 107.55 71 LEU B N 1
ATOM 4256 C CA . LEU B 1 147 ? 22.953 -46.364 133.516 1.00 108.26 71 LEU B CA 1
ATOM 4257 C C . LEU B 1 147 ? 23.149 -47.088 134.856 1.00 109.92 71 LEU B C 1
ATOM 4258 O O . LEU B 1 147 ? 23.523 -46.439 135.832 1.00 107.74 71 LEU B O 1
ATOM 4263 N N . ARG B 1 148 ? 22.945 -48.422 134.890 1.00 106.24 72 ARG B N 1
ATOM 4264 C CA . ARG B 1 148 ? 23.174 -49.264 136.067 1.00 105.90 72 ARG B CA 1
ATOM 4265 C C . ARG B 1 148 ? 24.660 -49.177 136.475 1.00 109.89 72 ARG B C 1
ATOM 4266 O O . ARG B 1 148 ? 25.022 -49.587 137.574 1.00 108.82 72 ARG B O 1
ATOM 4274 N N . ASN B 1 149 ? 25.517 -48.645 135.584 1.00 107.78 73 ASN B N 1
ATOM 4275 C CA . ASN B 1 149 ? 26.923 -48.409 135.879 1.00 108.21 73 ASN B CA 1
ATOM 4276 C C . ASN B 1 149 ? 27.006 -46.979 136.379 1.00 113.92 73 ASN B C 1
ATOM 4277 O O . ASN B 1 149 ? 26.886 -46.044 135.585 1.00 113.53 73 ASN B O 1
ATOM 4282 N N . ALA B 1 150 ? 27.130 -46.810 137.713 1.00 110.53 74 ALA B N 1
ATOM 4283 C CA . ALA B 1 150 ? 27.102 -45.527 138.415 1.00 109.10 74 ALA B CA 1
ATOM 4284 C C . ALA B 1 150 ? 28.003 -44.470 137.786 1.00 110.77 74 ALA B C 1
ATOM 4285 O O . ALA B 1 150 ? 27.543 -43.348 137.547 1.00 111.48 74 ALA B O 1
ATOM 4287 N N . GLY B 1 151 ? 29.254 -44.822 137.510 1.00 104.54 75 GLY B N 1
ATOM 4288 C CA . GLY B 1 151 ? 30.218 -43.883 136.942 1.00 103.75 75 GLY B CA 1
ATOM 4289 C C . GLY B 1 151 ? 29.755 -43.149 135.699 1.00 105.73 75 GLY B C 1
ATOM 4290 O O . GLY B 1 151 ? 30.302 -42.092 135.377 1.00 105.87 75 GLY B O 1
ATOM 4291 N N . ASN B 1 152 ? 28.740 -43.707 134.991 1.00 100.01 76 ASN B N 1
ATOM 4292 C CA . ASN B 1 152 ? 28.161 -43.115 133.786 1.00 98.81 76 ASN B CA 1
ATOM 4293 C C . ASN B 1 152 ? 27.368 -41.860 134.111 1.00 102.50 76 ASN B C 1
ATOM 4294 O O . ASN B 1 152 ? 27.085 -41.065 133.196 1.00 102.57 76 ASN B O 1
ATOM 4299 N N . LEU B 1 153 ? 27.029 -41.653 135.404 1.00 97.55 77 LEU B N 1
ATOM 4300 C CA . LEU B 1 153 ? 26.344 -40.441 135.845 1.00 96.67 77 LEU B CA 1
ATOM 4301 C C . LEU B 1 153 ? 27.288 -39.231 135.744 1.00 99.03 77 LEU B C 1
ATOM 4302 O O . LEU B 1 153 ? 26.843 -38.112 135.486 1.00 97.83 77 LEU B O 1
ATOM 4307 N N . PHE B 1 154 ? 28.594 -39.455 135.914 1.00 94.95 78 PHE B N 1
ATOM 4308 C CA . PHE B 1 154 ? 29.552 -38.368 135.804 1.00 94.45 78 PHE B CA 1
ATOM 4309 C C . PHE B 1 154 ? 29.727 -37.920 134.347 1.00 94.90 78 PHE B C 1
ATOM 4310 O O . PHE B 1 154 ? 30.053 -36.752 134.102 1.00 93.42 78 PHE B O 1
ATOM 4318 N N . LEU B 1 155 ? 29.491 -38.823 133.378 1.00 88.00 79 LEU B N 1
ATOM 4319 C CA . LEU B 1 155 ? 29.587 -38.394 131.991 1.00 86.44 79 LEU B CA 1
ATOM 4320 C C . LEU B 1 155 ? 28.367 -37.567 131.612 1.00 92.42 79 LEU B C 1
ATOM 4321 O O . LEU B 1 155 ? 28.514 -36.647 130.811 1.00 93.60 79 LEU B O 1
ATOM 4326 N N . VAL B 1 156 ? 27.178 -37.851 132.218 1.00 88.71 80 VAL B N 1
ATOM 4327 C CA . VAL B 1 156 ? 25.946 -37.082 131.978 1.00 88.31 80 VAL B CA 1
ATOM 4328 C C . VAL B 1 156 ? 26.055 -35.754 132.715 1.00 93.73 80 VAL B C 1
ATOM 4329 O O . VAL B 1 156 ? 25.523 -34.739 132.241 1.00 93.99 80 VAL B O 1
ATOM 4333 N N . SER B 1 157 ? 26.723 -35.755 133.882 1.00 90.48 81 SER B N 1
ATOM 4334 C CA . SER B 1 157 ? 26.897 -34.513 134.643 1.00 89.92 81 SER B CA 1
ATOM 4335 C C . SER B 1 157 ? 27.752 -33.514 133.851 1.00 96.88 81 SER B C 1
ATOM 4336 O O . SER B 1 157 ? 27.382 -32.335 133.743 1.00 99.46 81 SER B O 1
ATOM 4339 N N . LEU B 1 158 ? 28.866 -33.990 133.259 1.00 90.43 82 LEU B N 1
ATOM 4340 C CA . LEU B 1 158 ? 29.747 -33.127 132.482 1.00 88.54 82 LEU B CA 1
ATOM 4341 C C . LEU B 1 158 ? 29.128 -32.792 131.144 1.00 89.94 82 LEU B C 1
ATOM 4342 O O . LEU B 1 158 ? 29.377 -31.701 130.639 1.00 89.90 82 LEU B O 1
ATOM 4347 N N . ALA B 1 159 ? 28.342 -33.720 130.551 1.00 83.77 83 ALA B N 1
ATOM 4348 C CA . ALA B 1 159 ? 27.702 -33.459 129.263 1.00 82.71 83 ALA B CA 1
ATOM 4349 C C . ALA B 1 159 ? 26.756 -32.270 129.361 1.00 87.09 83 ALA B C 1
ATOM 4350 O O . ALA B 1 159 ? 26.755 -31.404 128.480 1.00 85.40 83 ALA B O 1
ATOM 4352 N N . LEU B 1 160 ? 25.988 -32.199 130.459 1.00 84.08 84 LEU B N 1
ATOM 4353 C CA . LEU B 1 160 ? 25.060 -31.094 130.657 1.00 83.73 84 LEU B CA 1
ATOM 4354 C C . LEU B 1 160 ? 25.813 -29.797 130.964 1.00 91.30 84 LEU B C 1
ATOM 4355 O O . LEU B 1 160 ? 25.409 -28.735 130.476 1.00 91.30 84 LEU B O 1
ATOM 4360 N N . ALA B 1 161 ? 26.927 -29.875 131.737 1.00 89.36 85 ALA B N 1
ATOM 4361 C CA . ALA B 1 161 ? 27.730 -28.677 132.033 1.00 89.49 85 ALA B CA 1
ATOM 4362 C C . ALA B 1 161 ? 28.264 -28.084 130.731 1.00 94.96 85 ALA B C 1
ATOM 4363 O O . ALA B 1 161 ? 28.168 -26.878 130.511 1.00 94.57 85 ALA B O 1
ATOM 4365 N N . ASN B 1 162 ? 28.771 -28.941 129.840 1.00 92.62 86 ASN B N 1
ATOM 4366 C CA . ASN B 1 162 ? 29.223 -28.489 128.535 1.00 92.67 86 ASN B CA 1
ATOM 4367 C C . ASN B 1 162 ? 28.036 -27.984 127.739 1.00 97.39 86 ASN B C 1
ATOM 4368 O O . ASN B 1 162 ? 28.116 -26.911 127.169 1.00 97.96 86 ASN B O 1
ATOM 4373 N N . LEU B 1 163 ? 26.924 -28.722 127.741 1.00 92.86 87 LEU B N 1
ATOM 4374 C CA . LEU B 1 163 ? 25.771 -28.426 126.905 1.00 91.92 87 LEU B CA 1
ATOM 4375 C C . LEU B 1 163 ? 25.087 -27.102 127.185 1.00 97.14 87 LEU B C 1
ATOM 4376 O O . LEU B 1 163 ? 24.882 -26.321 126.261 1.00 96.64 87 LEU B O 1
ATOM 4381 N N . VAL B 1 164 ? 24.699 -26.866 128.439 1.00 96.06 88 VAL B N 1
ATOM 4382 C CA . VAL B 1 164 ? 23.891 -25.717 128.845 1.00 97.58 88 VAL B CA 1
ATOM 4383 C C . VAL B 1 164 ? 24.459 -24.377 128.343 1.00 103.26 88 VAL B C 1
ATOM 4384 O O . VAL B 1 164 ? 23.696 -23.489 127.937 1.00 102.55 88 VAL B O 1
ATOM 4388 N N . VAL B 1 165 ? 25.790 -24.248 128.340 1.00 99.50 89 VAL B N 1
ATOM 4389 C CA . VAL B 1 165 ? 26.453 -23.025 127.934 1.00 97.24 89 VAL B CA 1
ATOM 4390 C C . VAL B 1 165 ? 26.270 -22.796 126.408 1.00 98.78 89 VAL B C 1
ATOM 4391 O O . VAL B 1 165 ? 26.167 -21.657 125.977 1.00 99.16 89 VAL B O 1
ATOM 4395 N N . ALA B 1 166 ? 26.154 -23.855 125.614 1.00 94.15 90 ALA B N 1
ATOM 4396 C CA . ALA B 1 166 ? 25.944 -23.717 124.173 1.00 94.27 90 ALA B CA 1
ATOM 4397 C C . ALA B 1 166 ? 24.519 -23.294 123.847 1.00 100.45 90 ALA B C 1
ATOM 4398 O O . ALA B 1 166 ? 24.269 -22.840 122.734 1.00 99.79 90 ALA B O 1
ATOM 4400 N N . PHE B 1 167 ? 23.589 -23.432 124.809 1.00 99.23 91 PHE B N 1
ATOM 4401 C CA . PHE B 1 167 ? 22.181 -23.104 124.592 1.00 99.66 91 PHE B CA 1
ATOM 4402 C C . PHE B 1 167 ? 21.778 -21.703 125.071 1.00 105.62 91 PHE B C 1
ATOM 4403 O O . PHE B 1 167 ? 20.700 -21.237 124.690 1.00 106.69 91 PHE B O 1
ATOM 4411 N N . TYR B 1 168 ? 22.606 -21.022 125.882 1.00 100.92 92 TYR B N 1
ATOM 4412 C CA . TYR B 1 168 ? 22.195 -19.710 126.349 1.00 99.45 92 TYR B CA 1
ATOM 4413 C C . TYR B 1 168 ? 23.309 -18.659 126.173 1.00 98.48 92 TYR B C 1
ATOM 4414 O O . TYR B 1 168 ? 23.123 -17.782 125.340 1.00 98.96 92 TYR B O 1
ATOM 4423 N N . PRO B 1 169 ? 24.460 -18.687 126.874 1.00 91.26 93 PRO B N 1
ATOM 4424 C CA . PRO B 1 169 ? 25.418 -17.593 126.698 1.00 89.89 93 PRO B CA 1
ATOM 4425 C C . PRO B 1 169 ? 26.136 -17.559 125.334 1.00 96.02 93 PRO B C 1
ATOM 4426 O O . PRO B 1 169 ? 26.281 -16.461 124.775 1.00 97.88 93 PRO B O 1
ATOM 4430 N N . TYR B 1 170 ? 26.569 -18.707 124.779 1.00 89.86 94 TYR B N 1
ATOM 4431 C CA . TYR B 1 170 ? 27.280 -18.704 123.493 1.00 87.96 94 TYR B CA 1
ATOM 4432 C C . TYR B 1 170 ? 26.454 -18.074 122.373 1.00 93.13 94 TYR B C 1
ATOM 4433 O O . TYR B 1 170 ? 26.995 -17.186 121.715 1.00 95.73 94 TYR B O 1
ATOM 4442 N N . PRO B 1 171 ? 25.160 -18.411 122.156 1.00 88.27 95 PRO B N 1
ATOM 4443 C CA . PRO B 1 171 ? 24.408 -17.735 121.088 1.00 87.72 95 PRO B CA 1
ATOM 4444 C C . PRO B 1 171 ? 24.300 -16.235 121.280 1.00 96.02 95 PRO B C 1
ATOM 4445 O O . PRO B 1 171 ? 24.367 -15.499 120.294 1.00 96.41 95 PRO B O 1
ATOM 4449 N N . LEU B 1 172 ? 24.165 -15.755 122.523 1.00 95.06 96 LEU B N 1
ATOM 4450 C CA . LEU B 1 172 ? 24.037 -14.308 122.712 1.00 94.88 96 LEU B CA 1
ATOM 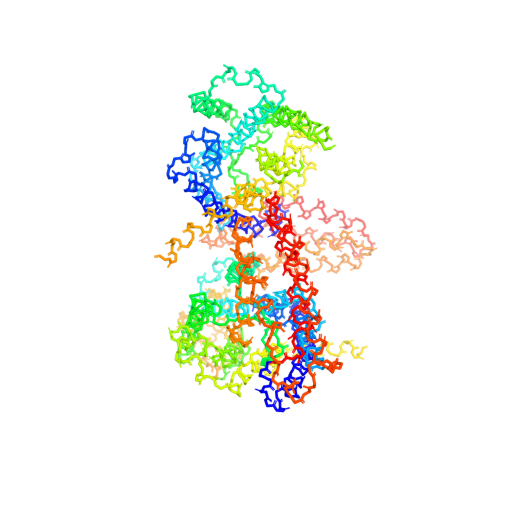4451 C C . LEU B 1 172 ? 25.359 -13.598 122.556 1.00 100.26 96 LEU B C 1
ATOM 4452 O O . LEU B 1 172 ? 25.327 -12.468 122.099 1.00 101.25 96 LEU B O 1
ATOM 4457 N N . ILE B 1 173 ? 26.520 -14.225 122.835 1.00 97.70 97 ILE B N 1
ATOM 4458 C CA . ILE B 1 173 ? 27.769 -13.480 122.567 1.00 98.57 97 ILE B CA 1
ATOM 4459 C C . ILE B 1 173 ? 27.933 -13.318 121.041 1.00 104.64 97 ILE B C 1
ATOM 4460 O O . ILE B 1 173 ? 28.462 -12.309 120.577 1.00 105.09 97 ILE B O 1
ATOM 4465 N N . LEU B 1 174 ? 27.455 -14.288 120.264 1.00 100.94 98 LEU B N 1
ATOM 4466 C CA . LEU B 1 174 ? 27.527 -14.182 118.813 1.00 99.54 98 LEU B CA 1
ATOM 4467 C C . LEU B 1 174 ? 26.656 -13.027 118.342 1.00 103.50 98 LEU B C 1
ATOM 4468 O O . LEU B 1 174 ? 27.058 -12.316 117.419 1.00 105.60 98 LEU B O 1
ATOM 4473 N N . VAL B 1 175 ? 25.529 -12.763 119.025 1.00 97.12 99 VAL B N 1
ATOM 4474 C CA . VAL B 1 175 ? 24.726 -11.590 118.677 1.00 96.11 99 VAL B CA 1
ATOM 4475 C C . VAL B 1 175 ? 25.479 -10.319 119.111 1.00 97.38 99 VAL B C 1
ATOM 4476 O O . VAL B 1 175 ? 25.372 -9.293 118.440 1.00 95.29 99 VAL B O 1
ATOM 4480 N N . ALA B 1 176 ? 26.272 -10.403 120.188 1.00 93.76 100 ALA B N 1
ATOM 4481 C CA . ALA B 1 176 ? 27.038 -9.261 120.670 1.00 93.42 100 ALA B CA 1
ATOM 4482 C C . ALA B 1 176 ? 28.206 -8.910 119.737 1.00 98.31 100 ALA B C 1
ATOM 4483 O O . ALA B 1 176 ? 28.637 -7.762 119.727 1.00 98.54 100 ALA B O 1
ATOM 4485 N N . ILE B 1 177 ? 28.706 -9.863 118.943 1.00 95.63 101 ILE B N 1
ATOM 4486 C CA . ILE B 1 177 ? 29.781 -9.567 117.991 1.00 95.74 101 ILE B CA 1
ATOM 4487 C C . ILE B 1 177 ? 29.182 -8.872 116.765 1.00 103.85 101 ILE B C 1
ATOM 4488 O O . ILE B 1 177 ? 29.673 -7.814 116.352 1.00 103.11 101 ILE B O 1
ATOM 4493 N N . PHE B 1 178 ? 28.114 -9.458 116.199 1.00 103.92 102 PHE B N 1
ATOM 4494 C CA . PHE B 1 178 ? 27.471 -8.941 114.998 1.00 105.96 102 PHE B CA 1
ATOM 4495 C C . PHE B 1 178 ? 26.752 -7.612 115.237 1.00 116.93 102 PHE B C 1
ATOM 4496 O O . PHE B 1 178 ? 26.506 -6.896 114.264 1.00 116.89 102 PHE B O 1
ATOM 4504 N N . TYR B 1 179 ? 26.442 -7.270 116.515 1.00 118.25 103 TYR B N 1
ATOM 4505 C CA . TYR B 1 179 ? 25.799 -6.000 116.880 1.00 119.96 103 TYR B CA 1
ATOM 4506 C C . TYR B 1 179 ? 26.789 -5.023 117.516 1.00 122.24 103 TYR B C 1
ATOM 4507 O O . TYR B 1 179 ? 26.421 -3.865 117.745 1.00 121.68 103 TYR B O 1
ATOM 4516 N N . ASP B 1 180 ? 28.036 -5.480 117.796 1.00 117.54 104 ASP B N 1
ATOM 4517 C CA . ASP B 1 180 ? 29.116 -4.693 118.402 1.00 116.84 104 ASP B CA 1
ATOM 4518 C C . ASP B 1 180 ? 28.626 -4.008 119.681 1.00 122.80 104 ASP B C 1
ATOM 4519 O O . ASP B 1 180 ? 28.349 -2.803 119.695 1.00 121.84 104 ASP B O 1
ATOM 4524 N N . GLY B 1 181 ? 28.505 -4.811 120.730 1.00 121.94 105 GLY B N 1
ATOM 4525 C CA . GLY B 1 181 ? 27.984 -4.407 122.027 1.00 122.71 105 GLY B CA 1
ATOM 4526 C C . GLY B 1 181 ? 26.862 -5.329 122.450 1.00 127.90 105 GLY B C 1
ATOM 4527 O O . GLY B 1 181 ? 26.169 -5.899 121.599 1.00 125.32 105 GLY B O 1
ATOM 4528 N N . TRP B 1 182 ? 26.671 -5.472 123.768 1.00 128.32 106 TRP B N 1
ATOM 4529 C CA . TRP B 1 182 ? 25.663 -6.377 124.297 1.00 130.06 106 TRP B CA 1
ATOM 4530 C C . TRP B 1 182 ? 24.237 -5.919 123.936 1.00 132.73 106 TRP B C 1
ATOM 4531 O O . TRP B 1 182 ? 23.726 -4.936 124.471 1.00 131.81 106 TRP B O 1
ATOM 4542 N N . ALA B 1 183 ? 23.589 -6.710 123.070 1.00 129.64 107 ALA B N 1
ATOM 4543 C CA . ALA B 1 183 ? 22.274 -6.463 122.486 1.00 129.73 107 ALA B CA 1
ATOM 4544 C C . ALA B 1 183 ? 21.083 -6.910 123.341 1.00 134.80 107 ALA B C 1
ATOM 4545 O O . ALA B 1 183 ? 19.941 -6.707 122.919 1.00 134.67 107 ALA B O 1
ATOM 4547 N N . PHE B 1 184 ? 21.313 -7.517 124.503 1.00 131.83 108 PHE B N 1
ATOM 4548 C CA . PHE B 1 184 ? 20.225 -7.979 125.377 1.00 131.51 108 PHE B CA 1
ATOM 4549 C C . PHE B 1 184 ? 20.235 -7.196 126.684 1.00 134.26 108 PHE B C 1
ATOM 4550 O O . PHE B 1 184 ? 21.114 -6.349 126.896 1.00 135.34 108 PHE B O 1
ATOM 4558 N N . GLY B 1 185 ? 19.246 -7.442 127.534 1.00 127.59 109 GLY B N 1
ATOM 4559 C CA . GLY B 1 185 ? 19.117 -6.679 128.767 1.00 126.53 109 GLY B CA 1
ATOM 4560 C C . GLY B 1 185 ? 20.231 -6.887 129.762 1.00 128.15 109 GLY B C 1
ATOM 4561 O O . GLY B 1 185 ? 21.098 -7.743 129.575 1.00 127.24 109 GLY B O 1
ATOM 4562 N N . GLU B 1 186 ? 20.200 -6.106 130.840 1.00 123.72 110 GLU B N 1
ATOM 4563 C CA . GLU B 1 186 ? 21.138 -6.279 131.943 1.00 123.14 110 GLU B CA 1
ATOM 4564 C C . GLU B 1 186 ? 20.750 -7.554 132.724 1.00 124.15 110 GLU B C 1
ATOM 4565 O O . GLU B 1 186 ? 21.571 -8.099 133.473 1.00 121.87 110 GLU B O 1
ATOM 4571 N N . GLU B 1 187 ? 19.500 -8.033 132.518 1.00 120.75 111 GLU B N 1
ATOM 4572 C CA . GLU B 1 187 ? 19.002 -9.277 133.110 1.00 121.10 111 GLU B CA 1
ATOM 4573 C C . GLU B 1 187 ? 19.801 -10.448 132.528 1.00 120.95 111 GLU B C 1
ATOM 4574 O O . GLU B 1 187 ? 20.484 -11.175 133.258 1.00 120.06 111 GLU B O 1
ATOM 4580 N N . HIS B 1 188 ? 19.758 -10.580 131.189 1.00 113.55 112 HIS B N 1
ATOM 4581 C CA . HIS B 1 188 ? 20.455 -11.616 130.450 1.00 110.66 112 HIS B CA 1
ATOM 4582 C C . HIS B 1 188 ? 21.962 -11.474 130.537 1.00 110.76 112 HIS B C 1
ATOM 4583 O O . HIS B 1 188 ? 22.646 -12.401 130.154 1.00 110.35 112 HIS B O 1
ATOM 4590 N N . CYS B 1 189 ? 22.487 -10.347 131.039 1.00 107.08 113 CYS B N 1
ATOM 4591 C CA . CYS B 1 189 ? 23.932 -10.122 131.152 1.00 107.43 113 CYS B CA 1
ATOM 4592 C C . CYS B 1 189 ? 24.507 -10.951 132.282 1.00 110.01 113 CYS B C 1
ATOM 4593 O O . CYS B 1 189 ? 25.330 -11.841 132.047 1.00 108.77 113 CYS B O 1
ATOM 4596 N N . LYS B 1 190 ? 24.044 -10.683 133.506 1.00 106.85 114 LYS B N 1
ATOM 4597 C CA . LYS B 1 190 ? 24.511 -11.377 134.702 1.00 106.64 114 LYS B CA 1
ATOM 4598 C C . LYS B 1 190 ? 24.076 -12.851 134.709 1.00 108.82 114 LYS B C 1
ATOM 4599 O O . LYS B 1 190 ? 24.771 -13.685 135.297 1.00 107.92 114 LYS B O 1
ATOM 4601 N N . ALA B 1 191 ? 22.949 -13.176 134.035 1.00 103.91 115 ALA B N 1
ATOM 4602 C CA . ALA B 1 191 ? 22.451 -14.551 133.940 1.00 102.29 115 ALA B CA 1
ATOM 4603 C C . ALA B 1 191 ? 23.319 -15.392 133.000 1.00 106.92 115 ALA B C 1
ATOM 4604 O O . ALA B 1 191 ? 23.606 -16.546 133.319 1.00 106.72 115 ALA B O 1
ATOM 4606 N N . SER B 1 192 ? 23.755 -14.820 131.850 1.00 103.37 116 SER B N 1
ATOM 4607 C CA . SER B 1 192 ? 24.661 -15.519 130.948 1.00 102.18 116 SER B CA 1
ATOM 4608 C C . SER B 1 192 ? 26.003 -15.692 131.627 1.00 101.69 116 SER B C 1
ATOM 4609 O O . SER B 1 192 ? 26.566 -16.777 131.602 1.00 99.29 116 SER B O 1
ATOM 4612 N N . ALA B 1 193 ? 26.475 -14.662 132.297 1.00 99.32 117 ALA B N 1
ATOM 4613 C CA . ALA B 1 193 ? 27.730 -14.737 133.036 1.00 100.87 117 ALA B CA 1
ATOM 4614 C C . ALA B 1 193 ? 27.667 -15.775 134.169 1.00 104.72 117 ALA B C 1
ATOM 4615 O O . ALA B 1 193 ? 28.695 -16.351 134.525 1.00 104.62 117 ALA B O 1
ATOM 4617 N N . PHE B 1 194 ? 26.473 -16.022 134.727 1.00 100.78 118 PHE B N 1
ATOM 4618 C CA . PHE B 1 194 ? 26.323 -16.992 135.803 1.00 100.29 118 PHE B CA 1
ATOM 4619 C C . PHE B 1 194 ? 26.374 -18.428 135.294 1.00 102.82 118 PHE B C 1
ATOM 4620 O O . PHE B 1 194 ? 27.094 -19.247 135.865 1.00 103.03 118 PHE B O 1
ATOM 4628 N N . VAL B 1 195 ? 25.606 -18.766 134.257 1.00 98.19 119 VAL B N 1
ATOM 4629 C CA . VAL B 1 195 ? 25.575 -20.146 133.758 1.00 97.38 119 VAL B CA 1
ATOM 4630 C C . VAL B 1 195 ? 26.979 -20.584 133.290 1.00 99.16 119 VAL B C 1
ATOM 4631 O O . VAL B 1 195 ? 27.342 -21.743 133.468 1.00 98.35 119 VAL B O 1
ATOM 4635 N N . MET B 1 196 ? 27.778 -19.666 132.751 1.00 95.42 120 MET B N 1
ATOM 4636 C CA . MET B 1 196 ? 29.157 -19.990 132.369 1.00 95.70 120 MET B CA 1
ATOM 4637 C C . MET B 1 196 ? 30.014 -20.267 133.611 1.00 100.18 120 MET B C 1
ATOM 4638 O O . MET B 1 196 ? 30.907 -21.114 133.566 1.00 100.36 120 MET B O 1
ATOM 4643 N N . GLY B 1 197 ? 29.732 -19.564 134.702 1.00 95.67 121 GLY B N 1
ATOM 4644 C CA . GLY B 1 197 ? 30.397 -19.843 135.961 1.00 95.15 121 GLY B CA 1
ATOM 4645 C C . GLY B 1 197 ? 30.015 -21.214 136.471 1.00 99.51 121 GLY B C 1
ATOM 4646 O O . GLY B 1 197 ? 30.863 -21.938 136.995 1.00 98.44 121 GLY B O 1
ATOM 4647 N N . LEU B 1 198 ? 28.734 -21.592 136.309 1.00 98.01 122 LEU B N 1
ATOM 4648 C CA . LEU B 1 198 ? 28.277 -22.923 136.712 1.00 98.88 122 LEU B CA 1
ATOM 4649 C C . LEU B 1 198 ? 29.035 -24.003 135.941 1.00 100.94 122 LEU B C 1
ATOM 4650 O O . LEU B 1 198 ? 29.543 -24.939 136.550 1.00 98.49 122 LEU B O 1
ATOM 4655 N N . SER B 1 199 ? 29.117 -23.858 134.600 1.00 98.15 123 SER B N 1
ATOM 4656 C CA . SER B 1 199 ? 29.778 -24.832 133.757 1.00 98.96 123 SER B CA 1
ATOM 4657 C C . SER B 1 199 ? 31.265 -24.954 134.088 1.00 104.24 123 SER B C 1
ATOM 4658 O O . SER B 1 199 ? 31.734 -26.042 134.410 1.00 105.30 123 SER B O 1
ATOM 4661 N N . VAL B 1 200 ? 31.992 -23.856 134.030 1.00 100.75 124 VAL B N 1
ATOM 4662 C CA . VAL B 1 200 ? 33.435 -23.864 134.245 1.00 100.59 124 VAL B CA 1
ATOM 4663 C C . VAL B 1 200 ? 33.791 -24.338 135.679 1.00 104.94 124 VAL B C 1
ATOM 4664 O O . VAL B 1 200 ? 34.724 -25.124 135.836 1.00 104.11 124 VAL B O 1
ATOM 4668 N N . ILE B 1 201 ? 33.048 -23.883 136.702 1.00 101.91 125 ILE B N 1
ATOM 4669 C CA . ILE B 1 201 ? 33.332 -24.265 138.084 1.00 101.62 125 ILE B CA 1
ATOM 4670 C C . ILE B 1 201 ? 32.831 -25.682 138.344 1.00 104.30 125 ILE B C 1
ATOM 4671 O O . ILE B 1 201 ? 33.578 -26.500 138.895 1.00 103.72 125 ILE B O 1
ATOM 4676 N N . GLY B 1 202 ? 31.597 -25.961 137.941 1.00 100.60 126 GLY B N 1
ATOM 4677 C CA . GLY B 1 202 ? 30.988 -27.273 138.131 1.00 100.28 126 GLY B CA 1
ATOM 4678 C C . GLY B 1 202 ? 31.778 -28.377 137.475 1.00 105.58 126 GLY B C 1
ATOM 4679 O O . GLY B 1 202 ? 31.831 -29.490 138.004 1.00 106.36 126 GLY B O 1
ATOM 4680 N N . SER B 1 203 ? 32.440 -28.069 136.342 1.00 101.88 127 SER B N 1
ATOM 4681 C CA . SER B 1 203 ? 33.230 -29.057 135.631 1.00 101.33 127 SER B CA 1
ATOM 4682 C C . SER B 1 203 ? 34.453 -29.485 136.425 1.00 105.67 127 SER B C 1
ATOM 4683 O O . SER B 1 203 ? 34.690 -30.684 136.498 1.00 105.56 127 SER B O 1
ATOM 4686 N N . VAL B 1 204 ? 35.204 -28.556 137.059 1.00 101.98 128 VAL B N 1
ATOM 4687 C CA . VAL B 1 204 ? 36.378 -29.010 137.808 1.00 101.61 128 VAL B CA 1
ATOM 4688 C C . VAL B 1 204 ? 35.980 -29.852 138.989 1.00 106.25 128 VAL B C 1
ATOM 4689 O O . VAL B 1 204 ? 36.705 -30.781 139.319 1.00 106.60 128 VAL B O 1
ATOM 4693 N N . TRP B 1 205 ? 34.840 -29.565 139.621 1.00 102.78 129 TRP B N 1
ATOM 4694 C CA . TRP B 1 205 ? 34.481 -30.378 140.766 1.00 103.29 129 TRP B CA 1
ATOM 4695 C C . TRP B 1 205 ? 34.017 -31.771 140.325 1.00 107.23 129 TRP B C 1
ATOM 4696 O O . TRP B 1 205 ? 34.284 -32.738 141.040 1.00 108.66 129 TRP B O 1
ATOM 4707 N N . ASN B 1 206 ? 33.434 -31.927 139.139 1.00 99.87 130 ASN B N 1
ATOM 4708 C CA . ASN B 1 206 ? 33.125 -33.284 138.720 1.00 97.61 130 ASN B CA 1
ATOM 4709 C C . ASN B 1 206 ? 34.417 -33.963 138.363 1.00 100.88 130 ASN B C 1
ATOM 4710 O O . ASN B 1 206 ? 34.663 -35.070 138.835 1.00 100.05 130 ASN B O 1
ATOM 4715 N N . ILE B 1 207 ? 35.288 -33.266 137.594 1.00 99.15 131 ILE B N 1
ATOM 4716 C CA . ILE B 1 207 ? 36.606 -33.789 137.190 1.00 99.38 131 ILE B CA 1
ATOM 4717 C C . ILE B 1 207 ? 37.418 -34.201 138.451 1.00 106.08 131 ILE B C 1
ATOM 4718 O O . ILE B 1 207 ? 38.089 -35.242 138.428 1.00 106.39 131 ILE B O 1
ATOM 4723 N N . THR B 1 208 ? 37.306 -33.441 139.556 1.00 102.38 132 THR B N 1
ATOM 4724 C CA . THR B 1 208 ? 38.009 -33.809 140.785 1.00 102.19 132 THR B CA 1
ATOM 4725 C C . THR B 1 208 ? 37.389 -35.030 141.435 1.00 104.48 132 THR B C 1
ATOM 4726 O O . THR B 1 208 ? 38.109 -35.999 141.695 1.00 104.10 132 THR B O 1
ATOM 4730 N N . ALA B 1 209 ? 36.056 -35.013 141.658 1.00 99.69 133 ALA B N 1
ATOM 4731 C CA . ALA B 1 209 ? 35.343 -36.146 142.263 1.00 98.77 133 ALA B CA 1
ATOM 4732 C C . ALA B 1 209 ? 35.747 -37.456 141.586 1.00 105.43 133 ALA B C 1
ATOM 4733 O O . ALA B 1 209 ? 35.994 -38.457 142.264 1.00 105.33 133 ALA B O 1
ATOM 4735 N N . ILE B 1 210 ? 35.866 -37.430 140.246 1.00 102.71 134 ILE B N 1
ATOM 4736 C CA . ILE B 1 210 ? 36.260 -38.591 139.455 1.00 101.90 134 ILE B CA 1
ATOM 4737 C C . ILE B 1 210 ? 37.680 -39.022 139.839 1.00 105.35 134 ILE B C 1
ATOM 4738 O O . ILE B 1 210 ? 37.906 -40.197 140.105 1.00 102.34 134 ILE B O 1
ATOM 4743 N N . ALA B 1 211 ? 38.618 -38.064 139.903 1.00 104.94 135 ALA B N 1
ATOM 4744 C CA . ALA B 1 211 ? 40.016 -38.343 140.205 1.00 105.42 135 ALA B CA 1
ATOM 4745 C C . ALA B 1 211 ? 40.198 -38.993 141.561 1.00 111.02 135 ALA B C 1
ATOM 4746 O O . ALA B 1 211 ? 41.072 -39.844 141.692 1.00 110.57 135 ALA B O 1
ATOM 4748 N N . ILE B 1 212 ? 39.378 -38.628 142.550 1.00 108.59 136 ILE B N 1
ATOM 4749 C CA . ILE B 1 212 ? 39.454 -39.233 143.884 1.00 109.32 136 ILE B CA 1
ATOM 4750 C C . ILE B 1 212 ? 38.856 -40.651 143.838 1.00 116.40 136 ILE B C 1
ATOM 4751 O O . ILE B 1 212 ? 39.437 -41.587 144.398 1.00 116.46 136 ILE B O 1
ATOM 4756 N N . ASP B 1 213 ? 37.694 -40.802 143.170 1.00 114.18 137 ASP B N 1
ATOM 4757 C CA . ASP B 1 213 ? 37.020 -42.089 143.035 1.00 114.22 137 ASP B CA 1
ATOM 4758 C C . ASP B 1 213 ? 37.941 -43.090 142.351 1.00 120.38 137 ASP B C 1
ATOM 4759 O O . ASP B 1 213 ? 38.149 -44.180 142.876 1.00 120.42 137 ASP B O 1
ATOM 4764 N N . ARG B 1 214 ? 38.522 -42.699 141.206 1.00 118.72 138 ARG B N 1
ATOM 4765 C CA . ARG B 1 214 ? 39.427 -43.547 140.449 1.00 119.86 138 ARG B CA 1
ATOM 4766 C C . ARG B 1 214 ? 40.775 -43.734 141.155 1.00 130.36 138 ARG B C 1
ATOM 4767 O O . ARG B 1 214 ? 41.493 -44.681 140.839 1.00 130.04 138 ARG B O 1
ATOM 4775 N N . TYR B 1 215 ? 41.107 -42.861 142.123 1.00 131.46 139 TYR B N 1
ATOM 4776 C CA . TYR B 1 215 ? 42.315 -43.025 142.931 1.00 133.19 139 TYR B CA 1
ATOM 4777 C C . TYR B 1 215 ? 42.109 -44.128 143.973 1.00 137.91 139 TYR B C 1
ATOM 4778 O O . TYR B 1 215 ? 42.981 -44.980 144.147 1.00 137.54 139 TYR B O 1
ATOM 4787 N N . LEU B 1 216 ? 40.974 -44.101 144.677 1.00 135.12 140 LEU B N 1
ATOM 4788 C CA . LEU B 1 216 ? 40.701 -45.103 145.694 1.00 135.74 140 LEU B CA 1
ATOM 4789 C C . LEU B 1 216 ? 40.430 -46.472 145.065 1.00 142.72 140 LEU B C 1
ATOM 4790 O O . LEU B 1 216 ? 40.898 -47.481 145.587 1.00 143.50 140 LEU B O 1
ATOM 4795 N N . TYR B 1 217 ? 39.711 -46.512 143.936 1.00 140.56 141 TYR B N 1
ATOM 4796 C CA . TYR B 1 217 ? 39.363 -47.764 143.257 1.00 141.18 141 TYR B CA 1
ATOM 4797 C C . TYR B 1 217 ? 40.593 -48.537 142.791 1.00 146.96 141 TYR B C 1
ATOM 4798 O O . TYR B 1 217 ? 40.574 -49.762 142.795 1.00 146.59 141 TYR B O 1
ATOM 4807 N N . ILE B 1 218 ? 41.651 -47.831 142.388 1.00 145.24 142 ILE B N 1
ATOM 4808 C CA . ILE B 1 218 ? 42.857 -48.456 141.861 1.00 145.43 142 ILE B CA 1
ATOM 4809 C C . ILE B 1 218 ? 43.914 -48.647 142.951 1.00 150.07 142 ILE B C 1
ATOM 4810 O O . ILE B 1 218 ? 44.536 -49.708 142.992 1.00 149.57 142 ILE B O 1
ATOM 4815 N N . CYS B 1 219 ? 44.117 -47.651 143.819 1.00 147.62 143 CYS B N 1
ATOM 4816 C CA . CYS B 1 219 ? 45.181 -47.708 144.815 1.00 148.44 143 CYS B CA 1
ATOM 4817 C C . CYS B 1 219 ? 44.781 -48.377 146.119 1.00 154.37 143 CYS B C 1
ATOM 4818 O O . CYS B 1 219 ? 45.635 -49.027 146.722 1.00 154.65 143 CYS B O 1
ATOM 4821 N N . HIS B 1 220 ? 43.545 -48.197 146.591 1.00 151.78 144 HIS B N 1
ATOM 4822 C CA . HIS B 1 220 ? 43.099 -48.811 147.850 1.00 151.84 144 HIS B CA 1
ATOM 4823 C C . HIS B 1 220 ? 41.804 -49.566 147.589 1.00 154.38 144 HIS B C 1
ATOM 4824 O O . HIS B 1 220 ? 40.782 -49.306 148.236 1.00 153.19 144 HIS B O 1
ATOM 4831 N N . SER B 1 221 ? 41.848 -50.491 146.606 1.00 150.61 145 SER B N 1
ATOM 4832 C CA . SER B 1 221 ? 40.678 -51.240 146.158 1.00 150.39 145 SER B CA 1
ATOM 4833 C C . SER B 1 221 ? 40.081 -52.088 147.267 1.00 154.65 145 SER B C 1
ATOM 4834 O O . SER B 1 221 ? 38.873 -52.329 147.240 1.00 153.78 145 SER B O 1
ATOM 4837 N N . MET B 1 222 ? 40.898 -52.507 148.261 1.00 151.95 146 MET B N 1
ATOM 4838 C CA . MET B 1 222 ? 40.383 -53.260 149.407 1.00 152.02 146 MET B CA 1
ATOM 4839 C C . MET B 1 222 ? 39.357 -52.402 150.156 1.00 156.19 146 MET B C 1
ATOM 4840 O O . MET B 1 222 ? 38.190 -52.801 150.281 1.00 155.99 146 MET B O 1
ATOM 4842 N N . ALA B 1 223 ? 39.781 -51.195 150.588 1.00 152.17 147 ALA B N 1
ATOM 4843 C CA . ALA B 1 223 ? 38.929 -50.246 151.307 1.00 150.98 147 ALA B CA 1
ATOM 4844 C C . ALA B 1 223 ? 37.831 -49.687 150.407 1.00 150.78 147 ALA B C 1
ATOM 4845 O O . ALA B 1 223 ? 36.748 -49.365 150.897 1.00 150.31 147 ALA B O 1
ATOM 4847 N N . TYR B 1 224 ? 38.098 -49.547 149.099 1.00 144.40 148 TYR B N 1
ATOM 4848 C CA . TYR B 1 224 ? 37.121 -48.992 148.170 1.00 143.24 148 TYR B CA 1
ATOM 4849 C C . TYR B 1 224 ? 35.924 -49.924 147.983 1.00 148.30 148 TYR B C 1
ATOM 4850 O O . TYR B 1 224 ? 34.799 -49.437 147.891 1.00 147.92 148 TYR B O 1
ATOM 4859 N N . HIS B 1 225 ? 36.155 -51.244 147.900 1.00 146.22 149 HIS B N 1
ATOM 4860 C CA . HIS B 1 225 ? 35.064 -52.193 147.723 1.00 146.98 149 HIS B CA 1
ATOM 4861 C C . HIS B 1 225 ? 34.241 -52.337 148.995 1.00 150.15 149 HIS B C 1
ATOM 4862 O O . HIS B 1 225 ? 33.048 -52.639 148.914 1.00 149.68 149 HIS B O 1
ATOM 4869 N N . ARG B 1 226 ? 34.848 -52.063 150.157 1.00 146.40 150 ARG B N 1
ATOM 4870 C CA . ARG B 1 226 ? 34.157 -52.100 151.446 1.00 146.46 150 ARG B CA 1
ATOM 4871 C C . ARG B 1 226 ? 33.058 -51.009 151.513 1.00 150.39 150 ARG B C 1
ATOM 4872 O O . ARG B 1 226 ? 32.015 -51.225 152.138 1.00 149.72 150 ARG B O 1
ATOM 4880 N N . ILE B 1 227 ? 33.285 -49.876 150.835 1.00 146.69 151 ILE B N 1
ATOM 4881 C CA . ILE B 1 227 ? 32.344 -48.770 150.823 1.00 146.00 151 ILE B CA 1
ATOM 4882 C C . ILE B 1 227 ? 31.457 -48.828 149.572 1.00 151.20 151 ILE B C 1
ATOM 4883 O O . ILE B 1 227 ? 31.958 -48.991 148.461 1.00 149.84 151 ILE B O 1
ATOM 4888 N N . TYR B 1 228 ? 30.128 -48.686 149.774 1.00 149.55 152 TYR B N 1
ATOM 4889 C CA . TYR B 1 228 ? 29.095 -48.745 148.726 1.00 149.48 152 TYR B CA 1
ATOM 4890 C C . TYR B 1 228 ? 29.275 -47.622 147.735 1.00 150.44 152 TYR B C 1
ATOM 4891 O O . TYR B 1 228 ? 30.168 -46.796 147.922 1.00 150.67 152 TYR B O 1
ATOM 4900 N N . ARG B 1 229 ? 28.439 -47.563 146.682 1.00 144.42 153 ARG B N 1
ATOM 4901 C CA . ARG B 1 229 ? 28.538 -46.434 145.748 1.00 143.39 153 ARG B CA 1
ATOM 4902 C C . ARG B 1 229 ? 27.302 -46.219 144.893 1.00 144.13 153 ARG B C 1
ATOM 4903 O O . ARG B 1 229 ? 27.105 -45.094 144.432 1.00 144.23 153 ARG B O 1
ATOM 4908 N N . ARG B 1 230 ? 26.501 -47.264 144.643 1.00 136.61 154 ARG B N 1
ATOM 4909 C CA . ARG B 1 230 ? 25.356 -47.163 143.741 1.00 134.50 154 ARG B CA 1
ATOM 4910 C C . ARG B 1 230 ? 24.504 -45.913 144.015 1.00 133.07 154 ARG B C 1
ATOM 4911 O O . ARG B 1 230 ? 24.096 -45.231 143.070 1.00 132.03 154 ARG B O 1
ATOM 4913 N N . TRP B 1 231 ? 24.297 -45.585 145.296 1.00 125.86 155 TRP B N 1
ATOM 4914 C CA . TRP B 1 231 ? 23.525 -44.414 145.691 1.00 123.36 155 TRP B CA 1
ATOM 4915 C C . TRP B 1 231 ? 24.440 -43.275 146.142 1.00 121.13 155 TRP B C 1
ATOM 4916 O O . TRP B 1 231 ? 23.981 -42.137 146.221 1.00 120.61 155 TRP B O 1
ATOM 4927 N N . HIS B 1 232 ? 25.720 -43.558 146.413 1.00 113.71 156 HIS B N 1
ATOM 4928 C CA . HIS B 1 232 ? 26.663 -42.518 146.824 1.00 112.03 156 HIS B CA 1
ATOM 4929 C C . HIS B 1 232 ? 26.919 -41.523 145.690 1.00 113.35 156 HIS B C 1
ATOM 4930 O O . HIS B 1 232 ? 26.889 -40.317 145.912 1.00 114.40 156 HIS B O 1
ATOM 4937 N N . THR B 1 233 ? 27.092 -42.052 144.467 1.00 106.09 157 THR B N 1
ATOM 4938 C CA . THR B 1 233 ? 27.411 -41.296 143.272 1.00 103.82 157 THR B CA 1
ATOM 4939 C C . THR B 1 233 ? 26.326 -40.242 142.953 1.00 106.51 157 THR B C 1
ATOM 4940 O O . THR B 1 233 ? 26.699 -39.072 142.807 1.00 106.38 157 THR B O 1
ATOM 4944 N N . PRO B 1 234 ? 25.012 -40.570 142.855 1.00 101.65 158 PRO B N 1
ATOM 4945 C CA . PRO B 1 234 ? 24.027 -39.508 142.576 1.00 101.51 158 PRO B CA 1
ATOM 4946 C C . PRO B 1 234 ? 23.944 -38.466 143.707 1.00 106.98 158 PRO B C 1
ATOM 4947 O O . PRO B 1 234 ? 23.559 -37.317 143.460 1.00 105.60 158 PRO B O 1
ATOM 4951 N N . LEU B 1 235 ? 24.324 -38.856 144.943 1.00 104.63 159 LEU B N 1
ATOM 4952 C CA . LEU B 1 235 ? 24.365 -37.911 146.057 1.00 104.04 159 LEU B CA 1
ATOM 4953 C C . LEU B 1 235 ? 25.559 -36.976 145.876 1.00 109.83 159 LEU B C 1
ATOM 4954 O O . LEU B 1 235 ? 25.398 -35.762 146.019 1.00 111.60 159 LEU B O 1
ATOM 4959 N N . HIS B 1 236 ? 26.735 -37.518 145.526 1.00 105.20 160 HIS B N 1
ATOM 4960 C CA . HIS B 1 236 ? 27.911 -36.687 145.304 1.00 105.97 160 HIS B CA 1
ATOM 4961 C C . HIS B 1 236 ? 27.708 -35.697 144.164 1.00 106.03 160 HIS B C 1
ATOM 4962 O O . HIS B 1 236 ? 28.107 -34.550 144.306 1.00 104.21 160 HIS B O 1
ATOM 4969 N N . ILE B 1 237 ? 27.096 -36.126 143.044 1.00 102.68 161 ILE B N 1
ATOM 4970 C CA . ILE B 1 237 ? 26.859 -35.261 141.890 1.00 103.21 161 ILE B CA 1
ATOM 4971 C C . ILE B 1 237 ? 25.915 -34.132 142.298 1.00 107.41 161 ILE B C 1
ATOM 4972 O O . ILE B 1 237 ? 26.175 -32.960 141.989 1.00 107.75 161 ILE B O 1
ATOM 4977 N N . CYS B 1 238 ? 24.865 -34.470 143.029 1.00 103.29 162 CYS B N 1
ATOM 4978 C CA . CYS B 1 238 ? 23.928 -33.463 143.487 1.00 103.45 162 CYS B CA 1
ATOM 4979 C C . CYS B 1 238 ? 24.615 -32.442 144.421 1.00 104.00 162 CYS B C 1
ATOM 4980 O O . CYS B 1 238 ? 24.345 -31.229 144.357 1.00 101.26 162 CYS B O 1
ATOM 4983 N N . LEU B 1 239 ? 25.514 -32.933 145.269 1.00 100.14 163 LEU B N 1
ATOM 4984 C CA . LEU B 1 239 ? 26.175 -32.062 146.223 1.00 99.30 163 LEU B CA 1
ATOM 4985 C C . LEU B 1 239 ? 27.145 -31.091 145.560 1.00 103.37 163 LEU B C 1
ATOM 4986 O O . LEU B 1 239 ? 27.196 -29.937 145.968 1.00 103.42 163 LEU B O 1
ATOM 4991 N N . ILE B 1 240 ? 27.888 -31.530 144.532 1.00 100.68 164 ILE B N 1
ATOM 4992 C CA . ILE B 1 240 ? 28.856 -30.641 143.875 1.00 100.67 164 ILE B CA 1
ATOM 4993 C C . ILE B 1 240 ? 28.135 -29.498 143.163 1.00 104.34 164 ILE B C 1
ATOM 4994 O O . ILE B 1 240 ? 28.699 -28.413 143.102 1.00 103.16 164 ILE B O 1
ATOM 4999 N N . TRP B 1 241 ? 26.916 -29.727 142.623 1.00 101.60 165 TRP B N 1
ATOM 5000 C CA . TRP B 1 241 ? 26.204 -28.672 141.911 1.00 101.93 165 TRP B CA 1
ATOM 5001 C C . TRP B 1 241 ? 25.651 -27.613 142.855 1.00 105.93 165 TRP B C 1
ATOM 5002 O O . TRP B 1 241 ? 25.640 -26.428 142.502 1.00 107.47 165 TRP B O 1
ATOM 5013 N N . LEU B 1 242 ? 25.242 -28.011 144.065 1.00 99.99 166 LEU B N 1
ATOM 5014 C CA . LEU B 1 242 ? 24.782 -27.027 145.046 1.00 98.41 166 LEU B CA 1
ATOM 5015 C C . LEU B 1 242 ? 25.992 -26.306 145.632 1.00 104.03 166 LEU B C 1
ATOM 5016 O O . LEU B 1 242 ? 25.963 -25.084 145.786 1.00 103.26 166 LEU B O 1
ATOM 5021 N N . LEU B 1 243 ? 27.088 -27.053 145.877 1.00 103.05 167 LEU B N 1
ATOM 5022 C CA . LEU B 1 243 ? 28.367 -26.497 146.311 1.00 103.77 167 LEU B CA 1
ATOM 5023 C C . LEU B 1 243 ? 28.826 -25.404 145.341 1.00 107.33 167 LEU B C 1
ATOM 5024 O O . LEU B 1 243 ? 29.349 -24.380 145.775 1.00 107.24 167 LEU B O 1
ATOM 5026 N N . THR B 1 244 ? 28.634 -25.633 144.020 1.00 103.06 168 THR B N 1
ATOM 5027 C CA . THR B 1 244 ? 29.026 -24.714 142.946 1.00 102.42 168 THR B CA 1
ATOM 5028 C C . THR B 1 244 ? 28.209 -23.439 143.015 1.00 104.17 168 THR B C 1
ATOM 5029 O O . THR B 1 244 ? 28.794 -22.358 142.975 1.00 102.93 168 THR B O 1
ATOM 5033 N N . VAL B 1 245 ? 26.869 -23.561 143.106 1.00 99.61 169 VAL B N 1
ATOM 5034 C CA . VAL B 1 245 ? 25.967 -22.410 143.180 1.00 98.53 169 VAL B CA 1
ATOM 5035 C C . VAL B 1 245 ? 26.369 -21.519 144.354 1.00 101.43 169 VAL B C 1
ATOM 5036 O O . VAL B 1 245 ? 26.413 -20.300 144.216 1.00 100.20 169 VAL B O 1
ATOM 5040 N N . VAL B 1 246 ? 26.711 -22.130 145.479 1.00 98.79 170 VAL B N 1
ATOM 5041 C CA . VAL B 1 246 ? 27.145 -21.404 146.667 1.00 99.40 170 VAL B CA 1
ATOM 5042 C C . VAL B 1 246 ? 28.427 -20.597 146.379 1.00 105.14 170 VAL B C 1
ATOM 5043 O O . VAL B 1 246 ? 28.489 -19.416 146.707 1.00 104.61 170 VAL B O 1
ATOM 5047 N N . ALA B 1 247 ? 29.422 -21.219 145.745 1.00 104.19 171 ALA B N 1
ATOM 5048 C CA . ALA B 1 247 ? 30.707 -20.576 145.430 1.00 104.97 171 ALA B CA 1
ATOM 5049 C C . ALA B 1 247 ? 30.564 -19.375 144.474 1.00 108.91 171 ALA B C 1
ATOM 5050 O O . ALA B 1 247 ? 31.470 -18.533 144.391 1.00 108.13 171 ALA B O 1
ATOM 5052 N N . LEU B 1 248 ? 29.439 -19.314 143.753 1.00 105.73 172 LEU B N 1
ATOM 5053 C CA . LEU B 1 248 ? 29.175 -18.292 142.742 1.00 105.61 172 LEU B CA 1
ATOM 5054 C C . LEU B 1 248 ? 28.376 -17.099 143.268 1.00 109.86 172 LEU B C 1
ATOM 5055 O O . LEU B 1 248 ? 28.347 -16.059 142.610 1.00 108.42 172 LEU B O 1
ATOM 5060 N N . LEU B 1 249 ? 27.716 -17.244 144.432 1.00 106.54 173 LEU B N 1
ATOM 5061 C CA . LEU B 1 249 ? 26.869 -16.194 145.007 1.00 105.43 173 LEU B CA 1
ATOM 5062 C C . LEU B 1 249 ? 27.620 -14.897 145.375 1.00 109.97 173 LEU B C 1
ATOM 5063 O O . LEU B 1 249 ? 27.011 -13.844 145.187 1.00 109.05 173 LEU B O 1
ATOM 5068 N N . PRO B 1 250 ? 28.910 -14.895 145.836 1.00 108.00 174 PRO B N 1
ATOM 5069 C CA . PRO B 1 250 ? 29.585 -13.605 146.123 1.00 107.82 174 PRO B CA 1
ATOM 5070 C C . PRO B 1 250 ? 29.636 -12.640 144.929 1.00 113.78 174 PRO B C 1
ATOM 5071 O O . PRO B 1 250 ? 29.906 -11.450 145.109 1.00 113.20 174 PRO B O 1
ATOM 5075 N N . ASN B 1 251 ? 29.357 -13.143 143.716 1.00 111.64 175 ASN B N 1
ATOM 5076 C CA . ASN B 1 251 ? 29.351 -12.340 142.494 1.00 111.45 175 ASN B CA 1
ATOM 5077 C C . ASN B 1 251 ? 28.272 -11.258 142.511 1.00 117.61 175 ASN B C 1
ATOM 5078 O O . ASN B 1 251 ? 28.443 -10.222 141.873 1.00 116.92 175 ASN B O 1
ATOM 5083 N N . PHE B 1 252 ? 27.172 -11.499 143.229 1.00 116.82 176 PHE B N 1
ATOM 5084 C CA . PHE B 1 252 ? 26.045 -10.575 143.299 1.00 118.58 176 PHE B CA 1
ATOM 5085 C C . PHE B 1 252 ? 26.214 -9.496 144.369 1.00 124.83 176 PHE B C 1
ATOM 5086 O O . PHE B 1 252 ? 25.495 -8.486 144.356 1.00 124.00 176 PHE B O 1
ATOM 5094 N N . PHE B 1 253 ? 27.171 -9.697 145.275 1.00 122.83 177 PHE B N 1
ATOM 5095 C CA . PHE B 1 253 ? 27.446 -8.743 146.339 1.00 122.86 177 PHE B CA 1
ATOM 5096 C C . PHE B 1 253 ? 28.660 -7.885 145.994 1.00 125.34 177 PHE B C 1
ATOM 5097 O O . PHE B 1 253 ? 28.685 -6.701 146.321 1.00 126.36 177 PHE B O 1
ATOM 5105 N N . VAL B 1 254 ? 29.628 -8.460 145.300 1.00 119.19 178 VAL B N 1
ATOM 5106 C CA . VAL B 1 254 ? 30.863 -7.780 144.943 1.00 117.69 178 VAL B CA 1
ATOM 5107 C C . VAL B 1 254 ? 30.764 -7.137 143.526 1.00 117.62 178 VAL B C 1
ATOM 5108 O O . VAL B 1 254 ? 31.665 -6.385 143.138 1.00 115.76 178 VAL B O 1
ATOM 5112 N N . GLY B 1 255 ? 29.653 -7.390 142.817 1.00 113.11 179 GLY B N 1
ATOM 5113 C CA . GLY B 1 255 ? 29.371 -6.855 141.481 1.00 112.45 179 GLY B CA 1
ATOM 5114 C C . GLY B 1 255 ? 30.435 -7.179 140.446 1.00 116.84 179 GLY B C 1
ATOM 5115 O O . GLY B 1 255 ? 31.013 -6.266 139.844 1.00 118.14 179 GLY B O 1
ATOM 5116 N N . SER B 1 256 ? 30.707 -8.486 140.220 1.00 111.19 180 SER B N 1
ATOM 5117 C CA . SER B 1 256 ? 31.767 -8.922 139.310 1.00 109.41 180 SER B CA 1
ATOM 5118 C C . SER B 1 256 ? 31.259 -9.514 137.996 1.00 111.63 180 SER B C 1
ATOM 5119 O O . SER B 1 256 ? 32.073 -9.955 137.195 1.00 111.52 180 SER B O 1
ATOM 5122 N N . LEU B 1 257 ? 29.946 -9.501 137.750 1.00 106.25 181 LEU B N 1
ATOM 5123 C CA . LEU B 1 257 ? 29.397 -10.012 136.495 1.00 105.04 181 LEU B CA 1
ATOM 5124 C C . LEU B 1 257 ? 28.892 -8.869 135.633 1.00 110.01 181 LEU B C 1
ATOM 5125 O O . LEU B 1 257 ? 27.776 -8.380 135.845 1.00 111.99 181 LEU B O 1
ATOM 5130 N N . GLU B 1 258 ? 29.698 -8.450 134.658 1.00 104.80 182 GLU B N 1
ATOM 5131 C CA . GLU B 1 258 ? 29.365 -7.358 133.754 1.00 104.49 182 GLU B CA 1
ATOM 5132 C C . GLU B 1 258 ? 30.019 -7.612 132.402 1.00 105.68 182 GLU B C 1
ATOM 5133 O O . GLU B 1 258 ? 30.923 -8.442 132.290 1.00 103.92 182 GLU B O 1
ATOM 5139 N N . TYR B 1 259 ? 29.532 -6.913 131.369 1.00 102.56 183 TYR B N 1
ATOM 5140 C CA . TYR B 1 259 ? 30.000 -7.097 130.009 1.00 102.24 183 TYR B CA 1
ATOM 5141 C C . TYR B 1 259 ? 31.391 -6.541 129.817 1.00 103.81 183 TYR B C 1
ATOM 5142 O O . TYR B 1 259 ? 31.681 -5.408 130.187 1.00 103.06 183 TYR B O 1
ATOM 5151 N N . ASP B 1 260 ? 32.242 -7.386 129.224 1.00 98.83 184 ASP B N 1
ATOM 5152 C CA . ASP B 1 260 ? 33.607 -7.083 128.874 1.00 97.79 184 ASP B CA 1
ATOM 5153 C C . ASP B 1 260 ? 33.695 -6.769 127.387 1.00 102.66 184 ASP B C 1
ATOM 5154 O O . ASP B 1 260 ? 33.568 -7.677 126.566 1.00 102.69 184 ASP B O 1
ATOM 5159 N N . PRO B 1 261 ? 33.937 -5.510 127.001 1.00 99.70 185 PRO B N 1
ATOM 5160 C CA . PRO B 1 261 ? 33.971 -5.182 125.567 1.00 99.46 185 PRO B CA 1
ATOM 5161 C C . PRO B 1 261 ? 35.067 -5.888 124.789 1.00 102.55 185 PRO B C 1
ATOM 5162 O O . PRO B 1 261 ? 34.883 -6.087 123.592 1.00 101.99 185 PRO B O 1
ATOM 5166 N N . ARG B 1 262 ? 36.184 -6.263 125.437 1.00 99.37 186 ARG B N 1
ATOM 5167 C CA . ARG B 1 262 ? 37.306 -6.911 124.745 1.00 99.87 186 ARG B CA 1
ATOM 5168 C C . ARG B 1 262 ? 36.920 -8.276 124.166 1.00 107.46 186 ARG B C 1
ATOM 5169 O O . ARG B 1 262 ? 37.364 -8.631 123.073 1.00 108.08 186 ARG B O 1
ATOM 5177 N N . ILE B 1 263 ? 36.083 -9.023 124.881 1.00 105.27 187 ILE B N 1
ATOM 5178 C CA . ILE B 1 263 ? 35.695 -10.365 124.460 1.00 105.36 187 ILE B CA 1
ATOM 5179 C C . ILE B 1 263 ? 34.218 -10.453 124.078 1.00 109.58 187 ILE B C 1
ATOM 5180 O O . ILE B 1 263 ? 33.684 -11.559 123.993 1.00 108.56 187 ILE B O 1
ATOM 5185 N N . TYR B 1 264 ? 33.559 -9.304 123.861 1.00 107.66 188 TYR B N 1
ATOM 5186 C CA . TYR B 1 264 ? 32.141 -9.205 123.488 1.00 108.82 188 TYR B CA 1
ATOM 5187 C C . TYR B 1 264 ? 31.200 -10.050 124.388 1.00 114.61 188 TYR B C 1
ATOM 5188 O O . TYR B 1 264 ? 30.048 -10.281 124.013 1.00 114.74 188 TYR B O 1
ATOM 5197 N N . SER B 1 265 ? 31.669 -10.479 125.573 1.00 111.19 189 SER B N 1
ATOM 5198 C CA . SER B 1 265 ? 30.880 -11.322 126.465 1.00 110.83 189 SER B CA 1
ATOM 5199 C C . SER B 1 265 ? 30.702 -10.744 127.863 1.00 113.20 189 SER B C 1
ATOM 5200 O O . SER B 1 265 ? 31.658 -10.222 128.444 1.00 112.21 189 SER B O 1
ATOM 5203 N N . CYS B 1 266 ? 29.490 -10.887 128.428 1.00 109.12 190 CYS B N 1
ATOM 5204 C CA . CYS B 1 266 ? 29.242 -10.528 129.830 1.00 108.73 190 CYS B CA 1
ATOM 5205 C C . CYS B 1 266 ? 29.745 -11.705 130.621 1.00 111.42 190 CYS B C 1
ATOM 5206 O O . CYS B 1 266 ? 29.224 -12.822 130.493 1.00 110.65 190 CYS B O 1
ATOM 5209 N N . THR B 1 267 ? 30.783 -11.469 131.404 1.00 106.35 191 THR B N 1
ATOM 5210 C CA . THR B 1 267 ? 31.486 -12.501 132.142 1.00 104.73 191 THR B CA 1
ATOM 5211 C C . THR B 1 267 ? 31.929 -11.945 133.493 1.00 106.76 191 THR B C 1
ATOM 5212 O O . THR B 1 267 ? 31.503 -10.853 133.885 1.00 106.58 191 THR B O 1
ATOM 5216 N N . PHE B 1 268 ? 32.797 -12.696 134.186 1.00 101.43 192 PHE B N 1
ATOM 5217 C CA . PHE B 1 268 ? 33.354 -12.374 135.487 1.00 101.15 192 PHE B CA 1
ATOM 5218 C C . PHE B 1 268 ? 34.565 -11.455 135.340 1.00 107.88 192 PHE B C 1
ATOM 5219 O O . PHE B 1 268 ? 35.473 -11.771 134.570 1.00 108.58 192 PHE B O 1
ATOM 5227 N N . ILE B 1 269 ? 34.593 -10.347 136.108 1.00 105.45 193 ILE B N 1
ATOM 5228 C CA . ILE B 1 269 ? 35.650 -9.337 136.043 1.00 105.67 193 ILE B CA 1
ATOM 5229 C C . ILE B 1 269 ? 36.645 -9.525 137.185 1.00 113.12 193 ILE B C 1
ATOM 5230 O O . ILE B 1 269 ? 36.291 -9.490 138.363 1.00 111.95 193 ILE B O 1
ATOM 5235 N N . GLN B 1 270 ? 37.901 -9.709 136.798 1.00 113.61 194 GLN B N 1
ATOM 5236 C CA . GLN B 1 270 ? 39.027 -9.996 137.671 1.00 115.28 194 GLN B CA 1
ATOM 5237 C C . GLN B 1 270 ? 39.463 -8.809 138.506 1.00 122.01 194 GLN B C 1
ATOM 5238 O O . GLN B 1 270 ? 40.111 -9.013 139.534 1.00 121.62 194 GLN B O 1
ATOM 5244 N N . THR B 1 271 ? 39.136 -7.579 138.067 1.00 120.66 195 THR B N 1
ATOM 5245 C CA . THR B 1 271 ? 39.530 -6.344 138.759 1.00 120.63 195 THR B CA 1
ATOM 5246 C C . THR B 1 271 ? 38.461 -5.829 139.725 1.00 126.67 195 THR B C 1
ATOM 5247 O O . THR B 1 271 ? 38.795 -5.032 140.602 1.00 126.56 195 THR B O 1
ATOM 5251 N N . ALA B 1 272 ? 37.193 -6.267 139.569 1.00 124.76 196 ALA B N 1
ATOM 5252 C CA . ALA B 1 272 ? 36.068 -5.816 140.399 1.00 125.50 196 ALA B CA 1
ATOM 5253 C C . ALA B 1 272 ? 36.326 -6.038 141.895 1.00 131.32 196 ALA B C 1
ATOM 5254 O O . ALA B 1 272 ? 35.912 -5.203 142.705 1.00 131.50 196 ALA B O 1
ATOM 5256 N N . SER B 1 273 ? 37.022 -7.140 142.257 1.00 128.12 197 SER B N 1
ATOM 5257 C CA . SER B 1 273 ? 37.398 -7.479 143.632 1.00 128.03 197 SER B CA 1
ATOM 5258 C C . SER B 1 273 ? 38.503 -8.483 143.602 1.00 133.84 197 SER B C 1
ATOM 5259 O O . SER B 1 273 ? 38.245 -9.671 143.402 1.00 132.58 197 SER B O 1
ATOM 5262 N N . THR B 1 274 ? 39.737 -8.024 143.814 1.00 133.32 198 THR B N 1
ATOM 5263 C CA . THR B 1 274 ? 40.891 -8.915 143.743 1.00 134.32 198 THR B CA 1
ATOM 5264 C C . THR B 1 274 ? 40.864 -9.975 144.847 1.00 139.24 198 THR B C 1
ATOM 5265 O O . THR B 1 274 ? 41.514 -11.004 144.683 1.00 139.08 198 THR B O 1
ATOM 5269 N N . GLN B 1 275 ? 40.097 -9.757 145.936 1.00 136.28 199 GLN B N 1
ATOM 5270 C CA . GLN B 1 275 ? 39.974 -10.738 147.021 1.00 135.98 199 GLN B CA 1
ATOM 5271 C C . GLN B 1 275 ? 39.220 -11.977 146.530 1.00 138.55 199 GLN B C 1
ATOM 5272 O O . GLN B 1 275 ? 39.715 -13.095 146.695 1.00 138.31 199 GLN B O 1
ATOM 5274 N N . TYR B 1 276 ? 38.043 -11.776 145.907 1.00 133.12 200 TYR B N 1
ATOM 5275 C CA . TYR B 1 276 ? 37.230 -12.863 145.375 1.00 131.82 200 TYR B CA 1
ATOM 5276 C C . TYR B 1 276 ? 37.971 -13.591 144.251 1.00 136.80 200 TYR B C 1
ATOM 5277 O O . TYR B 1 276 ? 38.035 -14.820 144.273 1.00 136.50 200 TYR B O 1
ATOM 5286 N N . THR B 1 277 ? 38.565 -12.850 143.302 1.00 133.89 201 THR B N 1
ATOM 5287 C CA . THR B 1 277 ? 39.261 -13.484 142.188 1.00 134.47 201 THR B CA 1
ATOM 5288 C C . THR B 1 277 ? 40.481 -14.270 142.666 1.00 139.93 201 THR B C 1
ATOM 5289 O O . THR B 1 277 ? 40.789 -15.300 142.065 1.00 141.19 201 THR B O 1
ATOM 5293 N N . ALA B 1 278 ? 41.169 -13.812 143.733 1.00 134.84 202 ALA B N 1
ATOM 5294 C CA . ALA B 1 278 ? 42.309 -14.559 144.265 1.00 133.67 202 ALA B CA 1
ATOM 5295 C C . ALA B 1 278 ? 41.842 -15.910 144.789 1.00 135.25 202 ALA B C 1
ATOM 5296 O O . ALA B 1 278 ? 42.498 -16.925 144.535 1.00 135.33 202 ALA B O 1
ATOM 5298 N N . ALA B 1 279 ? 40.680 -15.934 145.465 1.00 129.42 203 ALA B N 1
ATOM 5299 C CA . ALA B 1 279 ? 40.101 -17.181 145.961 1.00 128.31 203 ALA B CA 1
ATOM 5300 C C . ALA B 1 279 ? 39.642 -18.053 144.798 1.00 129.82 203 ALA B C 1
ATOM 5301 O O . ALA B 1 279 ? 39.894 -19.251 144.818 1.00 130.07 203 ALA B O 1
ATOM 5303 N N . VAL B 1 280 ? 39.014 -17.453 143.763 1.00 123.16 204 VAL B N 1
ATOM 5304 C CA . VAL B 1 280 ? 38.514 -18.190 142.595 1.00 121.01 204 VAL B CA 1
ATOM 5305 C C . VAL B 1 280 ? 39.678 -18.895 141.890 1.00 123.51 204 VAL B C 1
ATOM 5306 O O . VAL B 1 280 ? 39.537 -20.047 141.491 1.00 122.78 204 VAL B O 1
ATOM 5310 N N . VAL B 1 281 ? 40.826 -18.234 141.778 1.00 120.27 205 VAL B N 1
ATOM 5311 C CA . VAL B 1 281 ? 41.975 -18.845 141.119 1.00 120.70 205 VAL B CA 1
ATOM 5312 C C . VAL B 1 281 ? 42.579 -19.941 142.012 1.00 126.18 205 VAL B C 1
ATOM 5313 O O . VAL B 1 281 ? 43.001 -20.977 141.492 1.00 127.39 205 VAL B O 1
ATOM 5317 N N . VAL B 1 282 ? 42.587 -19.751 143.334 1.00 121.14 206 VAL B N 1
ATOM 5318 C CA . VAL B 1 282 ? 43.207 -20.744 144.204 1.00 120.17 206 VAL B CA 1
ATOM 5319 C C . VAL B 1 282 ? 42.261 -21.907 144.493 1.00 123.07 206 VAL B C 1
ATOM 5320 O O . VAL B 1 282 ? 42.546 -23.040 144.112 1.00 123.30 206 VAL B O 1
ATOM 5324 N N . ILE B 1 283 ? 41.160 -21.635 145.186 1.00 118.67 207 ILE B N 1
ATOM 5325 C CA . ILE B 1 283 ? 40.220 -22.646 145.663 1.00 118.14 207 ILE B CA 1
ATOM 5326 C C . ILE B 1 283 ? 39.528 -23.378 144.514 1.00 120.74 207 ILE B C 1
ATOM 5327 O O . ILE B 1 283 ? 39.225 -24.565 144.653 1.00 119.47 207 ILE B O 1
ATOM 5332 N N . HIS B 1 284 ? 39.320 -22.712 143.380 1.00 117.65 208 HIS B N 1
ATOM 5333 C CA . HIS B 1 284 ? 38.598 -23.335 142.282 1.00 117.85 208 HIS B CA 1
ATOM 5334 C C . HIS B 1 284 ? 39.458 -23.578 141.024 1.00 122.97 208 HIS B C 1
ATOM 5335 O O . HIS B 1 284 ? 38.917 -23.693 139.922 1.00 122.68 208 HIS B O 1
ATOM 5342 N N . PHE B 1 285 ? 40.779 -23.693 141.191 1.00 119.80 209 PHE B N 1
ATOM 5343 C CA . PHE B 1 285 ? 41.639 -24.087 140.095 1.00 119.49 209 PHE B CA 1
ATOM 5344 C C . PHE B 1 285 ? 42.893 -24.743 140.613 1.00 126.07 209 PHE B C 1
ATOM 5345 O O . PHE B 1 285 ? 43.014 -25.958 140.499 1.00 126.16 209 PHE B O 1
ATOM 5353 N N . LEU B 1 286 ? 43.834 -23.970 141.167 1.00 124.31 210 LEU B N 1
ATOM 5354 C CA . LEU B 1 286 ? 45.121 -24.538 141.579 1.00 124.96 210 LEU B CA 1
ATOM 5355 C C . LEU B 1 286 ? 44.951 -25.561 142.693 1.00 130.87 210 LEU B C 1
ATOM 5356 O O . LEU B 1 286 ? 45.699 -26.534 142.711 1.00 129.72 210 LEU B O 1
ATOM 5361 N N . LEU B 1 287 ? 43.945 -25.397 143.570 1.00 129.97 211 LEU B N 1
ATOM 5362 C CA . LEU B 1 287 ? 43.675 -26.402 144.595 1.00 130.80 211 LEU B CA 1
ATOM 5363 C C . LEU B 1 287 ? 43.238 -27.731 143.906 1.00 135.91 211 LEU B C 1
ATOM 5364 O O . LEU B 1 287 ? 43.972 -28.717 144.034 1.00 135.36 211 LEU B O 1
ATOM 5369 N N . PRO B 1 288 ? 42.119 -27.784 143.134 1.00 132.66 212 PRO B N 1
ATOM 5370 C CA . PRO B 1 288 ? 41.732 -29.061 142.519 1.00 131.97 212 PRO B CA 1
ATOM 5371 C C . PRO B 1 288 ? 42.752 -29.613 141.517 1.00 132.97 212 PRO B C 1
ATOM 5372 O O . PRO B 1 288 ? 42.954 -30.824 141.499 1.00 132.52 212 PRO B O 1
ATOM 5376 N N . ILE B 1 289 ? 43.409 -28.759 140.708 1.00 127.78 213 ILE B N 1
ATOM 5377 C CA . ILE B 1 289 ? 44.421 -29.233 139.748 1.00 126.80 213 ILE B CA 1
ATOM 5378 C C . ILE B 1 289 ? 45.546 -29.921 140.502 1.00 131.94 213 ILE B C 1
ATOM 5379 O O . ILE B 1 289 ? 46.133 -30.861 139.974 1.00 131.49 213 ILE B O 1
ATOM 5384 N N . ALA B 1 290 ? 45.819 -29.491 141.743 1.00 129.50 214 ALA B N 1
ATOM 5385 C CA . ALA B 1 290 ? 46.884 -30.082 142.542 1.00 129.50 214 ALA B CA 1
ATOM 5386 C C . ALA B 1 290 ? 46.497 -31.456 143.052 1.00 134.05 214 ALA B C 1
ATOM 5387 O O . ALA B 1 290 ? 47.248 -32.413 142.848 1.00 134.32 214 ALA B O 1
ATOM 5389 N N . VAL B 1 291 ? 45.321 -31.573 143.682 1.00 129.79 215 VAL B N 1
ATOM 5390 C CA . VAL B 1 291 ? 44.902 -32.843 144.261 1.00 129.52 215 VAL B CA 1
ATOM 5391 C C . VAL B 1 291 ? 44.739 -33.921 143.185 1.00 134.30 215 VAL B C 1
ATOM 5392 O O . VAL B 1 291 ? 45.019 -35.085 143.456 1.00 134.34 215 VAL B O 1
ATOM 5396 N N . VAL B 1 292 ? 44.302 -33.545 141.977 1.00 131.27 216 VAL B N 1
ATOM 5397 C CA . VAL B 1 292 ? 44.072 -34.522 140.917 1.00 131.51 216 VAL B CA 1
ATOM 5398 C C . VAL B 1 292 ? 45.394 -34.870 140.274 1.00 136.97 216 VAL B C 1
ATOM 5399 O O . VAL B 1 292 ? 45.581 -36.022 139.880 1.00 137.10 216 VAL B O 1
ATOM 5403 N N . SER B 1 293 ? 46.324 -33.905 140.177 1.00 134.38 217 SER B N 1
ATOM 5404 C CA . SER B 1 293 ? 47.651 -34.240 139.663 1.00 134.83 217 SER B CA 1
ATOM 5405 C C . SER B 1 293 ? 48.266 -35.278 140.591 1.00 140.62 217 SER B C 1
ATOM 5406 O O . SER B 1 293 ? 48.917 -36.209 140.122 1.00 140.07 217 SER B O 1
ATOM 5409 N N . PHE B 1 294 ? 47.977 -35.161 141.901 1.00 138.55 218 PHE B N 1
ATOM 5410 C CA . PHE B 1 294 ? 48.437 -36.125 142.888 1.00 139.11 218 PHE B CA 1
ATOM 5411 C C . PHE B 1 294 ? 47.727 -37.466 142.693 1.00 142.85 218 PHE B C 1
ATOM 5412 O O . PHE B 1 294 ? 48.377 -38.514 142.752 1.00 142.69 218 PHE B O 1
ATOM 5420 N N . CYS B 1 295 ? 46.403 -37.436 142.487 1.00 138.16 219 CYS B N 1
ATOM 5421 C CA . CYS B 1 295 ? 45.641 -38.662 142.327 1.00 136.95 219 CYS B CA 1
ATOM 5422 C C . CYS B 1 295 ? 46.149 -39.466 141.154 1.00 142.44 219 CYS B C 1
ATOM 5423 O O . CYS B 1 295 ? 46.402 -40.656 141.307 1.00 142.68 219 CYS B O 1
ATOM 5426 N N . TYR B 1 296 ? 46.330 -38.818 139.998 1.00 140.18 220 TYR B N 1
ATOM 5427 C CA . TYR B 1 296 ? 46.737 -39.515 138.781 1.00 140.84 220 TYR B CA 1
ATOM 5428 C C . TYR B 1 296 ? 48.229 -39.861 138.738 1.00 146.33 220 TYR B C 1
ATOM 5429 O O . TYR B 1 296 ? 48.609 -40.730 137.955 1.00 145.27 220 TYR B O 1
ATOM 5438 N N . LEU B 1 297 ? 49.066 -39.236 139.579 1.00 144.59 221 LEU B N 1
ATOM 5439 C CA . LEU B 1 297 ? 50.479 -39.619 139.617 1.00 144.96 221 LEU B CA 1
ATOM 5440 C C . LEU B 1 297 ? 50.615 -40.923 140.385 1.00 149.28 221 LEU B C 1
ATOM 5441 O O . LEU B 1 297 ? 51.454 -41.754 140.039 1.00 149.31 221 LEU B O 1
ATOM 5446 N N . ARG B 1 298 ? 49.747 -41.126 141.399 1.00 145.43 222 ARG B N 1
ATOM 5447 C CA . ARG B 1 298 ? 49.733 -42.368 142.160 1.00 145.09 222 ARG B CA 1
ATOM 5448 C C . ARG B 1 298 ? 49.195 -43.516 141.298 1.00 149.30 222 ARG B C 1
ATOM 5449 O O . ARG B 1 298 ? 49.598 -44.660 141.503 1.00 149.48 222 ARG B O 1
ATOM 5451 N N . ILE B 1 299 ? 48.308 -43.224 140.328 1.00 145.04 223 ILE B N 1
ATOM 5452 C CA . ILE B 1 299 ? 47.794 -44.287 139.464 1.00 144.33 223 ILE B CA 1
ATOM 5453 C C . ILE B 1 299 ? 48.867 -44.660 138.428 1.00 148.81 223 ILE B C 1
ATOM 5454 O O . ILE B 1 299 ? 49.079 -45.842 138.177 1.00 148.81 223 ILE B O 1
ATOM 5459 N N . TRP B 1 300 ? 49.550 -43.679 137.840 1.00 145.48 224 TRP B N 1
ATOM 5460 C CA . TRP B 1 300 ? 50.545 -43.951 136.807 1.00 145.54 224 TRP B CA 1
ATOM 5461 C C . TRP B 1 300 ? 51.798 -44.623 137.365 1.00 152.09 224 TRP B C 1
ATOM 5462 O O . TRP B 1 300 ? 52.487 -45.324 136.617 1.00 151.84 224 TRP B O 1
ATOM 5473 N N . VAL B 1 301 ? 52.086 -44.444 138.664 1.00 150.49 225 VAL B N 1
ATOM 5474 C CA . VAL B 1 301 ? 53.242 -45.123 139.240 1.00 151.42 225 VAL B CA 1
ATOM 5475 C C . VAL B 1 301 ? 52.928 -46.619 139.392 1.00 158.55 225 VAL B C 1
ATOM 5476 O O . VAL B 1 301 ? 53.829 -47.440 139.216 1.00 159.35 225 VAL B O 1
ATOM 5480 N N . LEU B 1 302 ? 51.661 -46.977 139.661 1.00 155.71 226 LEU B N 1
ATOM 5481 C CA . LEU B 1 302 ? 51.309 -48.390 139.777 1.00 155.91 226 LEU B CA 1
ATOM 5482 C C . LEU B 1 302 ? 51.281 -49.071 138.407 1.00 162.25 226 LEU B C 1
ATOM 5483 O O . LEU B 1 302 ? 51.557 -50.262 138.348 1.00 162.38 226 LEU B O 1
ATOM 5488 N N . VAL B 1 303 ? 50.938 -48.353 137.333 1.00 160.41 227 VAL B N 1
ATOM 5489 C CA . VAL B 1 303 ? 50.953 -48.900 135.969 1.00 161.56 227 VAL B CA 1
ATOM 5490 C C . VAL B 1 303 ? 52.408 -49.111 135.536 1.00 168.03 227 VAL B C 1
ATOM 5491 O O . VAL B 1 303 ? 52.731 -50.124 134.904 1.00 167.68 227 VAL B O 1
ATOM 5495 N N . LEU B 1 304 ? 53.280 -48.133 135.864 1.00 166.20 228 LEU B N 1
ATOM 5496 C CA . LEU B 1 304 ? 54.710 -48.217 135.566 1.00 166.47 228 LEU B CA 1
ATOM 5497 C C . LEU B 1 304 ? 55.321 -49.407 136.323 1.00 170.38 228 LEU B C 1
ATOM 5498 O O . LEU B 1 304 ? 56.158 -50.115 135.764 1.00 170.25 228 LEU B O 1
ATOM 5500 N N . GLN B 1 305 ? 54.870 -49.649 137.572 1.00 166.08 229 GLN B N 1
ATOM 5501 C CA . GLN B 1 305 ? 55.320 -50.782 138.385 1.00 165.30 229 GLN B CA 1
ATOM 5502 C C . GLN B 1 305 ? 54.626 -52.106 137.984 1.00 168.28 229 GLN B C 1
ATOM 5503 O O . GLN B 1 305 ? 55.082 -53.178 138.382 1.00 167.74 229 GLN B O 1
ATOM 5505 N N . ALA B 1 306 ? 53.535 -52.029 137.206 1.00 164.12 230 ALA B N 1
ATOM 5506 C CA . ALA B 1 306 ? 52.793 -53.202 136.753 1.00 163.42 230 ALA B CA 1
ATOM 5507 C C . ALA B 1 306 ? 53.407 -53.802 135.500 1.00 166.06 230 ALA B C 1
ATOM 5508 O O . ALA B 1 306 ? 53.240 -54.997 135.265 1.00 165.22 230 ALA B O 1
ATOM 5510 N N . ARG B 1 307 ? 54.091 -52.980 134.685 1.00 162.27 231 ARG B N 1
ATOM 5511 C CA . ARG B 1 307 ? 54.722 -53.424 133.442 1.00 191.34 231 ARG B CA 1
ATOM 5512 C C . ARG B 1 307 ? 56.092 -54.046 133.715 1.00 224.40 231 ARG B C 1
ATOM 5513 O O . ARG B 1 307 ? 56.949 -53.424 134.342 1.00 186.32 231 ARG B O 1
ATOM 5515 N N . LEU B 1 362 ? 49.329 -52.545 130.841 1.00 178.47 242 LEU B N 1
ATOM 5516 C CA . LEU B 1 362 ? 49.986 -53.066 129.648 1.00 178.48 242 LEU B CA 1
ATOM 5517 C C . LEU B 1 362 ? 48.966 -53.314 128.537 1.00 183.05 242 LEU B C 1
ATOM 5518 O O . LEU B 1 362 ? 49.160 -52.853 127.409 1.00 182.65 242 LEU B O 1
ATOM 5520 N N . LYS B 1 363 ? 47.876 -54.035 128.865 1.00 179.87 243 LYS B N 1
ATOM 5521 C CA . LYS B 1 363 ? 46.802 -54.368 127.931 1.00 179.69 243 LYS B CA 1
ATOM 5522 C C . LYS B 1 363 ? 45.971 -53.128 127.586 1.00 183.00 243 LYS B C 1
ATOM 5523 O O . LYS B 1 363 ? 45.848 -52.246 128.436 1.00 182.68 243 LYS B O 1
ATOM 5525 N N . PRO B 1 364 ? 45.361 -53.044 126.377 1.00 178.35 244 PRO B N 1
ATOM 5526 C CA . PRO B 1 364 ? 44.539 -51.861 126.057 1.00 177.25 244 PRO B CA 1
ATOM 5527 C C . PRO B 1 364 ? 43.285 -51.763 126.927 1.00 177.94 244 PRO B C 1
ATOM 5528 O O . PRO B 1 364 ? 42.791 -50.655 127.148 1.00 177.52 244 PRO B O 1
ATOM 5532 N N . SER B 1 365 ? 42.782 -52.915 127.423 1.00 171.74 245 SER B N 1
ATOM 5533 C CA . SER B 1 365 ? 41.609 -52.982 128.292 1.00 170.11 245 SER B CA 1
ATOM 5534 C C . SER B 1 365 ? 41.968 -52.745 129.766 1.00 170.03 245 SER B C 1
ATOM 5535 O O . SER B 1 365 ? 41.053 -52.592 130.584 1.00 169.89 245 SER B O 1
ATOM 5537 N N . ASP B 1 366 ? 43.273 -52.719 130.116 1.00 162.58 246 ASP B N 1
ATOM 5538 C CA . ASP B 1 366 ? 43.680 -52.508 131.511 1.00 160.35 246 ASP B CA 1
ATOM 5539 C C . ASP B 1 366 ? 43.713 -50.995 131.833 1.00 159.04 246 ASP B C 1
ATOM 5540 O O . ASP B 1 366 ? 43.269 -50.576 132.911 1.00 158.49 246 ASP B O 1
ATOM 5545 N N . LEU B 1 367 ? 44.195 -50.171 130.882 1.00 150.72 247 LEU B N 1
ATOM 5546 C CA . LEU B 1 367 ? 44.209 -48.714 131.051 1.00 147.55 247 LEU B CA 1
ATOM 5547 C C . LEU B 1 367 ? 42.792 -48.144 131.006 1.00 146.32 247 LEU B C 1
ATOM 5548 O O . LEU B 1 367 ? 42.576 -47.043 131.502 1.00 145.77 247 LEU B O 1
ATOM 5553 N N . ARG B 1 368 ? 41.837 -48.883 130.407 1.00 138.87 248 ARG B N 1
ATOM 5554 C CA . ARG B 1 368 ? 40.451 -48.482 130.163 1.00 136.69 248 ARG B CA 1
ATOM 5555 C C . ARG B 1 368 ? 39.765 -47.795 131.343 1.00 136.02 248 ARG B C 1
ATOM 5556 O O . ARG B 1 368 ? 38.982 -46.866 131.130 1.00 135.30 248 ARG B O 1
ATOM 5558 N N . SER B 1 369 ? 40.064 -48.234 132.567 1.00 129.99 249 SER B N 1
ATOM 5559 C CA . SER B 1 369 ? 39.419 -47.740 133.777 1.00 128.89 249 SER B CA 1
ATOM 5560 C C . SER B 1 369 ? 39.569 -46.232 133.995 1.00 131.26 249 SER B C 1
ATOM 5561 O O . SER B 1 369 ? 38.652 -45.613 134.544 1.00 131.53 249 SER B O 1
ATOM 5564 N N . PHE B 1 370 ? 40.694 -45.636 133.561 1.00 124.77 250 PHE B N 1
ATOM 5565 C CA . PHE B 1 370 ? 40.934 -44.227 133.833 1.00 122.70 250 PHE B CA 1
ATOM 5566 C C . PHE B 1 370 ? 41.477 -43.412 132.674 1.00 121.16 250 PHE B C 1
ATOM 5567 O O . PHE B 1 370 ? 41.362 -42.190 132.726 1.00 119.61 250 PHE B O 1
ATOM 5575 N N . LEU B 1 371 ? 42.140 -44.039 131.693 1.00 115.82 251 LEU B N 1
ATOM 5576 C CA . LEU B 1 371 ? 42.790 -43.325 130.585 1.00 114.54 251 LEU B CA 1
ATOM 5577 C C . LEU B 1 371 ? 41.927 -42.185 130.054 1.00 119.67 251 LEU B C 1
ATOM 5578 O O . LEU B 1 371 ? 42.378 -41.039 130.017 1.00 120.58 251 LEU B O 1
ATOM 5583 N N . THR B 1 372 ? 40.694 -42.500 129.658 1.00 115.15 252 THR B N 1
ATOM 5584 C CA . THR B 1 372 ? 39.741 -41.536 129.129 1.00 114.15 252 THR B CA 1
ATOM 5585 C C . THR B 1 372 ? 39.558 -40.341 130.106 1.00 116.19 252 THR B C 1
ATOM 5586 O O . THR B 1 372 ? 39.568 -39.190 129.661 1.00 116.03 252 THR B O 1
ATOM 5590 N N . MET B 1 373 ? 39.447 -40.606 131.424 1.00 109.98 253 MET B N 1
ATOM 5591 C CA . MET B 1 373 ? 39.233 -39.554 132.412 1.00 108.21 253 MET B CA 1
ATOM 5592 C C . MET B 1 373 ? 40.491 -38.767 132.731 1.00 111.39 253 MET B C 1
ATOM 5593 O O . MET B 1 373 ? 40.380 -37.626 133.166 1.00 111.65 253 MET B O 1
ATOM 5598 N N . PHE B 1 374 ? 41.671 -39.339 132.522 1.00 107.78 254 PHE B N 1
ATOM 5599 C CA . PHE B 1 374 ? 42.904 -38.603 132.775 1.00 107.60 254 PHE B CA 1
ATOM 5600 C C . PHE B 1 374 ? 43.140 -37.570 131.682 1.00 111.86 254 PHE B C 1
ATOM 5601 O O . PHE B 1 374 ? 43.550 -36.443 131.981 1.00 111.47 254 PHE B O 1
ATOM 5609 N N . VAL B 1 375 ? 42.923 -37.958 130.413 1.00 108.08 255 VAL B N 1
ATOM 5610 C CA . VAL B 1 375 ? 43.149 -37.064 129.276 1.00 107.11 255 VAL B CA 1
ATOM 5611 C C . VAL B 1 375 ? 42.211 -35.847 129.340 1.00 113.30 255 VAL B C 1
ATOM 5612 O O . VAL B 1 375 ? 42.661 -34.726 129.074 1.00 113.24 255 VAL B O 1
ATOM 5616 N N . VAL B 1 376 ? 40.934 -36.055 129.734 1.00 110.10 256 VAL B N 1
ATOM 5617 C CA . VAL B 1 376 ? 39.959 -34.964 129.856 1.00 109.27 256 VAL B CA 1
ATOM 5618 C C . VAL B 1 376 ? 40.487 -33.937 130.881 1.00 112.82 256 VAL B C 1
ATOM 5619 O O . VAL B 1 376 ? 40.442 -32.726 130.613 1.00 113.63 256 VAL B O 1
ATOM 5623 N N . PHE B 1 377 ? 41.029 -34.416 132.020 1.00 106.90 257 PHE B N 1
ATOM 5624 C CA . PHE B 1 377 ? 41.577 -33.525 133.038 1.00 106.00 257 PHE B CA 1
ATOM 5625 C C . PHE B 1 377 ? 42.730 -32.686 132.488 1.00 105.21 257 PHE B C 1
ATOM 5626 O O . PHE B 1 377 ? 42.752 -31.478 132.704 1.00 102.49 257 PHE B O 1
ATOM 5634 N N . VAL B 1 378 ? 43.690 -33.328 131.803 1.00 101.57 258 VAL B N 1
ATOM 5635 C CA . VAL B 1 378 ? 44.862 -32.642 131.239 1.00 100.82 258 VAL B CA 1
ATOM 5636 C C . VAL B 1 378 ? 44.403 -31.620 130.200 1.00 105.25 258 VAL B C 1
ATOM 5637 O O . VAL B 1 378 ? 44.867 -30.474 130.225 1.00 104.58 258 VAL B O 1
ATOM 5641 N N . ILE B 1 379 ? 43.459 -32.021 129.318 1.00 102.09 259 ILE B N 1
ATOM 5642 C CA . ILE B 1 379 ? 42.915 -31.121 128.304 1.00 101.71 259 ILE B CA 1
ATOM 5643 C C . ILE B 1 379 ? 42.239 -29.931 128.986 1.00 106.71 259 ILE B C 1
ATOM 5644 O O . ILE B 1 379 ? 42.368 -28.804 128.509 1.00 106.97 259 ILE B O 1
ATOM 5649 N N . PHE B 1 380 ? 41.590 -30.160 130.129 1.00 103.61 260 PHE B N 1
ATOM 5650 C CA . PHE B 1 380 ? 40.964 -29.071 130.875 1.00 103.64 260 PHE B CA 1
ATOM 5651 C C . PHE B 1 380 ? 42.014 -28.111 131.403 1.00 106.86 260 PHE B C 1
ATOM 5652 O O . PHE B 1 380 ? 41.890 -26.906 131.200 1.00 105.73 260 PHE B O 1
ATOM 5660 N N . ALA B 1 381 ? 43.043 -28.642 132.078 1.00 104.93 261 ALA B N 1
ATOM 5661 C CA . ALA B 1 381 ? 44.111 -27.836 132.670 1.00 105.26 261 ALA B CA 1
ATOM 5662 C C . ALA B 1 381 ? 44.750 -26.921 131.654 1.00 110.22 261 ALA B C 1
ATOM 5663 O O . ALA B 1 381 ? 44.852 -25.731 131.921 1.00 109.67 261 ALA B O 1
ATOM 5665 N N . ILE B 1 382 ? 45.138 -27.445 130.478 1.00 108.64 262 ILE B N 1
ATOM 5666 C CA . ILE B 1 382 ? 45.736 -26.607 129.429 1.00 109.14 262 ILE B CA 1
ATOM 5667 C C . ILE B 1 382 ? 44.760 -25.515 129.019 1.00 114.22 262 ILE B C 1
ATOM 5668 O O . ILE B 1 382 ? 45.147 -24.359 128.923 1.00 114.85 262 ILE B O 1
ATOM 5673 N N . CYS B 1 383 ? 43.492 -25.867 128.839 1.00 111.24 263 CYS B N 1
ATOM 5674 C CA . CYS B 1 383 ? 42.481 -24.919 128.400 1.00 111.25 263 CYS B CA 1
ATOM 5675 C C . CYS B 1 383 ? 42.261 -23.777 129.380 1.00 116.35 263 CYS B C 1
ATOM 5676 O O . CYS B 1 383 ? 41.951 -22.662 128.945 1.00 115.29 263 CYS B O 1
ATOM 5679 N N . PHE B 1 384 ? 42.429 -24.020 130.682 1.00 114.31 264 PHE B N 1
ATOM 5680 C CA . PHE B 1 384 ? 42.129 -22.964 131.643 1.00 113.55 264 PHE B CA 1
ATOM 5681 C C . PHE B 1 384 ? 43.344 -22.445 132.404 1.00 117.98 264 PHE B C 1
ATOM 5682 O O . PHE B 1 384 ? 43.198 -21.495 133.181 1.00 118.09 264 PHE B O 1
ATOM 5690 N N . ALA B 1 385 ? 44.533 -23.007 132.166 1.00 114.16 265 ALA B N 1
ATOM 5691 C CA . ALA B 1 385 ? 45.723 -22.537 132.858 1.00 114.07 265 ALA B CA 1
ATOM 5692 C C . ALA B 1 385 ? 46.083 -21.085 132.479 1.00 120.65 265 ALA B C 1
ATOM 5693 O O . ALA B 1 385 ? 46.367 -20.306 133.393 1.00 119.81 265 ALA B O 1
ATOM 5695 N N . PRO B 1 386 ? 46.045 -20.663 131.187 1.00 119.73 266 PRO B N 1
ATOM 5696 C CA . PRO B 1 386 ? 46.442 -19.281 130.874 1.00 120.17 266 PRO B CA 1
ATOM 5697 C C . PRO B 1 386 ? 45.588 -18.214 131.552 1.00 126.42 266 PRO B C 1
ATOM 5698 O O . PRO B 1 386 ? 46.148 -17.313 132.181 1.00 126.53 266 PRO B O 1
ATOM 5702 N N . LEU B 1 387 ? 44.254 -18.313 131.453 1.00 124.11 267 LEU B N 1
ATOM 5703 C CA . LEU B 1 387 ? 43.372 -17.300 132.034 1.00 124.38 267 LEU B CA 1
ATOM 5704 C C . LEU B 1 387 ? 43.490 -17.256 133.547 1.00 130.42 267 LEU B C 1
ATOM 5705 O O . LEU B 1 387 ? 43.410 -16.175 134.131 1.00 129.79 267 LEU B O 1
ATOM 5710 N N . ASN B 1 388 ? 43.708 -18.411 134.186 1.00 129.17 268 ASN B N 1
ATOM 5711 C CA . ASN B 1 388 ? 43.862 -18.419 135.633 1.00 130.01 268 ASN B CA 1
ATOM 5712 C C . ASN B 1 388 ? 45.174 -17.738 136.028 1.00 137.26 268 ASN B C 1
ATOM 5713 O O . ASN B 1 388 ? 45.249 -17.161 137.114 1.00 138.56 268 ASN B O 1
ATOM 5718 N N . CYS B 1 389 ? 46.174 -17.738 135.128 1.00 134.21 269 CYS B N 1
ATOM 5719 C CA . CYS B 1 389 ? 47.438 -17.046 135.381 1.00 134.63 269 CYS B CA 1
ATOM 5720 C C . CYS B 1 389 ? 47.252 -15.540 135.291 1.00 137.16 269 CYS B C 1
ATOM 5721 O O . CYS B 1 389 ? 47.838 -14.812 136.091 1.00 137.12 269 CYS B O 1
ATOM 5724 N N . ILE B 1 390 ? 46.448 -15.069 134.324 1.00 132.07 270 ILE B N 1
ATOM 5725 C CA . ILE B 1 390 ? 46.125 -13.647 134.146 1.00 130.38 270 ILE B CA 1
ATOM 5726 C C . ILE B 1 390 ? 45.407 -13.154 135.409 1.00 135.86 270 ILE B C 1
ATOM 5727 O O . ILE B 1 390 ? 45.767 -12.113 135.959 1.00 135.90 270 ILE B O 1
ATOM 5732 N N . GLY B 1 391 ? 44.425 -13.931 135.862 1.00 133.43 271 GLY B N 1
ATOM 5733 C CA . GLY B 1 391 ? 43.653 -13.651 137.063 1.00 134.14 271 GLY B CA 1
ATOM 5734 C C . GLY B 1 391 ? 44.493 -13.619 138.316 1.00 141.34 271 GLY B C 1
ATOM 5735 O O . GLY B 1 391 ? 44.174 -12.888 139.253 1.00 140.68 271 GLY B O 1
ATOM 5736 N N . LEU B 1 392 ? 45.563 -14.418 138.343 1.00 140.87 272 LEU B N 1
ATOM 5737 C CA . LEU B 1 392 ? 46.480 -14.501 139.473 1.00 141.83 272 LEU B CA 1
ATOM 5738 C C . LEU B 1 392 ? 47.376 -13.268 139.485 1.00 148.36 272 LEU B C 1
ATOM 5739 O O . LEU B 1 392 ? 47.602 -12.697 140.552 1.00 148.73 272 LEU B O 1
ATOM 5744 N N . ALA B 1 393 ? 47.871 -12.846 138.308 1.00 146.07 273 ALA B N 1
ATOM 5745 C CA . ALA B 1 393 ? 48.725 -11.666 138.193 1.00 146.55 273 ALA B CA 1
ATOM 5746 C C . ALA B 1 393 ? 47.960 -10.406 138.587 1.00 152.95 273 ALA B C 1
ATOM 5747 O O . ALA B 1 393 ? 48.510 -9.547 139.281 1.00 153.23 273 ALA B O 1
ATOM 5749 N N . VAL B 1 394 ? 46.682 -10.325 138.202 1.00 150.42 274 VAL B N 1
ATOM 5750 C CA . VAL B 1 394 ? 45.830 -9.194 138.539 1.00 150.88 274 VAL B CA 1
ATOM 5751 C C . VAL B 1 394 ? 45.502 -9.224 140.041 1.00 158.57 274 VAL B C 1
ATOM 5752 O O . VAL B 1 394 ? 45.378 -8.168 140.660 1.00 158.24 274 VAL B O 1
ATOM 5756 N N . ALA B 1 395 ? 45.402 -10.421 140.633 1.00 158.48 275 ALA B N 1
ATOM 5757 C CA . ALA B 1 395 ? 45.050 -10.561 142.046 1.00 160.10 275 ALA B CA 1
ATOM 5758 C C . ALA B 1 395 ? 46.143 -10.070 142.993 1.00 168.91 275 ALA B C 1
ATOM 5759 O O . ALA B 1 395 ? 45.818 -9.694 144.121 1.00 168.75 275 ALA B O 1
ATOM 5761 N N . ILE B 1 396 ? 47.413 -10.050 142.553 1.00 169.13 276 ILE B N 1
ATOM 5762 C CA . ILE B 1 396 ? 48.509 -9.605 143.410 1.00 170.75 276 ILE B CA 1
ATOM 5763 C C . ILE B 1 396 ? 48.569 -8.055 143.397 1.00 178.67 276 ILE B C 1
ATOM 5764 O O . ILE B 1 396 ? 48.225 -7.432 144.403 1.00 178.69 276 ILE B O 1
ATOM 5769 N N . ASN B 1 397 ? 48.966 -7.440 142.262 1.00 177.52 277 ASN B N 1
ATOM 5770 C CA . ASN B 1 397 ? 49.116 -5.985 142.144 1.00 178.25 277 ASN B CA 1
ATOM 5771 C C . ASN B 1 397 ? 48.464 -5.504 140.856 1.00 184.07 277 ASN B C 1
ATOM 5772 O O . ASN B 1 397 ? 49.106 -5.486 139.808 1.00 183.45 277 ASN B O 1
ATOM 5777 N N . PRO B 1 398 ? 47.170 -5.144 140.907 1.00 182.34 278 PRO B N 1
ATOM 5778 C CA . PRO B 1 398 ? 46.486 -4.693 139.682 1.00 182.65 278 PRO B CA 1
ATOM 5779 C C . PRO B 1 398 ? 46.811 -3.248 139.272 1.00 187.58 278 PRO B C 1
ATOM 5780 O O . PRO B 1 398 ? 46.501 -2.852 138.147 1.00 187.22 278 PRO B O 1
ATOM 5784 N N . GLN B 1 399 ? 47.418 -2.460 140.169 1.00 184.80 279 GLN B N 1
ATOM 5785 C CA . GLN B 1 399 ? 47.761 -1.067 139.880 1.00 184.83 279 GLN B CA 1
ATOM 5786 C C . GLN B 1 399 ? 48.906 -0.963 138.858 1.00 189.28 279 GLN B C 1
ATOM 5787 O O . GLN B 1 399 ? 49.002 0.045 138.151 1.00 188.58 279 GLN B O 1
ATOM 5793 N N . GLU B 1 400 ? 49.762 -2.002 138.780 1.00 186.26 280 GLU B N 1
ATOM 5794 C CA . GLU B 1 400 ? 50.919 -2.028 137.890 1.00 186.09 280 GLU B CA 1
ATOM 5795 C C . GLU B 1 400 ? 50.957 -3.266 136.987 1.00 189.50 280 GLU B C 1
ATOM 5796 O O . GLU B 1 400 ? 51.341 -3.145 135.821 1.00 188.73 280 GLU B O 1
ATOM 5798 N N . MET B 1 401 ? 50.587 -4.448 137.512 1.00 185.81 281 MET B N 1
ATOM 5799 C CA . MET B 1 401 ? 50.649 -5.685 136.728 1.00 185.10 281 MET B CA 1
ATOM 5800 C C . MET B 1 401 ? 49.464 -5.849 135.778 1.00 186.30 281 MET B C 1
ATOM 5801 O O . MET B 1 401 ? 49.614 -6.526 134.762 1.00 185.94 281 MET B O 1
ATOM 5803 N N . ALA B 1 402 ? 48.300 -5.253 136.091 1.00 180.41 282 ALA B N 1
ATOM 5804 C CA . ALA B 1 402 ? 47.116 -5.405 135.247 1.00 179.15 282 ALA B CA 1
ATOM 5805 C C . ALA B 1 402 ? 47.236 -4.679 133.891 1.00 180.78 282 ALA B C 1
ATOM 5806 O O . ALA B 1 402 ? 46.919 -5.316 132.882 1.00 180.60 282 ALA B O 1
ATOM 5808 N N . PRO B 1 403 ? 47.704 -3.408 133.788 1.00 175.10 283 PRO B N 1
ATOM 5809 C CA . PRO B 1 403 ? 47.807 -2.785 132.452 1.00 173.76 283 PRO B CA 1
ATOM 5810 C C . PRO B 1 403 ? 48.831 -3.471 131.541 1.00 173.92 283 PRO B C 1
ATOM 5811 O O . PRO B 1 403 ? 48.783 -3.284 130.326 1.00 173.32 283 PRO B O 1
ATOM 5815 N N . GLN B 1 404 ? 49.731 -4.286 132.123 1.00 167.72 284 GLN B N 1
ATOM 5816 C CA . GLN B 1 404 ? 50.773 -5.023 131.402 1.00 165.88 284 GLN B CA 1
ATOM 5817 C C . GLN B 1 404 ? 50.241 -6.311 130.730 1.00 164.04 284 GLN B C 1
ATOM 5818 O O . GLN B 1 404 ? 51.029 -7.058 130.148 1.00 163.62 284 GLN B O 1
ATOM 5820 N N . ILE B 1 405 ? 48.924 -6.571 130.807 1.00 155.59 285 ILE B N 1
ATOM 5821 C CA . ILE B 1 405 ? 48.309 -7.732 130.167 1.00 152.67 285 ILE B CA 1
ATOM 5822 C C . ILE B 1 405 ? 47.775 -7.282 128.801 1.00 150.04 285 ILE B C 1
ATOM 5823 O O . ILE B 1 405 ? 46.817 -6.500 128.755 1.00 149.41 285 ILE B O 1
ATOM 5825 N N . PRO B 1 406 ? 48.408 -7.710 127.683 1.00 141.46 286 PRO B N 1
ATOM 5826 C CA . PRO B 1 406 ? 47.943 -7.261 126.365 1.00 140.01 286 PRO B CA 1
ATOM 5827 C C . PRO B 1 406 ? 46.587 -7.837 125.996 1.00 141.86 286 PRO B C 1
ATOM 5828 O O . PRO B 1 406 ? 46.267 -8.965 126.375 1.00 142.36 286 PRO B O 1
ATOM 5832 N N . GLU B 1 407 ? 45.798 -7.068 125.239 1.00 135.62 287 GLU B N 1
ATOM 5833 C CA . GLU B 1 407 ? 44.473 -7.495 124.798 1.00 133.72 287 GLU B CA 1
ATOM 5834 C C . GLU B 1 407 ? 44.560 -8.769 123.937 1.00 133.95 287 GLU B C 1
ATOM 5835 O O . GLU B 1 407 ? 43.709 -9.647 124.070 1.00 132.72 287 GLU B O 1
ATOM 5841 N N . GLY B 1 408 ? 45.599 -8.876 123.109 1.00 128.62 288 GLY B N 1
ATOM 5842 C CA . GLY B 1 408 ? 45.835 -10.034 122.249 1.00 127.31 288 GLY B CA 1
ATOM 5843 C C . GLY B 1 408 ? 45.990 -11.321 123.028 1.00 128.79 288 GLY B C 1
ATOM 5844 O O . GLY B 1 408 ? 45.506 -12.374 122.601 1.00 127.96 288 GLY B O 1
ATOM 5845 N N . LEU B 1 409 ? 46.651 -11.243 124.186 1.00 124.02 289 LEU B N 1
ATOM 5846 C CA . LEU B 1 409 ? 46.831 -12.405 125.041 1.00 122.92 289 LEU B CA 1
ATOM 5847 C C . LEU B 1 409 ? 45.527 -12.734 125.775 1.00 121.98 289 LEU B C 1
ATOM 5848 O O . LEU B 1 409 ? 45.138 -13.903 125.829 1.00 121.03 289 LEU B O 1
ATOM 5853 N N . PHE B 1 410 ? 44.860 -11.712 126.334 1.00 114.52 290 PHE B N 1
ATOM 5854 C CA . PHE B 1 410 ? 43.629 -11.906 127.082 1.00 112.45 290 PHE B CA 1
ATOM 5855 C C . PHE B 1 410 ? 42.585 -12.640 126.264 1.00 115.99 290 PHE B C 1
ATOM 5856 O O . PHE B 1 410 ? 41.997 -13.606 126.770 1.00 117.24 290 PHE B O 1
ATOM 5864 N N . VAL B 1 411 ? 42.345 -12.196 125.017 1.00 109.69 291 VAL B N 1
ATOM 5865 C CA . VAL B 1 411 ? 41.337 -12.843 124.181 1.00 108.50 291 VAL B CA 1
ATOM 5866 C C . VAL B 1 411 ? 41.777 -14.286 123.897 1.00 113.66 291 VAL B C 1
ATOM 5867 O O . VAL B 1 411 ? 40.942 -15.189 123.954 1.00 113.25 291 VAL B O 1
ATOM 5871 N N . THR B 1 412 ? 43.091 -14.514 123.659 1.00 111.66 292 THR B N 1
ATOM 5872 C CA . THR B 1 412 ? 43.639 -15.861 123.384 1.00 111.09 292 THR B CA 1
ATOM 5873 C C . THR B 1 412 ? 43.317 -16.811 124.541 1.00 112.73 292 THR B C 1
ATOM 5874 O O . THR B 1 412 ? 43.022 -17.981 124.289 1.00 112.12 292 THR B O 1
ATOM 5878 N N . SER B 1 413 ? 43.308 -16.300 125.784 1.00 107.25 293 SER B N 1
ATOM 5879 C CA . SER B 1 413 ? 42.956 -17.106 126.941 1.00 106.91 293 SER B CA 1
ATOM 5880 C C . SER B 1 413 ? 41.479 -17.455 126.953 1.00 109.99 293 SER B C 1
ATOM 5881 O O . SER B 1 413 ? 41.133 -18.580 127.330 1.00 109.70 293 SER B O 1
ATOM 5884 N N . TYR B 1 414 ? 40.607 -16.515 126.542 1.00 105.27 294 TYR B N 1
ATOM 5885 C CA . TYR B 1 414 ? 39.173 -16.787 126.516 1.00 104.12 294 TYR B CA 1
ATOM 5886 C C . TYR B 1 414 ? 38.791 -17.675 125.336 1.00 105.81 294 TYR B C 1
ATOM 5887 O O . TYR B 1 414 ? 37.863 -18.474 125.480 1.00 106.19 294 TYR B O 1
ATOM 5896 N N . LEU B 1 415 ? 39.508 -17.579 124.198 1.00 100.13 295 LEU B N 1
ATOM 5897 C CA . LEU B 1 415 ? 39.217 -18.412 123.024 1.00 99.48 295 LEU B CA 1
ATOM 5898 C C . LEU B 1 415 ? 39.432 -19.894 123.319 1.00 101.92 295 LEU B C 1
ATOM 5899 O O . LEU B 1 415 ? 38.632 -20.716 122.880 1.00 100.20 295 LEU B O 1
ATOM 5904 N N . LEU B 1 416 ? 40.495 -20.243 124.057 1.00 98.60 296 LEU B N 1
ATOM 5905 C CA . LEU B 1 416 ? 40.715 -21.634 124.431 1.00 99.61 296 LEU B CA 1
ATOM 5906 C C . LEU B 1 416 ? 39.692 -22.102 125.452 1.00 105.62 296 LEU B C 1
ATOM 5907 O O . LEU B 1 416 ? 39.238 -23.243 125.403 1.00 107.57 296 LEU B O 1
ATOM 5912 N N . ALA B 1 417 ? 39.430 -21.265 126.466 1.00 99.75 297 ALA B N 1
ATOM 5913 C CA . ALA B 1 417 ? 38.512 -21.612 127.541 1.00 98.00 297 ALA B CA 1
ATOM 5914 C C . ALA B 1 417 ? 37.098 -21.865 127.005 1.00 99.26 297 ALA B C 1
ATOM 5915 O O . ALA B 1 417 ? 36.375 -22.704 127.549 1.00 100.36 297 ALA B O 1
ATOM 5917 N N . TYR B 1 418 ? 36.709 -21.160 125.934 1.00 91.58 298 TYR B N 1
ATOM 5918 C CA . TYR B 1 418 ? 35.421 -21.398 125.306 1.00 89.44 298 TYR B CA 1
ATOM 5919 C C . TYR B 1 418 ? 35.450 -22.704 124.534 1.00 94.80 298 TYR B C 1
ATOM 5920 O O . TYR B 1 418 ? 34.495 -23.474 124.593 1.00 96.25 298 TYR B O 1
ATOM 5929 N N . PHE B 1 419 ? 36.554 -22.969 123.839 1.00 90.59 299 PHE B N 1
ATOM 5930 C CA . PHE B 1 419 ? 36.754 -24.146 123.011 1.00 89.74 299 PHE B CA 1
ATOM 5931 C C . PHE B 1 419 ? 36.642 -25.450 123.799 1.00 93.00 299 PHE B C 1
ATOM 5932 O O . PHE B 1 419 ? 36.246 -26.472 123.231 1.00 95.23 299 PHE B O 1
ATOM 5940 N N . ASN B 1 420 ? 36.961 -25.426 125.098 1.00 86.94 300 ASN B N 1
ATOM 5941 C CA . ASN B 1 420 ? 36.943 -26.624 125.942 1.00 86.43 300 ASN B CA 1
ATOM 5942 C C . ASN B 1 420 ? 35.536 -27.251 126.090 1.00 89.09 300 ASN B C 1
ATOM 5943 O O . ASN B 1 420 ? 35.424 -28.432 126.424 1.00 86.15 300 ASN B O 1
ATOM 5948 N N . SER B 1 421 ? 34.480 -26.484 125.795 1.00 88.40 301 SER B N 1
ATOM 5949 C CA . SER B 1 421 ? 33.092 -26.932 125.929 1.00 89.09 301 SER B CA 1
ATOM 5950 C C . SER B 1 421 ? 32.688 -28.011 124.922 1.00 96.60 301 SER B C 1
ATOM 5951 O O . SER B 1 421 ? 31.592 -28.558 125.057 1.00 95.87 301 SER B O 1
ATOM 5954 N N . CYS B 1 422 ? 33.562 -28.340 123.946 1.00 95.67 302 CYS B N 1
ATOM 5955 C CA . CYS B 1 422 ? 33.216 -29.307 122.913 1.00 96.73 302 CYS B CA 1
ATOM 5956 C C . CYS B 1 422 ? 34.208 -30.460 122.782 1.00 99.17 302 CYS B C 1
ATOM 5957 O O . CYS B 1 422 ? 33.915 -31.410 122.060 1.00 98.47 302 CYS B O 1
ATOM 5960 N N . LEU B 1 423 ? 35.357 -30.383 123.448 1.00 94.56 303 LEU B N 1
ATOM 5961 C CA . LEU B 1 423 ? 36.437 -31.340 123.276 1.00 94.04 303 LEU B CA 1
ATOM 5962 C C . LEU B 1 423 ? 36.174 -32.735 123.857 1.00 99.20 303 LEU B C 1
ATOM 5963 O O . LEU B 1 423 ? 36.605 -33.718 123.265 1.00 100.80 303 LEU B O 1
ATOM 5968 N N . ASN B 1 424 ? 35.460 -32.832 124.974 1.00 93.82 304 ASN B N 1
ATOM 5969 C CA . ASN B 1 424 ? 35.202 -34.078 125.690 1.00 91.74 304 ASN B CA 1
ATOM 5970 C C . ASN B 1 424 ? 34.717 -35.213 124.813 1.00 95.65 304 ASN B C 1
ATOM 5971 O O . ASN B 1 424 ? 35.290 -36.287 124.925 1.00 95.41 304 ASN B O 1
ATOM 5976 N N . PRO B 1 425 ? 33.685 -35.076 123.949 1.00 94.02 305 PRO B N 1
ATOM 5977 C CA . PRO B 1 425 ? 33.257 -36.239 123.160 1.00 94.15 305 PRO B CA 1
ATOM 5978 C C . PRO B 1 425 ? 34.305 -36.656 122.126 1.00 98.90 305 PRO B C 1
ATOM 5979 O O . PRO B 1 425 ? 34.316 -37.818 121.699 1.00 99.94 305 PRO B O 1
ATOM 5983 N N . ILE B 1 426 ? 35.190 -35.733 121.730 1.00 93.65 306 ILE B N 1
ATOM 5984 C CA . ILE B 1 426 ? 36.260 -36.051 120.789 1.00 92.45 306 ILE B CA 1
ATOM 5985 C C . ILE B 1 426 ? 37.271 -36.962 121.488 1.00 96.47 306 ILE B C 1
ATOM 5986 O O . ILE B 1 426 ? 37.634 -37.990 120.914 1.00 96.75 306 ILE B O 1
ATOM 5991 N N . VAL B 1 427 ? 37.682 -36.627 122.735 1.00 90.79 307 VAL B N 1
ATOM 5992 C CA . VAL B 1 427 ? 38.635 -37.470 123.446 1.00 90.20 307 VAL B CA 1
ATOM 5993 C C . VAL B 1 427 ? 37.989 -38.838 123.748 1.00 94.88 307 VAL B C 1
ATOM 5994 O O . VAL B 1 427 ? 38.687 -39.859 123.733 1.00 95.59 307 VAL B O 1
ATOM 5998 N N . TYR B 1 428 ? 36.665 -38.882 123.939 1.00 90.82 308 TYR B N 1
ATOM 5999 C CA . TYR B 1 428 ? 35.994 -40.180 124.107 1.00 90.22 308 TYR B CA 1
ATOM 6000 C C . TYR B 1 428 ? 36.088 -40.998 122.805 1.00 95.66 308 TYR B C 1
ATOM 6001 O O . TYR B 1 428 ? 36.368 -42.186 122.859 1.00 95.72 308 TYR B O 1
ATOM 6010 N N . GLY B 1 429 ? 35.873 -40.357 121.655 1.00 92.63 309 GLY B N 1
ATOM 6011 C CA . GLY B 1 429 ? 35.918 -41.048 120.367 1.00 93.26 309 GLY B CA 1
ATOM 6012 C C . GLY B 1 429 ? 37.292 -41.544 119.961 1.00 98.89 309 GLY B C 1
ATOM 6013 O O . GLY B 1 429 ? 37.430 -42.642 119.425 1.00 97.75 309 GLY B O 1
ATOM 6014 N N . LEU B 1 430 ? 38.323 -40.736 120.227 1.00 96.72 310 LEU B N 1
ATOM 6015 C CA . LEU B 1 430 ? 39.698 -41.086 119.891 1.00 96.03 310 LEU B CA 1
ATOM 6016 C C . LEU B 1 430 ? 40.270 -42.158 120.800 1.00 101.32 310 LEU B C 1
ATOM 6017 O O . LEU B 1 430 ? 41.097 -42.930 120.341 1.00 102.06 310 LEU B O 1
ATOM 6022 N N . LEU B 1 431 ? 39.862 -42.208 122.074 1.00 98.58 311 LEU B N 1
ATOM 6023 C CA . LEU B 1 431 ? 40.470 -43.142 123.008 1.00 99.50 311 LEU B CA 1
ATOM 6024 C C . LEU B 1 431 ? 39.598 -44.319 123.397 1.00 107.68 311 LEU B C 1
ATOM 6025 O O . LEU B 1 431 ? 40.141 -45.350 123.781 1.00 107.68 311 LEU B O 1
ATOM 6030 N N . ASP B 1 432 ? 38.277 -44.181 123.351 1.00 107.60 312 ASP B N 1
ATOM 6031 C CA . ASP B 1 432 ? 37.415 -45.282 123.761 1.00 108.59 312 ASP B CA 1
ATOM 6032 C C . ASP B 1 432 ? 36.791 -45.934 122.562 1.00 112.87 312 ASP B C 1
ATOM 6033 O O . ASP B 1 432 ? 36.034 -45.306 121.819 1.00 112.19 312 ASP B O 1
ATOM 6038 N N . GLN B 1 433 ? 37.117 -47.210 122.390 1.00 110.08 313 GLN B N 1
ATOM 6039 C CA . GLN B 1 433 ? 36.615 -48.061 121.330 1.00 110.47 313 GLN B CA 1
ATOM 6040 C C . GLN B 1 433 ? 35.078 -48.211 121.438 1.00 115.45 313 GLN B C 1
ATOM 6041 O O . GLN B 1 433 ? 34.362 -48.124 120.433 1.00 114.02 313 GLN B O 1
ATOM 6047 N N . ASN B 1 434 ? 34.587 -48.396 122.671 1.00 113.30 314 ASN B N 1
ATOM 6048 C CA . ASN B 1 434 ? 33.174 -48.606 122.960 1.00 113.23 314 ASN B CA 1
ATOM 6049 C C . ASN B 1 434 ? 32.355 -47.326 122.752 1.00 117.35 314 ASN B C 1
ATOM 6050 O O . ASN B 1 434 ? 31.172 -47.411 122.441 1.00 115.89 314 ASN B O 1
ATOM 6055 N N . PHE B 1 435 ? 32.982 -46.151 122.880 1.00 115.74 315 PHE B N 1
ATOM 6056 C CA . PHE B 1 435 ? 32.283 -44.900 122.596 1.00 116.38 315 PHE B CA 1
ATOM 6057 C C . PHE B 1 435 ? 32.208 -44.697 121.086 1.00 116.98 315 PHE B C 1
ATOM 6058 O O . PHE B 1 435 ? 31.137 -44.369 120.568 1.00 116.34 315 PHE B O 1
ATOM 6066 N N . ARG B 1 436 ? 33.328 -44.931 120.377 1.00 110.38 316 ARG B N 1
ATOM 6067 C CA . ARG B 1 436 ? 33.425 -44.863 118.914 1.00 108.45 316 ARG B CA 1
ATOM 6068 C C . ARG B 1 436 ? 32.330 -45.736 118.274 1.00 111.40 316 ARG B C 1
ATOM 6069 O O . ARG B 1 436 ? 31.652 -45.291 117.344 1.00 108.62 316 ARG B O 1
ATOM 6077 N N . ARG B 1 437 ? 32.144 -46.975 118.807 1.00 109.89 317 ARG B N 1
ATOM 6078 C CA . ARG B 1 437 ? 31.105 -47.905 118.360 1.00 110.07 317 ARG B CA 1
ATOM 6079 C C . ARG B 1 437 ? 29.717 -47.304 118.598 1.00 114.89 317 ARG B C 1
ATOM 6080 O O . ARG B 1 437 ? 28.850 -47.381 117.723 1.00 113.59 317 ARG B O 1
ATOM 6088 N N . GLU B 1 438 ? 29.515 -46.704 119.784 1.00 112.77 318 GLU B N 1
ATOM 6089 C CA . GLU B 1 438 ? 28.242 -46.096 120.155 1.00 112.77 318 GLU B CA 1
ATOM 6090 C C . GLU B 1 438 ? 27.898 -44.913 119.260 1.00 119.41 318 GLU B C 1
ATOM 6091 O O . GLU B 1 438 ? 26.748 -44.809 118.824 1.00 118.98 318 GLU B O 1
ATOM 6097 N N . TYR B 1 439 ? 28.879 -44.052 118.944 1.00 117.53 319 TYR B N 1
ATOM 6098 C CA . TYR B 1 439 ? 28.636 -42.917 118.059 1.00 118.14 319 TYR B CA 1
ATOM 6099 C C . TYR B 1 439 ? 28.207 -43.391 116.678 1.00 124.64 319 TYR B C 1
ATOM 6100 O O . TYR B 1 439 ? 27.332 -42.776 116.074 1.00 125.12 319 TYR B O 1
ATOM 6109 N N . LYS B 1 440 ? 28.810 -44.494 116.185 1.00 121.85 320 LYS B N 1
ATOM 6110 C CA . LYS B 1 440 ? 28.460 -45.053 114.880 1.00 121.62 320 LYS B CA 1
ATOM 6111 C C . LYS B 1 440 ? 27.035 -45.595 114.877 1.00 127.08 320 LYS B C 1
ATOM 6112 O O . LYS B 1 440 ? 26.313 -45.389 113.901 1.00 125.40 320 LYS B O 1
ATOM 6116 N N . ARG B 1 441 ? 26.631 -46.288 115.959 1.00 126.58 321 ARG B N 1
ATOM 6117 C CA . ARG B 1 441 ? 25.300 -46.883 116.068 1.00 127.47 321 ARG B CA 1
ATOM 6118 C C . ARG B 1 441 ? 24.195 -45.829 115.993 1.00 133.99 321 ARG B C 1
ATOM 6119 O O . ARG B 1 441 ? 23.211 -46.027 115.273 1.00 133.75 321 ARG B O 1
ATOM 6121 N N . ILE B 1 442 ? 24.363 -44.707 116.702 1.00 132.25 322 ILE B N 1
ATOM 6122 C CA . ILE B 1 442 ? 23.345 -43.658 116.713 1.00 132.94 322 ILE B CA 1
ATOM 6123 C C . ILE B 1 442 ? 23.180 -43.045 115.322 1.00 141.41 322 ILE B C 1
ATOM 6124 O O . ILE B 1 442 ? 22.054 -42.937 114.829 1.00 141.00 322 ILE B O 1
ATOM 6129 N N . LEU B 1 443 ? 24.293 -42.686 114.681 1.00 141.60 323 LEU B N 1
ATOM 6130 C CA . LEU B 1 443 ? 24.268 -42.084 113.350 1.00 143.12 323 LEU B CA 1
ATOM 6131 C C . LEU B 1 443 ? 23.665 -43.023 112.322 1.00 150.51 323 LEU B C 1
ATOM 6132 O O . LEU B 1 443 ? 22.821 -42.590 111.531 1.00 149.98 323 LEU B O 1
ATOM 6137 N N . LEU B 1 444 ? 24.045 -44.313 112.362 1.00 149.95 324 LEU B N 1
ATOM 6138 C CA . LEU B 1 444 ? 23.461 -45.314 111.479 1.00 151.40 324 LEU B CA 1
ATOM 6139 C C . LEU B 1 444 ? 21.957 -45.400 111.682 1.00 159.03 324 LEU B C 1
ATOM 6140 O O . LEU B 1 444 ? 21.213 -45.487 110.704 1.00 158.40 324 LEU B O 1
ATOM 6145 N N . ALA B 1 445 ? 21.505 -45.309 112.942 1.00 159.04 325 ALA B N 1
ATOM 6146 C CA . ALA B 1 445 ? 20.083 -45.317 113.267 1.00 160.76 325 ALA B CA 1
ATOM 6147 C C . ALA B 1 445 ? 19.353 -44.174 112.554 1.00 169.96 325 ALA B C 1
ATOM 6148 O O . ALA B 1 445 ? 18.210 -44.358 112.130 1.00 169.66 325 ALA B O 1
ATOM 6150 N N . LEU B 1 446 ? 20.022 -43.019 112.377 1.00 170.26 326 LEU B N 1
ATOM 6151 C CA . LEU B 1 446 ? 19.392 -41.892 111.688 1.00 171.80 326 LEU B CA 1
ATOM 6152 C C . LEU B 1 446 ? 19.400 -42.077 110.166 1.00 179.79 326 LEU B C 1
ATOM 6153 O O . LEU B 1 446 ? 18.463 -41.621 109.513 1.00 179.64 326 LEU B O 1
ATOM 6158 N N . TRP B 1 447 ? 20.406 -42.744 109.591 1.00 179.24 327 TRP B N 1
ATOM 6159 C CA . TRP B 1 447 ? 20.367 -42.947 108.139 1.00 180.33 327 TRP B CA 1
ATOM 6160 C C . TRP B 1 447 ? 19.412 -44.127 107.810 1.00 183.89 327 TRP B C 1
ATOM 6161 O O . TRP B 1 447 ? 18.748 -44.093 106.769 1.00 183.73 327 TRP B O 1
ATOM 6172 N N . ASN B 1 448 ? 19.300 -45.134 108.711 1.00 179.44 328 ASN B N 1
ATOM 6173 C CA . ASN B 1 448 ? 18.371 -46.252 108.530 1.00 193.18 328 ASN B CA 1
ATOM 6174 C C . ASN B 1 448 ? 17.134 -46.032 109.398 1.00 200.82 328 ASN B C 1
ATOM 6175 O O . ASN B 1 448 ? 16.088 -46.635 109.173 1.00 159.44 328 ASN B O 1
#

Organism: Homo sapiens (NCBI:txid9606)

Sequence (842 aa):
ADLEDNWETLNDNLKVIEKADNAAQVKDALTKMRAAALDAQKATPPKLEDKSPDSPEMKDFRHGFDILVGQIDDALKLANEGKVKEAQAAAEQLKTTRNAYIQKYLGDGARPSWVAPALSAVLIVTTAVDVVGNLLVILSVLRNRKLRNAGNLFLVSLALANLVVAFYPYPLILVAIFYDGWAFGEEHCKASAFVMGLSVIGSVWNITAIAIDRYLYICHSMAYHRIYRRWHTPLHICLIWLLTVVALLPNFFVGSLEYDPRIYSCTFIQTASTQYTAAVVVIHFLLPIAVVSFCYLRIWVLVLQARMKKYTCTVCGYIYNPEDGDPDNGVNPGTDFKDIPDDWVCPLCGVGKDQFEEVECLKPSDLRSFLTMFVVFVIFAICFAPLNCIGLAVAINPQEMAPQIPEGLFVTSYLLAYFNSCLNPIVYGLLDQNFRREYKRILLALWNADLEDNWETLNDNLKVIEKADNAAQVKDALTKMRAAALDAQKATPPKLEDKSPDSPEMKDFRHGFDILVGQIDDALKLANEGKVKEAQAAAEQLKTTRNAYIQKYLGDGARPSWVAPALSAVLIVTTAVDVVGNLLVILSVLRNRKLRNAGNLFLVSLALANLVVAFYPYPLILVAIFYDGWAFGEEHCKASAFVMGLSVIGSVWNITAIAIDRYLYICHSMAYHRIYRRWHTPLHICLIWLLTVVALLPNFFVGSLEYDPRIYSCTFIQTASTQYTAAVVVIHFLLPIAVVSFCYLRIWVLVLQARLKPSDLRSFLTMFVVFVIFAICFAPLNCIGLAVAINPQEMAPQIPEGLFVTSYLLAYFNSCLNPIVYGLLDQNFRREYKRILLALWN

Radius of gyration: 33.28 Å; Cα contacts (8 Å, |Δi|>4): 1033; chains: 2; bounding box: 52×98×77 Å

Nearest PDB structures (foldseek):
  6me6-assembly1_B  TM=1.003E+00  e=1.194E-50  Escherichia coli
  6me8-assembly2_B  TM=9.818E-01  e=3.465E-46  Escherichia coli
  7vgy-assembly1_A  TM=9.039E-01  e=3.189E-20  Homo sapiens
  4rwa-assembly2_B  TM=6.221E-01  e=2.977E-21  Escherichia coli
  5unf-assembly1_B  TM=5.080E-01  e=2.934E-20  Escherichia coli

InterPro domains:
  IPR000025 Melatonin receptor family [PR00857] (145-160)
  IPR000025 Melatonin receptor family [PR00857] (175-190)
  IPR000025 Melatonin receptor family [PR00857] (190-208)
  IPR000025 Melatonin receptor family [PR00857] (227-241)
  IPR000025 Melatonin receptor family [PR00857] (243-257)
  IPR000025 Melatonin receptor family [PR00857] (268-278)
  IPR000025 Melatonin receptor family [PR00857] (282-294)
  IPR000276 G protein-coupled receptor, rhodopsin-like [PF00001] (57-308)
  IPR000276 G protein-coupled receptor, rhodopsin-like [PR00237] (42-66)
  IPR000276 G protein-coupled receptor, rhodopsin-like [PR00237] (75-96)
  IPR000276 G protein-coupled receptor, rhodopsin-like [PR00237] (120-142)
  IPR000276 G protein-coupled receptor, rhodopsin-like [PR00237] (156-177)
  IPR000276 G protein-coupled receptor, rhodopsin-like [PR00237] (201-224)
  IPR000276 G protein-coupled receptor, rhodopsin-like [PR00237] (249-273)
  IPR000276 G protein-coupled receptor, rhodopsin-like [PR00237] (290-316)
  IPR000276 G protein-coupled receptor, rhodopsin-like [PS00237] (126-142)
  IPR000276 G protein-coupled receptor, rhodopsin-like [SM01381] (51-323)
  IPR002278 Melatonin receptor 1A/1B [PR01149] (35-49)
  IPR002278 Melatonin receptor 1A/1B [PR01149] (235-247)
  IPR002278 Melatonin receptor 1A/1B [PR01149] (274-283)

GO terms:
  GO:0005515 protein binding (F, IPI)
  GO:0004930 G protein-coupled receptor activity (F, TAS)
  GO:0005886 plasma membrane (C, TAS)
  GO:0008502 melatonin receptor activity (F, TAS)
  GO:0007187 G protein-coupled receptor signaling pathway, coupled to cyclic nucleotide second messenger (P, TAS)
  GO:0007268 chemical synaptic transmission (P, TAS)
  GO:0042593 glucose homeostasis (P, IMP)
  GO:0050796 regulation of insulin secretion (P, IMP)

CATH classification: 1.20.120.10

Solvent-accessible surface area: 40577 Å² total; per-residue (Å²): 96,94,37,73,89,12,100,50,48,22,54,90,16,22,64,76,0,90,67,11,24,45,14,64,75,0,26,80,2,0,86,101,6,93,61,8,7,84,58,6,60,93,36,95,15,87,92,22,62,113,39,54,133,92,27,122,53,15,43,84,23,40,107,23,45,79,81,18,17,40,38,2,51,101,0,38,65,54,4,114,65,31,36,15,63,88,0,38,66,32,1,48,55,1,14,67,30,16,83,72,132,40,60,114,18,44,76,108,68,84,73,49,111,101,0,29,81,31,1,11,52,36,0,95,77,0,31,52,51,0,46,94,9,2,88,28,0,28,80,0,0,104,130,33,54,80,20,64,51,33,12,5,57,7,1,21,7,4,2,99,2,8,10,64,4,4,127,61,1,4,50,24,2,27,49,2,18,158,159,100,23,42,46,81,34,82,152,81,5,30,40,2,6,36,25,18,17,40,7,57,22,0,7,4,37,0,12,6,21,6,0,74,13,0,21,70,21,4,33,70,11,102,59,21,89,122,103,90,44,105,32,19,18,50,4,73,29,49,54,18,63,78,71,0,55,98,20,5,78,37,11,108,125,54,55,1,23,44,58,13,81,93,0,9,0,1,10,44,42,23,83,48,24,42,58,11,2,36,35,31,8,74,94,24,13,82,88,1,33,55,49,1,50,105,4,5,119,74,1,89,73,44,54,92,101,33,29,22,22,71,32,37,6,77,93,56,40,44,99,0,34,0,52,84,8,12,79,141,82,66,9,73,54,5,22,14,20,83,102,19,91,144,124,15,64,2,52,127,59,44,27,21,23,128,86,20,101,76,44,105,98,70,54,36,31,33,17,34,5,13,46,0,10,51,42,5,13,55,52,6,20,102,6,8,37,45,23,23,77,18,2,67,40,9,19,117,52,31,142,99,84,22,107,78,39,80,54,30,93,13,0,67,2,19,25,62,8,8,79,10,14,2,32,6,5,80,14,4,13,125,55,2,49,47,0,122,110,3,24,44,112,5,108,117,60,144,229,116,96,79,33,47,42,10,103,52,47,20,68,97,32,45,64,50,4,85,96,29,94,45,18,77,97,2,31,66,6,3,59,39,14,94,63,8,19,83,58,30,57,94,39,93,40,92,102,23,56,150,37,59,110,132,37,95,61,10,38,81,33,65,108,5,21,78,78,21,21,40,44,10,49,110,1,42,66,21,5,113,74,51,75,36,82,58,0,36,61,40,14,76,80,25,30,64,64,15,8,75,95,13,71,56,24,33,46,44,58,59,53,49,106,103,0,8,20,30,0,0,14,37,0,58,43,0,30,49,54,0,48,92,10,2,64,22,0,25,84,0,0,90,45,148,202,67,72,214,94,23,35,16,44,14,17,32,6,3,1,99,3,10,10,65,4,5,128,58,0,5,48,28,1,28,50,1,4,82,158,85,24,40,46,76,38,120,150,79,4,32,40,1,6,36,26,17,16,38,8,58,22,0,9,4,57,0,11,6,26,10,1,74,45,46,37,59,81,43,38,80,48,92,52,20,128,192,85,158,58,85,154,46,14,58,78,84,24,64,96,24,61,107,58,1,55,98,23,6,79,51,10,106,178,61,56,0,20,77,48,12,80,89,0,10,0,2,10,45,40,22,84,48,26,41,82,27,2,35,37,33,7,73,93,34,13,82,87,0,32,56,52,1,51,121,5,5,122,23,1,83,84,88,34,75,89,72,108,102,47,63,85,96,45,59,43,3,44,18,22,49,38,4,13,49,54,7,19,106,6,9,38,42,22,23,77,18,2,70,43,9,18,138,65,31,144,71,40,22,108,78,38,80,50,30,93,14,0,66,2,18,26,63,8,10,80,16,13,2,30,11,8,79,11,3,14,127,74,30,51,84,19,93,75,47,27,48,55,31,85,121,72,132,154,123

Secondary structure (P-SEA, 3-state):
ccaaaaaaaaaaaaaaaaacccaaaaaaaaaaaaaaaaaaaacccccccccccccaaaaaaaaaaaaaaaaaaaaaaaaaaccaaaaaaaaaaaaaaaaacccccccccccccccaaaaaaaaaaaaaaaaaaaaaaaaaaaaccccccccaaaaaaaaaaaccccccaaaaaaaaaaacccccccccaaaaaaaaaaaaaaaaaaaaaaaaaaaaaccaaaaaaaccccaaaaaaaaaaaaaaaaaacccccccccccccccccccccccccaaaaaaaaacccaaaaaaaaaaaaaaaaaaaacccbbbbbcccbbbbbcccccccccccccccccccccccccccccccccccccccccccccccaaaaaaaaaaaaaaacaaaaaaaaaaacccccccccccaaaaaaaaaaaaaccccaaaaaaaccaaaaaaaaaaaaaaac/ccaaaaaaaaaaaaaaaaacccaaaaaaaaaaaaaaaaaaaacccccccccccccaaaaaaaaaaaaaaaaaaaaaaaaaaccaaaaaaaacccaaaaaaaaccccccccccccaaaaaaaaaaaaaaaaaaaaaaaaaaaacccccccccaaaaaaaaaaaccccccaaaaaaaaaaaccccccaaaaaaaaaaaaaaaaaaaaaaaaaaaaaaaaccaaaaaaacccaaaaaaaaaaaaaaaaaaacccccccccccccccccccccccccaaaaaaaaacccaaaaaaaaaaaaaaaaaaaaaccccccccccaaaaaaaaaaaaacaaaaaaaaaaacccccccccccaaaaaaaaaaaaacccaaaaaaaaccaaaaaaaaaaaaaaac

Foldseek 3Di:
DDLVVLLVLLVVLLVQLLLDDWLVSNLVSLVSNLVSLVVNLVDFFDVCNVPDCPDPVNVQLNVLSVVLSVLSVVLNVCSVVGNSVSSNVSSQVSVVSCCPRVVPTDDDPDADPVLLVLLLVLLVVLLVLLVVLLVLVLCLLVVDVVLVVLLCVLVNVLSVLLNQLSVQFSVQLNVLSVVLHRPDGVVSQLVNQVSNQLSLQLNLLSLLVVLVVLLCCQPVVVVNVVDDPPPPVVVVSVVSSVVSNVLRVVCSNLVQFQADSLNSGGHGHLQSDLVSLLCCLVVRPVVSLVVSVVSVVSNVVCVVVVQQFWKFAPPPGDIAHLQCFDVVVPTHRNHGLVRDDQCDADPPPRHTSVRIGTDPDDACPPSVSVVLSVVLSVLSCVLQVQVSVLSNQCSPPVPPSVVVQDSVSNSVSVSSVSSSSNCSSVSCCVRPPSSVVSSCVVVVVVVD/DDLLVLLVLLVVLLVQLQVDDWLVSNLVSLVSNLVSLVVNLVDFDDVCNVPDCPDPVNVLLNVLSVQLNVLSVVLNVCSVVGNSVSSNCSRPCPQQVCCVVSVVSNVSVPADPPLLVLLLVLLVVLLVLLQLLLVLLVVLCPPDCSVLPLVSVLSPLLSVLLNVLSVQFSVQLNVLSVVQHRPDDPVSQLVNQQSPLLSLQLNLQSLLVLLVLLLCCQPVVVVSVVDDPSVVSVVSSVVSSVVSNVLRVVCVVLVQFQADSLNSGRHGHLQSDLVSLQCCLVVRPVVSLVVSVVSVVSNVVVVVVVPDDLVVCVSPPLSVVLSVLSCVLQVQQSVLSNQCSPPVPPSVVVQDSVSNNVSVSSVSSSSNCSSVSCCVRPPSSVVSSVVVVVVVVD

B-factor: mean 130.54, std 33.29, range [66.48, 234.47]

=== Feature glossary ===
Legend for the data blocks above and below:

— What the protein is —

The amino-acid sequence is the protein's primary structure: the linear order of residues from the N-terminus to the C-terminus, written in one-letter code. Everything else here — the 3D coordinates, the secondary structure, the domain annotations — is ultimately a consequence of this string.

Functional annotations link the protein to curated databases. InterPro entries identify conserved domains and families by matching the sequence against member-database signatures (Pfam, PROSITE, CDD, …). Gene Ontology (GO) terms describe molecular function, biological process, and cellular component in a controlled vocabulary. CATH places the structure in a hierarchical fold classification (Class/Architecture/Topology/Homologous-superfamily). The organism is the source species.

— Where its atoms are —

Atomic coordinates in PDBx/mmCIF format — the same representation the Protein Data Bank distributes. Each line of the _atom_site loop places one backbone atom in Cartesian space (units: ångströms, origin: arbitrary).

The six renders are orthographic views along the three Cartesian axes in both directions. Representation (cartoon, sticks, or surface) and color scheme (sequence-rainbow or by-chain) vary across proteins so the training set covers all the common visualization conventions.

— Local backbone conformation —

Eight-state secondary structure (DSSP): H is the canonical α-helix, G the tighter 3₁₀-helix, I the wider π-helix; E/B are β-structure, T and S are turns and bends, and '-' is everything else. DSSP derives these from the pattern of main-chain N–H···O=C hydrogen bonds, not from the sequence.

Three-state secondary structure (P-SEA) collapses the eight DSSP classes into helix (a), strand (b), and coil (c). P-SEA assigns these from Cα geometry alone — distances and angles — without requiring backbone oxygens, so it works on any Cα trace.

φ (phi) and ψ (psi) are the two rotatable backbone dihedrals per residue: φ is the C(i-1)–N–Cα–C torsion, ψ is the N–Cα–C–N(i+1) torsion, both in degrees on (−180°, 180°]. α-helical residues cluster near (−60°, −45°); β-strand residues near (−120°, +130°). A Ramachandran plot is simply a scatter of (φ, ψ) for every residue.

— Global shape and packing —

The geometric summary reports three shape descriptors. Rg (radius of gyration) measures how spread out the Cα atoms are about their centre of mass; compact globular proteins have small Rg, elongated or unfolded ones large. Cα contacts (<8 Å, |i−j|>4) count long-range residue pairs in spatial proximity — high for tightly packed folds, near zero for rods or random coil. The bounding-box extents give the protein's footprint along x, y, z in Å.

SASA measures how much of the protein is reachable by solvent. It is computed by rolling a water-sized probe over the atomic surface and summing the exposed area (Å²). Per-residue SASA distinguishes core (buried, low SASA) from surface (exposed, high SASA) residues; total SASA is a whole-molecule size measure.

Plot images: a contact map (which residues are close in 3D, as an N×N binary image), a Ramachandran scatter (backbone torsion angles, revealing secondary-structure composition at a glance), and — for AlphaFold structures — a PAE heatmap (pairwise prediction confidence).

— Structural neighborhood —

A 3Di character summarizes, for each residue, the relative orientation of the Cα frame of its nearest spatial neighbor. Because it encodes fold topology rather than chemistry, 3Di alignments detect remote structural similarity that sequence alignment misses.

The Foldseek neighbor list gives the closest experimentally determined structures in the PDB, ranked by structural alignment. TM-score near 1 means near-identical fold; near 0.3 means only rough topology match. This is how one finds what a novel AlphaFold prediction most resembles in the solved-structure universe.

— Confidence and disorder —

For AlphaFold models, the B-factor field carries pLDDT — the model's own estimate of local accuracy on a 0–100 scale. Regions with pLDDT<50 should be treated as essentially unmodeled; they often correspond to intrinsically disordered segments.

Crystallographic B-factors measure how much each atom's electron density is smeared out, in Å². They rise in mobile loops and surface residues and fall in the buried interior. In AlphaFold models this column is repurposed to hold pLDDT instead.

Predicted Aligned Error (PAE) is an AlphaFold confidence matrix: entry (i, j) is the expected error in the position of residue j, in ångströms, when the prediction is superimposed on the true structure at residue i. Low PAE within a block of residues means that block is internally rigid and well-predicted; high PAE between two blocks means their relative placement is uncertain even if each block individually is confident.